Protein AF-A0A354ERM8-F1 (afdb_monomer_lite)

Secondary structure (DSSP, 8-state):
---TT-EEE-SS-SSS-EEE-SS-TT-GGGS-SS-TT-------EEEEEEEEEEEEEEEEEEETTEEEEEEEEEEEEEEEEEE-EES-TT-PPPPPTT--GGGTEEEE--TTTTS-PPTT----EEEE-HHHHHHHHTTTS-SGGG-EESTTSHHHHTT-EEEEEEEEEEEEEEEEEEEETTEEEEEEEEEEEEEEEEEEEEEEEETTEEEEEEEEEEEEEEEEEEEEEEEEETTEEEEEEEEEEEEPPPGGGS-S-EEEE-SSS-EEEE--TTPPPEEEEEEEEEEEEEEETTEEEEEEEEEEEEEEEEEEEEEEEEGGGTTS-GGGGTTTT--TTSEEEEEEEEEE--EEEEEEEEEEEEE-TTSPTTGGGEEEEEEEEEEEE-EEEE-TTSTTSEEEEPPTT--SEEEEEEEEEE-SSEEEEEEEEEE--EEEESS-SSTT-S-EEE--EEEEEEEEEEEEETTEEEEEEEE-TT---EEEEE-TTT-EEEEEE----EEEEEEE------------------S--PPP---S--------HHHHHHHTTT-TTSS-----------SEEES-HHHHHHHTS-EESSHHHHHHHS-TT--S-EEEEE-SEEEE--EEE-STTEEEEES-TTTEEEEE---TTSBPTTSSB--GGG--SEEE-SSS-EEES-EEEE---HHHHHTSTT---TTSSS--B--SEEE-TT--SEEEES-EEE-SBS-EEE-SSEEEEES-EEEESSS-EEESSEEEEES-EEEEPP-TT-SS-EEEEEE--BTT-S--EEEES-EEEE-TTPPTT-EEEE-----EEEETTEEEE-TTB--EEEEES-EE-TTB-TT-B--EEE--TTS-TTEEEPGGGTEEEEES-BSTT----SSSEE--HHHHHH--HHHHH-TTT-

Structure (mmCIF, N/CA/C/O backbone):
data_AF-A0A354ERM8-F1
#
_entry.id   AF-A0A354ERM8-F1
#
loop_
_atom_site.group_PDB
_atom_site.id
_atom_site.type_symbol
_atom_site.label_atom_id
_atom_site.label_alt_id
_atom_site.label_comp_id
_atom_site.label_asym_id
_atom_site.label_entity_id
_atom_site.label_seq_id
_atom_site.pdbx_PDB_ins_code
_atom_site.Cartn_x
_atom_site.Cartn_y
_atom_site.Cartn_z
_atom_site.occupancy
_atom_site.B_iso_or_equiv
_atom_site.auth_seq_id
_atom_site.auth_comp_id
_atom_site.auth_asym_id
_atom_site.auth_atom_id
_atom_site.pdbx_PDB_model_num
ATOM 1 N N . GLU A 1 1 ? -3.017 -2.200 -44.039 1.00 46.75 1 GLU A N 1
ATOM 2 C CA . GLU A 1 1 ? -2.578 -3.178 -45.049 1.00 46.75 1 GLU A CA 1
ATOM 3 C C . GLU A 1 1 ? -3.523 -4.354 -44.938 1.00 46.75 1 GLU A C 1
ATOM 5 O O . GLU A 1 1 ? -3.703 -4.865 -43.842 1.00 46.75 1 GLU A O 1
ATOM 10 N N . ASN A 1 2 ? -4.254 -4.639 -46.010 1.00 48.91 2 ASN A N 1
ATOM 11 C CA . ASN A 1 2 ? -5.168 -5.771 -46.082 1.00 48.91 2 ASN A CA 1
ATOM 12 C C . ASN A 1 2 ? -4.290 -6.958 -46.494 1.00 48.91 2 ASN A C 1
ATOM 14 O O . ASN A 1 2 ? -3.738 -6.901 -47.592 1.00 48.91 2 ASN A O 1
ATOM 18 N N . SER A 1 3 ? -4.046 -7.944 -45.622 1.00 60.72 3 SER A N 1
ATOM 19 C CA . SER A 1 3 ? -3.395 -9.166 -46.105 1.00 60.72 3 SER A CA 1
ATOM 20 C C . SER A 1 3 ? -4.404 -9.912 -46.967 1.00 60.72 3 SER A C 1
ATOM 22 O O . SER A 1 3 ? -5.581 -10.026 -46.606 1.00 60.72 3 SER A O 1
ATOM 24 N N . ASP A 1 4 ? -3.959 -10.398 -48.122 1.00 71.44 4 ASP A N 1
ATOM 25 C CA . ASP A 1 4 ? -4.795 -11.260 -48.944 1.00 71.44 4 ASP A CA 1
ATOM 26 C C . ASP A 1 4 ? -5.235 -12.458 -48.087 1.00 71.44 4 ASP A C 1
ATOM 28 O O . ASP A 1 4 ? -4.415 -13.143 -47.475 1.00 71.44 4 ASP A O 1
ATOM 32 N N . ASN A 1 5 ? -6.547 -12.699 -48.026 1.00 81.62 5 ASN A N 1
ATOM 33 C CA . ASN A 1 5 ? -7.183 -13.783 -47.264 1.00 81.62 5 ASN A CA 1
ATOM 34 C C . ASN A 1 5 ? -7.255 -13.627 -45.726 1.00 81.62 5 ASN A C 1
ATOM 36 O O . ASN A 1 5 ? -7.548 -14.616 -45.042 1.00 81.62 5 ASN A O 1
ATOM 40 N N . TYR A 1 6 ? -7.073 -12.425 -45.153 1.00 88.75 6 TYR A N 1
ATOM 41 C CA . TYR A 1 6 ? -7.509 -12.183 -43.767 1.00 88.75 6 TYR A CA 1
ATOM 42 C C . TYR A 1 6 ? -9.022 -12.410 -43.636 1.00 88.75 6 TYR A C 1
ATOM 44 O O . TYR A 1 6 ? -9.814 -11.856 -44.399 1.00 88.75 6 TYR A O 1
ATOM 52 N N . SER A 1 7 ? -9.445 -13.216 -42.663 1.00 89.50 7 SER A N 1
ATOM 53 C CA . SER A 1 7 ? -10.864 -13.467 -42.397 1.00 89.50 7 SER A CA 1
ATOM 54 C C . SER A 1 7 ? -11.139 -13.702 -40.915 1.00 89.50 7 SER A C 1
ATOM 56 O O . SER A 1 7 ? -10.298 -14.223 -40.179 1.00 89.50 7 SER A O 1
ATOM 58 N N . TYR A 1 8 ? -12.340 -13.317 -40.490 1.00 89.19 8 TYR A N 1
ATOM 59 C CA . TYR A 1 8 ? -12.903 -13.635 -39.183 1.00 89.19 8 TYR A CA 1
ATOM 60 C C . TYR A 1 8 ? -14.336 -14.155 -39.357 1.00 89.19 8 TYR A C 1
ATOM 62 O O . TYR A 1 8 ? -15.090 -13.617 -40.168 1.00 89.19 8 TYR A O 1
ATOM 70 N N . ASP A 1 9 ? -14.714 -15.198 -38.617 1.00 89.19 9 ASP A N 1
ATOM 71 C CA . ASP A 1 9 ? -16.029 -15.842 -38.722 1.00 89.19 9 ASP A CA 1
ATOM 72 C C . ASP A 1 9 ? -16.602 -16.180 -37.338 1.00 89.19 9 ASP A C 1
ATOM 74 O O . ASP A 1 9 ? -16.002 -16.929 -36.570 1.00 89.19 9 ASP A O 1
ATOM 78 N N . TYR A 1 10 ? -17.772 -15.617 -37.030 1.00 88.75 10 TYR A N 1
ATOM 79 C CA . TYR A 1 10 ? -18.493 -15.787 -35.763 1.00 88.75 10 TYR A CA 1
ATOM 80 C C . TYR A 1 10 ? -19.647 -16.803 -35.849 1.00 88.75 10 TYR A C 1
ATOM 82 O O . TYR A 1 10 ? -20.364 -16.986 -34.866 1.00 88.75 10 TYR A O 1
ATOM 90 N N . ARG A 1 11 ? -19.878 -17.444 -37.008 1.00 89.31 11 ARG A N 1
ATOM 91 C CA . ARG A 1 11 ? -21.034 -18.340 -37.219 1.00 89.31 11 ARG A CA 1
ATOM 92 C C . ARG A 1 11 ? -21.031 -19.543 -36.280 1.00 89.31 11 ARG A C 1
ATOM 94 O O . ARG A 1 11 ? -22.090 -19.907 -35.779 1.00 89.31 11 ARG A O 1
ATOM 101 N N . ASP A 1 12 ? -19.853 -20.106 -36.020 1.00 87.06 12 ASP A N 1
ATOM 102 C CA . ASP A 1 12 ? -19.700 -21.279 -35.150 1.00 87.06 12 ASP A CA 1
ATOM 103 C C . ASP A 1 12 ? -19.626 -20.901 -33.662 1.00 87.06 12 ASP A C 1
ATOM 105 O O . ASP A 1 12 ? -20.021 -21.681 -32.796 1.00 87.06 12 ASP A O 1
ATOM 109 N N . ASN A 1 13 ? -19.134 -19.699 -33.343 1.00 88.12 13 ASN A N 1
ATOM 110 C CA . ASN A 1 13 ? -19.061 -19.190 -31.978 1.00 88.12 13 ASN A CA 1
ATOM 111 C C . ASN A 1 13 ? -19.185 -17.658 -31.962 1.00 88.12 13 ASN A C 1
ATOM 113 O O . ASN A 1 13 ? -18.305 -16.929 -32.422 1.00 88.12 13 ASN A O 1
ATOM 117 N N . ARG A 1 14 ? -20.277 -17.169 -31.363 1.00 86.38 14 ARG A N 1
ATOM 118 C CA . ARG A 1 14 ? -20.593 -15.734 -31.276 1.00 86.38 14 ARG A CA 1
ATOM 119 C C . ARG A 1 14 ? -19.641 -14.939 -30.362 1.00 86.38 14 ARG A C 1
ATOM 121 O O . ARG A 1 14 ? -19.596 -13.719 -30.466 1.00 86.38 14 ARG A O 1
ATOM 128 N N . ASN A 1 15 ? -18.934 -15.612 -29.451 1.00 86.62 15 ASN A N 1
ATOM 129 C CA . ASN A 1 15 ? -18.061 -14.999 -28.444 1.00 86.62 15 ASN A CA 1
ATOM 130 C C . ASN A 1 15 ? -16.574 -15.052 -28.846 1.00 86.62 15 ASN A C 1
ATOM 132 O O . ASN A 1 15 ? -15.802 -14.184 -28.443 1.00 86.62 15 ASN A O 1
ATOM 136 N N . ALA A 1 16 ? -16.165 -16.056 -29.630 1.00 88.62 16 ALA A N 1
ATOM 137 C CA . ALA A 1 16 ? -14.781 -16.259 -30.056 1.00 88.62 16 ALA A CA 1
ATOM 138 C C . ALA A 1 16 ? -14.727 -16.667 -31.541 1.00 88.62 16 ALA A C 1
ATOM 140 O O . ALA A 1 16 ? -15.018 -17.820 -31.858 1.00 88.62 16 ALA A O 1
ATOM 141 N N . PRO A 1 17 ? -14.360 -15.758 -32.461 1.00 88.31 17 PRO A N 1
ATOM 142 C CA . PRO A 1 17 ? -14.398 -16.049 -33.888 1.00 88.31 17 PRO A CA 1
ATOM 143 C C . PRO A 1 17 ? -13.259 -16.971 -34.321 1.00 88.31 17 PRO A C 1
ATOM 145 O O . PRO A 1 17 ? -12.168 -16.959 -33.746 1.00 88.31 17 PRO A O 1
ATOM 148 N N . LEU A 1 18 ? -13.474 -17.682 -35.425 1.00 90.62 18 LEU A N 1
ATOM 149 C CA . LEU A 1 18 ? -12.389 -18.242 -36.218 1.00 90.62 18 LEU A CA 1
ATOM 150 C C . LEU A 1 18 ? -11.617 -17.097 -36.878 1.00 90.62 18 LEU A C 1
ATOM 152 O O . LEU A 1 18 ? -12.181 -16.404 -37.717 1.00 90.62 18 LEU A O 1
ATOM 156 N N . ILE A 1 19 ? -10.342 -16.905 -36.527 1.00 89.25 19 ILE A N 1
ATOM 157 C CA . ILE A 1 19 ? -9.476 -15.867 -37.117 1.00 89.25 19 ILE A CA 1
ATOM 158 C C . ILE A 1 19 ? -8.386 -16.516 -37.969 1.00 89.25 19 ILE A C 1
ATOM 160 O O . ILE A 1 19 ? -7.622 -17.354 -37.480 1.00 89.25 19 ILE A O 1
ATOM 164 N N . ARG A 1 20 ? -8.275 -16.075 -39.227 1.00 88.25 20 ARG A N 1
ATOM 165 C CA . ARG A 1 20 ? -7.221 -16.467 -40.172 1.00 88.25 20 ARG A CA 1
ATOM 166 C C . ARG A 1 20 ? -6.503 -15.230 -40.694 1.00 88.25 20 ARG A C 1
ATOM 168 O O . ARG A 1 20 ? -7.143 -14.295 -41.163 1.00 88.25 20 ARG A O 1
ATOM 175 N N . PHE A 1 21 ? -5.173 -15.249 -40.646 1.00 87.81 21 PHE A N 1
ATOM 176 C CA . PHE A 1 21 ? -4.342 -14.110 -41.048 1.00 87.81 21 PHE A CA 1
ATOM 177 C C . PHE A 1 21 ? -3.932 -14.111 -42.529 1.00 87.81 21 PHE A C 1
ATOM 179 O O . PHE A 1 21 ? -3.427 -13.105 -43.017 1.00 87.81 21 PHE A O 1
ATOM 186 N N . GLY A 1 22 ? -4.174 -15.210 -43.252 1.00 88.31 22 GLY A N 1
ATOM 187 C CA . GLY A 1 22 ? -3.850 -15.335 -44.681 1.00 88.31 22 GLY A CA 1
ATOM 188 C C . GLY A 1 22 ? -2.376 -15.641 -44.986 1.00 88.31 22 GLY A C 1
ATOM 189 O O . GLY A 1 22 ? -2.036 -15.873 -46.139 1.00 88.31 22 GLY A O 1
ATOM 190 N N . TYR A 1 23 ? -1.515 -15.696 -43.966 1.00 89.00 23 TYR A N 1
ATOM 191 C CA . TYR A 1 23 ? -0.101 -16.072 -44.050 1.00 89.00 23 TYR A CA 1
ATOM 192 C C . TYR A 1 23 ? 0.342 -16.784 -42.759 1.00 89.00 23 TYR A C 1
ATOM 194 O O . TYR A 1 23 ? -0.412 -16.822 -41.779 1.00 89.00 23 TYR A O 1
ATOM 202 N N . ASP A 1 24 ? 1.550 -17.354 -42.753 1.00 90.25 24 ASP A N 1
ATOM 203 C CA . ASP A 1 24 ? 2.117 -17.991 -41.562 1.00 90.25 24 ASP A CA 1
ATOM 204 C C . ASP A 1 24 ? 2.611 -16.940 -40.556 1.00 90.25 24 ASP A C 1
ATOM 206 O O . ASP A 1 24 ? 3.707 -16.396 -40.669 1.00 90.25 24 ASP A O 1
ATOM 210 N N . VAL A 1 25 ? 1.791 -16.656 -39.543 1.00 91.31 25 VAL A N 1
ATOM 211 C CA . VAL A 1 25 ? 2.133 -15.723 -38.456 1.00 91.31 25 VAL A CA 1
ATOM 212 C C . VAL A 1 25 ? 3.165 -16.281 -37.470 1.00 91.31 25 VAL A C 1
ATOM 214 O O . VAL A 1 25 ? 3.534 -15.595 -36.516 1.00 91.31 25 VAL A O 1
ATOM 217 N N . THR A 1 26 ? 3.590 -17.536 -37.631 1.00 92.88 26 THR A N 1
ATOM 218 C CA . THR A 1 26 ? 4.647 -18.148 -36.817 1.00 92.88 26 THR A CA 1
ATOM 219 C C . THR A 1 26 ? 6.026 -18.042 -37.457 1.00 92.88 26 THR A C 1
ATOM 221 O O . THR A 1 26 ? 7.023 -18.265 -36.771 1.00 92.88 26 THR A O 1
ATOM 224 N N . ASP A 1 27 ? 6.095 -17.631 -38.725 1.00 93.81 27 ASP A N 1
ATOM 225 C CA . ASP A 1 27 ? 7.347 -17.373 -39.420 1.00 93.81 27 ASP A CA 1
ATOM 226 C C . ASP A 1 27 ? 7.814 -15.923 -39.179 1.00 93.81 27 ASP A C 1
ATOM 228 O O . ASP A 1 27 ? 7.181 -14.975 -39.655 1.00 93.81 27 ASP A O 1
ATOM 232 N N . PRO A 1 28 ? 8.937 -15.697 -38.473 1.00 91.81 28 PRO A N 1
ATOM 233 C CA . PRO A 1 28 ? 9.478 -14.355 -38.282 1.00 91.81 28 PRO A CA 1
ATOM 234 C C . PRO A 1 28 ? 9.940 -13.687 -39.582 1.00 91.81 28 PRO A C 1
ATOM 236 O O . PRO A 1 28 ? 10.064 -12.463 -39.612 1.00 91.81 28 PRO A O 1
ATOM 239 N N . LEU A 1 29 ? 10.175 -14.454 -40.651 1.00 90.31 29 LEU A N 1
ATOM 240 C CA . LEU A 1 29 ? 10.534 -13.936 -41.971 1.00 90.31 29 LEU A CA 1
ATOM 241 C C . LEU A 1 29 ? 9.313 -13.491 -42.794 1.00 90.31 29 LEU A C 1
ATOM 243 O O . LEU A 1 29 ? 9.490 -12.830 -43.814 1.00 90.31 29 LEU A O 1
ATOM 247 N N . ALA A 1 30 ? 8.088 -13.768 -42.332 1.00 89.25 30 ALA A N 1
ATOM 248 C CA . ALA A 1 30 ? 6.859 -13.244 -42.931 1.00 89.25 30 ALA A CA 1
ATOM 249 C C . ALA A 1 30 ? 6.576 -11.772 -42.557 1.00 89.25 30 ALA A C 1
ATOM 251 O O . ALA A 1 30 ? 5.619 -11.175 -43.053 1.00 89.25 30 ALA A O 1
ATOM 252 N N . TYR A 1 31 ? 7.395 -11.175 -41.684 1.00 87.75 31 TYR A N 1
ATOM 253 C CA . TYR A 1 31 ? 7.256 -9.799 -41.208 1.00 87.75 31 TYR A CA 1
ATOM 254 C C . TYR A 1 31 ? 8.375 -8.905 -41.746 1.00 87.75 31 TYR A C 1
ATOM 256 O O . TYR A 1 31 ? 9.502 -9.344 -41.954 1.00 87.75 31 TYR A O 1
ATOM 264 N N . ASN A 1 32 ? 8.077 -7.613 -41.898 1.00 84.75 32 ASN A N 1
ATOM 265 C CA . ASN A 1 32 ? 9.051 -6.599 -42.296 1.00 84.75 32 ASN A CA 1
ATOM 266 C C . ASN A 1 32 ? 9.288 -5.608 -41.152 1.00 84.75 32 ASN A C 1
ATOM 268 O O . ASN A 1 32 ? 8.341 -5.077 -40.570 1.00 84.75 32 ASN A O 1
ATOM 272 N N . PHE A 1 33 ? 10.554 -5.320 -40.859 1.00 86.81 33 PHE A N 1
ATOM 273 C CA . PHE A 1 33 ? 10.959 -4.283 -39.912 1.00 86.81 33 PHE A CA 1
ATOM 274 C C . PHE A 1 33 ? 11.584 -3.107 -40.653 1.00 86.81 33 PHE A C 1
ATOM 276 O O . PHE A 1 33 ? 12.270 -3.298 -41.652 1.00 86.81 33 PHE A O 1
ATOM 283 N N . GLY A 1 34 ? 11.345 -1.887 -40.172 1.00 79.56 34 GLY A N 1
ATOM 284 C CA . GLY A 1 34 ? 11.828 -0.687 -40.854 1.00 79.56 34 GLY A CA 1
ATOM 285 C C . GLY A 1 34 ? 10.933 -0.213 -41.999 1.00 79.56 34 GLY A C 1
ATOM 286 O O . GLY A 1 34 ? 11.328 0.685 -42.737 1.00 79.56 34 GLY A O 1
ATOM 287 N N . ALA A 1 35 ? 9.736 -0.790 -42.151 1.00 74.62 35 ALA A N 1
ATOM 288 C CA . ALA A 1 35 ? 8.740 -0.340 -43.119 1.00 74.62 35 ALA A CA 1
ATOM 289 C C . ALA A 1 35 ? 8.175 1.042 -42.733 1.00 74.62 35 ALA A C 1
ATOM 291 O O . ALA A 1 35 ? 8.294 1.466 -41.584 1.00 74.62 35 ALA A O 1
ATOM 292 N N . ALA A 1 36 ? 7.495 1.726 -43.663 1.00 66.94 36 ALA A N 1
ATOM 293 C CA . ALA A 1 36 ? 7.013 3.114 -43.528 1.00 66.94 36 ALA A CA 1
ATOM 294 C C . ALA A 1 36 ? 6.048 3.397 -42.345 1.00 66.94 36 ALA A C 1
ATOM 296 O O . ALA A 1 36 ? 5.589 4.523 -42.177 1.00 66.94 36 ALA A O 1
ATOM 297 N N . ARG A 1 37 ? 5.723 2.388 -41.527 1.00 67.69 37 ARG A N 1
ATOM 298 C CA . ARG A 1 37 ? 4.873 2.476 -40.327 1.00 67.69 37 ARG A CA 1
ATOM 299 C C . ARG A 1 37 ? 5.516 1.884 -39.067 1.00 67.69 37 ARG A C 1
ATOM 301 O O . ARG A 1 37 ? 4.851 1.791 -38.040 1.00 67.69 37 ARG A O 1
ATOM 308 N N . SER A 1 38 ? 6.770 1.437 -39.131 1.00 76.44 38 SER A N 1
ATOM 309 C CA . SER A 1 38 ? 7.496 0.970 -37.950 1.00 76.44 38 SER A CA 1
ATOM 310 C C . SER A 1 38 ? 7.822 2.150 -37.034 1.00 76.44 38 SER A C 1
ATOM 312 O O . SER A 1 38 ? 8.313 3.179 -37.487 1.00 76.44 38 SER A O 1
ATOM 314 N N . GLU A 1 39 ? 7.590 1.987 -35.734 1.00 81.31 39 GLU A N 1
ATOM 315 C CA . GLU A 1 39 ? 7.844 3.022 -34.731 1.00 81.31 39 GLU A CA 1
ATOM 316 C C . GLU A 1 39 ? 8.530 2.412 -33.505 1.00 81.31 39 GLU A C 1
ATOM 318 O O . GLU A 1 39 ? 8.198 1.304 -33.081 1.00 81.31 39 GLU A O 1
ATOM 323 N N . ILE A 1 40 ? 9.445 3.165 -32.889 1.00 85.56 40 ILE A N 1
ATOM 324 C CA . ILE A 1 40 ? 9.961 2.868 -31.545 1.00 85.56 40 ILE A CA 1
ATOM 325 C C . ILE A 1 40 ? 9.604 4.049 -30.648 1.00 85.56 40 ILE A C 1
ATOM 327 O O . ILE A 1 40 ? 10.157 5.143 -30.780 1.00 85.56 40 ILE A O 1
ATOM 331 N N . ARG A 1 41 ? 8.667 3.821 -29.723 1.00 87.00 41 ARG A N 1
ATOM 332 C CA . ARG A 1 41 ? 8.176 4.846 -28.796 1.00 87.00 41 ARG A CA 1
ATOM 333 C C . ARG A 1 41 ? 8.788 4.665 -27.417 1.00 87.00 41 ARG A C 1
ATOM 335 O O . ARG A 1 41 ? 8.574 3.649 -26.760 1.00 87.00 41 ARG A O 1
ATOM 342 N N . LEU A 1 42 ? 9.496 5.691 -26.959 1.00 89.12 42 LEU A N 1
ATOM 343 C CA . LEU A 1 42 ? 9.993 5.800 -25.591 1.00 89.12 42 LEU A CA 1
ATOM 344 C C . LEU A 1 42 ? 9.324 7.008 -24.959 1.00 89.12 42 LEU A C 1
ATOM 346 O O . LEU A 1 42 ? 9.565 8.137 -25.376 1.00 89.12 42 LEU A O 1
ATOM 350 N N . ARG A 1 43 ? 8.455 6.754 -23.981 1.00 89.19 43 ARG A N 1
ATOM 351 C CA . ARG A 1 43 ? 7.665 7.789 -23.307 1.00 89.19 43 ARG A CA 1
ATOM 352 C C . ARG A 1 43 ? 7.740 7.632 -21.787 1.00 89.19 43 ARG A C 1
ATOM 354 O O . ARG A 1 43 ? 6.725 7.297 -21.167 1.00 89.19 43 ARG A O 1
ATOM 361 N N . PRO A 1 44 ? 8.934 7.750 -21.173 1.00 91.62 44 PRO A N 1
ATOM 362 C CA . PRO A 1 44 ? 9.027 7.686 -19.726 1.00 91.62 44 PRO A CA 1
ATOM 363 C C . PRO A 1 44 ? 8.279 8.873 -19.129 1.00 91.62 44 PRO A C 1
ATOM 365 O O . PRO A 1 44 ? 8.394 10.014 -19.572 1.00 91.62 44 PRO A O 1
ATOM 368 N N . GLN A 1 45 ? 7.478 8.573 -18.126 1.00 92.25 45 GLN A N 1
ATOM 369 C CA . GLN A 1 45 ? 6.615 9.532 -17.466 1.00 92.25 45 GLN A CA 1
ATOM 370 C C . GLN A 1 45 ? 6.430 9.097 -16.024 1.00 92.25 45 GLN A C 1
ATOM 372 O O . GLN A 1 45 ? 6.487 7.904 -15.708 1.00 92.25 45 GLN A O 1
ATOM 377 N N . GLY A 1 46 ? 6.175 10.066 -15.163 1.00 92.06 46 GLY A N 1
ATOM 378 C CA . GLY A 1 46 ? 5.948 9.832 -13.752 1.00 92.06 46 GLY A CA 1
ATOM 379 C C . GLY A 1 46 ? 4.997 10.858 -13.174 1.00 92.06 46 GLY A C 1
ATOM 380 O O . GLY A 1 46 ? 4.723 11.902 -13.766 1.00 92.06 46 GLY A O 1
ATOM 381 N N . VAL A 1 47 ? 4.468 10.522 -12.006 1.00 92.12 47 VAL A N 1
ATOM 382 C CA . VAL A 1 47 ? 3.606 11.401 -11.228 1.00 92.12 47 VAL A CA 1
ATOM 383 C C . VAL A 1 47 ? 4.105 11.385 -9.795 1.00 92.12 47 VAL A C 1
ATOM 385 O O . VAL A 1 47 ? 4.176 10.320 -9.181 1.00 92.12 47 VAL A O 1
ATOM 388 N N . THR A 1 48 ? 4.393 12.562 -9.265 1.00 93.56 48 THR A N 1
ATOM 389 C CA . THR A 1 48 ? 4.598 12.790 -7.838 1.00 93.56 48 THR A CA 1
ATOM 390 C C . THR A 1 48 ? 3.284 13.291 -7.255 1.00 93.56 48 THR A C 1
ATOM 392 O O . THR A 1 48 ? 2.658 14.182 -7.828 1.00 93.56 48 THR A O 1
ATOM 395 N N . ASN A 1 49 ? 2.843 12.692 -6.149 1.00 92.31 49 ASN A N 1
ATOM 396 C CA . ASN A 1 49 ? 1.705 13.195 -5.385 1.00 92.31 49 ASN A CA 1
ATOM 397 C C . ASN A 1 49 ? 2.164 13.446 -3.951 1.00 92.31 49 ASN A C 1
ATOM 399 O O . ASN A 1 49 ? 2.750 12.544 -3.349 1.00 92.31 49 ASN A O 1
ATOM 403 N N . THR A 1 50 ? 1.873 14.621 -3.413 1.00 94.19 50 THR A N 1
ATOM 404 C CA . THR A 1 50 ? 2.082 14.957 -2.001 1.00 94.19 50 THR A CA 1
ATOM 405 C C . THR A 1 50 ? 0.739 15.270 -1.366 1.00 94.19 50 THR A C 1
ATOM 407 O O . THR A 1 50 ? -0.162 15.799 -2.016 1.00 94.19 50 THR A O 1
ATOM 410 N N . ILE A 1 51 ? 0.578 14.846 -0.114 1.00 94.19 51 ILE A N 1
ATOM 411 C CA . ILE A 1 51 ? -0.620 15.111 0.675 1.00 94.19 51 ILE A CA 1
ATOM 412 C C . ILE A 1 51 ? -0.152 15.616 2.026 1.00 94.19 51 ILE A C 1
ATOM 414 O O . ILE A 1 51 ? 0.523 14.891 2.757 1.00 94.19 51 ILE A O 1
ATOM 418 N N . GLU A 1 52 ? -0.545 16.833 2.356 1.00 95.75 52 GLU A N 1
ATOM 419 C CA . GLU A 1 52 ? -0.306 17.436 3.657 1.00 95.75 52 GLU A CA 1
ATOM 420 C C . GLU A 1 52 ? -1.643 17.632 4.358 1.00 95.75 52 GLU A C 1
ATOM 422 O O . GLU A 1 52 ? -2.632 18.024 3.741 1.00 95.75 52 GLU A O 1
ATOM 427 N N . THR A 1 53 ? -1.705 17.326 5.652 1.00 94.62 53 THR A N 1
ATOM 428 C CA . THR A 1 53 ? -2.946 17.438 6.423 1.00 94.62 53 THR A CA 1
ATOM 429 C C . THR A 1 53 ? -2.673 17.993 7.808 1.00 94.62 53 THR A C 1
ATOM 431 O O . THR A 1 53 ? -1.788 17.496 8.503 1.00 94.62 53 THR A O 1
ATOM 434 N N . ALA A 1 54 ? -3.490 18.947 8.241 1.00 96.56 54 ALA A N 1
ATOM 435 C CA . ALA A 1 54 ? -3.536 19.434 9.612 1.00 96.56 54 ALA A CA 1
ATOM 436 C C . ALA A 1 54 ? -4.983 19.402 10.115 1.00 96.56 54 ALA A C 1
ATOM 438 O O . ALA A 1 54 ? -5.918 19.699 9.372 1.00 96.56 54 ALA A O 1
ATOM 439 N N . GLN A 1 55 ? -5.187 19.023 11.372 1.00 96.56 55 GLN A N 1
ATOM 440 C CA . GLN A 1 55 ? -6.515 18.956 11.972 1.00 96.56 55 GLN A CA 1
ATOM 441 C C . GLN A 1 55 ? -6.437 19.287 13.459 1.00 96.56 55 GLN A C 1
ATOM 443 O O . GLN A 1 55 ? -5.496 18.879 14.138 1.00 96.56 55 GLN A O 1
ATOM 448 N N . LEU A 1 56 ? -7.431 20.029 13.940 1.00 97.50 56 LEU A N 1
ATOM 449 C CA . LEU A 1 56 ? -7.642 20.324 15.349 1.00 97.50 56 LEU A CA 1
ATOM 450 C C . LEU A 1 56 ? -9.120 20.115 15.666 1.00 97.50 56 LEU A C 1
ATOM 452 O O . LEU A 1 56 ? -9.977 20.745 15.048 1.00 97.50 56 LEU A O 1
ATOM 456 N N . ASP A 1 57 ? -9.398 19.268 16.647 1.00 97.44 57 ASP A N 1
ATOM 457 C CA . ASP A 1 57 ? -10.745 18.958 17.118 1.00 97.44 57 ASP A CA 1
ATOM 458 C C . ASP A 1 57 ? -10.849 19.233 18.618 1.00 97.44 57 ASP A C 1
ATOM 460 O O . ASP A 1 57 ? -9.886 19.056 19.366 1.00 97.44 57 ASP A O 1
ATOM 464 N N . GLY A 1 58 ? -12.033 19.642 19.060 1.00 94.88 58 GLY A N 1
ATOM 465 C CA . GLY A 1 58 ? -12.375 19.829 20.461 1.00 94.88 58 GLY A CA 1
ATOM 466 C C . GLY A 1 58 ? -13.778 19.309 20.751 1.00 94.88 58 GLY A C 1
ATOM 467 O O . GLY A 1 58 ? -14.686 19.437 19.928 1.00 94.88 58 GLY A O 1
ATOM 468 N N . GLY A 1 59 ? -13.948 18.727 21.934 1.00 97.81 59 GLY A N 1
ATOM 469 C CA . GLY A 1 59 ? -15.233 18.283 22.460 1.00 97.81 59 GLY A CA 1
ATOM 470 C C . GLY A 1 59 ? -15.465 18.846 23.858 1.00 97.81 59 GLY A C 1
ATOM 471 O O . GLY A 1 59 ? -14.524 18.965 24.643 1.00 97.81 59 GLY A O 1
ATOM 472 N N . TYR A 1 60 ? -16.709 19.196 24.163 1.00 96.75 60 TYR A N 1
ATOM 473 C CA . TYR A 1 60 ? -17.144 19.649 25.476 1.00 96.75 60 TYR A CA 1
ATOM 474 C C . TYR A 1 60 ? -18.454 18.961 25.854 1.00 96.75 60 TYR A C 1
ATOM 476 O O . TYR A 1 60 ? -19.471 19.122 25.176 1.00 96.75 60 TYR A O 1
ATOM 484 N N . ASP A 1 61 ? -18.428 18.200 26.944 1.00 97.62 61 ASP A N 1
ATOM 485 C CA . ASP A 1 61 ? -19.616 17.551 27.491 1.00 97.62 61 ASP A CA 1
ATOM 486 C C . ASP A 1 61 ? -20.495 18.609 28.170 1.00 97.62 61 ASP A C 1
ATOM 488 O O . ASP A 1 61 ? -20.202 19.073 29.272 1.00 97.62 61 ASP A O 1
ATOM 492 N N . LEU A 1 62 ? -21.573 19.019 27.493 1.00 95.25 62 LEU A N 1
ATOM 493 C CA . LEU A 1 62 ? -22.556 19.967 28.030 1.00 95.25 62 LEU A CA 1
ATOM 494 C C . LEU A 1 62 ? -23.328 19.335 29.193 1.00 95.25 62 LEU A C 1
ATOM 496 O O . LEU A 1 62 ? -23.653 19.996 30.176 1.00 95.25 62 LEU A O 1
ATOM 500 N N . THR A 1 63 ? -23.638 18.045 29.050 1.00 94.44 63 THR A N 1
ATOM 501 C CA . THR A 1 63 ? -24.297 17.187 30.042 1.00 94.44 63 THR A CA 1
ATOM 502 C C . THR A 1 63 ? -23.817 15.740 29.838 1.00 94.44 63 THR A C 1
ATOM 504 O O . THR A 1 63 ? -23.219 15.453 28.802 1.00 94.44 63 THR A O 1
ATOM 507 N N . PRO A 1 64 ? -24.121 14.787 30.739 1.00 92.12 64 PRO A N 1
ATOM 508 C CA . PRO A 1 64 ? -23.798 13.372 30.516 1.00 92.12 64 PRO A CA 1
ATOM 509 C C . PRO A 1 64 ? -24.405 12.758 29.241 1.00 92.12 64 PRO A C 1
ATOM 511 O O . PRO A 1 64 ? -23.933 11.721 28.783 1.00 92.12 64 PRO A O 1
ATOM 514 N N . SER A 1 65 ? -25.455 13.372 28.685 1.00 92.38 65 SER A N 1
ATOM 515 C CA . SER A 1 65 ? -26.175 12.914 27.493 1.00 92.38 65 SER A CA 1
ATOM 516 C C . SER A 1 65 ? -25.920 13.765 26.248 1.00 92.38 65 SER A C 1
ATOM 518 O O . SER A 1 65 ? -26.439 13.420 25.190 1.00 92.38 65 SER A O 1
ATOM 520 N N . LEU A 1 66 ? -25.164 14.868 26.346 1.00 95.75 66 LEU A N 1
ATOM 521 C CA . LEU A 1 66 ? -24.933 15.811 25.246 1.00 95.75 66 LEU A CA 1
ATOM 522 C C . LEU A 1 66 ? -23.473 16.264 25.198 1.00 95.75 66 LEU A C 1
ATOM 524 O O . LEU A 1 66 ? -22.991 16.892 26.145 1.00 95.75 66 LEU A O 1
ATOM 528 N N . THR A 1 67 ? -22.818 16.065 24.057 1.00 98.12 67 THR A N 1
ATOM 529 C CA . THR A 1 67 ? -21.441 16.517 23.813 1.00 98.12 67 THR A CA 1
ATOM 530 C C . THR A 1 67 ? -21.410 17.447 22.605 1.00 98.12 67 THR A C 1
ATOM 532 O O . THR A 1 67 ? -21.788 17.065 21.500 1.00 98.12 67 THR A O 1
ATOM 535 N N . LEU A 1 68 ? -20.934 18.676 22.796 1.00 98.12 68 LEU A N 1
ATOM 536 C CA . LEU A 1 68 ? -20.689 19.623 21.711 1.00 98.12 68 LEU A CA 1
ATOM 537 C C . LEU A 1 68 ? -19.289 19.394 21.141 1.00 98.12 68 LEU A C 1
ATOM 539 O O . LEU A 1 68 ? -18.312 19.405 21.886 1.00 98.12 68 LEU A O 1
ATOM 543 N N . LYS A 1 69 ? -19.175 19.235 19.825 1.00 98.50 69 LYS A N 1
ATOM 544 C CA . LYS A 1 69 ? -17.910 19.068 19.108 1.00 98.50 69 LYS A CA 1
ATOM 545 C C . LYS A 1 69 ? -17.731 20.154 18.065 1.00 98.50 69 LYS A C 1
ATOM 547 O O . LYS A 1 69 ? -18.663 20.503 17.342 1.00 98.50 69 LYS A O 1
ATOM 552 N N . ALA A 1 70 ? -16.514 20.659 17.960 1.00 98.31 70 ALA A N 1
ATOM 553 C CA . ALA A 1 70 ? -16.114 21.574 16.909 1.00 98.31 70 ALA A CA 1
ATOM 554 C C . ALA A 1 70 ? -14.703 21.229 16.449 1.00 98.31 70 ALA A C 1
ATOM 556 O O . ALA A 1 70 ? -13.861 20.819 17.247 1.00 98.31 70 ALA A O 1
ATOM 557 N N . GLY A 1 71 ? -14.419 21.439 15.172 1.00 98.19 71 GLY A N 1
ATOM 558 C CA . GLY A 1 71 ? -13.075 21.216 14.666 1.00 98.19 71 GLY A CA 1
ATOM 559 C C . GLY A 1 71 ? -12.812 21.918 13.352 1.00 98.19 71 GLY A C 1
ATOM 560 O O . GLY A 1 71 ? -13.729 22.322 12.633 1.00 98.19 71 GLY A O 1
ATOM 561 N N . VAL A 1 72 ? -11.529 22.061 13.050 1.00 98.44 72 VAL A N 1
ATOM 562 C CA . VAL A 1 72 ? -11.012 22.622 11.805 1.00 98.44 72 VAL A CA 1
ATOM 563 C C . VAL A 1 72 ? -10.044 21.637 11.167 1.00 98.44 72 VAL A C 1
ATOM 565 O O . VAL A 1 72 ? -9.286 20.943 11.842 1.00 98.44 72 VAL A O 1
ATOM 568 N N . ASN A 1 73 ? -10.067 21.564 9.844 1.00 97.31 73 ASN A N 1
ATOM 569 C CA . ASN A 1 73 ? -9.220 20.677 9.063 1.00 97.31 73 ASN A CA 1
ATOM 570 C C . ASN A 1 73 ? -8.677 21.426 7.843 1.00 97.31 73 ASN A C 1
ATOM 572 O O . ASN A 1 73 ? -9.411 22.155 7.180 1.00 97.31 73 ASN A O 1
ATOM 576 N N . TYR A 1 74 ? -7.400 21.221 7.550 1.00 97.88 74 TYR A N 1
ATOM 577 C CA . TYR A 1 74 ? -6.726 21.681 6.346 1.00 97.88 74 TYR A CA 1
ATOM 578 C C . TYR A 1 74 ? -6.103 20.480 5.635 1.00 97.88 74 TYR A C 1
ATOM 580 O O . TYR A 1 74 ? -5.475 19.637 6.283 1.00 97.88 74 TYR A O 1
ATOM 588 N N . LYS A 1 75 ? -6.260 20.399 4.315 1.00 97.69 75 LYS A N 1
ATOM 589 C CA . LYS A 1 75 ? -5.560 19.432 3.465 1.00 97.69 75 LYS A CA 1
ATOM 590 C C . LYS A 1 75 ? -5.015 20.126 2.230 1.00 97.69 75 LYS A C 1
ATOM 592 O O . LYS A 1 75 ? -5.707 20.940 1.633 1.00 97.69 75 LYS A O 1
ATOM 597 N N . GLU A 1 76 ? -3.812 19.765 1.826 1.00 97.69 76 GLU A N 1
ATOM 598 C CA . GLU A 1 76 ? -3.213 20.187 0.565 1.00 97.69 76 GLU A CA 1
ATOM 599 C C . GLU A 1 76 ? -2.830 18.946 -0.235 1.00 97.69 76 GLU A C 1
ATOM 601 O O . GLU A 1 76 ? -2.181 18.037 0.282 1.00 97.69 76 GLU A O 1
ATOM 606 N N . TYR A 1 77 ? -3.289 18.893 -1.480 1.00 96.38 77 TYR A N 1
ATOM 607 C CA . TYR A 1 77 ? -2.971 17.851 -2.441 1.00 96.38 77 TYR A CA 1
ATOM 608 C C . TYR A 1 77 ? -2.188 18.474 -3.588 1.00 96.38 77 TYR A C 1
ATOM 610 O O . TYR A 1 77 ? -2.750 19.274 -4.337 1.00 96.38 77 TYR A O 1
ATOM 618 N N . ASP A 1 78 ? -0.946 18.045 -3.795 1.00 96.00 78 ASP A N 1
ATOM 619 C CA . ASP A 1 78 ? -0.241 18.335 -5.039 1.00 96.00 78 ASP A CA 1
ATOM 620 C C . ASP A 1 78 ? -0.167 17.095 -5.910 1.00 96.00 78 ASP A C 1
ATOM 622 O O . ASP A 1 78 ? 0.180 15.994 -5.482 1.00 96.00 78 ASP A O 1
ATOM 626 N N . PHE A 1 79 ? -0.465 17.305 -7.179 1.00 94.38 79 PHE A N 1
ATOM 627 C CA . PHE A 1 79 ? -0.256 16.384 -8.273 1.00 94.38 79 PHE A CA 1
ATOM 628 C C . PHE A 1 79 ? 0.728 17.051 -9.226 1.00 94.38 79 PHE A C 1
ATOM 630 O O . PHE A 1 79 ? 0.445 18.120 -9.757 1.00 94.38 79 PHE A O 1
ATOM 637 N N . HIS A 1 80 ? 1.868 16.421 -9.482 1.00 93.56 80 HIS A N 1
ATOM 638 C CA . HIS A 1 80 ? 2.826 16.881 -10.480 1.00 93.56 80 HIS A CA 1
ATOM 639 C C . HIS A 1 80 ? 3.188 15.722 -11.398 1.00 93.56 80 HIS A C 1
ATOM 641 O O . HIS A 1 80 ? 3.748 14.722 -10.947 1.00 93.56 80 HIS A O 1
ATOM 647 N N . SER A 1 81 ? 2.881 15.841 -12.687 1.00 92.44 81 SER A N 1
ATOM 648 C CA . SER A 1 81 ? 3.307 14.874 -13.688 1.00 92.44 81 SER A CA 1
ATOM 649 C C . SER A 1 81 ? 4.411 15.436 -14.569 1.00 92.44 81 SER A C 1
ATOM 651 O O . SER A 1 81 ? 4.341 16.564 -15.058 1.00 92.44 81 SER A O 1
ATOM 653 N N . TRP A 1 82 ? 5.411 14.598 -14.808 1.00 91.56 82 TRP A N 1
ATOM 654 C CA . TRP A 1 82 ? 6.488 14.845 -15.751 1.00 91.56 82 TRP A CA 1
ATOM 655 C C . TRP A 1 82 ? 6.446 13.779 -16.840 1.00 91.56 82 TRP A C 1
ATOM 657 O O . TRP A 1 82 ? 6.030 12.639 -16.617 1.00 91.56 82 TRP A O 1
ATOM 667 N N . ALA A 1 83 ? 6.899 14.147 -18.030 1.00 90.88 83 ALA A N 1
ATOM 668 C CA . ALA A 1 83 ? 7.013 13.229 -19.145 1.00 90.88 83 ALA A CA 1
ATOM 669 C C . ALA A 1 83 ? 8.168 13.639 -20.046 1.00 90.88 83 ALA A C 1
ATOM 671 O O . ALA A 1 83 ? 8.436 14.826 -20.236 1.00 90.88 83 ALA A O 1
ATOM 672 N N . LEU A 1 84 ? 8.811 12.636 -20.626 1.00 92.06 84 LEU A N 1
ATOM 673 C CA . LEU A 1 84 ? 9.703 12.777 -21.762 1.00 92.06 84 LEU A CA 1
ATOM 674 C C . LEU A 1 84 ? 9.167 11.898 -22.889 1.00 92.06 84 LEU A C 1
ATOM 676 O O . LEU A 1 84 ? 8.477 10.906 -22.652 1.00 92.06 84 LEU A O 1
ATOM 680 N N . ALA A 1 85 ? 9.506 12.249 -24.117 1.00 89.69 85 ALA A N 1
ATOM 681 C CA . ALA A 1 85 ? 9.233 11.431 -25.284 1.00 89.69 85 ALA A CA 1
ATOM 682 C C . ALA A 1 85 ? 10.443 11.456 -26.212 1.00 89.69 85 ALA A C 1
ATOM 684 O O . ALA A 1 85 ? 11.201 12.432 -26.229 1.00 89.69 85 ALA A O 1
ATOM 685 N N . ARG A 1 86 ? 10.608 10.391 -26.996 1.00 89.94 86 ARG A N 1
ATOM 686 C CA . ARG A 1 86 ? 11.615 10.351 -28.057 1.00 89.94 86 ARG A CA 1
ATOM 687 C C . ARG A 1 86 ? 11.358 11.473 -29.060 1.00 89.94 86 ARG A C 1
ATOM 689 O O . ARG A 1 86 ? 10.209 11.714 -29.430 1.00 89.94 86 ARG A O 1
ATOM 696 N N . VAL A 1 87 ? 12.415 12.155 -29.498 1.00 85.31 87 VAL A N 1
ATOM 697 C CA . VAL A 1 87 ? 12.290 13.292 -30.430 1.00 85.31 87 VAL A CA 1
ATOM 698 C C . VAL A 1 87 ? 11.719 12.843 -31.781 1.00 85.31 87 VAL A C 1
ATOM 700 O O . VAL A 1 87 ? 10.816 13.481 -32.308 1.00 85.31 87 VAL A O 1
ATOM 703 N N . ASN A 1 88 ? 12.183 11.702 -32.304 1.00 80.38 88 ASN A N 1
ATOM 704 C CA . ASN A 1 88 ? 11.823 11.203 -33.635 1.00 80.38 88 ASN A CA 1
ATOM 705 C C . ASN A 1 88 ? 11.214 9.792 -33.570 1.00 80.38 88 ASN A C 1
ATOM 707 O O . ASN A 1 88 ? 11.899 8.814 -33.844 1.00 80.38 88 ASN A O 1
ATOM 711 N N . GLU A 1 89 ? 9.946 9.622 -33.191 1.00 79.06 89 GLU A N 1
ATOM 712 C CA . GLU A 1 89 ? 9.333 8.282 -33.021 1.00 79.06 89 GLU A CA 1
ATOM 713 C C . GLU A 1 89 ? 9.160 7.484 -34.332 1.00 79.06 89 GLU A C 1
ATOM 715 O O . GLU A 1 89 ? 9.242 6.256 -34.299 1.00 79.06 89 GLU A O 1
ATOM 720 N N . GLY A 1 90 ? 9.007 8.163 -35.476 1.00 74.62 90 GLY A N 1
ATOM 721 C CA . GLY A 1 90 ? 8.813 7.534 -36.794 1.00 74.62 90 GLY A CA 1
ATOM 722 C C . GLY A 1 90 ? 10.093 7.126 -37.537 1.00 74.62 90 GLY A C 1
ATOM 723 O O . GLY A 1 90 ? 10.013 6.501 -38.588 1.00 74.62 90 GLY A O 1
ATOM 724 N N . VAL A 1 91 ? 11.280 7.468 -37.023 1.00 83.38 91 VAL A N 1
ATOM 725 C CA . VAL A 1 91 ? 12.562 7.108 -37.657 1.00 83.38 91 VAL A CA 1
ATOM 726 C C . VAL A 1 91 ? 13.146 5.879 -36.972 1.00 83.38 91 VAL A C 1
ATOM 728 O O . VAL A 1 91 ? 13.785 5.991 -35.928 1.00 83.38 91 VAL A O 1
ATOM 731 N N . VAL A 1 92 ? 12.944 4.689 -37.524 1.00 85.88 92 VAL A N 1
ATOM 732 C CA . VAL A 1 92 ? 13.508 3.459 -36.947 1.00 85.88 92 VAL A CA 1
ATOM 733 C C . VAL A 1 92 ? 14.862 3.101 -37.578 1.00 85.88 92 VAL A C 1
ATOM 735 O O . VAL A 1 92 ? 15.041 3.282 -38.785 1.00 85.88 92 VAL A O 1
ATOM 738 N N . PRO A 1 93 ? 15.840 2.622 -36.785 1.00 88.62 93 PRO A N 1
ATOM 739 C CA . PRO A 1 93 ? 17.119 2.163 -37.319 1.00 88.62 93 PRO A CA 1
ATOM 740 C C . PRO A 1 93 ? 16.919 0.926 -38.204 1.00 88.62 93 PRO A C 1
ATOM 742 O O . PRO A 1 93 ? 15.988 0.156 -37.991 1.00 88.62 93 PRO A O 1
ATOM 745 N N . GLN A 1 94 ? 17.792 0.727 -39.190 1.00 88.75 94 GLN A N 1
ATOM 746 C CA . GLN A 1 94 ? 17.788 -0.490 -40.009 1.00 88.75 94 GLN A CA 1
ATOM 747 C C . GLN A 1 94 ? 18.467 -1.645 -39.265 1.00 88.75 94 GLN A C 1
ATOM 749 O O . GLN A 1 94 ? 19.319 -1.419 -38.402 1.00 88.75 94 GLN A O 1
ATOM 754 N N . LEU A 1 95 ? 18.105 -2.886 -39.602 1.00 90.62 95 LEU A N 1
ATOM 755 C CA . LEU A 1 95 ? 18.780 -4.062 -39.051 1.00 90.62 95 LEU A CA 1
ATOM 756 C C . LEU A 1 95 ? 20.244 -4.106 -39.529 1.00 90.62 95 LEU A C 1
ATOM 758 O O . LEU A 1 95 ? 20.491 -3.919 -40.723 1.00 90.62 95 LEU A O 1
ATOM 762 N N . PRO A 1 96 ? 21.222 -4.362 -38.638 1.00 91.56 96 PRO A N 1
ATOM 763 C CA . PRO A 1 96 ? 22.605 -4.576 -39.051 1.00 91.56 96 PRO A CA 1
ATOM 764 C C . PRO A 1 96 ? 22.750 -5.783 -39.984 1.00 91.56 96 PRO A C 1
ATOM 766 O O . PRO A 1 96 ? 21.974 -6.738 -39.916 1.00 91.56 96 PRO A O 1
ATOM 769 N N . ALA A 1 97 ? 23.782 -5.768 -40.830 1.00 90.75 97 ALA A N 1
ATOM 770 C CA . ALA A 1 97 ? 24.071 -6.883 -41.726 1.00 90.75 97 ALA A CA 1
ATOM 771 C C . ALA A 1 97 ? 24.221 -8.202 -40.944 1.00 90.75 97 ALA A C 1
ATOM 773 O O . ALA A 1 97 ? 24.939 -8.265 -39.947 1.00 90.75 97 ALA A O 1
ATOM 774 N N . GLY A 1 98 ? 23.538 -9.255 -41.402 1.00 87.94 98 GLY A N 1
ATOM 775 C CA . GLY A 1 98 ? 23.545 -10.575 -40.762 1.00 87.94 98 GLY A CA 1
ATOM 776 C C . GLY A 1 98 ? 22.558 -10.747 -39.599 1.00 87.94 98 GLY A C 1
ATOM 777 O O . GLY A 1 98 ? 22.401 -11.866 -39.118 1.00 87.94 98 GLY A O 1
ATOM 778 N N . VAL A 1 99 ? 21.856 -9.691 -39.172 1.00 92.12 99 VAL A N 1
ATOM 779 C CA . VAL A 1 99 ? 20.784 -9.777 -38.168 1.00 92.12 99 VAL A CA 1
ATOM 780 C C . VAL A 1 99 ? 19.441 -9.962 -38.870 1.00 92.12 99 VAL A C 1
ATOM 782 O O . VAL A 1 99 ? 19.102 -9.215 -39.786 1.00 92.12 99 VAL A O 1
ATOM 785 N N . THR A 1 100 ? 18.654 -10.944 -38.431 1.00 91.94 100 THR A N 1
ATOM 786 C CA . THR A 1 100 ? 17.326 -11.237 -38.993 1.00 91.94 100 THR A CA 1
ATOM 787 C C . THR A 1 100 ? 16.249 -11.128 -37.919 1.00 91.94 100 THR A C 1
ATOM 789 O O . THR A 1 100 ? 16.537 -11.185 -36.723 1.00 91.94 100 THR A O 1
ATOM 792 N N . LEU A 1 101 ? 14.982 -11.009 -38.322 1.00 92.06 101 LEU A N 1
ATOM 793 C CA . LEU A 1 101 ? 13.873 -11.007 -37.363 1.00 92.06 101 LEU A CA 1
ATOM 794 C C . LEU A 1 101 ? 13.760 -12.310 -36.568 1.00 92.06 101 LEU A C 1
ATOM 796 O O . LEU A 1 101 ? 13.265 -12.280 -35.443 1.00 92.06 101 LEU A O 1
ATOM 800 N N . ALA A 1 102 ? 14.294 -13.422 -37.076 1.00 92.38 102 ALA A N 1
ATOM 801 C CA . ALA A 1 102 ? 14.341 -14.677 -36.334 1.00 92.38 102 ALA A CA 1
ATOM 802 C C . ALA A 1 102 ? 15.126 -14.557 -35.013 1.00 92.38 102 ALA A C 1
ATOM 804 O O . ALA A 1 102 ? 14.758 -15.195 -34.033 1.00 92.38 102 ALA A O 1
ATOM 805 N N . SER A 1 103 ? 16.160 -13.706 -34.942 1.00 92.62 103 SER A N 1
ATOM 806 C CA . SER A 1 103 ? 16.917 -13.466 -33.701 1.00 92.62 103 SER A CA 1
ATOM 807 C C . SER A 1 103 ? 16.321 -12.376 -32.802 1.00 92.62 103 SER A C 1
ATOM 809 O O . SER A 1 103 ? 16.828 -12.146 -31.708 1.00 92.62 103 SER A O 1
ATOM 811 N N . LEU A 1 104 ? 15.286 -11.669 -33.263 1.00 93.62 104 LEU A N 1
ATOM 812 C CA . LEU A 1 104 ? 14.684 -10.518 -32.572 1.00 93.62 104 LEU A CA 1
ATOM 813 C C . LEU A 1 104 ? 13.222 -10.746 -32.192 1.00 93.62 104 LEU A C 1
ATOM 815 O O . LEU A 1 104 ? 12.554 -9.847 -31.685 1.00 93.62 104 LEU A O 1
ATOM 819 N N . THR A 1 105 ? 12.711 -11.943 -32.433 1.00 94.62 105 THR A N 1
ATOM 820 C CA . THR A 1 105 ? 11.338 -12.325 -32.130 1.00 94.62 105 THR A CA 1
ATOM 821 C C . THR A 1 105 ? 11.322 -13.503 -31.168 1.00 94.62 105 THR A C 1
ATOM 823 O O . THR A 1 105 ? 12.310 -14.214 -30.993 1.00 94.62 105 THR A O 1
ATOM 826 N N . GLU A 1 106 ? 10.199 -13.681 -30.489 1.00 95.06 106 GLU A N 1
ATOM 827 C CA . GLU A 1 106 ? 9.912 -14.834 -29.647 1.00 95.06 106 GLU A CA 1
ATOM 828 C C . GLU A 1 106 ? 8.557 -15.429 -30.032 1.00 95.06 106 GLU A C 1
ATOM 830 O O . GLU A 1 106 ? 7.675 -14.725 -30.531 1.00 95.06 106 GLU A O 1
ATOM 835 N N . MET A 1 107 ? 8.382 -16.733 -29.806 1.00 94.62 107 MET A N 1
ATOM 836 C CA . MET A 1 107 ? 7.100 -17.383 -30.051 1.00 94.62 107 MET A CA 1
ATOM 837 C C . MET A 1 107 ? 6.156 -17.160 -28.872 1.00 94.62 107 MET A C 1
ATOM 839 O O . MET A 1 107 ? 6.394 -17.660 -27.771 1.00 94.62 107 MET A O 1
ATOM 843 N N . VAL A 1 108 ? 5.039 -16.477 -29.118 1.00 91.50 108 VAL A N 1
ATOM 844 C CA . VAL A 1 108 ? 3.898 -16.485 -28.202 1.00 91.50 108 VAL A CA 1
ATOM 845 C C . VAL A 1 108 ? 3.072 -17.719 -28.524 1.00 91.50 108 VAL A C 1
ATOM 847 O O . VAL A 1 108 ? 2.714 -17.939 -29.679 1.00 91.50 108 VAL A O 1
ATOM 850 N N . SER A 1 109 ? 2.789 -18.538 -27.513 1.00 89.88 109 SER A N 1
ATOM 851 C CA . SER A 1 109 ? 2.029 -19.775 -27.678 1.00 89.88 109 SER A CA 1
ATOM 852 C C . SER A 1 109 ? 0.906 -19.897 -26.659 1.00 89.88 109 SER A C 1
ATOM 854 O O . SER A 1 109 ? 0.948 -19.300 -25.583 1.00 89.88 109 SER A O 1
ATOM 856 N N . GLY A 1 110 ? -0.121 -20.672 -27.009 1.00 79.62 110 GLY A N 1
ATOM 857 C CA . GLY A 1 110 ? -1.255 -20.935 -26.122 1.00 79.62 110 GLY A CA 1
ATOM 858 C C . GLY A 1 110 ? -2.228 -19.764 -25.968 1.00 79.62 110 GLY A C 1
ATOM 859 O O . GLY A 1 110 ? -3.068 -19.796 -25.066 1.00 79.62 110 GLY A O 1
ATOM 860 N N . PHE A 1 111 ? -2.159 -18.754 -26.840 1.00 82.44 111 PHE A N 1
ATOM 861 C CA . PHE A 1 111 ? -3.153 -17.691 -26.852 1.00 82.44 111 PHE A CA 1
ATOM 862 C C . PHE A 1 111 ? -4.535 -18.255 -27.191 1.00 82.44 111 PHE A C 1
ATOM 864 O O . PHE A 1 111 ? -4.685 -19.116 -28.058 1.00 82.44 111 PHE A O 1
ATOM 871 N N . GLY A 1 112 ? -5.554 -17.774 -26.483 1.00 78.06 112 GLY A N 1
ATOM 872 C CA . GLY A 1 112 ? -6.931 -18.219 -26.670 1.00 78.06 112 GLY A CA 1
ATOM 873 C C . GLY A 1 112 ? -7.205 -19.666 -26.247 1.00 78.06 112 GLY A C 1
ATOM 874 O O . GLY A 1 112 ? -8.255 -20.219 -26.584 1.00 78.06 112 GLY A O 1
ATOM 875 N N . ARG A 1 113 ? -6.284 -20.297 -25.503 1.00 80.50 113 ARG A N 1
ATOM 876 C CA . ARG A 1 113 ? -6.525 -21.598 -24.869 1.00 80.50 113 ARG A CA 1
ATOM 877 C C . ARG A 1 113 ? -7.768 -21.509 -23.980 1.00 80.50 113 ARG A C 1
ATOM 879 O O . ARG A 1 113 ? -7.913 -20.555 -23.231 1.00 80.50 113 ARG A O 1
ATOM 886 N N . ASN A 1 114 ? -8.629 -22.523 -24.071 1.00 83.69 114 ASN A N 1
ATOM 887 C CA . ASN A 1 114 ? -9.882 -22.647 -23.317 1.00 83.69 114 ASN A CA 1
ATOM 888 C C . ASN A 1 114 ? -10.941 -21.551 -23.581 1.00 83.69 114 ASN A C 1
ATOM 890 O O . ASN A 1 114 ? -11.964 -21.543 -22.913 1.00 83.69 114 ASN A O 1
ATOM 894 N N . LEU A 1 115 ? -10.784 -20.714 -24.618 1.00 85.69 115 LEU A N 1
ATOM 895 C CA . LEU A 1 115 ? -11.817 -19.746 -25.033 1.00 85.69 115 LEU A CA 1
ATOM 896 C C . LEU A 1 115 ? -12.924 -20.345 -25.921 1.00 85.69 115 LEU A C 1
ATOM 898 O O . LEU A 1 115 ? -13.776 -19.615 -26.416 1.00 85.69 115 LEU A O 1
ATOM 902 N N . GLY A 1 116 ? -12.886 -21.649 -26.212 1.00 85.25 116 GLY A N 1
ATOM 903 C CA . GLY A 1 116 ? -13.844 -22.283 -27.129 1.00 85.25 116 GLY A CA 1
ATOM 904 C C . GLY A 1 116 ? -13.765 -21.775 -28.577 1.00 85.25 116 GLY A C 1
ATOM 905 O O . GLY A 1 116 ? -14.723 -21.930 -29.331 1.00 85.25 116 GLY A O 1
ATOM 906 N N . ALA A 1 117 ? -12.650 -21.145 -28.968 1.00 86.00 117 ALA A N 1
ATOM 907 C CA . ALA A 1 117 ? -12.446 -20.672 -30.335 1.00 86.00 117 ALA A CA 1
ATOM 908 C C . ALA A 1 117 ? -12.406 -21.861 -31.321 1.00 86.00 117 ALA A C 1
ATOM 910 O O . ALA A 1 117 ? -11.712 -22.843 -31.014 1.00 86.00 117 ALA A O 1
ATOM 911 N N . PRO A 1 118 ? -13.082 -21.772 -32.488 1.00 88.50 118 PRO A N 1
ATOM 912 C CA . PRO A 1 118 ? -13.149 -22.852 -33.472 1.00 88.50 118 PRO A CA 1
ATOM 913 C C . PRO A 1 118 ? -11.775 -23.367 -33.914 1.00 88.50 118 PRO A C 1
ATOM 915 O O . PRO A 1 118 ? -10.782 -22.625 -33.928 1.00 88.50 118 PRO A O 1
ATOM 918 N N . ASP A 1 119 ? -11.723 -24.635 -34.319 1.00 85.69 119 ASP A N 1
ATOM 919 C CA . ASP A 1 119 ? -10.514 -25.242 -34.873 1.00 85.69 119 ASP A CA 1
ATOM 920 C C . ASP A 1 119 ? -10.020 -24.483 -36.113 1.00 85.69 119 ASP A C 1
ATOM 922 O O . ASP A 1 119 ? -10.789 -24.002 -36.946 1.00 85.69 119 ASP A O 1
ATOM 926 N N . GLY A 1 120 ? -8.697 -24.345 -36.223 1.00 85.31 120 GLY A N 1
ATOM 927 C CA . GLY A 1 120 ? -8.057 -23.509 -37.241 1.00 85.31 120 GLY A CA 1
ATOM 928 C C . GLY A 1 120 ? -7.897 -22.037 -36.846 1.00 85.31 120 GLY A C 1
ATOM 929 O O . GLY A 1 120 ? -7.288 -21.283 -37.603 1.00 85.31 120 GLY A O 1
ATOM 930 N N . THR A 1 121 ? -8.379 -21.625 -35.668 1.00 88.69 121 THR A N 1
ATOM 931 C CA . THR A 1 121 ? -8.018 -20.324 -35.088 1.00 88.69 121 THR A CA 1
ATOM 932 C C . THR A 1 121 ? -6.534 -20.315 -34.742 1.00 88.69 121 THR A C 1
ATOM 934 O O . THR A 1 121 ? -6.034 -21.222 -34.077 1.00 88.69 121 THR A O 1
ATOM 937 N N . VAL A 1 122 ? -5.827 -19.271 -35.165 1.00 87.81 122 VAL A N 1
ATOM 938 C CA . VAL A 1 122 ? -4.413 -19.064 -34.839 1.00 87.81 122 VAL A CA 1
ATOM 939 C C . VAL A 1 122 ? -4.230 -18.858 -33.328 1.00 87.81 122 VAL A C 1
ATOM 941 O O . VAL A 1 122 ? -4.824 -17.956 -32.741 1.00 87.81 122 VAL A O 1
ATOM 944 N N . ARG A 1 123 ? -3.385 -19.687 -32.698 1.00 87.69 123 ARG A N 1
ATOM 945 C CA . ARG A 1 123 ? -3.091 -19.658 -31.243 1.00 87.69 123 ARG A CA 1
ATOM 946 C C . ARG A 1 123 ? -1.633 -19.358 -30.900 1.00 87.69 123 ARG A C 1
ATOM 948 O O . ARG A 1 123 ? -1.293 -19.201 -29.727 1.00 87.69 123 ARG A O 1
ATOM 955 N N . ASN A 1 124 ? -0.784 -19.316 -31.920 1.00 90.94 124 ASN A N 1
ATOM 956 C CA . ASN A 1 124 ? 0.637 -19.042 -31.793 1.00 90.94 124 ASN A CA 1
ATOM 957 C C . ASN A 1 124 ? 1.032 -18.026 -32.866 1.00 90.94 124 ASN A C 1
ATOM 959 O O . ASN A 1 124 ? 0.517 -18.098 -33.981 1.00 90.94 124 ASN A O 1
ATOM 963 N N . TRP A 1 125 ? 1.925 -17.101 -32.536 1.00 92.25 125 TRP A N 1
ATOM 964 C CA . TRP A 1 125 ? 2.477 -16.131 -33.482 1.00 92.25 125 TRP A CA 1
ATOM 965 C C . TRP A 1 125 ? 3.780 -15.552 -32.950 1.00 92.25 125 TRP A C 1
ATOM 967 O O . TRP A 1 125 ? 4.030 -15.549 -31.738 1.00 92.25 125 TRP A O 1
ATOM 977 N N . VAL A 1 126 ? 4.625 -15.057 -33.851 1.00 93.88 126 VAL A N 1
ATOM 978 C CA . VAL A 1 126 ? 5.851 -14.359 -33.457 1.00 93.88 126 VAL A CA 1
ATOM 979 C C . VAL A 1 126 ? 5.518 -12.985 -32.887 1.00 93.88 126 VAL A C 1
ATOM 981 O O . VAL A 1 126 ? 4.710 -12.235 -33.435 1.00 93.88 126 VAL A O 1
ATOM 984 N N . ALA A 1 127 ? 6.155 -12.634 -31.778 1.00 92.81 127 ALA A N 1
ATOM 985 C CA . ALA A 1 127 ? 6.105 -11.299 -31.202 1.00 92.81 127 ALA A CA 1
ATOM 986 C C . ALA A 1 127 ? 7.520 -10.713 -31.107 1.00 92.81 127 ALA A C 1
ATOM 988 O O . ALA A 1 127 ? 8.488 -11.468 -30.996 1.00 92.81 127 ALA A O 1
ATOM 989 N N . PRO A 1 128 ? 7.679 -9.378 -31.127 1.00 91.44 128 PRO A N 1
ATOM 990 C CA . PRO A 1 128 ? 8.973 -8.752 -30.881 1.00 91.44 128 PRO A CA 1
ATOM 991 C C . PRO A 1 128 ? 9.537 -9.145 -29.509 1.00 91.44 128 PRO A C 1
ATOM 993 O O . PRO A 1 128 ? 8.890 -8.921 -28.484 1.00 91.44 128 PRO A O 1
ATOM 996 N N . ASN A 1 129 ? 10.770 -9.654 -29.475 1.00 93.88 129 ASN A N 1
ATOM 997 C CA . ASN A 1 129 ? 11.516 -9.820 -28.234 1.00 93.88 129 ASN A CA 1
ATOM 998 C C . ASN A 1 129 ? 12.051 -8.447 -27.812 1.00 93.88 129 ASN A C 1
ATOM 1000 O O . ASN A 1 129 ? 13.073 -7.968 -28.308 1.00 93.88 129 ASN A O 1
ATOM 1004 N N . LEU A 1 130 ? 11.330 -7.795 -26.899 1.00 91.44 130 LEU A N 1
ATOM 1005 C CA . LEU A 1 130 ? 11.627 -6.422 -26.490 1.00 91.44 130 LEU A CA 1
ATOM 1006 C C . LEU A 1 130 ? 13.039 -6.261 -25.910 1.00 91.44 130 LEU A C 1
ATOM 1008 O O . LEU A 1 130 ? 13.640 -5.210 -26.108 1.00 91.44 130 LEU A O 1
ATOM 1012 N N . ALA A 1 131 ? 13.575 -7.280 -25.229 1.00 92.19 131 ALA A N 1
ATOM 1013 C CA . ALA A 1 131 ? 14.933 -7.241 -24.690 1.00 92.19 131 ALA A CA 1
ATOM 1014 C C . ALA A 1 131 ? 15.977 -7.303 -25.812 1.00 92.19 131 ALA A C 1
ATOM 1016 O O . ALA A 1 131 ? 16.872 -6.467 -25.852 1.00 92.19 131 ALA A O 1
ATOM 1017 N N . ALA A 1 132 ? 15.804 -8.207 -26.780 1.00 93.44 132 ALA A N 1
ATOM 1018 C CA . ALA A 1 132 ? 16.706 -8.314 -27.927 1.00 93.44 132 ALA A CA 1
ATOM 1019 C C . ALA A 1 132 ? 16.723 -7.026 -28.769 1.00 93.44 132 ALA A C 1
ATOM 1021 O O . ALA A 1 132 ? 17.786 -6.561 -29.174 1.00 93.44 132 ALA A O 1
ATOM 1022 N N . PHE A 1 133 ? 15.558 -6.403 -28.983 1.00 91.38 133 PHE A N 1
ATOM 1023 C CA . PHE A 1 133 ? 15.466 -5.093 -29.634 1.00 91.38 133 PHE A CA 1
ATOM 1024 C C . PHE A 1 133 ? 16.112 -3.974 -28.806 1.00 91.38 133 PHE A C 1
ATOM 1026 O O . PHE A 1 133 ? 16.775 -3.101 -29.372 1.00 91.38 133 PHE A O 1
ATOM 1033 N N . ALA A 1 134 ? 15.920 -3.983 -27.482 1.00 91.56 134 ALA A N 1
ATOM 1034 C CA . ALA A 1 134 ? 16.514 -2.992 -26.594 1.00 91.56 134 ALA A CA 1
ATOM 1035 C C . ALA A 1 134 ? 18.043 -3.071 -26.585 1.00 91.56 134 ALA A C 1
ATOM 1037 O O . ALA A 1 134 ? 18.690 -2.028 -26.668 1.00 91.56 134 ALA A O 1
ATOM 1038 N N . ASP A 1 135 ? 18.590 -4.286 -26.551 1.00 92.75 135 ASP A N 1
ATOM 1039 C CA . ASP A 1 135 ? 20.026 -4.552 -26.554 1.00 92.75 135 ASP A CA 1
ATOM 1040 C C . ASP A 1 135 ? 20.651 -4.232 -27.919 1.00 92.75 135 ASP A C 1
ATOM 1042 O O . ASP A 1 135 ? 21.646 -3.511 -27.979 1.00 92.75 135 ASP A O 1
ATOM 1046 N N . LEU A 1 136 ? 20.043 -4.696 -29.023 1.00 93.69 136 LEU A N 1
ATOM 1047 C CA . LEU A 1 136 ? 20.555 -4.478 -30.384 1.00 93.69 136 LEU A CA 1
ATOM 1048 C C . LEU A 1 136 ? 20.716 -2.990 -30.708 1.00 93.69 136 LEU A C 1
ATOM 1050 O O . LEU A 1 136 ? 21.731 -2.575 -31.265 1.00 93.69 136 LEU A O 1
ATOM 1054 N N . PHE A 1 137 ? 19.692 -2.195 -30.398 1.00 90.81 137 PHE A N 1
ATOM 1055 C CA . PHE A 1 137 ? 19.662 -0.780 -30.753 1.00 90.81 137 PHE A CA 1
ATOM 1056 C C . PHE A 1 137 ? 20.088 0.147 -29.618 1.00 90.81 137 PHE A C 1
ATOM 1058 O O . PHE A 1 137 ? 20.147 1.357 -29.826 1.00 90.81 137 PHE A O 1
ATOM 1065 N N . ASN A 1 138 ? 20.379 -0.395 -28.432 1.00 91.88 138 ASN A N 1
ATOM 1066 C CA . ASN A 1 138 ? 20.650 0.377 -27.224 1.00 91.88 138 ASN A CA 1
ATOM 1067 C C . ASN A 1 138 ? 19.579 1.462 -26.995 1.00 91.88 138 ASN A C 1
ATOM 1069 O O . ASN A 1 138 ? 19.883 2.641 -26.804 1.00 91.88 138 ASN A O 1
ATOM 1073 N N . ILE A 1 139 ? 18.300 1.072 -27.068 1.00 90.00 139 ILE A N 1
ATOM 1074 C CA . ILE A 1 139 ? 17.182 2.032 -27.132 1.00 90.00 139 ILE A CA 1
ATOM 1075 C C . ILE A 1 139 ? 17.082 2.913 -25.879 1.00 90.00 139 ILE A C 1
ATOM 1077 O O . ILE A 1 139 ? 16.465 3.969 -25.914 1.00 90.00 139 ILE A O 1
ATOM 1081 N N . TYR A 1 140 ? 17.694 2.507 -24.766 1.00 92.56 140 TYR A N 1
ATOM 1082 C CA . TYR A 1 140 ? 17.705 3.261 -23.512 1.00 92.56 140 TYR A CA 1
ATOM 1083 C C . TYR A 1 140 ? 18.928 4.179 -23.354 1.00 92.56 140 TYR A C 1
ATOM 1085 O O . TYR A 1 140 ? 19.159 4.692 -22.262 1.00 92.56 140 TYR A O 1
ATOM 1093 N N . SER A 1 141 ? 19.697 4.420 -24.423 1.00 90.31 141 SER A N 1
ATOM 1094 C CA . SER A 1 141 ? 20.891 5.278 -24.395 1.00 90.31 141 SER A CA 1
ATOM 1095 C C . SER A 1 141 ? 20.605 6.743 -24.053 1.00 90.31 141 SER A C 1
ATOM 1097 O O . SER A 1 141 ? 21.514 7.455 -23.632 1.00 90.31 141 SER A O 1
ATOM 1099 N N . GLY A 1 142 ? 19.376 7.216 -24.296 1.00 87.75 142 GLY A N 1
ATOM 1100 C CA . GLY A 1 142 ? 18.988 8.619 -24.123 1.00 87.75 142 GLY A CA 1
ATOM 1101 C C . GLY A 1 142 ? 19.709 9.596 -25.060 1.00 87.75 142 GLY A C 1
ATOM 1102 O O . GLY A 1 142 ? 19.673 10.797 -24.814 1.00 87.75 142 GLY A O 1
ATOM 1103 N N . THR A 1 143 ? 20.370 9.110 -26.116 1.00 88.81 143 THR A N 1
ATOM 1104 C CA . THR A 1 143 ? 21.193 9.915 -27.035 1.00 88.81 143 THR A CA 1
ATOM 1105 C C . THR A 1 143 ? 20.931 9.555 -28.499 1.00 88.81 143 THR A C 1
ATOM 1107 O O . THR A 1 143 ? 20.401 8.484 -28.815 1.00 88.81 143 THR A O 1
ATOM 1110 N N . GLY A 1 144 ? 21.301 10.455 -29.417 1.00 89.06 144 GLY A N 1
ATOM 1111 C CA . GLY A 1 144 ? 21.154 10.245 -30.859 1.00 89.06 144 GLY A CA 1
ATOM 1112 C C . GLY A 1 144 ? 19.701 9.969 -31.256 1.00 89.06 144 GLY A C 1
ATOM 1113 O O . GLY A 1 144 ? 18.791 10.703 -30.886 1.00 89.06 144 GLY A O 1
ATOM 1114 N N . LEU A 1 145 ? 19.458 8.868 -31.974 1.00 88.19 145 LEU A N 1
ATOM 1115 C CA . LEU A 1 145 ? 18.109 8.479 -32.409 1.00 88.19 145 LEU A CA 1
ATOM 1116 C C . LEU A 1 145 ? 17.147 8.172 -31.239 1.00 88.19 145 LEU A C 1
ATOM 1118 O O . LEU A 1 145 ? 15.929 8.162 -31.424 1.00 88.19 145 LEU A O 1
ATOM 1122 N N . PHE A 1 146 ? 17.676 7.918 -30.040 1.00 91.88 146 PHE A N 1
ATOM 1123 C CA . PHE A 1 146 ? 16.911 7.627 -28.824 1.00 91.88 146 PHE A CA 1
ATOM 1124 C C . PHE A 1 146 ? 16.933 8.771 -27.807 1.00 91.88 146 PHE A C 1
ATOM 1126 O O . PHE A 1 146 ? 16.562 8.572 -26.651 1.00 91.88 146 PHE A O 1
ATOM 1133 N N . GLU A 1 147 ? 17.328 9.973 -28.236 1.00 93.12 147 GLU A N 1
ATOM 1134 C CA . GLU A 1 147 ? 17.222 11.183 -27.427 1.00 93.12 147 GLU A CA 1
ATOM 1135 C C . GLU A 1 147 ? 15.777 11.415 -26.962 1.00 93.12 147 GLU A C 1
ATOM 1137 O O . GLU A 1 147 ? 14.814 11.288 -27.731 1.00 93.12 147 GLU A O 1
ATOM 1142 N N . LEU A 1 148 ? 15.646 11.757 -25.679 1.00 93.12 148 LEU A N 1
ATOM 1143 C CA . LEU A 1 148 ? 14.383 12.058 -25.022 1.00 93.12 148 LEU A CA 1
ATOM 1144 C C . LEU A 1 148 ? 14.318 13.539 -24.665 1.00 93.12 148 LEU A C 1
ATOM 1146 O O . LEU A 1 148 ? 15.273 14.116 -24.158 1.00 93.12 148 LEU A O 1
ATOM 1150 N N . SER A 1 149 ? 13.145 14.129 -24.835 1.00 91.69 149 SER A N 1
ATOM 1151 C CA . SER A 1 149 ? 12.902 15.540 -24.533 1.00 91.69 149 SER A CA 1
ATOM 1152 C C . SER A 1 149 ? 11.531 15.725 -23.884 1.00 91.69 149 SER A C 1
ATOM 1154 O O . SER A 1 149 ? 10.590 15.001 -24.216 1.00 91.69 149 SER A O 1
ATOM 1156 N N . GLY A 1 150 ? 11.421 16.697 -22.977 1.00 90.19 150 GLY A N 1
ATOM 1157 C CA . GLY A 1 150 ? 10.194 17.014 -22.239 1.00 90.19 150 GLY A CA 1
ATOM 1158 C C . GLY A 1 150 ? 9.351 18.092 -22.917 1.00 90.19 150 GLY A C 1
ATOM 1159 O O . GLY A 1 150 ? 8.827 17.889 -24.005 1.00 90.19 150 GLY A O 1
ATOM 1160 N N . ALA A 1 151 ? 9.224 19.256 -22.275 1.00 84.62 151 ALA A N 1
ATOM 1161 C CA . ALA A 1 151 ? 8.299 20.324 -22.675 1.00 84.62 151 ALA A CA 1
ATOM 1162 C C . ALA A 1 151 ? 8.456 20.827 -24.122 1.00 84.62 151 ALA A C 1
ATOM 1164 O O . ALA A 1 151 ? 7.473 21.250 -24.728 1.00 84.62 151 ALA A O 1
ATOM 1165 N N . SER A 1 152 ? 9.657 20.754 -24.700 1.00 82.62 152 SER A N 1
ATOM 1166 C CA . SER A 1 152 ? 9.901 21.110 -26.104 1.00 82.62 152 SER A CA 1
ATOM 1167 C C . SER A 1 152 ? 9.281 20.122 -27.102 1.00 82.62 152 SER A C 1
ATOM 1169 O O . SER A 1 152 ? 9.038 20.490 -28.248 1.00 82.62 152 SER A O 1
ATOM 1171 N N . ASN A 1 153 ? 8.941 18.901 -26.680 1.00 80.31 153 ASN A N 1
ATOM 1172 C CA . ASN A 1 153 ? 8.398 17.845 -27.529 1.00 80.31 153 ASN A CA 1
ATOM 1173 C C . ASN A 1 153 ? 6.887 17.687 -27.347 1.00 80.31 153 ASN A C 1
ATOM 1175 O O . ASN A 1 153 ? 6.389 17.430 -26.250 1.00 80.31 153 ASN A O 1
ATOM 1179 N N . ALA A 1 154 ? 6.147 17.821 -28.449 1.00 71.94 154 ALA A N 1
ATOM 1180 C CA . ALA A 1 154 ? 4.689 17.729 -28.471 1.00 71.94 154 ALA A CA 1
ATOM 1181 C C . ALA A 1 154 ? 4.153 16.396 -27.908 1.00 71.94 154 ALA A C 1
ATOM 1183 O O . ALA A 1 154 ? 3.131 16.400 -27.224 1.00 71.94 154 ALA A O 1
ATOM 1184 N N . ASN A 1 155 ? 4.876 15.286 -28.102 1.00 74.31 155 ASN A N 1
ATOM 1185 C CA . ASN A 1 155 ? 4.487 13.957 -27.618 1.00 74.31 155 ASN A CA 1
ATOM 1186 C C . ASN A 1 155 ? 4.627 13.791 -26.093 1.00 74.31 155 ASN A C 1
ATOM 1188 O O . ASN A 1 155 ? 3.982 12.917 -25.515 1.00 74.31 155 ASN A O 1
ATOM 1192 N N . ALA A 1 156 ? 5.448 14.615 -25.433 1.00 81.56 156 ALA A N 1
ATOM 1193 C CA . ALA A 1 156 ? 5.601 14.624 -23.975 1.00 81.56 156 ALA A CA 1
ATOM 1194 C C . ALA A 1 156 ? 4.733 15.697 -23.303 1.00 81.56 156 ALA A C 1
ATOM 1196 O O . ALA A 1 156 ? 4.208 15.489 -22.210 1.00 81.56 156 ALA A O 1
ATOM 1197 N N . ARG A 1 157 ? 4.563 16.843 -23.971 1.00 83.50 157 ARG A N 1
ATOM 1198 C CA . ARG A 1 157 ? 3.995 18.076 -23.414 1.00 83.50 157 ARG A CA 1
ATOM 1199 C C . ARG A 1 157 ? 2.615 17.905 -22.776 1.00 83.50 157 ARG A C 1
ATOM 1201 O O . ARG A 1 157 ? 2.383 18.447 -21.701 1.00 83.50 157 ARG A O 1
ATOM 1208 N N . GLY A 1 158 ? 1.729 17.116 -23.388 1.00 77.75 158 GLY A N 1
ATOM 1209 C CA . GLY A 1 158 ? 0.383 16.854 -22.853 1.00 77.75 158 GLY A CA 1
ATOM 1210 C C . GLY A 1 158 ? 0.370 16.130 -21.497 1.00 77.75 158 GLY A C 1
ATOM 1211 O O . GLY A 1 158 ? -0.609 16.218 -20.759 1.00 77.75 158 GLY A O 1
ATOM 1212 N N . ASN A 1 159 ? 1.468 15.456 -21.142 1.00 84.00 159 ASN A N 1
ATOM 1213 C CA . ASN A 1 159 ? 1.641 14.761 -19.867 1.00 84.00 159 ASN A CA 1
ATOM 1214 C C . ASN A 1 159 ? 2.468 15.568 -18.847 1.00 84.00 159 ASN A C 1
ATOM 1216 O O . ASN A 1 159 ? 2.739 15.058 -17.761 1.00 84.00 159 ASN A O 1
ATOM 1220 N N . ILE A 1 160 ? 2.845 16.814 -19.155 1.00 89.50 160 ILE A N 1
ATOM 1221 C CA . ILE A 1 160 ? 3.511 17.729 -18.217 1.00 89.50 160 ILE A CA 1
ATOM 1222 C C . ILE A 1 160 ? 2.468 18.704 -17.679 1.00 89.50 160 ILE A C 1
ATOM 1224 O O . ILE A 1 160 ? 2.030 19.622 -18.375 1.00 89.50 160 ILE A O 1
ATOM 1228 N N . ARG A 1 161 ? 2.031 18.470 -16.445 1.00 90.94 161 ARG A N 1
ATOM 1229 C CA . ARG A 1 161 ? 0.905 19.180 -15.831 1.00 90.94 161 ARG A CA 1
ATOM 1230 C C . ARG A 1 161 ? 0.963 19.044 -14.316 1.00 90.94 161 ARG A C 1
ATOM 1232 O O . ARG A 1 161 ? 1.500 18.068 -13.796 1.00 90.94 161 ARG A O 1
ATOM 1239 N N . SER A 1 162 ? 0.388 20.004 -13.612 1.00 94.56 162 SER A N 1
ATOM 1240 C CA . SER A 1 162 ? 0.290 19.971 -12.158 1.00 94.56 162 SER A CA 1
ATOM 1241 C C . SER A 1 162 ? -1.044 20.507 -11.664 1.00 94.56 162 SER A C 1
ATOM 1243 O O . SER A 1 162 ? -1.685 21.311 -12.334 1.00 94.56 162 SER A O 1
ATOM 1245 N N . VAL A 1 163 ? -1.472 20.045 -10.495 1.00 96.31 163 VAL A N 1
ATOM 1246 C CA . VAL A 1 163 ? -2.649 20.544 -9.786 1.00 96.31 163 VAL A CA 1
ATOM 1247 C C . VAL A 1 163 ? -2.298 20.644 -8.314 1.00 96.31 163 VAL A C 1
ATOM 1249 O O . VAL A 1 163 ? -1.858 19.653 -7.743 1.00 96.31 163 VAL A O 1
ATOM 1252 N N . THR A 1 164 ? -2.532 21.807 -7.722 1.00 97.38 164 THR A N 1
ATOM 1253 C CA . THR A 1 164 ? -2.495 22.023 -6.275 1.00 97.38 164 THR A CA 1
ATOM 1254 C C . THR A 1 164 ? -3.921 22.293 -5.813 1.00 97.38 164 THR A C 1
ATOM 1256 O O . THR A 1 164 ? -4.557 23.234 -6.290 1.00 97.38 164 THR A O 1
ATOM 1259 N N . GLU A 1 165 ? -4.446 21.467 -4.914 1.00 97.69 165 GLU A N 1
ATOM 1260 C CA . GLU A 1 165 ? -5.774 21.609 -4.312 1.00 97.69 165 GLU A CA 1
ATOM 1261 C C . GLU A 1 165 ? -5.630 21.805 -2.799 1.00 97.69 165 GLU A C 1
ATOM 1263 O O . GLU A 1 165 ? -5.118 20.937 -2.098 1.00 97.69 165 GLU A O 1
ATOM 1268 N N . LYS A 1 166 ? -6.077 22.957 -2.296 1.00 98.12 166 LYS A N 1
ATOM 1269 C CA . LYS A 1 166 ? -6.073 23.324 -0.878 1.00 98.12 166 LYS A CA 1
ATOM 1270 C C . LYS A 1 166 ? -7.499 23.317 -0.356 1.00 98.12 166 LYS A C 1
ATOM 1272 O O . LYS A 1 166 ? -8.325 24.135 -0.766 1.00 98.12 166 LYS A O 1
ATOM 1277 N N . ASP A 1 167 ? -7.758 22.437 0.591 1.00 97.31 167 ASP A N 1
ATOM 1278 C CA . ASP A 1 167 ? -9.035 22.252 1.250 1.00 97.31 167 ASP A CA 1
ATOM 1279 C C . ASP A 1 167 ? -8.962 22.763 2.680 1.00 97.31 167 ASP A C 1
ATOM 1281 O O . ASP A 1 167 ? -8.134 22.327 3.471 1.00 97.31 167 ASP A O 1
ATOM 1285 N N . SER A 1 168 ? -9.867 23.659 3.042 1.00 98.12 168 SER A N 1
ATOM 1286 C CA . SER A 1 168 ? -10.069 24.098 4.420 1.00 98.12 168 SER A CA 1
ATOM 1287 C C . SER A 1 168 ? -11.492 23.769 4.833 1.00 98.12 168 SER A C 1
ATOM 1289 O O . SER A 1 168 ? -12.427 23.982 4.066 1.00 98.12 168 SER A O 1
ATOM 1291 N N . ALA A 1 169 ? -11.681 23.252 6.037 1.00 98.19 169 ALA A N 1
ATOM 1292 C CA . ALA A 1 169 ? -12.993 22.916 6.553 1.00 98.19 169 ALA A CA 1
ATOM 1293 C C . ALA A 1 169 ? -13.117 23.263 8.032 1.00 98.19 169 ALA A C 1
ATOM 1295 O O . ALA A 1 169 ? -12.148 23.169 8.782 1.00 98.19 169 ALA A O 1
ATOM 1296 N N . ALA A 1 170 ? -14.332 23.600 8.444 1.00 98.56 170 ALA A N 1
ATOM 1297 C CA . ALA A 1 170 ? -14.723 23.735 9.838 1.00 98.56 170 ALA A CA 1
ATOM 1298 C C . ALA A 1 170 ? -16.049 23.002 10.052 1.00 98.56 170 ALA A C 1
ATOM 1300 O O . ALA A 1 170 ? -16.891 22.981 9.151 1.00 98.56 170 ALA A O 1
ATOM 1301 N N . TYR A 1 171 ? -16.243 22.398 11.219 1.00 98.56 171 TYR A N 1
ATOM 1302 C CA . TYR A 1 171 ? -17.511 21.770 11.574 1.00 98.56 171 TYR A CA 1
ATOM 1303 C C . TYR A 1 171 ? -17.940 22.113 12.995 1.00 98.56 171 TYR A C 1
ATOM 1305 O O . TYR A 1 171 ? -17.112 22.400 13.861 1.00 98.56 171 TYR A O 1
ATOM 1313 N N . LEU A 1 172 ? -19.252 22.044 13.203 1.00 98.69 172 LEU A N 1
ATOM 1314 C CA . LEU A 1 172 ? -19.906 22.072 14.502 1.00 98.69 172 LEU A CA 1
ATOM 1315 C C . LEU A 1 172 ? -20.905 20.914 14.548 1.00 98.69 172 LEU A C 1
ATOM 1317 O O . LEU A 1 172 ? -21.680 20.731 13.608 1.00 98.69 172 LEU A O 1
ATOM 1321 N N . GLN A 1 173 ? -20.877 20.141 15.624 1.00 98.62 173 GLN A N 1
ATOM 1322 C CA . GLN A 1 173 ? -21.669 18.929 15.790 1.00 98.62 173 GLN A CA 1
ATOM 1323 C C . GLN A 1 173 ? -22.131 18.798 17.242 1.00 98.62 173 GLN A C 1
ATOM 1325 O O . GLN A 1 173 ? -21.386 19.113 18.167 1.00 98.62 173 GLN A O 1
ATOM 1330 N N . LEU A 1 174 ? -23.357 18.334 17.442 1.00 98.62 174 LEU A N 1
ATOM 1331 C CA . LEU A 1 174 ? -23.903 17.955 18.737 1.00 98.62 174 LEU A CA 1
ATOM 1332 C C . LEU A 1 174 ? -24.148 16.449 18.733 1.00 98.62 174 LEU A C 1
ATOM 1334 O O . LEU A 1 174 ? -24.976 15.965 17.962 1.00 98.62 174 LEU A O 1
ATOM 1338 N N . ASP A 1 175 ? -23.462 15.739 19.618 1.00 98.44 175 ASP A N 1
ATOM 1339 C CA . ASP A 1 175 ? -23.720 14.331 19.895 1.00 98.44 175 ASP A CA 1
ATOM 1340 C C . ASP A 1 175 ? -24.744 14.238 21.023 1.00 98.44 175 ASP A C 1
ATOM 1342 O O . ASP A 1 175 ? -24.665 14.980 22.008 1.00 98.44 175 ASP A O 1
ATOM 1346 N N . PHE A 1 176 ? -25.680 13.303 20.905 1.00 96.31 176 PHE A N 1
ATOM 1347 C CA . PHE A 1 176 ? -26.672 13.022 21.931 1.00 96.31 176 PHE A CA 1
ATOM 1348 C C . PHE A 1 176 ? -26.756 11.528 22.233 1.00 96.31 176 PHE A C 1
ATOM 1350 O O . PHE A 1 176 ? -26.625 10.678 21.354 1.00 96.31 176 PHE A O 1
ATOM 1357 N N . ASN A 1 177 ? -26.994 11.210 23.499 1.00 97.00 177 ASN A N 1
ATOM 1358 C CA . ASN A 1 177 ? -27.267 9.869 23.996 1.00 97.00 177 ASN A CA 1
ATOM 1359 C C . ASN A 1 177 ? -28.296 9.976 25.124 1.00 97.00 177 ASN A C 1
ATOM 1361 O O . ASN A 1 177 ? -27.964 10.358 26.245 1.00 97.00 177 ASN A O 1
ATOM 1365 N N . THR A 1 178 ? -29.560 9.727 24.808 1.00 92.94 178 THR A N 1
ATOM 1366 C CA . THR A 1 178 ? -30.702 10.003 25.682 1.00 92.94 178 THR A CA 1
ATOM 1367 C C . THR A 1 178 ? -31.730 8.878 25.619 1.00 92.94 178 THR A C 1
ATOM 1369 O O . THR A 1 178 ? -31.537 7.882 24.932 1.00 92.94 178 THR A O 1
ATOM 1372 N N . GLU A 1 179 ? -32.829 9.034 26.343 1.00 93.44 179 GLU A N 1
ATOM 1373 C CA . GLU A 1 179 ? -33.963 8.121 26.320 1.00 93.44 179 GLU A CA 1
ATOM 1374 C C . GLU A 1 179 ? -35.198 8.896 25.852 1.00 93.44 179 GLU A C 1
ATOM 1376 O O . GLU A 1 179 ? -35.557 9.924 26.429 1.00 93.44 179 GLU A O 1
ATOM 1381 N N . LEU A 1 180 ? -35.845 8.422 24.787 1.00 91.19 180 LEU A N 1
ATOM 1382 C CA . LEU A 1 180 ? -37.059 9.013 24.236 1.00 91.19 180 LEU A CA 1
ATOM 1383 C C . LEU A 1 180 ? -38.197 8.001 24.358 1.00 91.19 180 LEU A C 1
ATOM 1385 O O . LEU A 1 180 ? -38.164 6.950 23.727 1.00 91.19 180 LEU A O 1
ATOM 1389 N N . ALA A 1 181 ? -39.210 8.323 25.167 1.00 89.81 181 ALA A N 1
ATOM 1390 C CA . ALA A 1 181 ? -40.374 7.461 25.396 1.00 89.81 181 ALA A CA 1
ATOM 1391 C C . ALA A 1 181 ? -40.017 6.014 25.820 1.00 89.81 181 ALA A C 1
ATOM 1393 O O . ALA A 1 181 ? -40.658 5.063 25.378 1.00 89.81 181 ALA A O 1
ATOM 1394 N N . GLY A 1 182 ? -38.996 5.847 26.670 1.00 88.69 182 GLY A N 1
ATOM 1395 C CA . GLY A 1 182 ? -38.540 4.531 27.140 1.00 88.69 182 GLY A CA 1
ATOM 1396 C C . GLY A 1 182 ? -37.546 3.823 26.215 1.00 88.69 182 GLY A C 1
ATOM 1397 O O . GLY A 1 182 ? -37.103 2.724 26.534 1.00 88.69 182 GLY A O 1
ATOM 1398 N N . VAL A 1 183 ? -37.197 4.425 25.074 1.00 94.06 183 VAL A N 1
ATOM 1399 C CA . VAL A 1 183 ? -36.269 3.860 24.086 1.00 94.06 183 VAL A CA 1
ATOM 1400 C C . VAL A 1 183 ? -34.937 4.611 24.157 1.00 94.06 183 VAL A C 1
ATOM 1402 O O . VAL A 1 183 ? -34.937 5.834 23.979 1.00 94.06 183 VAL A O 1
ATOM 1405 N N . PRO A 1 184 ? -33.796 3.935 24.386 1.00 96.81 184 PRO A N 1
ATOM 1406 C CA . PRO A 1 184 ? -32.484 4.555 24.255 1.00 96.81 184 PRO A CA 1
ATOM 1407 C C . PRO A 1 184 ? -32.253 5.037 22.819 1.00 96.81 184 PRO A C 1
ATOM 1409 O O . PRO A 1 184 ? -32.381 4.279 21.856 1.00 96.81 184 PRO A O 1
ATOM 1412 N N . VAL A 1 185 ? -31.907 6.310 22.663 1.00 96.00 185 VAL A N 1
ATOM 1413 C CA . VAL A 1 185 ? -31.644 6.949 21.374 1.00 96.00 185 VAL A CA 1
ATOM 1414 C C . VAL A 1 185 ? -30.310 7.681 21.440 1.00 96.00 185 VAL A C 1
ATOM 1416 O O . VAL A 1 185 ? -30.101 8.559 22.277 1.00 96.00 185 VAL A O 1
ATOM 1419 N N . ARG A 1 186 ? -29.417 7.362 20.505 1.00 97.75 186 ARG A N 1
ATOM 1420 C CA . ARG A 1 186 ? -28.130 8.044 20.337 1.00 97.75 186 ARG A CA 1
ATOM 1421 C C . ARG A 1 186 ? -27.944 8.546 18.918 1.00 97.75 186 ARG A C 1
ATOM 1423 O O . ARG A 1 186 ? -28.526 7.998 17.985 1.00 97.75 186 ARG A O 1
ATOM 1430 N N . GLY A 1 187 ? -27.090 9.537 18.740 1.00 96.75 187 GLY A N 1
ATOM 1431 C CA . GLY A 1 187 ? -26.808 10.069 17.421 1.00 96.75 187 GLY A CA 1
ATOM 1432 C C . GLY A 1 187 ? -26.007 11.353 17.452 1.00 96.75 187 GLY A C 1
ATOM 1433 O O . GLY A 1 187 ? -25.502 11.771 18.494 1.00 96.75 187 GLY A O 1
ATOM 1434 N N . ASP A 1 188 ? -25.922 11.975 16.289 1.00 98.25 188 ASP A N 1
ATOM 1435 C CA . ASP A 1 188 ? -25.261 13.250 16.086 1.00 98.25 188 ASP A CA 1
ATOM 1436 C C . ASP A 1 188 ? -26.000 14.084 15.042 1.00 98.25 188 ASP A C 1
ATOM 1438 O O . ASP A 1 188 ? -26.610 13.568 14.105 1.00 98.25 188 ASP A O 1
ATOM 1442 N N . ILE A 1 189 ? -25.965 15.398 15.230 1.00 98.62 189 ILE A N 1
ATOM 1443 C CA . ILE A 1 189 ? -26.431 16.378 14.255 1.00 98.62 189 ILE A CA 1
ATOM 1444 C C . ILE A 1 189 ? -25.377 17.466 14.122 1.00 98.62 189 ILE A C 1
ATOM 1446 O O . ILE A 1 189 ? -24.891 18.007 15.114 1.00 98.62 189 ILE A O 1
ATOM 1450 N N . GLY A 1 190 ? -25.009 17.805 12.895 1.00 98.50 190 GLY A N 1
ATOM 1451 C CA . GLY A 1 190 ? -23.948 18.769 12.669 1.00 98.50 190 GLY A CA 1
ATOM 1452 C C . GLY A 1 190 ? -23.968 19.388 11.289 1.00 98.50 190 GLY A C 1
ATOM 1453 O O . GLY A 1 190 ? -24.728 19.008 10.399 1.00 98.50 190 GLY A O 1
ATOM 1454 N N . VAL A 1 191 ? -23.100 20.376 11.121 1.00 98.69 191 VAL A N 1
ATOM 1455 C CA . VAL A 1 191 ? -22.853 21.040 9.849 1.00 98.69 191 VAL A CA 1
ATOM 1456 C C . VAL A 1 191 ? -21.358 21.207 9.651 1.00 98.69 191 VAL A C 1
ATOM 1458 O O . VAL A 1 191 ? -20.623 21.578 10.569 1.00 98.69 191 VAL A O 1
ATOM 1461 N N . ARG A 1 192 ? -20.905 20.948 8.427 1.00 98.38 192 ARG A N 1
ATOM 1462 C CA . ARG A 1 192 ? -19.528 21.179 8.001 1.00 98.38 192 ARG A CA 1
ATOM 1463 C C . ARG A 1 192 ? -19.502 22.178 6.854 1.00 98.38 192 ARG A C 1
ATOM 1465 O O . ARG A 1 192 ? -20.163 21.972 5.844 1.00 98.38 192 ARG A O 1
ATOM 1472 N N . TYR A 1 193 ? -18.708 23.231 6.993 1.00 98.50 193 TYR A N 1
ATOM 1473 C CA . TYR A 1 193 ? -18.360 24.128 5.896 1.00 98.50 193 TYR A CA 1
ATOM 1474 C C . TYR A 1 193 ? -17.016 23.707 5.309 1.00 98.50 193 TYR A C 1
ATOM 1476 O O . TYR A 1 193 ? -16.074 23.418 6.050 1.00 98.50 193 TYR A O 1
ATOM 1484 N N . VAL A 1 194 ? -16.921 23.666 3.985 1.00 98.12 194 VAL A N 1
ATOM 1485 C CA . VAL A 1 194 ? -15.712 23.284 3.257 1.00 98.12 194 VAL A CA 1
ATOM 1486 C C . VAL A 1 194 ? -15.438 24.318 2.174 1.00 98.12 194 VAL A C 1
ATOM 1488 O O . VAL A 1 194 ? -16.339 24.670 1.425 1.00 98.12 194 VAL A O 1
ATOM 1491 N N . LYS A 1 195 ? -14.192 24.780 2.069 1.00 98.19 195 LYS A N 1
ATOM 1492 C CA . LYS A 1 195 ? -13.692 25.643 0.997 1.00 98.19 195 LYS A CA 1
ATOM 1493 C C . LYS A 1 195 ? -12.542 24.939 0.296 1.00 98.19 195 LYS A C 1
ATOM 1495 O O . LYS A 1 195 ? -11.589 24.525 0.952 1.00 98.19 195 LYS A O 1
ATOM 1500 N N . THR A 1 196 ? -12.604 24.868 -1.024 1.00 97.75 196 THR A N 1
ATOM 1501 C CA . THR A 1 196 ? -11.529 24.334 -1.860 1.00 97.75 196 THR A CA 1
ATOM 1502 C C . THR A 1 196 ? -10.990 25.422 -2.768 1.00 97.75 196 THR A C 1
ATOM 1504 O O . THR A 1 196 ? -11.756 26.160 -3.385 1.00 97.75 196 THR A O 1
ATOM 1507 N N . ARG A 1 197 ? -9.664 25.518 -2.851 1.00 97.94 197 ARG A N 1
ATOM 1508 C CA . ARG A 1 197 ? -8.933 26.350 -3.808 1.00 97.94 197 ARG A CA 1
ATOM 1509 C C . ARG A 1 197 ? -8.054 25.444 -4.652 1.00 97.94 197 ARG A C 1
ATOM 1511 O O . ARG A 1 197 ? -7.255 24.691 -4.113 1.00 97.94 197 ARG A O 1
ATOM 1518 N N . GLN A 1 198 ? -8.197 25.530 -5.959 1.00 97.06 198 GLN A N 1
ATOM 1519 C CA . GLN A 1 198 ? -7.510 24.689 -6.923 1.00 97.06 198 GLN A CA 1
ATOM 1520 C C . GLN A 1 198 ? -6.700 25.582 -7.863 1.00 97.06 198 GLN A C 1
ATOM 1522 O O . GLN A 1 198 ? -7.247 26.515 -8.446 1.00 97.06 198 GLN A O 1
ATOM 1527 N N . SER A 1 199 ? -5.420 25.267 -8.039 1.00 97.25 199 SER A N 1
ATOM 1528 C CA . SER A 1 199 ? -4.552 25.847 -9.063 1.00 97.25 199 SER A CA 1
ATOM 1529 C C . SER A 1 199 ? -4.108 24.737 -10.000 1.00 97.25 199 SER A C 1
ATOM 1531 O O . SER A 1 199 ? -3.602 23.706 -9.559 1.00 97.25 199 SER A O 1
ATOM 1533 N N . SER A 1 200 ? -4.381 24.872 -11.293 1.00 95.75 200 SER A N 1
ATOM 1534 C CA . SER A 1 200 ? -4.160 23.811 -12.277 1.00 95.75 200 SER A CA 1
ATOM 1535 C C . SER A 1 200 ? -3.327 24.323 -13.434 1.00 95.75 200 SER A C 1
ATOM 1537 O O . SER A 1 200 ? -3.750 25.221 -14.153 1.00 95.75 200 SER A O 1
ATOM 1539 N N . THR A 1 201 ? -2.174 23.705 -13.651 1.00 93.25 201 THR A N 1
ATOM 1540 C CA . THR A 1 201 ? -1.165 24.145 -14.612 1.00 93.25 201 THR A CA 1
ATOM 1541 C C . THR A 1 201 ? -0.901 23.066 -15.653 1.00 93.25 201 THR A C 1
ATOM 1543 O O . THR A 1 201 ? -0.857 21.873 -15.353 1.00 93.25 201 THR A O 1
ATOM 1546 N N . GLY A 1 202 ? -0.695 23.471 -16.899 1.00 89.12 202 GLY A N 1
ATOM 1547 C CA . GLY A 1 202 ? -0.449 22.569 -18.022 1.00 89.12 202 GLY A CA 1
ATOM 1548 C C . GLY A 1 202 ? -0.239 23.352 -19.310 1.00 89.12 202 GLY A C 1
ATOM 1549 O O . GLY A 1 202 ? -0.321 24.577 -19.315 1.00 89.12 202 GLY A O 1
ATOM 1550 N N . TYR A 1 203 ? 0.059 22.664 -20.406 1.00 81.19 203 TYR A N 1
ATOM 1551 C CA . TYR A 1 203 ? 0.346 23.324 -21.679 1.00 81.19 203 TYR A CA 1
ATOM 1552 C C . TYR A 1 203 ? -0.896 23.438 -22.565 1.00 81.19 203 TYR A C 1
ATOM 1554 O O . TYR A 1 203 ? -1.615 22.462 -22.784 1.00 81.19 203 TYR A O 1
ATOM 1562 N N . GLN A 1 204 ? -1.099 24.623 -23.132 1.00 72.25 204 GLN A N 1
ATOM 1563 C CA . GLN A 1 204 ? -2.080 24.906 -24.177 1.00 72.25 204 GLN A CA 1
ATOM 1564 C C . GLN A 1 204 ? -1.399 25.606 -25.352 1.00 72.25 204 GLN A C 1
ATOM 1566 O O . GLN A 1 204 ? -0.329 26.188 -25.202 1.00 72.25 204 GLN A O 1
ATOM 1571 N N . LEU A 1 205 ? -2.000 25.549 -26.538 1.00 63.91 205 LEU A N 1
ATOM 1572 C CA . LEU A 1 205 ? -1.538 26.365 -27.656 1.00 63.91 205 LEU A CA 1
ATOM 1573 C C . LEU A 1 205 ? -2.201 27.735 -27.607 1.00 63.91 205 LEU A C 1
ATOM 1575 O O . LEU A 1 205 ? -3.424 27.834 -27.656 1.00 63.91 205 LEU A O 1
ATOM 1579 N N . VAL A 1 206 ? -1.382 28.778 -27.583 1.00 61.41 206 VAL A N 1
ATOM 1580 C CA . VAL A 1 206 ? -1.799 30.175 -27.674 1.00 61.41 206 VAL A CA 1
ATOM 1581 C C . VAL A 1 206 ? -1.134 30.752 -28.918 1.00 61.41 206 VAL A C 1
ATOM 1583 O O . VAL A 1 206 ? 0.090 30.738 -29.030 1.00 61.41 206 VAL A O 1
ATOM 1586 N N . ALA A 1 207 ? -1.942 31.197 -29.886 1.00 59.22 207 ALA A N 1
ATOM 1587 C CA . ALA A 1 207 ? -1.468 31.719 -31.175 1.00 59.22 207 ALA A CA 1
ATOM 1588 C C . ALA A 1 207 ? -0.473 30.784 -31.910 1.00 59.22 207 ALA A C 1
ATOM 1590 O O . ALA A 1 207 ? 0.533 31.232 -32.450 1.00 59.22 207 ALA A O 1
ATOM 1591 N N . GLY A 1 208 ? -0.733 29.469 -31.894 1.00 55.69 208 GLY A N 1
ATOM 1592 C CA . GLY A 1 208 ? 0.094 28.463 -32.580 1.00 55.69 208 GLY A CA 1
ATOM 1593 C C . GLY A 1 208 ? 1.359 28.024 -31.826 1.00 55.69 208 GLY A C 1
ATOM 1594 O O . GLY A 1 208 ? 1.992 27.049 -32.221 1.00 55.69 208 GLY A O 1
ATOM 1595 N N . ALA A 1 209 ? 1.700 28.666 -30.705 1.00 64.56 209 ALA A N 1
ATOM 1596 C CA . ALA A 1 209 ? 2.824 28.283 -29.853 1.00 64.56 209 ALA A CA 1
ATOM 1597 C C . ALA A 1 209 ? 2.330 27.643 -28.553 1.00 64.56 209 ALA A C 1
ATOM 1599 O O . ALA A 1 209 ? 1.369 28.112 -27.945 1.00 64.56 209 ALA A O 1
ATOM 1600 N N . ALA A 1 210 ? 2.986 26.576 -28.091 1.00 71.19 210 ALA A N 1
ATOM 1601 C CA . ALA A 1 210 ? 2.578 25.961 -26.832 1.00 71.19 210 ALA A CA 1
ATOM 1602 C C . ALA A 1 210 ? 3.153 26.719 -25.644 1.00 71.19 210 ALA A C 1
ATOM 1604 O O . ALA A 1 210 ? 4.366 26.803 -25.463 1.00 71.19 210 ALA A O 1
ATOM 1605 N N . GLN A 1 211 ? 2.237 27.229 -24.835 1.00 79.50 211 GLN A N 1
ATOM 1606 C CA . GLN A 1 211 ? 2.478 28.022 -23.651 1.00 79.50 211 GLN A CA 1
ATOM 1607 C C . GLN A 1 211 ? 1.933 27.281 -22.436 1.00 79.50 211 GLN A C 1
ATOM 1609 O O . GLN A 1 211 ? 0.928 26.571 -22.506 1.00 79.50 211 GLN A O 1
ATOM 1614 N N . GLN A 1 212 ? 2.627 27.422 -21.316 1.00 85.88 212 GLN A N 1
ATOM 1615 C CA . GLN A 1 212 ? 2.126 26.939 -20.042 1.00 85.88 212 GLN A CA 1
ATOM 1616 C C . GLN A 1 212 ? 1.043 27.905 -19.553 1.00 85.88 212 GLN A C 1
ATOM 1618 O O . GLN A 1 212 ? 1.243 29.117 -19.536 1.00 85.88 212 GLN A O 1
ATOM 1623 N N . THR A 1 213 ? -0.107 27.366 -19.171 1.00 86.38 213 THR A N 1
ATOM 1624 C CA . THR A 1 213 ? -1.251 28.118 -18.662 1.00 86.38 213 THR A CA 1
ATOM 1625 C C . THR A 1 213 ? -1.635 27.570 -17.301 1.00 86.38 213 THR A C 1
ATOM 1627 O O . THR A 1 213 ? -1.674 26.351 -17.105 1.00 86.38 213 THR A O 1
ATOM 1630 N N . THR A 1 214 ? -1.951 28.481 -16.387 1.00 92.81 214 THR A N 1
ATOM 1631 C CA . THR A 1 214 ? -2.492 28.175 -15.065 1.00 92.81 214 THR A CA 1
ATOM 1632 C C . THR A 1 214 ? -3.937 28.647 -15.002 1.00 92.81 214 THR A C 1
ATOM 1634 O O . THR A 1 214 ? -4.254 29.750 -15.445 1.00 92.81 214 THR A O 1
ATOM 1637 N N . VAL A 1 215 ? -4.815 27.796 -14.483 1.00 92.44 215 VAL A N 1
ATOM 1638 C CA . VAL A 1 215 ? -6.215 28.109 -14.202 1.00 92.44 215 VAL A CA 1
ATOM 1639 C C . VAL A 1 215 ? -6.439 27.949 -12.709 1.00 92.44 215 VAL A C 1
ATOM 1641 O O . VAL A 1 215 ? -6.287 26.849 -12.175 1.00 92.44 215 VAL A O 1
ATOM 1644 N N . ASP A 1 216 ? -6.823 29.045 -12.065 1.00 95.25 216 ASP A N 1
ATOM 1645 C CA . ASP A 1 216 ? -7.192 29.078 -10.656 1.00 95.25 216 ASP A CA 1
ATOM 1646 C C . ASP A 1 216 ? -8.713 29.088 -10.502 1.00 95.25 216 ASP A C 1
ATOM 1648 O O . ASP A 1 216 ? -9.439 29.708 -11.285 1.00 95.25 216 ASP A O 1
ATOM 1652 N N . ARG A 1 217 ? -9.204 28.384 -9.484 1.00 93.38 217 ARG A N 1
ATOM 1653 C CA . ARG A 1 217 ? -10.625 28.319 -9.146 1.00 93.38 217 ARG A CA 1
ATOM 1654 C C . ARG A 1 217 ? -10.817 28.028 -7.667 1.00 93.38 217 ARG A C 1
ATOM 1656 O O . ARG A 1 217 ? -10.030 27.310 -7.058 1.00 93.38 217 ARG A O 1
ATOM 1663 N N . ASP A 1 218 ? -11.915 28.510 -7.110 1.00 96.25 218 ASP A N 1
ATOM 1664 C CA . ASP A 1 218 ? -12.373 28.144 -5.782 1.00 96.25 218 ASP A CA 1
ATOM 1665 C C . ASP A 1 218 ? -13.873 27.812 -5.764 1.00 96.25 218 ASP A C 1
ATOM 1667 O O . ASP A 1 218 ? -14.626 28.150 -6.677 1.00 96.25 218 ASP A O 1
ATOM 1671 N N . TYR A 1 219 ? -14.298 27.071 -4.745 1.00 95.88 219 TYR A N 1
ATOM 1672 C CA . TYR A 1 219 ? -15.701 26.751 -4.476 1.00 95.88 219 TYR A CA 1
ATOM 1673 C C . TYR A 1 219 ? -15.869 26.331 -3.016 1.00 95.88 219 TYR A C 1
ATOM 1675 O O . TYR A 1 219 ? -14.895 25.962 -2.355 1.00 95.88 219 TYR A O 1
ATOM 1683 N N . ASP A 1 220 ? -17.095 26.404 -2.514 1.00 97.19 220 ASP A N 1
ATOM 1684 C CA . ASP A 1 220 ? -17.451 26.020 -1.152 1.00 97.19 220 ASP A CA 1
ATOM 1685 C C . ASP A 1 220 ? -18.732 25.190 -1.088 1.00 97.19 220 ASP A C 1
ATOM 1687 O O . ASP A 1 220 ? -19.522 25.141 -2.033 1.00 97.19 220 ASP A O 1
ATOM 1691 N N . ASP A 1 221 ? -18.884 24.507 0.043 1.00 97.38 221 ASP A N 1
ATOM 1692 C CA . ASP A 1 221 ? -19.958 23.572 0.330 1.00 97.38 221 ASP A CA 1
ATOM 1693 C C . ASP A 1 221 ? -20.356 23.640 1.811 1.00 97.38 221 ASP A C 1
ATOM 1695 O O . ASP A 1 221 ? -19.504 23.639 2.704 1.00 97.38 221 ASP A O 1
ATOM 1699 N N . VAL A 1 222 ? -21.667 23.656 2.071 1.00 98.12 222 VAL A N 1
ATOM 1700 C CA . VAL A 1 222 ? -22.257 23.493 3.408 1.00 98.12 222 VAL A CA 1
ATOM 1701 C C . VAL A 1 222 ? -22.918 22.121 3.471 1.00 98.12 222 VAL A C 1
ATOM 1703 O O . VAL A 1 222 ? -23.865 21.839 2.735 1.00 98.12 222 VAL A O 1
ATOM 1706 N N . LEU A 1 223 ? -22.408 21.273 4.357 1.00 98.12 223 LEU A N 1
ATOM 1707 C CA . LEU A 1 223 ? -22.717 19.851 4.445 1.00 98.12 223 LEU A CA 1
ATOM 1708 C C . LEU A 1 223 ? -23.358 19.544 5.809 1.00 98.12 223 LEU A C 1
ATOM 1710 O O . LEU A 1 223 ? -22.641 19.205 6.755 1.00 98.12 223 LEU A O 1
ATOM 1714 N N . PRO A 1 224 ? -24.682 19.732 5.962 1.00 98.44 224 PRO A N 1
ATOM 1715 C CA . PRO A 1 224 ? -25.403 19.234 7.125 1.00 98.44 224 PRO A CA 1
ATOM 1716 C C . PRO A 1 224 ? -25.453 17.703 7.123 1.00 98.44 224 PRO A C 1
ATOM 1718 O O . PRO A 1 224 ? -25.573 17.082 6.062 1.00 98.44 224 PRO A O 1
ATOM 1721 N N . ALA A 1 225 ? -25.404 17.117 8.315 1.00 98.31 225 ALA A N 1
ATOM 1722 C CA . ALA A 1 225 ? -25.545 15.687 8.539 1.00 98.31 225 ALA A CA 1
ATOM 1723 C C . ALA A 1 225 ? -26.315 15.412 9.837 1.00 98.31 225 ALA A C 1
ATOM 1725 O O . ALA A 1 225 ? -26.199 16.152 10.816 1.00 98.31 225 ALA A O 1
ATOM 1726 N N . LEU A 1 226 ? -27.100 14.343 9.818 1.00 98.38 226 LEU A N 1
ATOM 1727 C CA . LEU A 1 226 ? -27.843 13.800 10.944 1.00 98.38 226 LEU A CA 1
ATOM 1728 C C . LEU A 1 226 ? -27.688 12.282 10.925 1.00 98.38 226 LEU A C 1
ATOM 1730 O O . LEU A 1 226 ? -27.989 11.652 9.912 1.00 98.38 226 LEU A O 1
ATOM 1734 N N . ASN A 1 227 ? -27.290 11.707 12.053 1.00 98.31 227 ASN A N 1
ATOM 1735 C CA . ASN A 1 227 ? -27.269 10.270 12.286 1.00 98.31 227 ASN A CA 1
ATOM 1736 C C . ASN A 1 227 ? -28.030 9.971 13.577 1.00 98.31 227 ASN A C 1
ATOM 1738 O O . ASN A 1 227 ? -27.797 10.608 14.600 1.00 98.31 227 ASN A O 1
ATOM 1742 N N . VAL A 1 228 ? -28.937 9.000 13.548 1.00 98.06 228 VAL A N 1
ATOM 1743 C CA . VAL A 1 228 ? -29.762 8.598 14.694 1.00 98.06 228 VAL A CA 1
ATOM 1744 C C . VAL A 1 228 ? -29.794 7.080 14.776 1.00 98.06 228 VAL A C 1
ATOM 1746 O O . VAL A 1 228 ? -29.928 6.396 13.767 1.00 98.06 228 VAL A O 1
ATOM 1749 N N . THR A 1 229 ? -29.687 6.534 15.979 1.00 98.44 229 THR A N 1
ATOM 1750 C CA . THR A 1 229 ? -29.884 5.118 16.290 1.00 98.44 229 THR A CA 1
ATOM 1751 C C . THR A 1 229 ? -30.810 5.001 17.491 1.00 98.44 229 THR A C 1
ATOM 1753 O O . THR A 1 229 ? -30.517 5.556 18.547 1.00 98.44 229 THR A O 1
ATOM 1756 N N . ALA A 1 230 ? -31.905 4.267 17.329 1.00 97.12 230 ALA A N 1
ATOM 1757 C CA . ALA A 1 230 ? -32.841 3.914 18.384 1.00 97.12 230 ALA A CA 1
ATOM 1758 C C . ALA A 1 230 ? -32.691 2.428 18.736 1.00 97.12 230 ALA A C 1
ATOM 1760 O O . ALA A 1 230 ? -32.784 1.567 17.859 1.00 97.12 230 ALA A O 1
ATOM 1761 N N . GLU A 1 231 ? -32.480 2.129 20.015 1.00 97.44 231 GLU A N 1
ATOM 1762 C CA . GLU A 1 231 ? -32.453 0.771 20.564 1.00 97.44 231 GLU A CA 1
ATOM 1763 C C . GLU A 1 231 ? -33.865 0.375 21.003 1.00 97.44 231 GLU A C 1
ATOM 1765 O O . GLU A 1 231 ? -34.207 0.421 22.181 1.00 97.44 231 GLU A O 1
ATOM 1770 N N . VAL A 1 232 ? -34.730 0.040 20.043 1.00 95.31 232 VAL A N 1
ATOM 1771 C CA . VAL A 1 232 ? -36.144 -0.294 20.307 1.00 95.31 232 VAL A CA 1
ATOM 1772 C C . VAL A 1 232 ? -36.263 -1.435 21.327 1.00 95.31 232 VAL A C 1
ATOM 1774 O O . VAL A 1 232 ? -37.153 -1.422 22.174 1.00 95.31 232 VAL A O 1
ATOM 1777 N N . THR A 1 233 ? -35.349 -2.406 21.255 1.00 92.88 233 THR A N 1
ATOM 1778 C CA . THR A 1 233 ? -35.071 -3.402 22.304 1.00 92.88 233 THR A CA 1
ATOM 1779 C C . THR A 1 233 ? -33.552 -3.642 22.362 1.00 92.88 233 THR A C 1
ATOM 1781 O O . THR A 1 233 ? -32.866 -3.237 21.419 1.00 92.88 233 THR A O 1
ATOM 1784 N N . PRO A 1 234 ? -33.005 -4.331 23.386 1.00 91.12 234 PRO A N 1
ATOM 1785 C CA . PRO A 1 234 ? -31.571 -4.653 23.440 1.00 91.12 234 PRO A CA 1
ATOM 1786 C C . PRO A 1 234 ? -31.036 -5.365 22.188 1.00 91.12 234 PRO A C 1
ATOM 1788 O O . PRO A 1 234 ? -29.873 -5.195 21.833 1.00 91.12 234 PRO A O 1
ATOM 1791 N N . ASP A 1 235 ? -31.911 -6.097 21.494 1.00 93.94 235 ASP A N 1
ATOM 1792 C CA . ASP A 1 235 ? -31.570 -6.916 20.334 1.00 93.94 235 ASP A CA 1
ATOM 1793 C C . ASP A 1 235 ? -32.112 -6.334 19.017 1.00 93.94 235 ASP A C 1
ATOM 1795 O O . ASP A 1 235 ? -31.941 -6.941 17.963 1.00 93.94 235 ASP A O 1
ATOM 1799 N N . PHE A 1 236 ? -32.792 -5.179 19.034 1.00 96.56 236 PHE A N 1
ATOM 1800 C CA . PHE A 1 236 ? -33.401 -4.587 17.836 1.00 96.56 236 PHE A CA 1
ATOM 1801 C C . PHE A 1 236 ? -33.093 -3.096 17.722 1.00 96.56 236 PHE A C 1
ATOM 1803 O O . PHE A 1 236 ? -33.581 -2.281 18.510 1.00 96.56 236 PHE A O 1
ATOM 1810 N N . LEU A 1 237 ? -32.309 -2.745 16.704 1.00 97.19 237 LEU A N 1
ATOM 1811 C CA . LEU A 1 237 ? -31.856 -1.388 16.431 1.00 97.19 237 LEU A CA 1
ATOM 1812 C C . LEU A 1 237 ? -32.523 -0.845 15.171 1.00 97.19 237 LEU A C 1
ATOM 1814 O O . LEU A 1 237 ? -32.619 -1.538 14.162 1.00 97.19 237 LEU A O 1
ATOM 1818 N N . VAL A 1 238 ? -32.907 0.427 15.201 1.00 98.00 238 VAL A N 1
ATOM 1819 C CA . VAL A 1 238 ? -33.312 1.182 14.010 1.00 98.00 238 VAL A CA 1
ATOM 1820 C C . VAL A 1 238 ? -32.368 2.360 13.843 1.00 98.00 238 VAL A C 1
ATOM 1822 O O . VAL A 1 238 ? -32.163 3.124 14.786 1.00 98.00 238 VAL A O 1
ATOM 1825 N N . ARG A 1 239 ? -31.796 2.533 12.652 1.00 98.19 239 ARG A N 1
ATOM 1826 C CA . ARG A 1 239 ? -30.882 3.638 12.345 1.00 98.19 239 ARG A CA 1
ATOM 1827 C C . ARG A 1 239 ? -31.405 4.481 11.202 1.00 98.19 239 ARG A C 1
ATOM 1829 O O . ARG A 1 239 ? -31.896 3.944 10.216 1.00 98.19 239 ARG A O 1
ATOM 1836 N N . PHE A 1 240 ? -31.238 5.787 11.318 1.00 98.50 240 PHE A N 1
ATOM 1837 C CA . PHE A 1 240 ? -31.571 6.753 10.284 1.00 98.50 240 PHE A CA 1
ATOM 1838 C C . PHE A 1 240 ? -30.392 7.699 10.053 1.00 98.50 240 PHE A C 1
ATOM 1840 O O . PHE A 1 240 ? -29.794 8.189 11.011 1.00 98.50 240 PHE A O 1
ATOM 1847 N N . GLY A 1 241 ? -30.078 7.962 8.791 1.00 98.44 241 GLY A N 1
ATOM 1848 C CA . GLY A 1 241 ? -29.061 8.910 8.363 1.00 98.44 241 GLY A CA 1
ATOM 1849 C C . GLY A 1 241 ? -29.617 9.849 7.299 1.00 98.44 241 GLY A C 1
ATOM 1850 O O . GLY A 1 241 ? -30.360 9.424 6.417 1.00 98.44 241 GLY A O 1
ATOM 1851 N N . ALA A 1 242 ? -29.254 11.126 7.371 1.00 98.56 242 ALA A N 1
ATOM 1852 C CA . ALA A 1 242 ? -29.530 12.098 6.322 1.00 98.56 242 ALA A CA 1
ATOM 1853 C C . ALA A 1 242 ? -28.369 13.086 6.203 1.00 98.56 242 ALA A C 1
ATOM 1855 O O . ALA A 1 242 ? -27.967 13.689 7.199 1.00 98.56 242 ALA A O 1
ATOM 1856 N N . ALA A 1 243 ? -27.828 13.277 5.001 1.00 98.31 243 ALA A N 1
ATOM 1857 C CA . ALA A 1 243 ? -26.682 14.159 4.811 1.00 98.31 243 ALA A CA 1
ATOM 1858 C C . ALA A 1 243 ? -26.630 14.783 3.417 1.00 98.31 243 ALA A C 1
ATOM 1860 O O . ALA A 1 243 ? -27.052 14.186 2.428 1.00 98.31 243 ALA A O 1
ATOM 1861 N N . LYS A 1 244 ? -26.027 15.972 3.327 1.00 98.19 244 LYS A N 1
ATOM 1862 C CA . LYS A 1 244 ? -25.458 16.453 2.064 1.00 98.19 244 LYS A CA 1
ATOM 1863 C C . LYS A 1 244 ? -24.002 16.034 1.981 1.00 98.19 244 LYS A C 1
ATOM 1865 O O . LYS A 1 244 ? -23.232 16.247 2.917 1.00 98.19 244 LYS A O 1
ATOM 1870 N N . VAL A 1 245 ? -23.618 15.473 0.843 1.00 96.56 245 VAL A N 1
ATOM 1871 C CA . VAL A 1 245 ? -22.274 14.951 0.598 1.00 96.56 245 VAL A CA 1
ATOM 1872 C C . VAL A 1 245 ? -21.706 15.505 -0.701 1.00 96.56 245 VAL A C 1
ATOM 1874 O O . VAL A 1 245 ? -22.436 15.871 -1.623 1.00 96.56 245 VAL A O 1
ATOM 1877 N N . MET A 1 246 ? -20.378 15.548 -0.786 1.00 95.31 246 MET A N 1
ATOM 1878 C CA . MET A 1 246 ? -19.670 15.952 -1.997 1.00 95.31 246 MET A CA 1
ATOM 1879 C C . MET A 1 246 ? -18.443 15.082 -2.250 1.00 95.31 246 MET A C 1
ATOM 1881 O O . MET A 1 246 ? -17.846 14.528 -1.329 1.00 95.31 246 MET A O 1
ATOM 1885 N N . THR A 1 247 ? -18.051 14.962 -3.516 1.00 94.94 247 THR A N 1
ATOM 1886 C CA . THR A 1 247 ? -16.807 14.320 -3.956 1.00 94.94 247 THR A CA 1
ATOM 1887 C C . THR A 1 247 ? -16.144 15.177 -5.025 1.00 94.94 247 THR A C 1
ATOM 1889 O O . THR A 1 247 ? -16.766 15.543 -6.023 1.00 94.94 247 THR A O 1
ATOM 1892 N N . ARG A 1 248 ? -14.865 15.504 -4.822 1.00 94.00 248 ARG A N 1
ATOM 1893 C CA . ARG A 1 248 ? -14.111 16.345 -5.758 1.00 94.00 248 ARG A CA 1
ATOM 1894 C C . ARG A 1 248 ? -13.760 15.593 -7.036 1.00 94.00 248 ARG A C 1
ATOM 1896 O O . ARG A 1 248 ? -13.616 14.366 -7.009 1.00 94.00 248 ARG A O 1
ATOM 1903 N N . PRO A 1 249 ? -13.592 16.306 -8.161 1.00 92.88 249 PRO A N 1
ATOM 1904 C CA . PRO A 1 249 ? -13.066 15.708 -9.374 1.00 92.88 249 PRO A CA 1
ATOM 1905 C C . PRO A 1 249 ? -11.682 15.093 -9.138 1.00 92.88 249 PRO A C 1
ATOM 1907 O O . PRO A 1 249 ? -10.884 15.567 -8.338 1.00 92.88 249 PRO A O 1
ATOM 1910 N N . ASN A 1 250 ? -11.353 14.052 -9.897 1.00 90.56 250 ASN A N 1
ATOM 1911 C CA . ASN A 1 250 ? -9.994 13.520 -9.897 1.00 90.56 250 ASN A CA 1
ATOM 1912 C C . ASN A 1 250 ? -9.011 14.600 -10.394 1.00 90.56 250 ASN A C 1
ATOM 1914 O O . ASN A 1 250 ? -9.225 15.139 -11.480 1.00 90.56 250 ASN A O 1
ATOM 1918 N N . LEU A 1 251 ? -7.915 14.844 -9.661 1.00 89.38 251 LEU A N 1
ATOM 1919 C CA . LEU A 1 251 ? -6.878 15.835 -10.000 1.00 89.38 251 LEU A CA 1
ATOM 1920 C C . LEU A 1 251 ? -6.372 15.702 -11.449 1.00 89.38 251 LEU A C 1
ATOM 1922 O O . LEU A 1 251 ? -6.222 16.683 -12.169 1.00 89.38 251 LEU A O 1
ATOM 1926 N N . GLY A 1 252 ? -6.227 14.472 -11.953 1.00 84.31 252 GLY A N 1
ATOM 1927 C CA . GLY A 1 252 ? -5.831 14.224 -13.344 1.00 84.31 252 GLY A CA 1
ATOM 1928 C C . GLY A 1 252 ? -6.903 14.560 -14.393 1.00 84.31 252 GLY A C 1
ATOM 1929 O O . GLY A 1 252 ? -6.640 14.426 -15.585 1.00 84.31 252 GLY A O 1
ATOM 1930 N N . SER A 1 253 ? -8.117 14.934 -13.992 1.00 87.44 253 SER A N 1
ATOM 1931 C CA . SER A 1 253 ? -9.198 15.394 -14.878 1.00 87.44 253 SER A CA 1
ATOM 1932 C C . SER A 1 253 ? -9.361 16.915 -14.862 1.00 87.44 253 SER A C 1
ATOM 1934 O O . SER A 1 253 ? -9.976 17.440 -15.784 1.00 87.44 253 SER A O 1
ATOM 1936 N N . VAL A 1 254 ? -8.780 17.619 -13.884 1.00 91.12 254 VAL A N 1
ATOM 1937 C CA . VAL A 1 254 ? -8.876 19.083 -13.726 1.00 91.12 254 VAL A CA 1
ATOM 1938 C C . VAL A 1 254 ? -7.638 19.830 -14.219 1.00 91.12 254 VAL A C 1
ATOM 1940 O O . VAL A 1 254 ? -7.334 20.922 -13.768 1.00 91.12 254 VAL A O 1
ATOM 1943 N N . THR A 1 255 ? -6.912 19.272 -15.183 1.00 87.69 255 THR A N 1
ATOM 1944 C CA . THR A 1 255 ? -5.719 19.923 -15.743 1.00 87.69 255 THR A CA 1
ATOM 1945 C C . THR A 1 255 ? -6.052 20.724 -17.000 1.00 87.69 255 THR A C 1
ATOM 1947 O O . THR A 1 255 ? -6.837 20.236 -17.821 1.00 87.69 255 THR A O 1
ATOM 1950 N N . PRO A 1 256 ? -5.437 21.898 -17.226 1.00 80.75 256 PRO A N 1
ATOM 1951 C CA . PRO A 1 256 ? -5.533 22.576 -18.511 1.00 80.75 256 PRO A CA 1
ATOM 1952 C C . PRO A 1 256 ? -4.727 21.810 -19.573 1.00 80.75 256 PRO A C 1
ATOM 1954 O O . PRO A 1 256 ? -3.676 21.237 -19.285 1.00 80.75 256 PRO A O 1
ATOM 1957 N N . GLY A 1 257 ? -5.225 21.809 -20.810 1.00 71.62 257 GLY A N 1
ATOM 1958 C CA . GLY A 1 257 ? -4.553 21.157 -21.934 1.00 71.62 257 GLY A CA 1
ATOM 1959 C C . GLY A 1 257 ? -4.979 19.707 -22.168 1.00 71.62 257 GLY A C 1
ATOM 1960 O O . GLY A 1 257 ? -5.917 19.189 -21.552 1.00 71.62 257 GLY A O 1
ATOM 1961 N N . GLY A 1 258 ? -4.314 19.063 -23.124 1.00 74.75 258 GLY A N 1
ATOM 1962 C CA . GLY A 1 258 ? -4.698 17.747 -23.615 1.00 74.75 258 GLY A CA 1
ATOM 1963 C C . GLY A 1 258 ? -3.643 17.087 -24.494 1.00 74.75 258 GLY A C 1
ATOM 1964 O O . GLY A 1 258 ? -2.517 17.562 -24.621 1.00 74.75 258 GLY A O 1
ATOM 1965 N N . SER A 1 259 ? -4.029 15.974 -25.099 1.00 72.56 259 SER A N 1
ATOM 1966 C CA . SER A 1 259 ? -3.234 15.215 -26.059 1.00 72.56 259 SER A CA 1
ATOM 1967 C C . SER A 1 259 ? -4.018 15.031 -27.353 1.00 72.56 259 SER A C 1
ATOM 1969 O O . SER A 1 259 ? -5.246 14.931 -27.337 1.00 72.56 259 SER A O 1
ATOM 1971 N N . LEU A 1 260 ? -3.287 14.995 -28.461 1.00 72.69 260 LEU A N 1
ATOM 1972 C CA . LEU A 1 260 ? -3.779 14.705 -29.802 1.00 72.69 260 LEU A CA 1
ATOM 1973 C C . LEU A 1 260 ? -3.172 13.366 -30.231 1.00 72.69 260 LEU A C 1
ATOM 1975 O O . LEU A 1 260 ? -1.963 13.174 -30.109 1.00 72.69 260 LEU A O 1
ATOM 1979 N N . SER A 1 261 ? -3.999 12.448 -30.722 1.00 73.69 261 SER A N 1
ATOM 1980 C CA . SER A 1 261 ? -3.558 11.195 -31.333 1.00 73.69 261 SER A CA 1
ATOM 1981 C C . SER A 1 261 ? -4.082 11.110 -32.757 1.00 73.69 261 SER A C 1
ATOM 1983 O O . SER A 1 261 ? -5.285 11.223 -32.986 1.00 73.69 261 SER A O 1
ATOM 1985 N N . THR A 1 262 ? -3.180 10.856 -33.700 1.00 69.25 262 THR A N 1
ATOM 1986 C CA . THR A 1 262 ? -3.477 10.603 -35.120 1.00 69.25 262 THR A CA 1
ATOM 1987 C C . THR A 1 262 ? -3.237 9.141 -35.500 1.00 69.25 262 THR A C 1
ATOM 1989 O O . THR A 1 262 ? -3.138 8.794 -36.672 1.00 69.25 262 THR A O 1
ATOM 1992 N N . VAL A 1 263 ? -3.134 8.257 -34.504 1.00 60.59 263 VAL A N 1
ATOM 1993 C CA . VAL A 1 263 ? -2.902 6.823 -34.696 1.00 60.59 263 VAL A CA 1
ATOM 1994 C C . VAL A 1 263 ? -4.090 6.040 -34.152 1.00 60.59 263 VAL A C 1
ATOM 1996 O O . VAL A 1 263 ? -4.543 6.283 -33.032 1.00 60.59 263 VAL A O 1
ATOM 1999 N N . GLY A 1 264 ? -4.592 5.093 -34.948 1.00 69.31 264 GLY A N 1
ATOM 2000 C CA . GLY A 1 264 ? -5.850 4.402 -34.669 1.00 69.31 264 GLY A CA 1
ATOM 2001 C C . GLY A 1 264 ? -7.046 5.318 -34.927 1.00 69.31 264 GLY A C 1
ATOM 2002 O O . GLY A 1 264 ? -7.127 5.945 -35.979 1.00 69.31 264 GLY A O 1
ATOM 2003 N N . VAL A 1 265 ? -7.970 5.407 -33.966 1.00 71.19 265 VAL A N 1
ATOM 2004 C CA . VAL A 1 265 ? -9.046 6.408 -34.002 1.00 71.19 265 VAL A CA 1
ATOM 2005 C C . VAL A 1 265 ? -8.447 7.777 -33.688 1.00 71.19 265 VAL A C 1
ATOM 2007 O O . VAL A 1 265 ? -7.914 7.992 -32.595 1.00 71.19 265 VAL A O 1
ATOM 2010 N N . PHE A 1 266 ? -8.544 8.706 -34.640 1.00 80.94 266 PHE A N 1
ATOM 2011 C CA . PHE A 1 266 ? -8.087 10.080 -34.454 1.00 80.94 266 PHE A CA 1
ATOM 2012 C C . PHE A 1 266 ? -8.835 10.707 -33.281 1.00 80.94 266 PHE A C 1
ATOM 2014 O O . PHE A 1 266 ? -10.064 10.664 -33.219 1.00 80.94 266 PHE A O 1
ATOM 2021 N N . SER A 1 267 ? -8.106 11.244 -32.307 1.00 83.31 267 SER A N 1
ATOM 2022 C CA . SER A 1 267 ? -8.715 11.703 -31.061 1.00 83.31 267 SER A CA 1
ATOM 2023 C C . SER A 1 267 ? -7.987 12.880 -30.433 1.00 83.31 267 SER A C 1
ATOM 2025 O O . SER A 1 267 ? -6.773 13.037 -30.556 1.00 83.31 267 SER A O 1
ATOM 2027 N N . VAL A 1 268 ? -8.761 13.701 -29.731 1.00 82.06 268 VAL A N 1
ATOM 2028 C CA . VAL A 1 268 ? -8.286 14.784 -28.875 1.00 82.06 268 VAL A CA 1
ATOM 2029 C C . VAL A 1 268 ? -8.828 14.522 -27.481 1.00 82.06 268 VAL A C 1
ATOM 2031 O O . VAL A 1 268 ? -10.039 14.482 -27.284 1.00 82.06 268 VAL A O 1
ATOM 2034 N N . SER A 1 269 ? -7.950 14.353 -26.499 1.00 83.81 269 SER A N 1
ATOM 2035 C CA . SER A 1 269 ? -8.342 14.177 -25.099 1.00 83.81 269 SER A CA 1
ATOM 2036 C C . SER A 1 269 ? -7.842 15.348 -24.276 1.00 83.81 269 SER A C 1
ATOM 2038 O O . SER A 1 269 ? -6.635 15.566 -24.219 1.00 83.81 269 SER A O 1
ATOM 2040 N N . SER A 1 270 ? -8.728 16.053 -23.579 1.00 83.12 270 SER A N 1
ATOM 2041 C CA . SER A 1 270 ? -8.351 17.171 -22.709 1.00 83.12 270 SER A CA 1
ATOM 2042 C C . SER A 1 270 ? -8.896 17.010 -21.294 1.00 83.12 270 SER A C 1
ATOM 2044 O O . SER A 1 270 ? -9.920 16.361 -21.070 1.00 83.12 270 SER A O 1
ATOM 2046 N N . GLY A 1 271 ? -8.217 17.628 -20.328 1.00 88.12 271 GLY A N 1
ATOM 2047 C CA . GLY A 1 271 ? -8.790 17.859 -19.004 1.00 88.12 271 GLY A CA 1
ATOM 2048 C C . GLY A 1 271 ? -9.816 18.997 -19.023 1.00 88.12 271 GLY A C 1
ATOM 2049 O O . GLY A 1 271 ? -10.103 19.592 -20.068 1.00 88.12 271 GLY A O 1
ATOM 2050 N N . ASN A 1 272 ? -10.386 19.286 -17.858 1.00 91.12 272 ASN A N 1
ATOM 2051 C CA . ASN A 1 272 ? -11.285 20.408 -17.632 1.00 91.12 272 ASN A CA 1
ATOM 2052 C C . ASN A 1 272 ? -11.062 20.985 -16.219 1.00 91.12 272 ASN A C 1
ATOM 2054 O O . ASN A 1 272 ? -11.604 20.443 -15.255 1.00 91.12 272 ASN A O 1
ATOM 2058 N N . PRO A 1 273 ? -10.286 22.075 -16.067 1.00 92.12 273 PRO A N 1
ATOM 2059 C CA . PRO A 1 273 ? -10.023 22.681 -14.757 1.00 92.12 273 PRO A CA 1
ATOM 2060 C C . PRO A 1 273 ? -11.274 23.283 -14.091 1.00 92.12 273 PRO A C 1
ATOM 2062 O O . PRO A 1 273 ? -11.258 23.558 -12.893 1.00 92.12 273 PRO A O 1
ATOM 2065 N N . TYR A 1 274 ? -12.381 23.429 -14.828 1.00 92.88 274 TYR A N 1
ATOM 2066 C CA . TYR A 1 274 ? -13.633 24.022 -14.351 1.00 92.88 274 TYR A CA 1
ATOM 2067 C C . TYR A 1 274 ? -14.653 22.999 -13.820 1.00 92.88 274 TYR A C 1
ATOM 2069 O O . TYR A 1 274 ? -15.812 23.353 -13.621 1.00 92.88 274 TYR A O 1
ATOM 2077 N N . LEU A 1 275 ? -14.267 21.735 -13.598 1.00 94.75 275 LEU A N 1
ATOM 2078 C CA . LEU A 1 275 ? -15.201 20.714 -13.106 1.00 94.75 275 LEU A CA 1
ATOM 2079 C C . LEU A 1 275 ? -15.725 21.034 -11.702 1.00 94.75 275 LEU A C 1
ATOM 2081 O O . LEU A 1 275 ? -14.963 21.129 -10.740 1.00 94.75 275 LEU A O 1
ATOM 2085 N N . ASN A 1 276 ? -17.042 21.118 -11.561 1.00 94.81 276 ASN A N 1
ATOM 2086 C CA . ASN A 1 276 ? -17.702 21.140 -10.263 1.00 94.81 276 ASN A CA 1
ATOM 2087 C C . ASN A 1 276 ? -17.604 19.766 -9.573 1.00 94.81 276 ASN A C 1
ATOM 2089 O O . ASN A 1 276 ? -17.593 18.743 -10.267 1.00 94.81 276 ASN A O 1
ATOM 2093 N N . PRO A 1 277 ? -17.565 19.724 -8.228 1.00 95.25 277 PRO A N 1
ATOM 2094 C CA . PRO A 1 277 ? -17.728 18.486 -7.473 1.00 95.25 277 PRO A CA 1
ATOM 2095 C C . PRO A 1 277 ? -19.015 17.740 -7.833 1.00 95.25 277 PRO A C 1
ATOM 2097 O O . PRO A 1 277 ? -20.015 18.330 -8.256 1.00 95.25 277 PRO A O 1
ATOM 2100 N N . ILE A 1 278 ? -18.985 16.431 -7.607 1.00 94.94 278 ILE A N 1
ATOM 2101 C CA . ILE A 1 278 ? -20.188 15.604 -7.538 1.00 94.94 278 ILE A CA 1
ATOM 2102 C C . ILE A 1 278 ? -20.835 15.888 -6.186 1.00 94.94 278 ILE A C 1
ATOM 2104 O O . ILE A 1 278 ? -20.145 15.853 -5.166 1.00 94.94 278 ILE A O 1
ATOM 2108 N N . ARG A 1 279 ? -22.132 16.186 -6.176 1.00 96.00 279 ARG A N 1
ATOM 2109 C CA . ARG A 1 279 ? -22.906 16.505 -4.969 1.00 96.00 279 ARG A CA 1
ATOM 2110 C C . ARG A 1 279 ? -24.113 15.594 -4.892 1.00 96.00 279 ARG A C 1
ATOM 2112 O O . ARG A 1 279 ? -24.658 15.234 -5.934 1.00 96.00 279 ARG A O 1
ATOM 2119 N N . ALA A 1 280 ? -24.488 15.214 -3.678 1.00 96.75 280 ALA A N 1
ATOM 2120 C CA . ALA A 1 280 ? -25.693 14.439 -3.459 1.00 96.75 280 ALA A CA 1
ATOM 2121 C C . ALA A 1 280 ? -26.321 14.723 -2.095 1.00 96.75 280 ALA A C 1
ATOM 2123 O O . ALA A 1 280 ? -25.624 15.044 -1.128 1.00 96.75 280 ALA A O 1
ATOM 2124 N N . THR A 1 281 ? -27.633 14.529 -2.014 1.00 97.94 281 THR A N 1
ATOM 2125 C CA . THR A 1 281 ? -28.364 14.416 -0.749 1.00 97.94 281 THR A CA 1
ATOM 2126 C C . THR A 1 281 ? -28.707 12.949 -0.516 1.00 97.94 281 THR A C 1
ATOM 2128 O O . THR A 1 281 ? -29.268 12.301 -1.398 1.00 97.94 281 THR A O 1
ATOM 2131 N N . THR A 1 282 ? -28.345 12.406 0.644 1.00 97.31 282 THR A N 1
ATOM 2132 C CA . THR A 1 282 ? -28.523 10.988 0.976 1.00 97.31 282 THR A CA 1
ATOM 2133 C C . THR A 1 282 ? -29.465 10.816 2.154 1.00 97.31 282 THR A C 1
ATOM 2135 O O . THR A 1 282 ? -29.453 11.619 3.087 1.00 97.31 282 THR A O 1
ATOM 2138 N N . TYR A 1 283 ? -30.257 9.751 2.098 1.00 98.31 283 TYR A N 1
ATOM 2139 C CA . TYR A 1 283 ? -31.122 9.276 3.164 1.00 98.31 283 TYR A CA 1
ATOM 2140 C C . TYR A 1 283 ? -30.955 7.768 3.284 1.00 98.31 283 TYR A C 1
ATOM 2142 O O . TYR A 1 283 ? -31.076 7.050 2.291 1.00 98.31 283 TYR A O 1
ATOM 2150 N N . ASP A 1 284 ? -30.730 7.300 4.501 1.00 97.75 284 ASP A N 1
ATOM 2151 C CA . ASP A 1 284 ? -30.487 5.899 4.807 1.00 97.75 284 ASP A CA 1
ATOM 2152 C C . ASP A 1 284 ? -31.345 5.513 6.021 1.00 97.75 284 ASP A C 1
ATOM 2154 O O . ASP A 1 284 ? -31.401 6.236 7.015 1.00 97.75 284 ASP A O 1
ATOM 2158 N N . LEU A 1 285 ? -32.046 4.387 5.943 1.00 98.38 285 LEU A N 1
ATOM 2159 C CA . LEU A 1 285 ? -32.861 3.829 7.021 1.00 98.38 285 LEU A CA 1
ATOM 2160 C C . LEU A 1 285 ? -32.530 2.348 7.143 1.00 98.38 285 LEU A C 1
ATOM 2162 O O . LEU A 1 285 ? -32.620 1.627 6.160 1.00 98.38 285 LEU A O 1
ATOM 2166 N N . SER A 1 286 ? -32.183 1.868 8.331 1.00 98.06 286 SER A N 1
ATOM 2167 C CA . SER A 1 286 ? -31.915 0.446 8.547 1.00 98.06 286 SER A CA 1
ATOM 2168 C C . SER A 1 286 ? -32.553 -0.076 9.822 1.00 98.06 286 SER A C 1
ATOM 2170 O O . SER A 1 286 ? -32.735 0.663 10.789 1.00 98.06 286 SER A O 1
ATOM 2172 N N . ALA A 1 287 ? -32.902 -1.355 9.802 1.00 98.12 287 ALA A N 1
ATOM 2173 C CA . ALA A 1 287 ? -33.353 -2.115 10.952 1.00 98.12 287 ALA A CA 1
ATOM 2174 C C . ALA A 1 287 ? -32.452 -3.343 11.113 1.00 98.12 287 ALA A C 1
ATOM 2176 O O . ALA A 1 287 ? -32.286 -4.105 10.163 1.00 98.12 287 ALA A O 1
ATOM 2177 N N . GLU A 1 288 ? -31.888 -3.532 12.303 1.00 97.69 288 GLU A N 1
ATOM 2178 C CA . GLU A 1 288 ? -30.984 -4.632 12.653 1.00 97.69 288 GLU A CA 1
ATOM 2179 C C . GLU A 1 288 ? -31.583 -5.435 13.809 1.00 97.69 288 GLU A C 1
ATOM 2181 O O . GLU A 1 288 ? -31.915 -4.871 14.850 1.00 97.69 288 GLU A O 1
ATOM 2186 N N . TRP A 1 289 ? -31.692 -6.750 13.643 1.00 97.88 289 TRP A N 1
ATOM 2187 C CA . TRP A 1 289 ? -32.217 -7.674 14.641 1.00 97.88 289 TRP A CA 1
ATOM 2188 C C . TRP A 1 289 ? -31.191 -8.755 14.988 1.00 97.88 289 TRP A C 1
ATOM 2190 O O . TRP A 1 289 ? -30.836 -9.585 14.150 1.00 97.88 289 TRP A O 1
ATOM 2200 N N . TYR A 1 290 ? -30.750 -8.756 16.241 1.00 96.88 290 TYR A N 1
ATOM 2201 C CA . TYR A 1 290 ? -29.792 -9.683 16.838 1.00 96.88 290 TYR A CA 1
ATOM 2202 C C . TYR A 1 290 ? -30.538 -10.799 17.582 1.00 96.88 290 TYR A C 1
ATOM 2204 O O . TYR A 1 290 ? -30.561 -10.867 18.804 1.00 96.88 290 TYR A O 1
ATOM 2212 N N . PHE A 1 291 ? -31.224 -11.663 16.836 1.00 94.19 291 PHE A N 1
ATOM 2213 C CA . PHE A 1 291 ? -32.208 -12.607 17.386 1.00 94.19 291 PHE A CA 1
ATOM 2214 C C . PHE A 1 291 ? -31.623 -13.820 18.129 1.00 94.19 291 PHE A C 1
ATOM 2216 O O . PHE A 1 291 ? -32.370 -14.578 18.749 1.00 94.19 291 PHE A O 1
ATOM 2223 N N . ALA A 1 292 ? -30.312 -14.038 18.040 1.00 92.12 292 ALA A N 1
ATOM 2224 C CA . ALA A 1 292 ? -29.578 -15.071 18.764 1.00 92.12 292 ALA A CA 1
ATOM 2225 C C . ALA A 1 292 ? -28.089 -14.683 18.860 1.00 92.12 292 ALA A C 1
ATOM 2227 O O . ALA A 1 292 ? -27.635 -13.835 18.085 1.00 92.12 292 ALA A O 1
ATOM 2228 N N . PRO A 1 293 ? -27.304 -15.304 19.764 1.00 88.50 293 PRO A N 1
ATOM 2229 C CA . PRO A 1 293 ? -25.857 -15.114 19.801 1.00 88.50 293 PRO A CA 1
ATOM 2230 C C . PRO A 1 293 ? -25.236 -15.323 18.417 1.00 88.50 293 PRO A C 1
ATOM 2232 O O . PRO A 1 293 ? -25.509 -16.325 17.755 1.00 88.50 293 PRO A O 1
ATOM 2235 N N . ASP A 1 294 ? -24.433 -14.353 17.982 1.00 86.62 294 ASP A N 1
ATOM 2236 C CA . ASP A 1 294 ? -23.752 -14.335 16.682 1.00 86.62 294 ASP A CA 1
ATOM 2237 C C . ASP A 1 294 ? -24.677 -14.384 15.441 1.00 86.62 294 ASP A C 1
ATOM 2239 O O . ASP A 1 294 ? -24.191 -14.565 14.319 1.00 86.62 294 ASP A O 1
ATOM 2243 N N . ALA A 1 295 ? -25.991 -14.180 15.609 1.00 89.81 295 ALA A N 1
ATOM 2244 C CA . ALA A 1 295 ? -26.974 -14.126 14.529 1.00 89.81 295 ALA A CA 1
ATOM 2245 C C . ALA A 1 295 ? -27.504 -12.701 14.302 1.00 89.81 295 ALA A C 1
ATOM 2247 O O . ALA A 1 295 ? -27.710 -11.937 15.245 1.00 89.81 295 ALA A O 1
ATOM 2248 N N . LEU A 1 296 ? -27.733 -12.346 13.036 1.00 96.12 296 LEU A N 1
ATOM 2249 C CA . LEU A 1 296 ? -28.149 -11.010 12.610 1.00 96.12 296 LEU A CA 1
ATOM 2250 C C . LEU A 1 296 ? -29.082 -11.099 11.403 1.00 96.12 296 LEU A C 1
ATOM 2252 O O . LEU A 1 296 ? -28.786 -11.794 10.433 1.00 96.12 296 LEU A O 1
ATOM 2256 N N . LEU A 1 297 ? -30.163 -10.324 11.426 1.00 97.62 297 LEU A N 1
ATOM 2257 C CA . LEU A 1 297 ? -30.911 -9.922 10.239 1.00 97.62 297 LEU A CA 1
ATOM 2258 C C . LEU A 1 297 ? -30.897 -8.395 10.152 1.00 97.62 297 LEU A C 1
ATOM 2260 O O . LEU A 1 297 ? -31.360 -7.726 11.069 1.00 97.62 297 LEU A O 1
ATOM 2264 N N . SER A 1 298 ? -30.389 -7.847 9.057 1.00 97.06 298 SER A N 1
ATOM 2265 C CA . SER A 1 298 ? -30.388 -6.415 8.777 1.00 97.06 298 SER A CA 1
ATOM 2266 C C . SER A 1 298 ? -31.106 -6.135 7.465 1.00 97.06 298 SER A C 1
ATOM 2268 O O . SER A 1 298 ? -30.900 -6.841 6.478 1.00 97.06 298 SER A O 1
ATOM 2270 N N . VAL A 1 299 ? -31.947 -5.105 7.461 1.00 98.31 299 VAL A N 1
ATOM 2271 C CA . VAL A 1 299 ? -32.595 -4.566 6.264 1.00 98.31 299 VAL A CA 1
ATOM 2272 C C . VAL A 1 299 ? -32.325 -3.070 6.212 1.00 98.31 299 VAL A C 1
ATOM 2274 O O . VAL A 1 299 ? -32.729 -2.334 7.110 1.00 98.31 299 VAL A O 1
ATOM 2277 N N . GLY A 1 300 ? -31.654 -2.625 5.156 1.00 98.06 300 GLY A N 1
ATOM 2278 C CA . GLY A 1 300 ? -31.360 -1.231 4.858 1.00 98.06 300 GLY A CA 1
ATOM 2279 C C . GLY A 1 300 ? -32.139 -0.747 3.642 1.00 98.06 300 GLY A C 1
ATOM 2280 O O . GLY A 1 300 ? -32.275 -1.461 2.657 1.00 98.06 300 GLY A O 1
ATOM 2281 N N . LEU A 1 301 ? -32.632 0.480 3.694 1.00 98.25 301 LEU A N 1
ATOM 2282 C CA . LEU A 1 301 ? -33.226 1.227 2.596 1.00 98.25 301 LEU A CA 1
ATOM 2283 C C . LEU A 1 301 ? -32.400 2.490 2.404 1.00 98.25 301 LEU A C 1
ATOM 2285 O O . LEU A 1 301 ? -32.106 3.186 3.374 1.00 98.25 301 LEU A O 1
ATOM 2289 N N . PHE A 1 302 ? -32.069 2.814 1.162 1.00 97.62 302 PHE A N 1
ATOM 2290 C CA . PHE A 1 302 ? -31.315 4.025 0.861 1.00 97.62 302 PHE A CA 1
ATOM 2291 C C . PHE A 1 302 ? -31.897 4.761 -0.340 1.00 97.62 302 PHE A C 1
ATOM 2293 O O . PHE A 1 302 ? -32.402 4.160 -1.293 1.00 97.62 302 PHE A O 1
ATOM 2300 N N . TYR A 1 303 ? -31.801 6.084 -0.291 1.00 98.00 303 TYR A N 1
ATOM 2301 C CA . TYR A 1 303 ? -32.139 6.999 -1.370 1.00 98.00 303 TYR A CA 1
ATOM 2302 C C . TYR A 1 303 ? -31.063 8.080 -1.458 1.00 98.00 303 TYR A C 1
ATOM 2304 O O . TYR A 1 303 ? -30.712 8.713 -0.465 1.00 98.00 303 TYR A O 1
ATOM 2312 N N . LYS A 1 304 ? -30.534 8.301 -2.656 1.00 97.12 304 LYS A N 1
ATOM 2313 C CA . LYS A 1 304 ? -29.515 9.302 -2.953 1.00 97.12 304 LYS A CA 1
ATOM 2314 C C . LYS A 1 304 ? -29.981 10.104 -4.155 1.00 97.12 304 LYS A C 1
ATOM 2316 O O . LYS A 1 304 ? -30.246 9.531 -5.207 1.00 97.12 304 LYS A O 1
ATOM 2321 N N . ASP A 1 305 ? -30.058 11.414 -4.000 1.00 96.44 305 ASP A N 1
ATOM 2322 C CA . ASP A 1 305 ? -30.329 12.337 -5.095 1.00 96.44 305 ASP A CA 1
ATOM 2323 C C . ASP A 1 305 ? -29.019 12.996 -5.515 1.00 96.44 305 ASP A C 1
ATOM 2325 O O . ASP A 1 305 ? -28.410 13.708 -4.714 1.00 96.44 305 ASP A O 1
ATOM 2329 N N . ILE A 1 306 ? -28.521 12.676 -6.711 1.00 95.56 306 ILE A N 1
ATOM 2330 C CA . ILE A 1 306 ? -27.232 13.165 -7.209 1.00 95.56 306 ILE A CA 1
ATOM 2331 C C . ILE A 1 306 ? -27.479 14.440 -8.017 1.00 95.56 306 ILE A C 1
ATOM 2333 O O . ILE A 1 306 ? -27.907 14.372 -9.165 1.00 95.56 306 ILE A O 1
ATOM 2337 N N . ASP A 1 307 ? -27.140 15.596 -7.451 1.00 93.31 307 ASP A N 1
ATOM 2338 C CA . ASP A 1 307 ? -27.376 16.906 -8.075 1.00 93.31 307 ASP A CA 1
ATOM 2339 C C . ASP A 1 307 ? -26.452 17.164 -9.281 1.00 93.31 307 ASP A C 1
ATOM 2341 O O . ASP A 1 307 ? -26.817 17.823 -10.251 1.00 93.31 307 ASP A O 1
ATOM 2345 N N . SER A 1 308 ? -25.211 16.673 -9.215 1.00 91.38 308 SER A N 1
ATOM 2346 C CA . SER A 1 308 ? -24.162 16.925 -10.212 1.00 91.38 308 SER A CA 1
ATOM 2347 C C . SER A 1 308 ? -23.338 15.667 -10.426 1.00 91.38 308 SER A C 1
ATOM 2349 O O . SER A 1 308 ? -22.844 15.080 -9.464 1.00 91.38 308 SER A O 1
ATOM 2351 N N . TYR A 1 309 ? -23.139 15.281 -11.684 1.00 91.81 309 TYR A N 1
ATOM 2352 C CA . TYR A 1 309 ? -22.316 14.148 -12.095 1.00 91.81 309 TYR A CA 1
ATOM 2353 C C . TYR A 1 309 ? -21.191 14.603 -13.033 1.00 91.81 309 TYR A C 1
ATOM 2355 O O . TYR A 1 309 ? -21.261 15.667 -13.646 1.00 91.81 309 TYR A O 1
ATOM 2363 N N . ILE A 1 310 ? -20.115 13.817 -13.138 1.00 93.06 310 ILE A N 1
ATOM 2364 C CA . ILE A 1 310 ? -19.018 14.086 -14.079 1.00 93.06 310 ILE A CA 1
ATOM 2365 C C . ILE A 1 310 ? -19.012 13.001 -15.151 1.00 93.06 310 ILE A C 1
ATOM 2367 O O . ILE A 1 310 ? -18.534 11.886 -14.932 1.00 93.06 310 ILE A O 1
ATOM 2371 N N . GLN A 1 311 ? -19.485 13.355 -16.342 1.00 92.44 311 GLN A N 1
ATOM 2372 C CA . GLN A 1 311 ? -19.431 12.509 -17.529 1.00 92.44 311 GLN A CA 1
ATOM 2373 C C . GLN A 1 311 ? -18.171 12.826 -18.344 1.00 92.44 311 GLN A C 1
ATOM 2375 O O . GLN A 1 311 ? -17.684 13.951 -18.375 1.00 92.44 311 GLN A O 1
ATOM 2380 N N . THR A 1 312 ? -17.625 11.842 -19.060 1.00 89.75 312 THR A N 1
ATOM 2381 C CA . THR A 1 312 ? -16.684 12.128 -20.156 1.00 89.75 312 THR A CA 1
ATOM 2382 C C . THR A 1 312 ? -17.468 12.292 -21.445 1.00 89.75 312 THR A C 1
ATOM 2384 O O . THR A 1 312 ? -17.916 11.299 -22.012 1.00 89.75 312 THR A O 1
ATOM 2387 N N . SER A 1 313 ? -17.639 13.539 -21.878 1.00 87.25 313 SER A N 1
ATOM 2388 C CA . SER A 1 313 ? -18.245 13.851 -23.168 1.00 87.25 313 SER A CA 1
ATOM 2389 C C . SER A 1 313 ? -17.347 13.348 -24.291 1.00 87.25 313 SER A C 1
ATOM 2391 O O . SER A 1 313 ? -16.121 13.456 -24.202 1.00 87.25 313 SER A O 1
ATOM 2393 N N . ARG A 1 314 ? -17.972 12.775 -25.320 1.00 84.12 314 ARG A N 1
ATOM 2394 C CA . ARG A 1 314 ? -17.330 12.191 -26.495 1.00 84.12 314 ARG A CA 1
ATOM 2395 C C . ARG A 1 314 ? -18.051 12.676 -27.743 1.00 84.12 314 ARG A C 1
ATOM 2397 O O . ARG A 1 314 ? -19.136 12.193 -28.053 1.00 84.12 314 ARG A O 1
ATOM 2404 N N . THR A 1 315 ? -17.438 13.610 -28.459 1.00 81.56 315 THR A N 1
ATOM 2405 C CA . THR A 1 315 ? -18.017 14.203 -29.670 1.00 81.56 315 THR A CA 1
ATOM 2406 C C . THR A 1 315 ? -17.144 13.882 -30.867 1.00 81.56 315 THR A C 1
ATOM 2408 O O . THR A 1 315 ? -15.952 14.179 -30.865 1.00 81.56 315 THR A O 1
ATOM 2411 N N . SER A 1 316 ? -17.731 13.278 -31.895 1.00 84.00 316 SER A N 1
ATOM 2412 C CA . SER A 1 316 ? -17.055 13.036 -33.166 1.00 84.00 316 SER A CA 1
ATOM 2413 C C . SER A 1 316 ? -17.371 14.181 -34.122 1.00 84.00 316 SER A C 1
ATOM 2415 O O . SER A 1 316 ? -18.539 14.420 -34.417 1.00 84.00 316 SER A O 1
ATOM 2417 N N . GLN A 1 317 ? -16.351 14.917 -34.559 1.00 85.56 317 GLN A N 1
ATOM 2418 C CA . GLN A 1 317 ? -16.511 16.040 -35.487 1.00 85.56 317 GLN A CA 1
ATOM 2419 C C . GLN A 1 317 ? -15.225 16.277 -36.293 1.00 85.56 317 GLN A C 1
ATOM 2421 O O . GLN A 1 317 ? -14.142 15.916 -35.817 1.00 85.56 317 GLN A O 1
ATOM 2426 N N . PRO A 1 318 ? -15.312 16.888 -37.487 1.00 90.50 318 PRO A N 1
ATOM 2427 C CA . PRO A 1 318 ? -14.145 17.378 -38.214 1.00 90.50 318 PRO A CA 1
ATOM 2428 C C . PRO A 1 318 ? -13.265 18.290 -37.349 1.00 90.50 318 PRO A C 1
ATOM 2430 O O . PRO A 1 318 ? -13.776 19.110 -36.580 1.00 90.50 318 PRO A O 1
ATOM 2433 N N . PHE A 1 319 ? -11.940 18.174 -37.468 1.00 85.19 319 PHE A N 1
ATOM 2434 C CA . PHE A 1 319 ? -11.009 18.950 -36.641 1.00 85.19 319 PHE A CA 1
ATOM 2435 C C . PHE A 1 319 ? -11.221 20.465 -36.778 1.00 85.19 319 PHE A C 1
ATOM 2437 O O . PHE A 1 319 ? -11.195 21.193 -35.785 1.00 85.19 319 PHE A O 1
ATOM 2444 N N . ASN A 1 320 ? -11.505 20.944 -37.989 1.00 87.06 320 ASN A N 1
ATOM 2445 C CA . ASN A 1 320 ? -11.776 22.353 -38.278 1.00 87.06 320 ASN A CA 1
ATOM 2446 C C . ASN A 1 320 ? -13.058 22.907 -37.621 1.00 87.06 320 ASN A C 1
ATOM 2448 O O . ASN A 1 320 ? -13.216 24.123 -37.561 1.00 87.06 320 ASN A O 1
ATOM 2452 N N . GLN A 1 321 ? -13.941 22.053 -37.091 1.00 87.31 321 GLN A N 1
ATOM 2453 C CA . GLN A 1 321 ? -15.141 22.449 -36.339 1.00 87.31 321 GLN A CA 1
ATOM 2454 C C . GLN A 1 321 ? -14.910 22.492 -34.822 1.00 87.31 321 GLN A C 1
ATOM 2456 O O . GLN A 1 321 ? -15.779 22.921 -34.070 1.00 87.31 321 GLN A O 1
ATOM 2461 N N . SER A 1 322 ? -13.733 22.075 -34.351 1.00 80.75 322 SER A N 1
ATOM 2462 C CA . SER A 1 322 ? -13.435 21.985 -32.918 1.00 80.75 322 SER A CA 1
ATOM 2463 C C . SER A 1 322 ? -13.140 23.317 -32.231 1.00 80.75 322 SER A C 1
ATOM 2465 O O . SER A 1 322 ? -13.111 23.376 -31.002 1.00 80.75 322 SER A O 1
ATOM 2467 N N . GLY A 1 323 ? -12.865 24.366 -33.010 1.00 77.38 323 GLY A N 1
ATOM 2468 C CA . GLY A 1 323 ? -12.329 25.628 -32.502 1.00 77.38 323 GLY A CA 1
ATOM 2469 C C . GLY A 1 323 ? -10.844 25.572 -32.117 1.00 77.38 323 GLY A C 1
ATOM 2470 O O . GLY A 1 323 ? -10.310 26.577 -31.655 1.00 77.38 323 GLY A O 1
ATOM 2471 N N . LEU A 1 324 ? -10.157 24.435 -32.308 1.00 77.56 324 LEU A N 1
ATOM 2472 C CA . LEU A 1 324 ? -8.710 24.330 -32.110 1.00 77.56 324 LEU A CA 1
ATOM 2473 C C . LEU A 1 324 ? -7.929 24.833 -33.343 1.00 77.56 324 LEU A C 1
ATOM 2475 O O . LEU A 1 324 ? -8.398 24.664 -34.472 1.00 77.56 324 LEU A O 1
ATOM 2479 N N . PRO A 1 325 ? -6.722 25.410 -33.163 1.00 76.81 325 PRO A N 1
ATOM 2480 C CA . PRO A 1 325 ? -5.883 25.855 -34.277 1.00 76.81 325 PRO A CA 1
ATOM 2481 C C . PRO A 1 325 ? -5.523 24.706 -35.225 1.00 76.81 325 PRO A C 1
ATOM 2483 O O . PRO A 1 325 ? -5.013 23.681 -34.778 1.00 76.81 325 PRO A O 1
ATOM 2486 N N . GLN A 1 326 ? -5.736 24.884 -36.533 1.00 80.00 326 GLN A N 1
ATOM 2487 C CA . GLN A 1 326 ? -5.473 23.842 -37.541 1.00 80.00 326 GLN A CA 1
ATOM 2488 C C . GLN A 1 326 ? -3.985 23.474 -37.657 1.00 80.00 326 GLN A C 1
ATOM 2490 O O . GLN A 1 326 ? -3.671 22.340 -38.012 1.00 80.00 326 GLN A O 1
ATOM 2495 N N . ASP A 1 327 ? -3.079 24.374 -37.259 1.00 72.25 327 ASP A N 1
ATOM 2496 C CA . ASP A 1 327 ? -1.631 24.123 -37.217 1.00 72.25 327 ASP A CA 1
ATOM 2497 C C . ASP A 1 327 ? -1.234 22.940 -36.320 1.00 72.25 327 ASP A C 1
ATOM 2499 O O . ASP A 1 327 ? -0.149 22.382 -36.475 1.00 72.25 327 ASP A O 1
ATOM 2503 N N . LEU A 1 328 ? -2.125 22.506 -35.419 1.00 68.62 328 LEU A N 1
ATOM 2504 C CA . LEU A 1 328 ? -1.971 21.276 -34.638 1.00 68.62 328 LEU A CA 1
ATOM 2505 C C . LEU A 1 328 ? -1.796 20.016 -35.487 1.00 68.62 328 LEU A C 1
ATOM 2507 O O . LEU A 1 328 ? -1.296 19.018 -34.977 1.00 68.62 328 LEU A O 1
ATOM 2511 N N . LEU A 1 329 ? -2.232 20.046 -36.746 1.00 70.69 329 LEU A N 1
ATOM 2512 C CA . LEU A 1 329 ? -2.177 18.907 -37.657 1.00 70.69 329 LEU A CA 1
ATOM 2513 C C . LEU A 1 329 ? -0.899 18.880 -38.509 1.00 70.69 329 LEU A C 1
ATOM 2515 O O . LEU A 1 329 ? -0.628 17.880 -39.181 1.00 70.69 329 LEU A O 1
ATOM 2519 N N . ASN A 1 330 ? -0.095 19.948 -38.477 1.00 71.12 330 ASN A N 1
ATOM 2520 C CA . ASN A 1 330 ? 1.089 20.088 -39.321 1.00 71.12 330 ASN A CA 1
ATOM 2521 C C . ASN A 1 330 ? 2.098 18.961 -39.051 1.00 71.12 330 ASN A C 1
ATOM 2523 O O . ASN A 1 330 ? 2.525 18.737 -37.920 1.00 71.12 330 ASN A O 1
ATOM 2527 N N . GLY A 1 331 ? 2.488 18.244 -40.109 1.00 59.59 331 GLY A N 1
ATOM 2528 C CA . GLY A 1 331 ? 3.445 17.136 -40.020 1.00 59.59 331 GLY A CA 1
ATOM 2529 C C . GLY A 1 331 ? 2.883 15.832 -39.440 1.00 59.59 331 GLY A C 1
ATOM 2530 O O . GLY A 1 331 ? 3.637 14.872 -39.307 1.00 59.59 331 GLY A O 1
ATOM 2531 N N . LEU A 1 332 ? 1.580 15.761 -39.134 1.00 65.56 332 LEU A N 1
ATOM 2532 C CA . LEU A 1 332 ? 0.941 14.560 -38.578 1.00 65.56 332 LEU A CA 1
ATOM 2533 C C . LEU A 1 332 ? 0.268 13.661 -39.629 1.00 65.56 332 LEU A C 1
ATOM 2535 O O . LEU A 1 332 ? -0.280 12.620 -39.271 1.00 65.56 332 LEU A O 1
ATOM 2539 N N . GLY A 1 333 ? 0.306 14.047 -40.911 1.00 70.75 333 GLY A N 1
ATOM 2540 C CA . GLY A 1 333 ? -0.238 13.248 -42.017 1.00 70.75 333 GLY A CA 1
ATOM 2541 C C . GLY A 1 333 ? -1.768 13.142 -42.035 1.00 70.75 333 GLY A C 1
ATOM 2542 O O . GLY A 1 333 ? -2.295 12.161 -42.554 1.00 70.75 333 GLY A O 1
ATOM 2543 N N . VAL A 1 334 ? -2.466 14.128 -41.463 1.00 76.31 334 VAL A N 1
ATOM 2544 C CA . VAL A 1 334 ? -3.935 14.209 -41.349 1.00 76.31 334 VAL A CA 1
ATOM 2545 C C . VAL A 1 334 ? -4.438 15.580 -41.820 1.00 76.31 334 VAL A C 1
ATOM 2547 O O . VAL A 1 334 ? -3.688 16.556 -41.810 1.00 76.31 334 VAL A O 1
ATOM 2550 N N . SER A 1 335 ? -5.700 15.660 -42.240 1.00 86.69 335 SER A N 1
ATOM 2551 C CA . SER A 1 335 ? -6.349 16.859 -42.785 1.00 86.69 335 SER A CA 1
ATOM 2552 C C . SER A 1 335 ? -7.283 17.532 -41.764 1.00 86.69 335 SER A C 1
ATOM 2554 O O . SER A 1 335 ? -7.937 16.838 -40.985 1.00 86.69 335 SER A O 1
ATOM 2556 N N . PRO A 1 336 ? -7.458 18.872 -41.789 1.00 86.75 336 PRO A N 1
ATOM 2557 C CA . PRO A 1 336 ? -8.446 19.573 -40.958 1.00 86.75 336 PRO A CA 1
ATOM 2558 C C . PRO A 1 336 ? -9.899 19.109 -41.138 1.00 86.75 336 PRO A C 1
ATOM 2560 O O . PRO A 1 336 ? -10.726 19.333 -40.254 1.00 86.75 336 PRO A O 1
ATOM 2563 N N . SER A 1 337 ? -10.227 18.483 -42.271 1.00 92.25 337 SER A N 1
ATOM 2564 C CA . SER A 1 337 ? -11.543 17.887 -42.528 1.00 92.25 337 SER A CA 1
ATOM 2565 C C . SER A 1 337 ? -11.726 16.501 -41.909 1.00 92.25 337 SER A C 1
ATOM 2567 O O . SER A 1 337 ? -12.852 16.003 -41.888 1.00 92.25 337 SER A O 1
ATOM 2569 N N . ASP A 1 338 ? -10.650 15.865 -41.440 1.00 88.00 338 ASP A N 1
ATOM 2570 C CA . ASP A 1 338 ? -10.724 14.530 -40.858 1.00 88.00 338 ASP A CA 1
ATOM 2571 C C . ASP A 1 338 ? -11.497 14.572 -39.542 1.00 88.00 338 ASP A C 1
ATOM 2573 O O . ASP A 1 338 ? -11.435 15.538 -38.776 1.00 88.00 338 ASP A O 1
ATOM 2577 N N . VAL A 1 339 ? -12.248 13.505 -39.285 1.00 86.75 339 VAL A N 1
ATOM 2578 C CA . VAL A 1 339 ? -13.094 13.389 -38.100 1.00 86.75 339 VAL A CA 1
ATOM 2579 C C . VAL A 1 339 ? -12.257 12.923 -36.911 1.00 86.75 339 VAL A C 1
ATOM 2581 O O . VAL A 1 339 ? -11.641 11.860 -36.957 1.00 86.75 339 VAL A O 1
ATOM 2584 N N . PHE A 1 340 ? -12.290 13.693 -35.823 1.00 86.25 340 PHE A N 1
ATOM 2585 C CA . PHE A 1 340 ? -11.643 13.368 -34.553 1.00 86.25 340 PHE A CA 1
ATOM 2586 C C . PHE A 1 340 ? -12.687 13.087 -33.474 1.00 86.25 340 PHE A C 1
ATOM 2588 O O . PHE A 1 340 ? -13.758 13.696 -33.437 1.00 86.25 340 PHE A O 1
ATOM 2595 N N . LEU A 1 341 ? -12.353 12.181 -32.557 1.00 86.00 341 LEU A N 1
ATOM 2596 C CA . LEU A 1 341 ? -13.077 11.971 -31.311 1.00 86.00 341 LEU A CA 1
ATOM 2597 C C . LEU A 1 341 ? -12.551 12.927 -30.233 1.00 86.00 341 LEU A C 1
ATOM 2599 O O . LEU A 1 341 ? -11.449 12.747 -29.716 1.00 86.00 341 LEU A O 1
ATOM 2603 N N . PHE A 1 342 ? -13.352 13.919 -29.864 1.00 84.81 342 PHE A N 1
ATOM 2604 C CA . PHE A 1 342 ? -13.060 14.856 -28.784 1.00 84.81 342 PHE A CA 1
ATOM 2605 C C . PHE A 1 342 ? -13.592 14.309 -27.463 1.00 84.81 342 PHE A C 1
ATOM 2607 O O . PHE A 1 342 ? -14.798 14.140 -27.301 1.00 84.81 342 PHE A O 1
ATOM 2614 N N . SER A 1 343 ? -12.689 14.039 -26.522 1.00 87.06 343 SER A N 1
ATOM 2615 C CA . SER A 1 343 ? -12.981 13.486 -25.202 1.00 87.06 343 SER A CA 1
ATOM 2616 C C . SER A 1 343 ? -12.618 14.487 -24.108 1.00 87.06 343 SER A C 1
ATOM 2618 O O . SER A 1 343 ? -11.443 14.808 -23.918 1.00 87.06 343 SER A O 1
ATOM 2620 N N . ARG A 1 344 ? -13.613 14.953 -23.346 1.00 88.19 344 ARG A N 1
ATOM 2621 C CA . ARG A 1 344 ? -13.408 15.890 -22.229 1.00 88.19 344 ARG A CA 1
ATOM 2622 C C . ARG A 1 344 ? -14.346 15.572 -21.065 1.00 88.19 344 ARG A C 1
ATOM 2624 O O . ARG A 1 344 ? -15.537 15.366 -21.295 1.00 88.19 344 ARG A O 1
ATOM 2631 N N . PRO A 1 345 ? -13.868 15.564 -19.809 1.00 92.44 345 PRO A N 1
ATOM 2632 C CA . PRO A 1 345 ? -14.761 15.496 -18.665 1.00 92.44 345 PRO A CA 1
ATOM 2633 C C . PRO A 1 345 ? -15.589 16.787 -18.553 1.00 92.44 345 PRO A C 1
ATOM 2635 O O . PRO A 1 345 ? -15.065 17.900 -18.656 1.00 92.44 345 PRO A O 1
ATOM 2638 N N . VAL A 1 346 ? -16.890 16.644 -18.341 1.00 92.81 346 VAL A N 1
ATOM 2639 C CA . VAL A 1 346 ? -17.861 17.732 -18.189 1.00 92.81 346 VAL A CA 1
ATOM 2640 C C . VAL A 1 346 ? -18.813 17.410 -17.044 1.00 92.81 346 VAL A C 1
ATOM 2642 O O . VAL A 1 346 ? -19.031 16.240 -16.733 1.00 92.81 346 VAL A O 1
ATOM 2645 N N . ASN A 1 347 ? -19.366 18.444 -16.414 1.00 92.94 347 ASN A N 1
ATOM 2646 C CA . ASN A 1 347 ? -20.462 18.256 -15.474 1.00 92.94 347 ASN A CA 1
ATOM 2647 C C . ASN A 1 347 ? -21.772 18.042 -16.234 1.00 92.94 347 ASN A C 1
ATOM 2649 O O . ASN A 1 347 ? -22.028 18.729 -17.223 1.00 92.94 347 ASN A O 1
ATOM 2653 N N . THR A 1 348 ? -22.587 17.118 -15.746 1.00 92.00 348 THR A N 1
ATOM 2654 C CA . THR A 1 348 ? -23.978 16.902 -16.148 1.00 92.00 348 THR A CA 1
ATOM 2655 C C . THR A 1 348 ? -24.858 16.940 -14.908 1.00 92.00 348 THR A C 1
ATOM 2657 O O . THR A 1 348 ? -24.356 16.840 -13.783 1.00 92.00 348 THR A O 1
ATOM 2660 N N . GLU A 1 349 ? -26.167 17.054 -15.106 1.00 90.75 349 GLU A N 1
ATOM 2661 C CA . GLU A 1 349 ? -27.105 16.663 -14.055 1.00 90.75 349 GLU A CA 1
ATOM 2662 C C . GLU A 1 349 ? -26.885 15.180 -13.718 1.00 90.75 349 GLU A C 1
ATOM 2664 O O . GLU A 1 349 ? -26.438 14.393 -14.563 1.00 90.75 349 GLU A O 1
ATOM 2669 N N . GLY A 1 350 ? -27.094 14.825 -12.453 1.00 90.94 350 GLY A N 1
ATOM 2670 C CA . GLY A 1 350 ? -27.053 13.437 -12.016 1.00 90.94 350 GLY A CA 1
ATOM 2671 C C . GLY A 1 350 ? -28.428 12.795 -12.144 1.00 90.94 350 GLY A C 1
ATOM 2672 O O . GLY A 1 350 ? -28.942 12.630 -13.250 1.00 90.94 350 GLY A O 1
ATOM 2673 N N . GLY A 1 351 ? -28.987 12.403 -11.006 1.00 94.25 351 GLY A N 1
ATOM 2674 C CA . GLY A 1 351 ? -30.300 11.785 -10.899 1.00 94.25 351 GLY A CA 1
ATOM 2675 C C . GLY A 1 351 ? -30.428 10.867 -9.679 1.00 94.25 351 GLY A C 1
ATOM 2676 O O . GLY A 1 351 ? -29.461 10.674 -8.927 1.00 94.25 351 GLY A O 1
ATOM 2677 N N . PRO A 1 352 ? -31.628 10.310 -9.451 1.00 95.56 352 PRO A N 1
ATOM 2678 C CA . PRO A 1 352 ? -31.920 9.533 -8.261 1.00 95.56 352 PRO A CA 1
ATOM 2679 C C . PRO A 1 352 ? -31.317 8.125 -8.324 1.00 95.56 352 PRO A C 1
ATOM 2681 O O . PRO A 1 352 ? -31.279 7.459 -9.365 1.00 95.56 352 PRO A O 1
ATOM 2684 N N . LEU A 1 353 ? -30.913 7.640 -7.156 1.00 95.50 353 LEU A N 1
ATOM 2685 C CA . LEU A 1 353 ? -30.456 6.283 -6.903 1.00 95.50 353 LEU A CA 1
ATOM 2686 C C . LEU A 1 353 ? -31.123 5.783 -5.625 1.00 95.50 353 LEU A C 1
ATOM 2688 O O . LEU A 1 353 ? -31.062 6.436 -4.589 1.00 95.50 353 LEU A O 1
ATOM 2692 N N . LYS A 1 354 ? -31.754 4.615 -5.678 1.00 97.44 354 LYS A N 1
ATOM 2693 C CA . LYS A 1 354 ? -32.460 4.039 -4.531 1.00 97.44 354 LYS A CA 1
ATOM 2694 C C . LYS A 1 354 ? -32.304 2.536 -4.486 1.00 97.44 354 LYS A C 1
ATOM 2696 O O . LYS A 1 354 ? -32.148 1.902 -5.528 1.00 97.44 354 LYS A O 1
ATOM 2701 N N . GLY A 1 355 ? -32.399 1.961 -3.301 1.00 97.44 355 GLY A N 1
ATOM 2702 C CA . GLY A 1 355 ? -32.281 0.523 -3.173 1.00 97.44 355 GLY A CA 1
ATOM 2703 C C . GLY A 1 355 ? -32.561 -0.015 -1.787 1.00 97.44 355 GLY A C 1
ATOM 2704 O O . GLY A 1 355 ? -32.886 0.723 -0.855 1.00 97.44 355 GLY A O 1
ATOM 2705 N N . VAL A 1 356 ? -32.451 -1.334 -1.706 1.00 97.81 356 VAL A N 1
ATOM 2706 C CA . VAL A 1 356 ? -32.579 -2.122 -0.486 1.00 97.81 356 VAL A CA 1
ATOM 2707 C C . VAL A 1 356 ? -31.354 -3.017 -0.341 1.00 97.81 356 VAL A C 1
ATOM 2709 O O . VAL A 1 356 ? -30.863 -3.577 -1.325 1.00 97.81 356 VAL A O 1
ATOM 2712 N N . GLU A 1 357 ? -30.877 -3.154 0.887 1.00 95.75 357 GLU A N 1
ATOM 2713 C CA . GLU A 1 357 ? -29.831 -4.096 1.271 1.00 95.75 357 GLU A CA 1
ATOM 2714 C C . GLU A 1 357 ? -30.379 -5.019 2.347 1.00 95.75 357 GLU A C 1
ATOM 2716 O O . GLU A 1 357 ? -31.058 -4.577 3.271 1.00 95.75 357 GLU A O 1
ATOM 2721 N N . ILE A 1 358 ? -30.114 -6.311 2.218 1.00 97.44 358 ILE A N 1
ATOM 2722 C CA . ILE A 1 358 ? -30.500 -7.309 3.206 1.00 97.44 358 ILE A CA 1
ATOM 2723 C C . ILE A 1 358 ? -29.255 -8.113 3.549 1.00 97.44 358 ILE A C 1
ATOM 2725 O O . ILE A 1 358 ? -28.618 -8.681 2.661 1.00 97.44 358 ILE A O 1
ATOM 2729 N N . SER A 1 359 ? -28.951 -8.196 4.838 1.00 96.88 359 SER A N 1
ATOM 2730 C CA . SER A 1 359 ? -27.879 -9.024 5.382 1.00 96.88 359 SER A CA 1
ATOM 2731 C C . SER A 1 359 ? -28.459 -9.999 6.387 1.00 96.88 359 SER A C 1
ATOM 2733 O O . SER A 1 359 ? -29.214 -9.619 7.276 1.00 96.88 359 SER A O 1
ATOM 2735 N N . TYR A 1 360 ? -28.095 -11.264 6.264 1.00 97.06 360 TYR A N 1
ATOM 2736 C CA . TYR A 1 360 ? -28.517 -12.322 7.162 1.00 97.06 360 TYR A CA 1
ATOM 2737 C C . TYR A 1 360 ? -27.314 -13.185 7.526 1.00 97.06 360 TYR A C 1
ATOM 2739 O O . TYR A 1 360 ? -26.581 -13.651 6.655 1.00 97.06 360 TYR A O 1
ATOM 2747 N N . GLN A 1 361 ? -27.110 -13.402 8.817 1.00 96.69 361 GLN A N 1
ATOM 2748 C CA . GLN A 1 361 ? -26.075 -14.267 9.356 1.00 96.69 361 GLN A CA 1
ATOM 2749 C C . GLN A 1 361 ? -26.693 -15.144 10.433 1.00 96.69 361 GLN A C 1
ATOM 2751 O O . GLN A 1 361 ? -27.372 -14.644 11.329 1.00 96.69 361 GLN A O 1
ATOM 2756 N N . GLN A 1 362 ? -26.423 -16.444 10.372 1.00 95.62 362 GLN A N 1
ATOM 2757 C CA . GLN A 1 362 ? -26.869 -17.363 11.405 1.00 95.62 362 GLN A CA 1
ATOM 2758 C C . GLN A 1 362 ? -25.910 -18.552 11.543 1.00 95.62 362 GLN A C 1
ATOM 2760 O O . GLN A 1 362 ? -25.790 -19.356 10.613 1.00 95.62 362 GLN A O 1
ATOM 2765 N N . PRO A 1 363 ? -25.271 -18.712 12.713 1.00 95.75 363 PRO A N 1
ATOM 2766 C CA . PRO A 1 363 ? -24.726 -19.990 13.144 1.00 95.75 363 PRO A CA 1
ATOM 2767 C C . PRO A 1 363 ? -25.858 -20.992 13.399 1.00 95.75 363 PRO A C 1
ATOM 2769 O O . PRO A 1 363 ? -26.910 -20.652 13.945 1.00 95.75 363 PRO A O 1
ATOM 2772 N N . PHE A 1 364 ? -25.645 -22.248 13.033 1.00 95.69 364 PHE A N 1
ATOM 2773 C CA . PHE A 1 364 ? -26.614 -23.332 13.177 1.00 95.69 364 PHE A CA 1
ATOM 2774 C C . PHE A 1 364 ? -26.413 -24.135 14.466 1.00 95.69 364 PHE A C 1
ATOM 2776 O O . PHE A 1 364 ? -26.693 -25.329 14.505 1.00 95.69 364 PHE A O 1
ATOM 2783 N N . SER A 1 365 ? -26.018 -23.463 15.550 1.00 91.56 365 SER A N 1
ATOM 2784 C CA . SER A 1 365 ? -25.793 -24.061 16.878 1.00 91.56 365 SER A CA 1
ATOM 2785 C C . SER A 1 365 ? -27.031 -24.733 17.494 1.00 91.56 365 SER A C 1
ATOM 2787 O O . SER A 1 365 ? -26.922 -25.445 18.487 1.00 91.56 365 SER A O 1
ATOM 2789 N N . PHE A 1 366 ? -28.215 -24.530 16.906 1.00 92.12 366 PHE A N 1
ATOM 2790 C CA . PHE A 1 366 ? -29.464 -25.207 17.263 1.00 92.12 366 PHE A CA 1
ATOM 2791 C C . PHE A 1 366 ? -29.619 -26.605 16.635 1.00 92.12 366 PHE A C 1
ATOM 2793 O O . PHE A 1 366 ? -30.528 -27.346 17.016 1.00 92.12 366 PHE A O 1
ATOM 2800 N N . LEU A 1 367 ? -28.795 -26.965 15.647 1.00 95.00 367 LEU A N 1
ATOM 2801 C CA . LEU A 1 367 ? -28.797 -28.296 15.044 1.00 95.00 367 LEU A CA 1
ATOM 2802 C C . LEU A 1 367 ? -28.035 -29.294 15.929 1.00 95.00 367 LEU A C 1
ATOM 2804 O O . LEU A 1 367 ? -27.128 -28.903 16.657 1.00 95.00 367 LEU A O 1
ATOM 2808 N N . PRO A 1 368 ? -28.368 -30.595 15.881 1.00 92.94 368 PRO A N 1
ATOM 2809 C CA . PRO A 1 368 ? -27.579 -31.609 16.567 1.00 92.94 368 PRO A CA 1
ATOM 2810 C C . PRO A 1 368 ? -26.210 -31.795 15.901 1.00 92.94 368 PRO A C 1
ATOM 2812 O O . PRO A 1 368 ? -26.060 -31.634 14.685 1.00 92.94 368 PRO A O 1
ATOM 2815 N N . GLY A 1 369 ? -25.228 -32.225 16.695 1.00 89.69 369 GLY A N 1
ATOM 2816 C CA . GLY A 1 369 ? -23.906 -32.584 16.188 1.00 89.69 369 GLY A CA 1
ATOM 2817 C C . GLY A 1 369 ? -23.981 -33.657 15.089 1.00 89.69 369 GLY A C 1
ATOM 2818 O O . GLY A 1 369 ? -24.763 -34.606 15.216 1.00 89.69 369 GLY A O 1
ATOM 2819 N N . PRO A 1 370 ? -23.193 -33.531 14.003 1.00 87.12 370 PRO A N 1
ATOM 2820 C CA . PRO A 1 370 ? -22.073 -32.597 13.816 1.00 87.12 370 PRO A CA 1
ATOM 2821 C C . PRO A 1 370 ? -22.447 -31.255 13.151 1.00 87.12 370 PRO A C 1
ATOM 2823 O O . PRO A 1 370 ? -21.566 -30.537 12.696 1.00 87.12 370 PRO A O 1
ATOM 2826 N N . PHE A 1 371 ? -23.732 -30.927 12.993 1.00 93.88 371 PHE A N 1
ATOM 2827 C CA . PHE A 1 371 ? -24.167 -29.753 12.221 1.00 93.88 371 PHE A CA 1
ATOM 2828 C C . PHE A 1 371 ? -24.248 -28.456 13.041 1.00 93.88 371 PHE A C 1
ATOM 2830 O O . PHE A 1 371 ? -24.518 -27.398 12.478 1.00 93.88 371 PHE A O 1
ATOM 2837 N N . ASP A 1 372 ? -23.984 -28.531 14.342 1.00 92.94 372 ASP A N 1
ATOM 2838 C CA . ASP A 1 372 ? -23.958 -27.421 15.299 1.00 92.94 372 ASP A CA 1
ATOM 2839 C C . ASP A 1 372 ? -22.859 -26.380 15.012 1.00 92.94 372 ASP A C 1
ATOM 2841 O O . ASP A 1 372 ? -22.990 -25.222 15.402 1.00 92.94 372 ASP A O 1
ATOM 2845 N N . ASN A 1 373 ? -21.817 -26.770 14.271 1.00 93.94 373 ASN A N 1
ATOM 2846 C CA . ASN A 1 373 ? -20.709 -25.905 13.843 1.00 93.94 373 ASN A CA 1
ATOM 2847 C C . ASN A 1 373 ? -20.875 -25.331 12.425 1.00 93.94 373 ASN A C 1
ATOM 2849 O O . ASN A 1 373 ? -19.965 -24.682 11.900 1.00 93.94 373 ASN A O 1
ATOM 2853 N N . LEU A 1 374 ? -22.013 -25.590 11.775 1.00 96.44 374 LEU A N 1
ATOM 2854 C CA . LEU A 1 374 ? -22.344 -24.948 10.507 1.00 96.44 374 LEU A CA 1
ATOM 2855 C C . LEU A 1 374 ? -22.839 -23.520 10.731 1.00 96.44 374 LEU A C 1
ATOM 2857 O O . LEU A 1 374 ? -23.380 -23.181 11.779 1.00 96.44 374 LEU A O 1
ATOM 2861 N N . GLY A 1 375 ? -22.733 -22.691 9.703 1.00 96.12 375 GLY A N 1
ATOM 2862 C CA . GLY A 1 375 ? -23.444 -21.426 9.646 1.00 96.12 375 GLY A CA 1
ATOM 2863 C C . GLY A 1 375 ? -23.520 -20.880 8.234 1.00 96.12 375 GLY A C 1
ATOM 2864 O O . GLY A 1 375 ? -22.830 -21.340 7.319 1.00 96.12 375 GLY A O 1
ATOM 2865 N N . ALA A 1 376 ? -24.390 -19.896 8.055 1.00 96.12 376 ALA A N 1
ATOM 2866 C CA . ALA A 1 376 ? -24.593 -19.245 6.775 1.00 96.12 376 ALA A CA 1
ATOM 2867 C C . ALA A 1 376 ? -24.521 -17.726 6.904 1.00 96.12 376 ALA A C 1
ATOM 2869 O O . ALA A 1 376 ? -24.931 -17.142 7.908 1.00 96.12 376 ALA A O 1
ATOM 2870 N N . ILE A 1 377 ? -24.014 -17.101 5.846 1.00 95.81 377 ILE A N 1
ATOM 2871 C CA . ILE A 1 377 ? -24.012 -15.656 5.648 1.00 95.81 377 ILE A CA 1
ATOM 2872 C C . ILE A 1 377 ? -24.617 -15.392 4.276 1.00 95.81 377 ILE A C 1
ATOM 2874 O O . ILE A 1 377 ? -2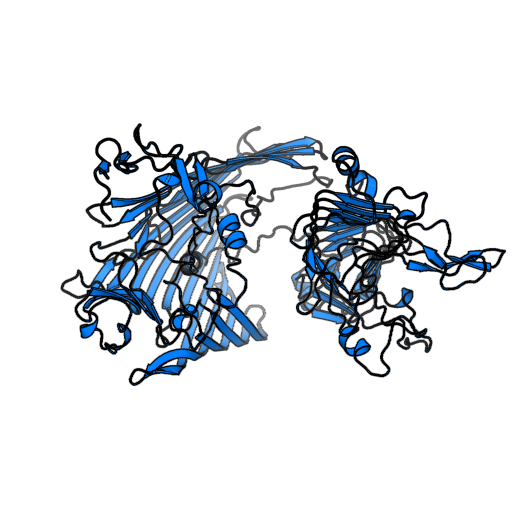4.202 -15.985 3.283 1.00 95.81 377 ILE A O 1
ATOM 2878 N N . PHE A 1 378 ? -25.579 -14.487 4.212 1.00 95.50 378 PHE A N 1
ATOM 2879 C CA . PHE A 1 378 ? -26.218 -14.050 2.987 1.00 95.50 378 PHE A CA 1
ATOM 2880 C C . PHE A 1 378 ? -26.292 -12.528 2.967 1.00 95.50 378 PHE A C 1
ATOM 2882 O O . PHE A 1 378 ? -26.688 -11.909 3.949 1.00 95.50 378 PHE A O 1
ATOM 2889 N N . ASN A 1 379 ? -25.916 -11.923 1.848 1.00 93.50 379 ASN A N 1
ATOM 2890 C CA . ASN A 1 379 ? -26.050 -10.492 1.613 1.00 93.50 379 ASN A CA 1
ATOM 2891 C C . ASN A 1 379 ? -26.641 -10.285 0.225 1.00 93.50 379 ASN A C 1
ATOM 2893 O O . ASN A 1 379 ? -26.171 -10.911 -0.723 1.00 93.50 379 ASN A O 1
ATOM 2897 N N . VAL A 1 380 ? -27.621 -9.400 0.087 1.00 96.44 380 VAL A N 1
ATOM 2898 C CA . VAL A 1 380 ? -28.178 -8.992 -1.205 1.00 96.44 380 VAL A CA 1
ATOM 2899 C C . VAL A 1 380 ? -28.410 -7.490 -1.226 1.00 96.44 380 VAL A C 1
ATOM 2901 O O . VAL A 1 380 ? -28.984 -6.931 -0.298 1.00 96.44 380 VAL A O 1
ATOM 2904 N N . THR A 1 381 ? -27.998 -6.857 -2.315 1.00 96.94 381 THR A N 1
ATOM 2905 C CA . THR A 1 381 ? -28.222 -5.441 -2.595 1.00 96.94 381 THR A CA 1
ATOM 2906 C C . THR A 1 381 ? -28.977 -5.333 -3.913 1.00 96.94 381 THR A C 1
ATOM 2908 O O . THR A 1 381 ? -28.561 -5.907 -4.924 1.00 96.94 381 THR A O 1
ATOM 2911 N N . MET A 1 382 ? -30.087 -4.598 -3.902 1.00 97.56 382 MET A N 1
ATOM 2912 C CA . MET A 1 382 ? -30.900 -4.294 -5.079 1.00 97.56 382 MET A CA 1
ATOM 2913 C C . MET A 1 382 ? -30.988 -2.781 -5.241 1.00 97.56 382 MET A C 1
ATOM 2915 O O . MET A 1 382 ? -31.424 -2.084 -4.326 1.00 97.56 382 MET A O 1
ATOM 2919 N N . VAL A 1 383 ? -30.580 -2.271 -6.399 1.00 96.62 383 VAL A N 1
ATOM 2920 C CA . VAL A 1 383 ? -30.436 -0.843 -6.679 1.00 96.62 383 VAL A CA 1
ATOM 2921 C C . VAL A 1 383 ? -31.070 -0.495 -8.016 1.00 96.62 383 VAL A C 1
ATOM 2923 O O . VAL A 1 383 ? -30.858 -1.164 -9.027 1.00 96.62 383 VAL A O 1
ATOM 2926 N N . ASP A 1 384 ? -31.800 0.610 -8.032 1.00 96.94 384 ASP A N 1
ATOM 2927 C CA . ASP A 1 384 ? -32.263 1.274 -9.240 1.00 96.94 384 ASP A CA 1
ATOM 2928 C C . ASP A 1 384 ? -31.652 2.676 -9.299 1.00 96.94 384 ASP A C 1
ATOM 2930 O O . ASP A 1 384 ? -31.591 3.392 -8.297 1.00 96.94 384 ASP A O 1
ATOM 2934 N N . SER A 1 385 ? -31.156 3.057 -10.473 1.00 95.12 385 SER A N 1
ATOM 2935 C CA . SER A 1 385 ? -30.546 4.368 -10.697 1.00 95.12 385 SER A CA 1
ATOM 2936 C C . SER A 1 385 ? -30.900 4.877 -12.082 1.00 95.12 385 SER A C 1
ATOM 2938 O O . SER A 1 385 ? -30.962 4.095 -13.035 1.00 95.12 385 SER A O 1
ATOM 2940 N N . LYS A 1 386 ? -31.125 6.185 -12.188 1.00 95.06 386 LYS A N 1
ATOM 2941 C CA . LYS A 1 386 ? -31.372 6.872 -13.454 1.00 95.06 386 LYS A CA 1
ATOM 2942 C C . LYS A 1 386 ? -30.570 8.158 -13.478 1.00 95.06 386 LYS A C 1
ATOM 2944 O O . LYS A 1 386 ? -30.750 9.003 -12.613 1.00 95.06 386 LYS A O 1
ATOM 2949 N N . ILE A 1 387 ? -29.637 8.237 -14.420 1.00 94.06 387 ILE A N 1
ATOM 2950 C CA . ILE A 1 387 ? -28.704 9.346 -14.588 1.00 94.06 387 ILE A CA 1
ATOM 2951 C C . ILE A 1 387 ? -28.853 9.894 -16.003 1.00 94.06 387 ILE A C 1
ATOM 2953 O O . ILE A 1 387 ? -28.895 9.128 -16.973 1.00 94.06 387 ILE A O 1
ATOM 2957 N N . SER A 1 388 ? -28.871 11.218 -16.112 1.00 91.25 388 SER A N 1
ATOM 2958 C CA . SER A 1 388 ? -28.888 11.918 -17.392 1.00 91.25 388 SER A CA 1
ATOM 2959 C C . SER A 1 388 ? -27.477 12.021 -17.981 1.00 91.25 388 SER A C 1
ATOM 2961 O O . SER A 1 388 ? -26.538 12.515 -17.354 1.00 91.25 388 SER A O 1
ATOM 2963 N N . TYR A 1 389 ? -27.313 11.553 -19.217 1.00 90.75 389 TYR A N 1
ATOM 2964 C CA . TYR A 1 389 ? -26.049 11.553 -19.951 1.00 90.75 389 TYR A CA 1
ATOM 2965 C C . TYR A 1 389 ? -26.164 12.377 -21.229 1.00 90.75 389 TYR A C 1
ATOM 2967 O O . TYR A 1 389 ? -27.089 12.184 -22.017 1.00 90.75 389 TYR A O 1
ATOM 2975 N N . ILE A 1 390 ? -25.171 13.224 -21.509 1.00 89.31 390 ILE A N 1
ATOM 2976 C CA . ILE A 1 390 ? -25.031 13.869 -22.819 1.00 89.31 390 ILE A CA 1
ATOM 2977 C C . ILE A 1 390 ? -24.798 12.781 -23.868 1.00 89.31 390 ILE A C 1
ATOM 2979 O O . ILE A 1 390 ? -23.901 11.947 -23.721 1.00 89.31 390 ILE A O 1
ATOM 2983 N N . SER A 1 391 ? -25.578 12.806 -24.945 1.00 86.94 391 SER A N 1
ATOM 2984 C CA . SER A 1 391 ? -25.455 11.887 -26.071 1.00 86.94 391 SER A CA 1
ATOM 2985 C C . SER A 1 391 ? -25.854 12.579 -27.369 1.00 86.94 391 SER A C 1
ATOM 2987 O O . SER A 1 391 ? -27.013 12.936 -27.567 1.00 86.94 391 SER A O 1
ATOM 2989 N N . SER A 1 392 ? -24.906 12.693 -28.302 1.00 78.38 392 SER A N 1
ATOM 2990 C CA . SER A 1 392 ? -25.153 13.206 -29.658 1.00 78.38 392 SER A CA 1
ATOM 2991 C C . SER A 1 392 ? -26.072 12.306 -30.494 1.00 78.38 392 SER A C 1
ATOM 2993 O O . SER A 1 392 ? -26.522 12.712 -31.561 1.00 78.38 392 SER A O 1
ATOM 2995 N N . ARG A 1 393 ? -26.361 11.085 -30.018 1.00 76.94 393 ARG A N 1
ATOM 2996 C CA . ARG A 1 393 ? -27.317 10.156 -30.641 1.00 76.94 393 ARG A CA 1
ATOM 2997 C C . ARG A 1 393 ? -28.767 10.451 -30.237 1.00 76.94 393 ARG A C 1
ATOM 2999 O O . ARG A 1 393 ? -29.678 9.884 -30.833 1.00 76.94 393 ARG A O 1
ATOM 3006 N N . SER A 1 394 ? -28.986 11.297 -29.228 1.00 80.94 394 SER A N 1
ATOM 3007 C CA . SER A 1 394 ? -30.320 11.717 -28.806 1.00 80.94 394 SER A CA 1
ATOM 3008 C C . SER A 1 394 ? -30.720 13.026 -29.497 1.00 80.94 394 SER A C 1
ATOM 3010 O O . SER A 1 394 ? -29.934 13.974 -29.464 1.00 80.94 394 SER A O 1
ATOM 3012 N N . PRO A 1 395 ? -31.940 13.142 -30.060 1.00 80.44 395 PRO A N 1
ATOM 3013 C CA . PRO A 1 395 ? -32.438 14.399 -30.627 1.00 80.44 395 PRO A CA 1
ATOM 3014 C C . PRO A 1 395 ? -32.472 15.557 -29.621 1.00 80.44 395 PRO A C 1
ATOM 3016 O O . PRO A 1 395 ? -32.359 16.713 -30.013 1.00 80.44 395 PRO A O 1
ATOM 3019 N N . THR A 1 396 ? -32.621 15.253 -28.328 1.00 84.75 396 THR A N 1
ATOM 3020 C CA . THR A 1 396 ? -32.610 16.243 -27.239 1.00 84.75 396 THR A CA 1
ATOM 3021 C C . THR A 1 396 ? -31.201 16.536 -26.718 1.00 84.75 396 THR A C 1
ATOM 3023 O O . THR A 1 396 ? -31.038 17.397 -25.862 1.00 84.75 396 THR A O 1
ATOM 3026 N N . GLY A 1 397 ? -30.181 15.815 -27.199 1.00 85.75 397 GLY A N 1
ATOM 3027 C CA . GLY A 1 397 ? -28.804 15.883 -26.705 1.00 85.75 397 GLY A CA 1
ATOM 3028 C C . GLY A 1 397 ? -28.545 15.095 -25.416 1.00 85.75 397 GLY A C 1
ATOM 3029 O O . GLY A 1 397 ? -27.389 14.997 -25.005 1.00 85.75 397 GLY A O 1
ATOM 3030 N N . PHE A 1 398 ? -29.577 14.496 -24.807 1.00 89.31 398 PHE A N 1
ATOM 3031 C CA . PHE A 1 398 ? -29.485 13.752 -23.546 1.00 89.31 398 PHE A CA 1
ATOM 3032 C C . PHE A 1 398 ? -30.184 12.390 -23.612 1.00 89.31 398 PHE A C 1
ATOM 3034 O O . PHE A 1 398 ? -31.175 12.221 -24.325 1.00 89.31 398 PHE A O 1
ATOM 3041 N N . VAL A 1 399 ? -29.679 11.417 -22.856 1.00 91.25 399 VAL A N 1
ATOM 3042 C CA . VAL A 1 399 ? -30.279 10.093 -22.662 1.00 91.25 399 VAL A CA 1
ATOM 3043 C C . VAL A 1 399 ? -30.208 9.697 -21.189 1.00 91.25 399 VAL A C 1
ATOM 3045 O O . VAL A 1 399 ? -29.192 9.910 -20.537 1.00 91.25 399 VAL A O 1
ATOM 3048 N N . GLU A 1 400 ? -31.273 9.090 -20.682 1.00 92.50 400 GLU A N 1
ATOM 3049 C CA . GLU A 1 400 ? -31.325 8.521 -19.334 1.00 92.50 400 GLU A CA 1
ATOM 3050 C C . GLU A 1 400 ? -30.774 7.092 -19.347 1.00 92.50 400 GLU A C 1
ATOM 3052 O O . GLU A 1 400 ? -31.182 6.272 -20.177 1.00 92.50 400 GLU A O 1
ATOM 3057 N N . ASN A 1 401 ? -29.865 6.762 -18.428 1.00 93.81 401 ASN A N 1
ATOM 3058 C CA . ASN A 1 401 ? -29.383 5.391 -18.267 1.00 93.81 401 ASN A CA 1
ATOM 3059 C C . ASN A 1 401 ? -29.000 5.059 -16.819 1.00 93.81 401 ASN A C 1
ATOM 3061 O O . ASN A 1 401 ? -28.979 5.933 -15.956 1.00 93.81 401 ASN A O 1
ATOM 3065 N N . ASP A 1 402 ? -28.717 3.785 -16.553 1.00 94.50 402 ASP A N 1
ATOM 3066 C CA . ASP A 1 402 ? -28.267 3.342 -15.233 1.00 94.50 402 ASP A CA 1
ATOM 3067 C C . ASP A 1 402 ? -26.869 3.921 -14.914 1.00 94.50 402 ASP A C 1
ATOM 3069 O O . ASP A 1 402 ? -26.044 4.125 -15.812 1.00 94.50 402 ASP A O 1
ATOM 3073 N N . LEU A 1 403 ? -26.588 4.178 -13.631 1.00 93.88 403 LEU A N 1
ATOM 3074 C CA . LEU A 1 403 ? -25.310 4.732 -13.186 1.00 93.88 403 LEU A CA 1
ATOM 3075 C C . LEU A 1 403 ? -24.139 3.816 -13.583 1.00 93.88 403 LEU A C 1
ATOM 3077 O O . LEU A 1 403 ? -24.131 2.614 -13.311 1.00 93.88 403 LEU A O 1
ATOM 3081 N N . LEU A 1 404 ? -23.103 4.403 -14.186 1.00 93.00 404 LEU A N 1
ATOM 3082 C CA . LEU A 1 404 ? -21.901 3.668 -14.586 1.00 93.00 404 LEU A CA 1
ATOM 3083 C C . LEU A 1 404 ? -21.247 2.935 -13.403 1.00 93.00 404 LEU A C 1
ATOM 3085 O O . LEU A 1 404 ? -21.007 3.515 -12.346 1.00 93.00 404 LEU A O 1
ATOM 3089 N N . GLY A 1 405 ? -20.880 1.672 -13.619 1.00 91.62 405 GLY A N 1
ATOM 3090 C CA . GLY A 1 405 ? -20.202 0.819 -12.643 1.00 91.62 405 GLY A CA 1
ATOM 3091 C C . GLY A 1 405 ? -21.113 0.219 -11.572 1.00 91.62 405 GLY A C 1
ATOM 3092 O O . GLY A 1 405 ? -20.605 -0.492 -10.704 1.00 91.62 405 GLY A O 1
ATOM 3093 N N . LEU A 1 406 ? -22.422 0.481 -11.622 1.00 93.25 406 LEU A N 1
ATOM 3094 C CA . LEU A 1 406 ? -23.402 -0.016 -10.663 1.00 93.25 406 LEU A CA 1
ATOM 3095 C C . LEU A 1 406 ? -24.214 -1.163 -11.273 1.00 93.25 406 LEU A C 1
ATOM 3097 O O . LEU A 1 406 ? -24.836 -1.013 -12.322 1.00 93.25 406 LEU A O 1
ATOM 3101 N N . SER A 1 407 ? -24.202 -2.312 -10.604 1.00 94.50 407 SER A N 1
ATOM 3102 C CA . SER A 1 407 ? -25.086 -3.432 -10.937 1.00 94.50 407 SER A CA 1
ATOM 3103 C C . SER A 1 407 ? -26.416 -3.263 -10.217 1.00 94.50 407 SER A C 1
ATOM 3105 O O . SER A 1 407 ? -26.430 -2.798 -9.078 1.00 94.50 407 SER A O 1
ATOM 3107 N N . LYS A 1 408 ? -27.520 -3.660 -10.860 1.00 95.00 408 LYS A N 1
ATOM 3108 C CA . LYS A 1 408 ? -28.851 -3.584 -10.236 1.00 95.00 408 LYS A CA 1
ATOM 3109 C C . LYS A 1 408 ? -28.988 -4.551 -9.079 1.00 95.00 408 LYS A C 1
ATOM 3111 O O . LYS A 1 408 ? -29.469 -4.159 -8.030 1.00 95.00 408 LYS A O 1
ATOM 3116 N N . THR A 1 409 ? -28.520 -5.779 -9.250 1.00 95.00 409 THR A N 1
ATOM 3117 C CA . THR A 1 409 ? -28.535 -6.787 -8.193 1.00 95.00 409 THR A CA 1
ATOM 3118 C C . THR A 1 409 ? -27.135 -7.327 -7.974 1.00 95.00 409 THR A C 1
ATOM 3120 O O . THR A 1 409 ? -26.412 -7.643 -8.923 1.00 95.00 409 THR A O 1
ATOM 3123 N N . ALA A 1 410 ? -26.752 -7.464 -6.714 1.00 95.44 410 ALA A N 1
ATOM 3124 C CA . ALA A 1 410 ? -25.582 -8.225 -6.311 1.00 95.44 410 ALA A CA 1
ATOM 3125 C C . ALA A 1 410 ? -25.922 -9.014 -5.051 1.00 95.44 410 ALA A C 1
ATOM 3127 O O . ALA A 1 410 ? -26.580 -8.488 -4.156 1.00 95.44 410 ALA A O 1
ATOM 3128 N N . TYR A 1 411 ? -25.479 -10.266 -4.970 1.00 93.06 411 TYR A N 1
ATOM 3129 C CA . TYR A 1 411 ? -25.609 -11.044 -3.744 1.00 93.06 411 TYR A CA 1
ATOM 3130 C C . TYR A 1 411 ? -24.383 -11.910 -3.490 1.00 93.06 411 TYR A C 1
ATOM 3132 O O . TYR A 1 411 ? -23.683 -12.328 -4.411 1.00 93.06 411 TYR A O 1
ATOM 3140 N N . ASN A 1 412 ? -24.130 -12.186 -2.217 1.00 91.38 412 ASN A N 1
ATOM 3141 C CA . ASN A 1 412 ? -23.113 -13.116 -1.760 1.00 91.38 412 ASN A CA 1
ATOM 3142 C C . ASN A 1 412 ? -23.753 -14.092 -0.775 1.00 91.38 412 ASN A C 1
ATOM 3144 O O . ASN A 1 412 ? -24.414 -13.669 0.171 1.00 91.38 412 ASN A O 1
ATOM 3148 N N . ALA A 1 413 ? -23.549 -15.383 -1.002 1.00 94.25 413 ALA A N 1
ATOM 3149 C CA . ALA A 1 413 ? -23.955 -16.442 -0.098 1.00 94.25 413 ALA A CA 1
ATOM 3150 C C . ALA A 1 413 ? -22.723 -17.246 0.312 1.00 94.25 413 ALA A C 1
ATOM 3152 O O . ALA A 1 413 ? -21.972 -17.713 -0.540 1.00 94.25 413 ALA A O 1
ATOM 3153 N N . THR A 1 414 ? -22.527 -17.436 1.610 1.00 96.81 414 THR A N 1
ATOM 3154 C CA . THR A 1 414 ? -21.458 -18.261 2.163 1.00 96.81 414 THR A CA 1
ATOM 3155 C C . THR A 1 414 ? -22.050 -19.294 3.100 1.00 96.81 414 THR A C 1
ATOM 3157 O O . THR A 1 414 ? -22.740 -18.942 4.053 1.00 96.81 414 THR A O 1
ATOM 3160 N N . LEU A 1 415 ? -21.741 -20.562 2.849 1.00 96.94 415 LEU A N 1
ATOM 3161 C CA . LEU A 1 415 ? -21.931 -21.640 3.809 1.00 96.94 415 LEU A CA 1
ATOM 3162 C C . LEU A 1 415 ? -20.573 -21.955 4.423 1.00 96.94 415 LEU A C 1
ATOM 3164 O O . LEU A 1 415 ? -19.591 -22.112 3.693 1.00 96.94 415 LEU A O 1
ATOM 3168 N N . TYR A 1 416 ? -20.516 -22.053 5.744 1.00 96.38 416 TYR A N 1
ATOM 3169 C CA . TYR A 1 416 ? -19.296 -22.396 6.454 1.00 96.38 416 TYR A CA 1
ATOM 3170 C C . TYR A 1 416 ? -19.531 -23.477 7.507 1.00 96.38 416 TYR A C 1
ATOM 3172 O O . TYR A 1 416 ? -20.641 -23.666 7.997 1.00 96.38 416 TYR A O 1
ATOM 3180 N N . TYR A 1 417 ? -18.454 -24.179 7.831 1.00 95.25 417 TYR A N 1
ATOM 3181 C CA . TYR A 1 417 ? -18.301 -25.070 8.969 1.00 95.25 417 TYR A CA 1
ATOM 3182 C C . TYR A 1 417 ? -17.045 -24.627 9.715 1.00 95.25 417 TYR A C 1
ATOM 3184 O O . TYR A 1 417 ? -16.006 -24.449 9.077 1.00 95.25 417 TYR A O 1
ATOM 3192 N N . GLU A 1 418 ? -17.109 -24.474 11.032 1.00 91.00 418 GLU A N 1
ATOM 3193 C CA . GLU A 1 418 ? -15.947 -24.096 11.840 1.00 91.00 418 GLU A CA 1
ATOM 3194 C C . GLU A 1 418 ? -15.946 -24.854 13.171 1.00 91.00 418 GLU A C 1
ATOM 3196 O O . GLU A 1 418 ? -16.769 -24.581 14.039 1.00 91.00 418 GLU A O 1
ATOM 3201 N N . ASP A 1 419 ? -14.993 -25.768 13.349 1.00 89.06 419 ASP A N 1
ATOM 3202 C CA . ASP A 1 419 ? -14.656 -26.353 14.649 1.00 89.06 419 ASP A CA 1
ATOM 3203 C C . ASP A 1 419 ? -13.157 -26.178 14.971 1.00 89.06 419 ASP A C 1
ATOM 3205 O O . ASP A 1 419 ? -12.395 -25.565 14.217 1.00 89.06 419 ASP A O 1
ATOM 3209 N N . ASP A 1 420 ? -12.712 -26.719 16.108 1.00 84.12 420 ASP A N 1
ATOM 3210 C CA . ASP A 1 420 ? -11.327 -26.595 16.581 1.00 84.12 420 ASP A CA 1
ATOM 3211 C C . ASP A 1 420 ? -10.270 -27.203 15.633 1.00 84.12 420 ASP A C 1
ATOM 3213 O O . ASP A 1 420 ? -9.091 -26.835 15.683 1.00 84.12 420 ASP A O 1
ATOM 3217 N N . ARG A 1 421 ? -10.651 -28.165 14.785 1.00 87.00 421 ARG A N 1
ATOM 3218 C CA . ARG A 1 421 ? -9.755 -28.907 13.885 1.00 87.00 421 ARG A CA 1
ATOM 3219 C C . ARG A 1 421 ? -10.011 -28.635 12.414 1.00 87.00 421 ARG A C 1
ATOM 3221 O O . ARG A 1 421 ? -9.060 -28.647 11.636 1.00 87.00 421 ARG A O 1
ATOM 3228 N N . PHE A 1 422 ? -11.250 -28.428 12.009 1.00 92.19 422 PHE A N 1
ATOM 3229 C CA . PHE A 1 422 ? -11.674 -28.310 10.630 1.00 92.19 422 PHE A CA 1
ATOM 3230 C C . PHE A 1 422 ? -12.480 -27.033 10.428 1.00 92.19 422 PHE A C 1
ATOM 3232 O O . PHE A 1 422 ? -13.453 -26.756 11.120 1.00 92.19 422 PHE A O 1
ATOM 3239 N N . SER A 1 423 ? -12.074 -26.271 9.423 1.00 91.44 423 SER A N 1
ATOM 3240 C CA . SER A 1 423 ? -12.757 -25.064 8.984 1.00 91.44 423 SER A CA 1
ATOM 3241 C C . SER A 1 423 ? -12.908 -25.132 7.479 1.00 91.44 423 SER A C 1
ATOM 3243 O O . SER A 1 423 ? -11.930 -25.376 6.770 1.00 91.44 423 SER A O 1
ATOM 3245 N N . ALA A 1 424 ? -14.115 -24.931 6.976 1.00 92.12 424 ALA A N 1
ATOM 3246 C CA . ALA A 1 424 ? -14.382 -24.888 5.551 1.00 92.12 424 ALA A CA 1
ATOM 3247 C C . ALA A 1 424 ? -15.453 -23.855 5.241 1.00 92.12 424 ALA A C 1
ATOM 3249 O O . ALA A 1 424 ? -16.392 -23.661 6.003 1.00 92.12 424 ALA A O 1
ATOM 3250 N N . ARG A 1 425 ? -15.325 -23.210 4.087 1.00 92.81 425 ARG A N 1
ATOM 3251 C CA . ARG A 1 425 ? -16.326 -22.296 3.552 1.00 92.81 425 ARG A CA 1
ATOM 3252 C C . ARG A 1 425 ? -16.404 -22.412 2.046 1.00 92.81 425 ARG A C 1
ATOM 3254 O O . ARG A 1 425 ? -15.385 -22.575 1.370 1.00 92.81 425 ARG A O 1
ATOM 3261 N N . VAL A 1 426 ? -17.618 -22.281 1.544 1.00 95.31 426 VAL A N 1
ATOM 3262 C CA . VAL A 1 426 ? -17.916 -22.124 0.125 1.00 95.31 426 VAL A CA 1
ATOM 3263 C C . VAL A 1 426 ? -18.725 -20.849 -0.014 1.00 95.31 426 VAL A C 1
ATOM 3265 O O . VAL A 1 426 ? -19.744 -20.684 0.657 1.00 95.31 426 VAL A O 1
ATOM 3268 N N . SER A 1 427 ? -18.250 -19.954 -0.868 1.00 94.88 427 SER A N 1
ATOM 3269 C CA . SER A 1 427 ? -18.825 -18.637 -1.093 1.00 94.88 427 SER A CA 1
ATOM 3270 C C . SER A 1 427 ? -19.192 -18.495 -2.562 1.00 94.88 427 SER A C 1
ATOM 3272 O O . SER A 1 427 ? -18.360 -18.708 -3.437 1.00 94.88 427 SER A O 1
ATOM 3274 N N . ALA A 1 428 ? -20.433 -18.121 -2.838 1.00 94.00 428 ALA A N 1
ATOM 3275 C CA . ALA A 1 428 ? -20.903 -17.753 -4.162 1.00 94.00 428 ALA A CA 1
ATOM 3276 C C . ALA A 1 428 ? -21.170 -16.249 -4.185 1.00 94.00 428 ALA A C 1
ATOM 3278 O O . ALA A 1 428 ? -21.897 -15.736 -3.334 1.00 94.00 428 ALA A O 1
ATOM 3279 N N . ALA A 1 429 ? -20.607 -15.551 -5.164 1.00 93.50 429 ALA A N 1
ATOM 3280 C CA . ALA A 1 429 ? -20.881 -14.145 -5.414 1.00 93.50 429 ALA A CA 1
ATOM 3281 C C . ALA A 1 429 ? -21.504 -13.993 -6.801 1.00 93.50 429 ALA A C 1
ATOM 3283 O O . ALA A 1 429 ? -20.950 -14.463 -7.793 1.00 93.50 429 ALA A O 1
ATOM 3284 N N . TYR A 1 430 ? -22.654 -13.331 -6.855 1.00 94.25 430 TYR A N 1
ATOM 3285 C CA . TYR A 1 430 ? -23.329 -12.947 -8.083 1.00 94.25 430 TYR A CA 1
ATOM 3286 C C . TYR A 1 430 ? -23.347 -11.436 -8.224 1.00 94.25 430 TYR A C 1
ATOM 3288 O O . TYR A 1 430 ? -23.561 -10.701 -7.253 1.00 94.25 430 TYR A O 1
ATOM 3296 N N . ARG A 1 431 ? -23.190 -10.978 -9.460 1.00 93.69 431 ARG A N 1
ATOM 3297 C CA . ARG A 1 431 ? -23.341 -9.578 -9.816 1.00 93.69 431 ARG A CA 1
ATOM 3298 C C . ARG A 1 431 ? -24.005 -9.467 -11.182 1.00 93.69 431 ARG A C 1
ATOM 3300 O O . ARG A 1 431 ? -23.488 -10.017 -12.147 1.00 93.69 431 ARG A O 1
ATOM 3307 N N . ASP A 1 432 ? -25.104 -8.714 -11.255 1.00 95.25 432 ASP A N 1
ATOM 3308 C CA . ASP A 1 432 ? -25.771 -8.364 -12.513 1.00 95.25 432 ASP A CA 1
ATOM 3309 C C . ASP A 1 432 ? -24.832 -7.598 -13.453 1.00 95.25 432 ASP A C 1
ATOM 3311 O O . ASP A 1 432 ? -23.888 -6.920 -13.023 1.00 95.25 432 ASP A O 1
ATOM 3315 N N . ARG A 1 433 ? -25.178 -7.596 -14.743 1.00 95.00 433 ARG A N 1
ATOM 3316 C CA . ARG A 1 433 ? -24.571 -6.705 -15.736 1.00 95.00 433 ARG A CA 1
ATOM 3317 C C . ARG A 1 433 ? -24.576 -5.239 -15.286 1.00 95.00 433 ARG A C 1
ATOM 3319 O O . ARG A 1 433 ? -25.494 -4.784 -14.602 1.00 95.00 433 ARG A O 1
ATOM 3326 N N . TYR A 1 434 ? -23.583 -4.479 -15.734 1.00 95.56 434 TYR A N 1
ATOM 3327 C CA . TYR A 1 434 ? -23.476 -3.044 -15.460 1.00 95.56 434 TYR A CA 1
ATOM 3328 C C . TYR A 1 434 ? -22.843 -2.289 -16.628 1.00 95.56 434 TYR A C 1
ATOM 3330 O O . TYR A 1 434 ? -22.126 -2.863 -17.450 1.00 95.56 434 TYR A O 1
ATOM 3338 N N . LEU A 1 435 ? -23.093 -0.982 -16.693 1.00 95.00 435 LEU A N 1
ATOM 3339 C CA . LEU A 1 435 ? -22.567 -0.115 -17.747 1.00 95.00 435 LEU A CA 1
ATOM 3340 C C . LEU A 1 435 ? -21.185 0.432 -17.389 1.00 95.00 435 LEU A C 1
ATOM 3342 O O . LEU A 1 435 ? -20.915 0.776 -16.240 1.00 95.00 435 LEU A O 1
ATOM 3346 N N . THR A 1 436 ? -20.305 0.557 -18.377 1.00 92.81 436 THR A N 1
ATOM 3347 C CA . THR A 1 436 ? -18.960 1.138 -18.234 1.00 92.81 436 THR A CA 1
ATOM 3348 C C . THR A 1 436 ? -18.804 2.453 -18.993 1.00 92.81 436 THR A C 1
ATOM 3350 O O . THR A 1 436 ? -17.942 3.258 -18.629 1.00 92.81 436 THR A O 1
ATOM 3353 N N . ALA A 1 437 ? -19.651 2.717 -19.993 1.00 90.19 437 ALA A N 1
ATOM 3354 C CA . ALA A 1 437 ? -19.695 3.993 -20.696 1.00 90.19 437 ALA A CA 1
ATOM 3355 C C . ALA A 1 437 ? -21.082 4.296 -21.282 1.00 90.19 437 ALA A C 1
ATOM 3357 O O . ALA A 1 437 ? -21.726 3.419 -21.853 1.00 90.19 437 ALA A O 1
ATOM 3358 N N . VAL A 1 438 ? -21.484 5.568 -21.188 1.00 90.88 438 VAL A N 1
ATOM 3359 C CA . VAL A 1 438 ? -22.613 6.166 -21.914 1.00 90.88 438 VAL A CA 1
ATOM 3360 C C . VAL A 1 438 ? -22.187 7.573 -22.394 1.00 90.88 438 VAL A C 1
ATOM 3362 O O . VAL A 1 438 ? -21.826 8.404 -21.553 1.00 90.88 438 VAL A O 1
ATOM 3365 N N . PRO A 1 439 ? -22.181 7.870 -23.709 1.00 87.38 439 PRO A N 1
ATOM 3366 C CA . PRO A 1 439 ? -22.196 6.895 -24.792 1.00 87.38 439 PRO A CA 1
ATOM 3367 C C . PRO A 1 439 ? -20.908 6.045 -24.814 1.00 87.38 439 PRO A C 1
ATOM 3369 O O . PRO A 1 439 ? -19.942 6.354 -24.100 1.00 87.38 439 PRO A O 1
ATOM 3372 N N . SER A 1 440 ? -20.884 4.991 -25.637 1.00 85.62 440 SER A N 1
ATOM 3373 C CA . SER A 1 440 ? -19.693 4.153 -25.863 1.00 85.62 440 SER A CA 1
ATOM 3374 C C . SER A 1 440 ? -18.448 4.985 -26.208 1.00 85.62 440 SER A C 1
ATOM 3376 O O . SER A 1 440 ? -18.523 6.088 -26.756 1.00 85.62 440 SER A O 1
ATOM 3378 N N . GLY A 1 441 ? -17.264 4.441 -25.911 1.00 71.56 441 GLY A N 1
ATOM 3379 C CA . GLY A 1 441 ? -15.982 5.007 -26.345 1.00 71.56 441 GLY A CA 1
ATOM 3380 C C . GLY A 1 441 ? -15.749 4.993 -27.862 1.00 71.56 441 GLY A C 1
ATOM 3381 O O . GLY A 1 441 ? -14.792 5.605 -28.333 1.00 71.56 441 GLY A O 1
ATOM 3382 N N . THR A 1 442 ? -16.605 4.309 -28.620 1.00 66.62 442 THR A N 1
ATOM 3383 C CA . THR A 1 442 ? -16.518 4.155 -30.076 1.00 66.62 442 THR A CA 1
ATOM 3384 C C . THR A 1 442 ? -17.608 4.968 -30.777 1.00 66.62 442 THR A C 1
ATOM 3386 O O . THR A 1 442 ? -18.706 5.129 -30.253 1.00 66.62 442 THR A O 1
ATOM 3389 N N . SER A 1 443 ? -17.314 5.510 -31.963 1.00 59.47 443 SER A N 1
ATOM 3390 C CA . SER A 1 443 ? -18.119 6.573 -32.593 1.00 59.47 443 SER A CA 1
ATOM 3391 C C . SER A 1 443 ? -19.538 6.171 -33.021 1.00 59.47 443 SER A C 1
ATOM 3393 O O . SER A 1 443 ? -20.320 7.045 -33.388 1.00 59.47 443 SER A O 1
ATOM 3395 N N . THR A 1 444 ? -19.897 4.886 -32.973 1.00 72.69 444 THR A N 1
ATOM 3396 C CA . THR A 1 444 ? -21.178 4.385 -33.491 1.00 72.69 444 THR A CA 1
ATOM 3397 C C . THR A 1 444 ? -22.043 3.634 -32.484 1.00 72.69 444 THR A C 1
ATOM 3399 O O . THR A 1 444 ? -23.198 3.400 -32.820 1.00 72.69 444 THR A O 1
ATOM 3402 N N . ASN A 1 445 ? -21.569 3.304 -31.277 1.00 85.12 445 ASN A N 1
ATOM 3403 C CA . ASN A 1 445 ? -22.334 2.517 -30.293 1.00 85.12 445 ASN A CA 1
ATOM 3404 C C . ASN A 1 445 ? -22.922 3.418 -29.184 1.00 85.12 445 ASN A C 1
ATOM 3406 O O . ASN A 1 445 ? -22.364 4.467 -28.860 1.00 85.12 445 ASN A O 1
ATOM 3410 N N . ASP A 1 446 ? -24.065 3.047 -28.598 1.00 88.62 446 ASP A N 1
ATOM 3411 C CA . ASP A 1 446 ? -24.713 3.831 -27.530 1.00 88.62 446 ASP A CA 1
ATOM 3412 C C . ASP A 1 446 ? -24.186 3.548 -26.123 1.00 88.62 446 ASP A C 1
ATOM 3414 O O . ASP A 1 446 ? -24.188 4.466 -25.313 1.00 88.62 446 ASP A O 1
ATOM 3418 N N . ILE A 1 447 ? -23.727 2.334 -25.823 1.00 92.12 447 ILE A N 1
ATOM 3419 C CA . ILE A 1 447 ? -23.239 1.951 -24.492 1.00 92.12 447 ILE A CA 1
ATOM 3420 C C . ILE A 1 447 ? -22.070 0.970 -24.577 1.00 92.12 447 ILE A C 1
ATOM 3422 O O . ILE A 1 447 ? -21.941 0.240 -25.558 1.00 92.12 447 ILE A O 1
ATOM 3426 N N . ASP A 1 448 ? -21.271 0.927 -23.515 1.00 92.75 448 ASP A N 1
ATOM 3427 C CA . ASP A 1 448 ? -20.381 -0.195 -23.205 1.00 92.75 448 ASP A CA 1
ATOM 3428 C C . ASP A 1 448 ? -20.793 -0.788 -21.849 1.00 92.75 448 ASP A C 1
ATOM 3430 O O . ASP A 1 448 ? -21.221 -0.051 -20.951 1.00 92.75 448 ASP A O 1
ATOM 3434 N N . GLY A 1 449 ? -20.655 -2.102 -21.674 1.00 93.81 449 GLY A N 1
ATOM 3435 C CA . GLY A 1 449 ? -21.016 -2.778 -20.431 1.00 93.81 449 GLY A CA 1
ATOM 3436 C C . GLY A 1 449 ? -20.286 -4.098 -20.203 1.00 93.81 449 GLY A C 1
ATOM 3437 O O . GLY A 1 449 ? -19.597 -4.620 -21.076 1.00 93.81 449 GLY A O 1
ATOM 3438 N N . VAL A 1 450 ? -20.441 -4.628 -18.993 1.00 94.62 450 VAL A N 1
ATOM 3439 C CA . VAL A 1 450 ? -19.975 -5.959 -18.579 1.00 94.62 450 VAL A CA 1
ATOM 3440 C C . VAL A 1 450 ? -21.201 -6.800 -18.249 1.00 94.62 450 VAL A C 1
ATOM 3442 O O . VAL A 1 450 ? -22.155 -6.267 -17.677 1.00 94.62 450 VAL A O 1
ATOM 3445 N N . ARG A 1 451 ? -21.211 -8.074 -18.646 1.00 94.00 451 ARG A N 1
ATOM 3446 C CA . ARG A 1 451 ? -22.325 -8.994 -18.368 1.00 94.00 451 ARG A CA 1
ATOM 3447 C C . ARG A 1 451 ? -22.335 -9.475 -16.919 1.00 94.00 451 ARG A C 1
ATOM 3449 O O . ARG A 1 451 ? -21.429 -9.172 -16.144 1.00 94.00 451 ARG A O 1
ATOM 3456 N N . ASP A 1 452 ? -23.421 -10.147 -16.556 1.00 94.31 452 ASP A N 1
ATOM 3457 C CA . ASP A 1 452 ? -23.563 -10.778 -15.254 1.00 94.31 452 ASP A CA 1
ATOM 3458 C C . ASP A 1 452 ? -22.538 -11.899 -15.059 1.00 94.31 452 ASP A C 1
ATOM 3460 O O . ASP A 1 452 ? -22.026 -12.484 -16.015 1.00 94.31 452 ASP A O 1
ATOM 3464 N N . ILE A 1 453 ? -22.196 -12.156 -13.800 1.00 91.44 453 ILE A N 1
ATOM 3465 C CA . ILE A 1 453 ? -21.187 -13.147 -13.442 1.00 91.44 453 ILE A CA 1
ATOM 3466 C C . ILE A 1 453 ? -21.525 -13.809 -12.108 1.00 91.44 453 ILE A C 1
ATOM 3468 O O . ILE A 1 453 ? -21.937 -13.141 -11.157 1.00 91.44 453 ILE A O 1
ATOM 3472 N N . VAL A 1 454 ? -21.309 -15.126 -12.039 1.00 91.50 454 VAL A N 1
ATOM 3473 C CA . VAL A 1 454 ? -21.304 -15.909 -10.796 1.00 91.50 454 VAL A CA 1
ATOM 3474 C C . VAL A 1 454 ? -19.907 -16.476 -10.581 1.00 91.50 454 VAL A C 1
ATOM 3476 O O . VAL A 1 454 ? -19.417 -17.260 -11.396 1.00 91.50 454 VAL A O 1
ATOM 3479 N N . THR A 1 455 ? -19.288 -16.146 -9.454 1.00 88.19 455 THR A N 1
ATOM 3480 C CA . THR A 1 455 ? -18.022 -16.746 -9.023 1.00 88.19 455 THR A CA 1
ATOM 3481 C C . THR A 1 455 ? -18.247 -17.581 -7.775 1.00 88.19 455 THR A C 1
ATOM 3483 O O . THR A 1 455 ? -18.872 -17.115 -6.822 1.00 88.19 455 THR A O 1
ATOM 3486 N N . VAL A 1 456 ? -17.737 -18.813 -7.776 1.00 92.38 456 VAL A N 1
ATOM 3487 C CA . VAL A 1 456 ? -17.718 -19.669 -6.584 1.00 92.38 456 VAL A CA 1
ATOM 3488 C C . VAL A 1 456 ? -16.288 -19.833 -6.108 1.00 92.38 456 VAL A C 1
ATOM 3490 O O . VAL A 1 456 ? -15.438 -20.311 -6.854 1.00 92.38 456 VAL A O 1
ATOM 3493 N N . ASP A 1 457 ? -16.057 -19.497 -4.850 1.00 91.12 457 ASP A N 1
ATOM 3494 C CA . ASP A 1 457 ? -14.787 -19.670 -4.165 1.00 91.12 457 ASP A CA 1
ATOM 3495 C C . ASP A 1 457 ? -14.965 -20.680 -3.032 1.00 91.12 457 ASP A C 1
ATOM 3497 O O . ASP A 1 457 ? -16.016 -20.758 -2.392 1.00 91.12 457 ASP A O 1
ATOM 3501 N N . ALA A 1 458 ? -13.931 -21.464 -2.757 1.00 87.94 458 ALA A N 1
ATOM 3502 C CA . ALA A 1 458 ? -13.906 -22.370 -1.623 1.00 87.94 458 ALA A CA 1
ATOM 3503 C C . ALA A 1 458 ? -12.593 -22.224 -0.867 1.00 87.94 458 ALA A C 1
ATOM 3505 O O . ALA A 1 458 ? -11.522 -22.079 -1.450 1.00 87.94 458 ALA A O 1
ATOM 3506 N N . SER A 1 459 ? -12.655 -22.332 0.453 1.00 90.38 459 SER A N 1
ATOM 3507 C CA . SER A 1 459 ? -11.456 -22.545 1.252 1.00 90.38 459 SER A CA 1
ATOM 3508 C C . SER A 1 459 ? -11.732 -23.569 2.331 1.00 90.38 459 SER A C 1
ATOM 3510 O O . SER A 1 459 ? -12.821 -23.622 2.894 1.00 90.38 459 SER A O 1
ATOM 3512 N N . ALA A 1 460 ? -10.742 -24.406 2.595 1.00 89.50 460 ALA A N 1
ATOM 3513 C CA . ALA A 1 460 ? -10.806 -25.417 3.628 1.00 89.50 460 ALA A CA 1
ATOM 3514 C C . ALA A 1 460 ? -9.482 -25.458 4.373 1.00 89.50 460 ALA A C 1
ATOM 3516 O O . ALA A 1 460 ? -8.416 -25.151 3.836 1.00 89.50 460 ALA A O 1
ATOM 3517 N N . SER A 1 461 ? -9.537 -25.844 5.632 1.00 88.31 461 SER A N 1
ATOM 3518 C CA . SER A 1 461 ? -8.357 -26.001 6.442 1.00 88.31 461 SER A CA 1
ATOM 3519 C C . SER A 1 461 ? -8.553 -27.062 7.507 1.00 88.31 461 SER A C 1
ATOM 3521 O O . SER A 1 461 ? -9.619 -27.169 8.103 1.00 88.31 461 SER A O 1
ATOM 3523 N N . TYR A 1 462 ? -7.509 -27.853 7.729 1.00 91.12 462 TYR A N 1
ATOM 3524 C CA . TYR A 1 462 ? -7.520 -28.964 8.667 1.00 91.12 462 TYR A CA 1
ATOM 3525 C C . TYR A 1 462 ? -6.260 -28.928 9.526 1.00 91.12 462 TYR A C 1
ATOM 3527 O O . TYR A 1 462 ? -5.140 -29.027 9.016 1.00 91.12 462 TYR A O 1
ATOM 3535 N N . ALA A 1 463 ? -6.432 -28.770 10.832 1.00 89.31 463 ALA A N 1
ATOM 3536 C CA . ALA A 1 463 ? -5.380 -28.920 11.817 1.00 89.31 463 ALA A CA 1
ATOM 3537 C C . ALA A 1 463 ? -5.103 -30.417 12.021 1.00 89.31 463 ALA A C 1
ATOM 3539 O O . ALA A 1 463 ? -5.847 -31.122 12.699 1.00 89.31 463 ALA A O 1
ATOM 3540 N N . LEU A 1 464 ? -4.003 -30.906 11.442 1.00 85.44 464 LEU A N 1
ATOM 3541 C CA . LEU A 1 464 ? -3.493 -32.256 11.706 1.00 85.44 464 LEU A CA 1
ATOM 3542 C C . LEU A 1 464 ? -3.124 -32.410 13.190 1.00 85.44 464 LEU A C 1
ATOM 3544 O O . LEU A 1 464 ? -3.265 -33.487 13.764 1.00 85.44 464 LEU A O 1
ATOM 3548 N N . ASN A 1 465 ? -2.621 -31.330 13.792 1.00 82.44 465 ASN A N 1
ATOM 3549 C CA . ASN A 1 465 ? -2.369 -31.158 15.220 1.00 82.44 465 ASN A CA 1
ATOM 3550 C C . ASN A 1 465 ? -2.161 -29.660 15.521 1.00 82.44 465 ASN A C 1
ATOM 3552 O O . ASN A 1 465 ? -2.101 -28.841 14.605 1.00 82.44 465 ASN A O 1
ATOM 3556 N N . ASP A 1 466 ? -1.945 -29.312 16.790 1.00 70.62 466 ASP A N 1
ATOM 3557 C CA . ASP A 1 466 ? -1.719 -27.929 17.253 1.00 70.62 466 ASP A CA 1
ATOM 3558 C C . ASP A 1 466 ? -0.529 -27.212 16.590 1.00 70.62 466 ASP A C 1
ATOM 3560 O O . ASP A 1 466 ? -0.339 -26.013 16.783 1.00 70.62 466 ASP A O 1
ATOM 3564 N N . ARG A 1 467 ? 0.324 -27.946 15.867 1.00 64.25 467 ARG A N 1
ATOM 3565 C CA . ARG A 1 467 ? 1.533 -27.446 15.209 1.00 64.25 467 ARG A CA 1
ATOM 3566 C C . ARG A 1 467 ? 1.480 -27.532 13.695 1.00 64.25 467 ARG A C 1
ATOM 3568 O O . ARG A 1 467 ? 2.361 -26.959 13.072 1.00 64.25 467 ARG A O 1
ATOM 3575 N N . ILE A 1 468 ? 0.492 -28.190 13.088 1.00 75.06 468 ILE A N 1
ATOM 3576 C CA . ILE A 1 468 ? 0.402 -28.336 11.631 1.00 75.06 468 ILE A CA 1
ATOM 3577 C C . ILE A 1 468 ? -1.056 -28.209 11.186 1.00 75.06 468 ILE A C 1
ATOM 3579 O O . ILE A 1 468 ? -1.900 -29.031 11.534 1.00 75.06 468 ILE A O 1
ATOM 3583 N N . LYS A 1 469 ? -1.323 -27.207 10.350 1.00 80.38 469 LYS A N 1
ATOM 3584 C CA . LYS A 1 469 ? -2.590 -26.927 9.679 1.00 80.38 469 LYS A CA 1
ATOM 3585 C C . LYS A 1 469 ? -2.374 -26.938 8.171 1.00 80.38 469 LYS A C 1
ATOM 3587 O O . LYS A 1 469 ? -1.547 -26.207 7.636 1.00 80.38 469 LYS A O 1
ATOM 3592 N N . VAL A 1 470 ? -3.124 -27.775 7.476 1.00 85.38 470 VAL A N 1
ATOM 3593 C CA . VAL A 1 470 ? -3.172 -27.788 6.014 1.00 85.38 470 VAL A CA 1
ATOM 3594 C C . VAL A 1 470 ? -4.271 -26.834 5.581 1.00 85.38 470 VAL A C 1
ATOM 3596 O O . VAL A 1 470 ? -5.342 -26.819 6.181 1.00 85.38 470 VAL A O 1
ATOM 3599 N N . THR A 1 471 ? -4.001 -26.021 4.568 1.00 79.12 471 THR A N 1
ATOM 3600 C CA . THR A 1 471 ? -4.964 -25.079 3.991 1.00 79.12 471 THR A CA 1
ATOM 3601 C C . THR A 1 471 ? -5.097 -25.327 2.498 1.00 79.12 471 THR A C 1
ATOM 3603 O O . THR A 1 471 ? -4.115 -25.611 1.808 1.00 79.12 471 THR A O 1
ATOM 3606 N N . PHE A 1 472 ? -6.324 -25.214 2.020 1.00 87.75 472 PHE A N 1
ATOM 3607 C CA . PHE A 1 472 ? -6.717 -25.307 0.631 1.00 87.75 472 PHE A CA 1
ATOM 3608 C C . PHE A 1 472 ? -7.537 -24.067 0.287 1.00 87.75 472 PHE A C 1
ATOM 3610 O O . PHE A 1 472 ? -8.434 -23.683 1.039 1.00 87.75 472 PHE A O 1
ATOM 3617 N N . GLU A 1 473 ? -7.234 -23.457 -0.849 1.00 83.31 473 GLU A N 1
ATOM 3618 C CA . GLU A 1 473 ? -7.965 -22.320 -1.393 1.00 83.31 473 GLU A CA 1
ATOM 3619 C C . GLU A 1 473 ? -8.222 -22.566 -2.877 1.00 83.31 473 GLU A C 1
ATOM 3621 O O . GLU A 1 473 ? -7.306 -22.906 -3.627 1.00 83.31 473 GLU A O 1
ATOM 3626 N N . GLY A 1 474 ? -9.474 -22.412 -3.287 1.00 81.12 474 GLY A N 1
ATOM 3627 C CA . GLY A 1 474 ? -9.934 -22.465 -4.662 1.00 81.12 474 GLY A CA 1
ATOM 3628 C C . GLY A 1 474 ? -10.666 -21.173 -4.989 1.00 81.12 474 GLY A C 1
ATOM 3629 O O . GLY A 1 474 ? -11.674 -20.871 -4.359 1.00 81.12 474 GLY A O 1
ATOM 3630 N N . LEU A 1 475 ? -10.158 -20.423 -5.963 1.00 82.38 475 LEU A N 1
ATOM 3631 C CA . LEU A 1 475 ? -10.772 -19.186 -6.445 1.00 82.38 475 LEU A CA 1
ATOM 3632 C C . LEU A 1 475 ? -11.371 -19.412 -7.831 1.00 82.38 475 LEU A C 1
ATOM 3634 O O . LEU A 1 475 ? -10.752 -20.083 -8.662 1.00 82.38 475 LEU A O 1
ATOM 3638 N N . ASN A 1 476 ? -12.538 -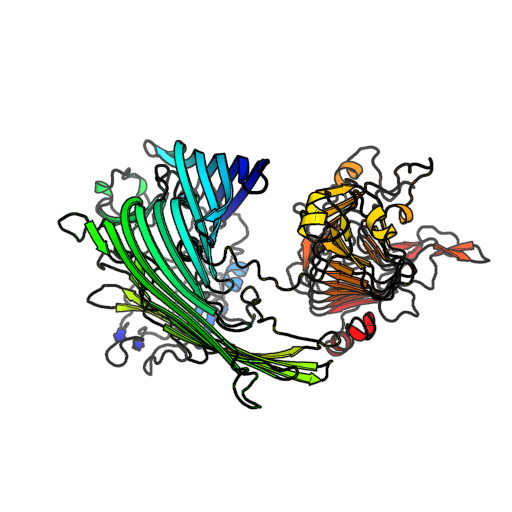18.819 -8.077 1.00 81.50 476 ASN A N 1
ATOM 3639 C CA . ASN A 1 476 ? -13.298 -18.888 -9.320 1.00 81.50 476 ASN A CA 1
ATOM 3640 C C . ASN A 1 476 ? -13.459 -20.329 -9.836 1.00 81.50 476 ASN A C 1
ATOM 3642 O O . ASN A 1 476 ? -13.124 -20.644 -10.976 1.00 81.50 476 ASN A O 1
ATOM 3646 N N . LEU A 1 477 ? -13.961 -21.225 -8.986 1.00 89.00 477 LEU A N 1
ATOM 3647 C CA . LEU A 1 477 ? -14.203 -22.637 -9.302 1.00 89.00 477 LEU A CA 1
ATOM 3648 C C . LEU A 1 477 ? -15.220 -22.841 -10.436 1.00 89.00 477 LEU A C 1
ATOM 3650 O O . LEU A 1 477 ? -15.263 -23.916 -11.027 1.00 89.00 477 LEU A O 1
ATOM 3654 N N . THR A 1 478 ? -16.016 -21.817 -10.751 1.00 87.69 478 THR A N 1
ATOM 3655 C CA . THR A 1 478 ? -16.919 -21.785 -11.909 1.00 87.69 478 THR A CA 1
ATOM 3656 C C . THR A 1 478 ? -16.210 -21.498 -13.230 1.00 87.69 478 THR A C 1
ATOM 3658 O O . THR A 1 478 ? -16.846 -21.620 -14.272 1.00 87.69 478 THR A O 1
ATOM 3661 N N . ASP A 1 479 ? -14.929 -21.108 -13.203 1.00 89.12 479 ASP A N 1
ATOM 3662 C CA . ASP A 1 479 ? -14.186 -20.604 -14.364 1.00 89.12 479 ASP A CA 1
ATOM 3663 C C . ASP A 1 479 ? -14.973 -19.528 -15.134 1.00 89.12 479 ASP A C 1
ATOM 3665 O O . ASP A 1 479 ? -15.115 -19.559 -16.357 1.00 89.12 479 ASP A O 1
ATOM 3669 N N . ALA A 1 480 ? -15.559 -18.588 -14.388 1.00 87.44 480 ALA A N 1
ATOM 3670 C CA . ALA A 1 480 ? -16.465 -17.611 -14.962 1.00 87.44 480 ALA A CA 1
ATOM 3671 C C . ALA A 1 480 ? -15.740 -16.658 -15.925 1.00 87.44 480 ALA A C 1
ATOM 3673 O O . ALA A 1 480 ? -14.653 -16.146 -15.632 1.00 87.44 480 ALA A O 1
ATOM 3674 N N . PHE A 1 481 ? -16.372 -16.404 -17.072 1.00 89.25 481 PHE A N 1
ATOM 3675 C CA . PHE A 1 481 ? -15.856 -15.512 -18.103 1.00 89.25 481 PHE A CA 1
ATOM 3676 C C . PHE A 1 481 ? -16.160 -14.049 -17.776 1.00 89.25 481 PHE A C 1
ATOM 3678 O O . PHE A 1 481 ? -17.248 -13.692 -17.332 1.00 89.25 481 PHE A O 1
ATOM 3685 N N . ASN A 1 482 ? -15.197 -13.179 -18.065 1.00 89.19 482 ASN A N 1
ATOM 3686 C CA . ASN A 1 482 ? -15.397 -11.743 -18.166 1.00 89.19 482 ASN A CA 1
ATOM 3687 C C . ASN A 1 482 ? -15.807 -11.405 -19.605 1.00 89.19 482 ASN A C 1
ATOM 3689 O O . ASN A 1 482 ? -14.979 -11.417 -20.523 1.00 89.19 482 ASN A O 1
ATOM 3693 N N . GLU A 1 483 ? -17.087 -11.087 -19.781 1.00 92.00 483 GLU A N 1
ATOM 3694 C CA . GLU A 1 483 ? -17.669 -10.698 -21.063 1.00 92.00 483 GLU A CA 1
ATOM 3695 C C . GLU A 1 483 ? -17.995 -9.198 -21.054 1.00 92.00 483 GLU A C 1
ATOM 3697 O O . GLU A 1 483 ? -18.818 -8.733 -20.260 1.00 92.00 483 GLU A O 1
ATOM 3702 N N . GLN A 1 484 ? -17.364 -8.431 -21.949 1.00 93.25 484 GLN A N 1
ATOM 3703 C CA . GLN A 1 484 ? -17.692 -7.018 -22.163 1.00 93.25 484 GLN A CA 1
ATOM 3704 C C . GLN A 1 484 ? -18.304 -6.822 -23.540 1.00 93.25 484 GLN A C 1
ATOM 3706 O O . GLN A 1 484 ? -17.784 -7.328 -24.541 1.00 93.25 484 GLN A O 1
ATOM 3711 N N . TYR A 1 485 ? -19.388 -6.057 -23.574 1.00 92.19 485 TYR A N 1
ATOM 3712 C CA . TYR A 1 485 ? -20.192 -5.813 -24.758 1.00 92.19 485 TYR A CA 1
ATOM 3713 C C . TYR A 1 485 ? -20.300 -4.321 -25.059 1.00 92.19 485 TYR A C 1
ATOM 3715 O O . TYR A 1 485 ? -20.162 -3.468 -24.180 1.00 92.19 485 TYR A O 1
ATOM 3723 N N . THR A 1 486 ? -20.556 -4.017 -26.324 1.00 92.19 486 THR A N 1
ATOM 3724 C CA . THR A 1 486 ? -20.860 -2.678 -26.814 1.00 92.19 486 THR A CA 1
ATOM 3725 C C . THR A 1 486 ? -22.148 -2.711 -27.628 1.00 92.19 486 THR A C 1
ATOM 3727 O O . THR A 1 486 ? -22.439 -3.704 -28.302 1.00 92.19 486 THR A O 1
ATOM 3730 N N . ASP A 1 487 ? -22.874 -1.597 -27.591 1.00 91.31 487 ASP A N 1
ATOM 3731 C CA . ASP A 1 487 ? -24.194 -1.380 -28.187 1.00 91.31 487 ASP A CA 1
ATOM 3732 C C . ASP A 1 487 ? -25.338 -2.160 -27.516 1.00 91.31 487 ASP A C 1
ATOM 3734 O O . ASP A 1 487 ? -25.306 -3.383 -27.387 1.00 91.31 487 ASP A O 1
ATOM 3738 N N . SER A 1 488 ? -26.390 -1.445 -27.120 1.00 89.94 488 SER A N 1
ATOM 3739 C CA . SER A 1 488 ? -27.531 -2.007 -26.390 1.00 89.94 488 SER A CA 1
ATOM 3740 C C . SER A 1 488 ? -28.393 -2.962 -27.215 1.00 89.94 488 SER A C 1
ATOM 3742 O O . SER A 1 488 ? -29.116 -3.776 -26.639 1.00 89.94 488 SER A O 1
ATOM 3744 N N . ARG A 1 489 ? -28.343 -2.869 -28.551 1.00 89.88 489 ARG A N 1
ATOM 3745 C CA . ARG A 1 489 ? -29.145 -3.695 -29.465 1.00 89.88 489 ARG A CA 1
ATOM 3746 C C . ARG A 1 489 ? -28.316 -4.789 -30.111 1.00 89.88 489 ARG A C 1
ATOM 3748 O O . ARG A 1 489 ? -28.761 -5.928 -30.190 1.00 89.88 489 ARG A O 1
ATOM 3755 N N . ARG A 1 490 ? -27.137 -4.427 -30.616 1.00 89.31 490 ARG A N 1
ATOM 3756 C CA . ARG A 1 490 ? -26.226 -5.342 -31.304 1.00 89.31 490 ARG A CA 1
ATOM 3757 C C . ARG A 1 490 ? -25.513 -6.271 -30.322 1.00 89.31 490 ARG A C 1
ATOM 3759 O O . ARG A 1 490 ? -25.128 -7.357 -30.742 1.00 89.31 490 ARG A O 1
ATOM 3766 N N . ASP A 1 491 ? -25.325 -5.843 -29.068 1.00 88.94 491 ASP A N 1
ATOM 3767 C CA . ASP A 1 491 ? -24.724 -6.625 -27.976 1.00 88.94 491 ASP A CA 1
ATOM 3768 C C . ASP A 1 491 ? -23.428 -7.332 -28.412 1.00 88.94 491 ASP A C 1
ATOM 3770 O O . ASP A 1 491 ? -23.234 -8.541 -28.274 1.00 88.94 491 ASP A O 1
ATOM 3774 N N . SER A 1 492 ? -22.550 -6.561 -29.058 1.00 87.81 492 SER A N 1
ATOM 3775 C CA . SER A 1 492 ? -21.317 -7.091 -29.631 1.00 87.81 492 SER A CA 1
ATOM 3776 C C . SER A 1 492 ? -20.242 -7.210 -28.574 1.00 87.81 492 SER A C 1
ATOM 3778 O O . SER A 1 492 ? -19.855 -6.216 -27.963 1.00 87.81 492 SER A O 1
ATOM 3780 N N . ILE A 1 493 ? -19.705 -8.412 -28.416 1.00 88.38 493 ILE A N 1
ATOM 3781 C CA . ILE A 1 493 ? -18.592 -8.669 -27.510 1.00 88.38 493 ILE A CA 1
ATOM 3782 C C . ILE A 1 493 ? -17.313 -8.058 -28.082 1.00 88.38 493 ILE A C 1
ATOM 3784 O O . ILE A 1 493 ? -16.977 -8.266 -29.247 1.00 88.38 493 ILE A O 1
ATOM 3788 N N . TYR A 1 494 ? -16.589 -7.313 -27.249 1.00 85.88 494 TYR A N 1
ATOM 3789 C CA . TYR A 1 494 ? -15.261 -6.790 -27.589 1.00 85.88 494 TYR A CA 1
ATOM 3790 C C . TYR A 1 494 ? -14.176 -7.223 -26.590 1.00 85.88 494 TYR A C 1
ATOM 3792 O O . TYR A 1 494 ? -12.989 -7.097 -26.888 1.00 85.88 494 TYR A O 1
ATOM 3800 N N . VAL A 1 495 ? -14.561 -7.777 -25.432 1.00 89.25 495 VAL A N 1
ATOM 3801 C CA . VAL A 1 495 ? -13.660 -8.506 -24.528 1.00 89.25 495 VAL A CA 1
ATOM 3802 C C . VAL A 1 495 ? -14.311 -9.823 -24.142 1.00 89.25 495 VAL A C 1
ATOM 3804 O O . VAL A 1 495 ? -15.419 -9.836 -23.610 1.00 89.25 495 VAL A O 1
ATOM 3807 N N . TYR A 1 496 ? -13.581 -10.910 -24.371 1.00 89.56 496 TYR A N 1
ATOM 3808 C CA . TYR A 1 496 ? -13.946 -12.251 -23.944 1.00 89.56 496 TYR A CA 1
ATOM 3809 C C . TYR A 1 496 ? -12.714 -12.927 -23.350 1.00 89.56 496 TYR A C 1
ATOM 3811 O O . TYR A 1 496 ? -11.760 -13.242 -24.065 1.00 89.56 496 TYR A O 1
ATOM 3819 N N . SER A 1 497 ? -12.685 -13.067 -22.028 1.00 88.44 497 SER A N 1
ATOM 3820 C CA . SER A 1 497 ? -11.539 -13.644 -21.331 1.00 88.44 497 SER A CA 1
ATOM 3821 C C . SER A 1 497 ? -11.945 -14.357 -20.051 1.00 88.44 497 SER A C 1
ATOM 3823 O O . SER A 1 497 ? -12.973 -14.061 -19.455 1.00 88.44 497 SER A O 1
ATOM 3825 N N . HIS A 1 498 ? -11.103 -15.280 -19.608 1.00 85.75 498 HIS A N 1
ATOM 3826 C CA . HIS A 1 498 ? -11.193 -15.942 -18.312 1.00 85.75 498 HIS A CA 1
ATOM 3827 C C . HIS A 1 498 ? -9.770 -16.226 -17.823 1.00 85.75 498 HIS A C 1
ATOM 3829 O O . HIS A 1 498 ? -8.821 -16.221 -18.613 1.00 85.75 498 HIS A O 1
ATOM 3835 N N . THR A 1 499 ? -9.597 -16.418 -16.519 1.00 70.75 499 THR A N 1
ATOM 3836 C CA . THR A 1 499 ? -8.280 -16.675 -15.914 1.00 70.75 499 THR A CA 1
ATOM 3837 C C . THR A 1 499 ? -8.104 -18.116 -15.441 1.00 70.75 499 THR A C 1
ATOM 3839 O O . THR A 1 499 ? -7.047 -18.430 -14.896 1.00 70.75 499 THR A O 1
ATOM 3842 N N . GLY A 1 500 ? -9.096 -18.990 -15.652 1.00 67.00 500 GLY A N 1
ATOM 3843 C CA . GLY A 1 500 ? -9.141 -20.306 -15.022 1.00 67.00 500 GLY A CA 1
ATOM 3844 C C . GLY A 1 500 ? -9.549 -20.221 -13.550 1.00 67.00 500 GLY A C 1
ATOM 3845 O O . GLY A 1 500 ? -9.378 -19.184 -12.898 1.00 67.00 500 GLY A O 1
ATOM 3846 N N . GLY A 1 501 ? -10.032 -21.338 -13.006 1.00 65.12 501 GLY A N 1
ATOM 3847 C CA . GLY A 1 501 ? -10.036 -21.554 -11.561 1.00 65.12 501 GLY A CA 1
ATOM 3848 C C . GLY A 1 501 ? -8.607 -21.772 -11.061 1.00 65.12 501 GLY A C 1
ATOM 3849 O O . GLY A 1 501 ? -7.823 -22.486 -11.692 1.00 65.12 501 GLY A O 1
ATOM 3850 N N . SER A 1 502 ? -8.242 -21.162 -9.934 1.00 48.09 502 SER A N 1
ATOM 3851 C CA . SER A 1 502 ? -6.915 -21.344 -9.335 1.00 48.09 502 SER A CA 1
ATOM 3852 C C . SER A 1 502 ? -7.029 -22.051 -7.996 1.00 48.09 502 SER A C 1
ATOM 3854 O O . SER A 1 502 ? -7.717 -21.563 -7.102 1.00 48.09 502 SER A O 1
ATOM 3856 N N . THR A 1 503 ? -6.316 -23.164 -7.841 1.00 51.62 503 THR A N 1
ATOM 3857 C CA . THR A 1 503 ? -6.221 -23.892 -6.574 1.00 51.62 503 THR A CA 1
ATOM 3858 C C . THR A 1 503 ? -4.830 -23.745 -5.984 1.00 51.62 503 THR A C 1
ATOM 3860 O O . THR A 1 503 ? -3.837 -24.035 -6.653 1.00 51.62 503 THR A O 1
ATOM 3863 N N . THR A 1 504 ? -4.752 -23.352 -4.720 1.00 44.66 504 THR A N 1
ATOM 3864 C CA . THR A 1 504 ? -3.507 -23.315 -3.956 1.00 44.66 504 THR A CA 1
ATOM 3865 C C . THR A 1 504 ? -3.647 -24.214 -2.738 1.00 44.66 504 THR A C 1
ATOM 3867 O O . THR A 1 504 ? -4.651 -24.184 -2.031 1.00 44.66 504 THR A O 1
ATOM 3870 N N . SER A 1 505 ? -2.630 -25.029 -2.478 1.00 42.62 505 SER A N 1
ATOM 3871 C CA . SER A 1 505 ? -2.512 -25.796 -1.238 1.00 42.62 505 SER A CA 1
ATOM 3872 C C . SER A 1 505 ? -1.274 -25.328 -0.494 1.00 42.62 505 SER A C 1
ATOM 3874 O O . SER A 1 505 ? -0.203 -25.198 -1.087 1.00 42.62 505 SER A O 1
ATOM 3876 N N . ALA A 1 506 ? -1.417 -25.056 0.798 1.00 35.22 506 ALA A N 1
ATOM 3877 C CA . ALA A 1 506 ? -0.324 -24.589 1.636 1.00 35.22 506 ALA A CA 1
ATOM 3878 C C . ALA A 1 506 ? -0.330 -25.298 2.992 1.00 35.22 506 ALA A C 1
ATOM 3880 O O . ALA A 1 506 ? -1.381 -25.550 3.584 1.00 35.22 506 ALA A O 1
ATOM 3881 N N . PHE A 1 507 ? 0.869 -25.583 3.495 1.00 36.72 507 PHE A N 1
ATOM 3882 C CA . PHE A 1 507 ? 1.095 -26.085 4.845 1.00 36.72 507 PHE A CA 1
ATOM 3883 C C . PHE A 1 507 ? 1.443 -24.904 5.749 1.00 36.72 507 PHE A C 1
ATOM 3885 O O . PHE A 1 507 ? 2.358 -24.137 5.452 1.00 36.72 507 PHE A O 1
ATOM 3892 N N . ALA A 1 508 ? 0.715 -24.754 6.848 1.00 38.19 508 ALA A N 1
ATOM 3893 C CA . ALA A 1 508 ? 0.945 -23.734 7.857 1.00 38.19 508 ALA A CA 1
ATOM 3894 C C . ALA A 1 508 ? 1.219 -24.410 9.202 1.00 38.19 508 ALA A C 1
ATOM 3896 O O . ALA A 1 508 ? 0.498 -25.316 9.602 1.00 38.19 508 ALA A O 1
ATOM 3897 N N . THR A 1 509 ? 2.240 -23.978 9.931 1.00 33.03 509 THR A N 1
ATOM 3898 C CA . THR A 1 509 ? 2.461 -24.385 11.321 1.00 33.03 509 THR A CA 1
ATOM 3899 C C . THR A 1 509 ? 1.760 -23.373 12.240 1.00 33.03 509 THR A C 1
ATOM 3901 O O . THR A 1 509 ? 2.172 -22.211 12.273 1.00 33.03 509 THR A O 1
ATOM 3904 N N . PRO A 1 510 ? 0.666 -23.717 12.953 1.00 34.41 510 PRO A N 1
ATOM 3905 C CA . PRO A 1 510 ? 0.038 -22.794 13.886 1.00 34.41 510 PRO A CA 1
ATOM 3906 C C . PRO A 1 510 ? 0.976 -22.548 15.071 1.00 34.41 510 PRO A C 1
ATOM 3908 O O . PRO A 1 510 ? 1.532 -23.482 15.652 1.00 34.41 510 PRO A O 1
ATOM 3911 N N . SER A 1 511 ? 1.152 -21.284 15.454 1.00 28.92 511 SER A N 1
ATOM 3912 C CA . SER A 1 511 ? 1.783 -20.945 16.729 1.00 28.92 511 SER A CA 1
ATOM 3913 C C . SER A 1 511 ? 0.815 -21.287 17.865 1.00 28.92 511 SER A C 1
ATOM 3915 O O . SER A 1 511 ? -0.316 -20.796 17.859 1.00 28.92 511 SER A O 1
ATOM 3917 N N . ARG A 1 512 ? 1.255 -22.100 18.834 1.00 28.55 512 ARG A N 1
ATOM 3918 C CA . ARG A 1 512 ? 0.478 -22.508 20.019 1.00 28.55 512 ARG A CA 1
ATOM 3919 C C . ARG A 1 512 ? -0.240 -21.327 20.686 1.00 28.55 512 ARG A C 1
ATOM 3921 O O . ARG A 1 512 ? 0.419 -20.392 21.125 1.00 28.55 512 ARG A O 1
ATOM 3928 N N . ASN A 1 513 ? -1.553 -21.453 20.869 1.00 30.12 513 ASN A N 1
ATOM 3929 C CA . ASN A 1 513 ? -2.301 -20.801 21.944 1.00 30.12 513 ASN A CA 1
ATOM 3930 C C . ASN A 1 513 ? -3.336 -21.794 22.493 1.00 30.12 513 ASN A C 1
ATOM 3932 O O . ASN A 1 513 ? -4.003 -22.482 21.726 1.00 30.12 513 ASN A O 1
ATOM 3936 N N . THR A 1 514 ? -3.420 -21.885 23.818 1.00 26.80 514 THR A N 1
ATOM 3937 C CA . THR A 1 514 ? -4.358 -22.721 24.584 1.00 26.80 514 THR A CA 1
ATOM 3938 C C . THR A 1 514 ? -5.797 -22.160 24.580 1.00 26.80 514 THR A C 1
ATOM 3940 O O . THR A 1 514 ? -5.974 -20.974 24.295 1.00 26.80 514 THR A O 1
ATOM 3943 N N . PRO A 1 515 ? -6.820 -22.994 24.872 1.00 34.50 515 PRO A N 1
ATOM 3944 C CA . PRO A 1 515 ? -8.185 -22.835 24.353 1.00 34.50 515 PRO A CA 1
ATOM 3945 C C . PRO A 1 515 ? -9.181 -22.172 25.326 1.00 34.50 515 PRO A C 1
ATOM 3947 O O . PRO A 1 515 ? -9.107 -22.401 26.532 1.00 34.50 515 PRO A O 1
ATOM 3950 N N . ASN A 1 516 ? -10.098 -21.359 24.771 1.00 26.83 516 ASN A N 1
ATOM 3951 C CA . ASN A 1 516 ? -11.527 -21.207 25.128 1.00 26.83 516 ASN A CA 1
ATOM 3952 C C . ASN A 1 516 ? -12.186 -20.085 24.272 1.00 26.83 516 ASN A C 1
ATOM 3954 O O . ASN A 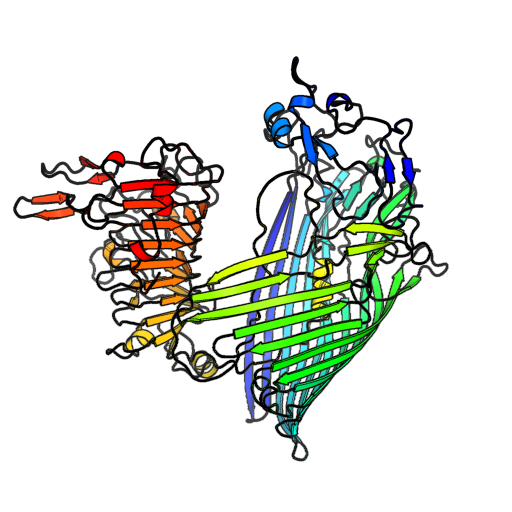1 516 ? -12.036 -18.913 24.605 1.00 26.83 516 ASN A O 1
ATOM 3958 N N . SER A 1 517 ? -12.918 -20.490 23.211 1.00 24.97 517 SER A N 1
ATOM 3959 C CA . SER A 1 517 ? -14.083 -19.855 22.515 1.00 24.97 517 SER A CA 1
ATOM 3960 C C . SER A 1 517 ? -14.025 -18.403 21.956 1.00 24.97 517 SER A C 1
ATOM 3962 O O . SER A 1 517 ? -13.397 -17.538 22.556 1.00 24.97 517 SER A O 1
ATOM 3964 N N . PRO A 1 518 ? -14.841 -18.037 20.936 1.00 30.70 518 PRO A N 1
ATOM 3965 C CA . PRO A 1 518 ? -15.030 -18.640 19.608 1.00 30.70 518 PRO A CA 1
ATOM 3966 C C . PRO A 1 518 ? -14.787 -17.630 18.443 1.00 30.70 518 PRO A C 1
ATOM 3968 O O . PRO A 1 518 ? -14.795 -16.416 18.627 1.00 30.70 518 PRO A O 1
ATOM 3971 N N . GLY A 1 519 ? -14.555 -18.156 17.232 1.00 31.34 519 GLY A N 1
ATOM 3972 C CA . GLY A 1 519 ? -14.861 -17.533 15.929 1.00 31.34 519 GLY A CA 1
ATOM 3973 C C . GLY A 1 519 ? -14.275 -16.154 15.572 1.00 31.34 519 GLY A C 1
ATOM 3974 O O . GLY A 1 519 ? -14.953 -15.138 15.679 1.00 31.34 519 GLY A O 1
ATOM 3975 N N . ARG A 1 520 ? -13.075 -16.103 14.970 1.00 27.05 520 ARG A N 1
ATOM 3976 C CA . ARG A 1 520 ? -12.695 -14.985 14.076 1.00 27.05 520 ARG A CA 1
ATOM 3977 C C . ARG A 1 520 ? -12.651 -15.472 12.631 1.00 27.05 520 ARG A C 1
ATOM 3979 O O . ARG A 1 520 ? -11.645 -16.013 12.176 1.00 27.05 520 ARG A O 1
ATOM 3986 N N . LEU A 1 521 ? -13.756 -15.220 11.929 1.00 27.64 521 LEU A N 1
ATOM 3987 C CA . LEU A 1 521 ? -13.862 -15.243 10.474 1.00 27.64 521 LEU A CA 1
ATOM 3988 C C . LEU A 1 521 ? -12.736 -14.393 9.869 1.00 27.64 521 LEU A C 1
ATOM 3990 O O . LEU A 1 521 ? -12.622 -13.193 10.119 1.00 27.64 521 LEU A O 1
ATOM 3994 N N . GLY A 1 522 ? -11.870 -15.047 9.098 1.00 24.53 522 GLY A N 1
ATOM 3995 C CA . GLY A 1 522 ? -10.772 -14.406 8.391 1.00 24.53 522 GLY A CA 1
ATOM 3996 C C . GLY A 1 522 ? -11.285 -13.516 7.264 1.00 24.53 522 GLY A C 1
ATOM 3997 O O . GLY A 1 522 ? -11.614 -14.021 6.187 1.00 24.53 522 GLY A O 1
ATOM 3998 N N . ALA A 1 523 ? -11.288 -12.209 7.515 1.00 26.78 523 ALA A N 1
ATOM 3999 C CA . ALA A 1 523 ? -11.142 -11.163 6.515 1.00 26.78 523 ALA A CA 1
ATOM 4000 C C . ALA A 1 523 ? -9.678 -10.707 6.543 1.00 26.78 523 ALA A C 1
ATOM 4002 O O . ALA A 1 523 ? -9.316 -9.833 7.316 1.00 26.78 523 ALA A O 1
ATOM 4003 N N . ASP A 1 524 ? -8.828 -11.382 5.769 1.00 24.95 524 ASP A N 1
ATOM 4004 C CA . ASP A 1 524 ? -7.532 -10.853 5.340 1.00 24.95 524 ASP A CA 1
ATOM 4005 C C . ASP A 1 524 ? -6.927 -11.796 4.297 1.00 24.95 524 ASP A C 1
ATOM 4007 O O . ASP A 1 524 ? -6.383 -12.846 4.644 1.00 24.95 524 ASP A O 1
ATOM 4011 N N . ARG A 1 525 ? -7.060 -11.417 3.017 1.00 27.48 525 ARG A N 1
ATOM 4012 C CA . ARG A 1 525 ? -6.071 -11.569 1.926 1.00 27.48 525 ARG A CA 1
ATOM 4013 C C . ARG A 1 525 ? -6.741 -11.421 0.561 1.00 27.48 525 ARG A C 1
ATOM 4015 O O . ARG A 1 525 ? -7.174 -12.396 -0.025 1.00 27.48 525 ARG A O 1
ATOM 4022 N N . LEU A 1 526 ? -6.696 -10.216 0.002 1.00 24.17 526 LEU A N 1
ATOM 4023 C CA . LEU A 1 526 ? -6.592 -10.009 -1.447 1.00 24.17 526 LEU A CA 1
ATOM 4024 C C . LEU A 1 526 ? -5.785 -8.728 -1.698 1.00 24.17 526 LEU A C 1
ATOM 4026 O O . LEU A 1 526 ? -6.289 -7.709 -2.151 1.00 24.17 526 LEU A O 1
ATOM 4030 N N . ALA A 1 527 ? -4.493 -8.775 -1.371 1.00 25.17 527 ALA A N 1
ATOM 4031 C CA . ALA A 1 527 ? -3.509 -7.852 -1.927 1.00 25.17 527 ALA A CA 1
ATOM 4032 C C . ALA A 1 527 ? -2.112 -8.478 -1.850 1.00 25.17 527 ALA A C 1
ATOM 4034 O O . ALA A 1 527 ? -1.456 -8.466 -0.814 1.00 25.17 527 ALA A O 1
ATOM 4035 N N . GLY A 1 528 ? -1.648 -9.007 -2.984 1.00 25.11 528 GLY A N 1
ATOM 4036 C CA . GLY A 1 528 ? -0.222 -9.213 -3.233 1.00 25.11 528 GLY A CA 1
ATOM 4037 C C . GLY A 1 528 ? 0.265 -10.659 -3.199 1.00 25.11 528 GLY A C 1
ATOM 4038 O O . GLY A 1 528 ? 0.811 -11.109 -2.199 1.00 25.11 528 GLY A O 1
ATOM 4039 N N . ARG A 1 529 ? 0.201 -11.334 -4.353 1.00 24.86 529 ARG A N 1
ATOM 4040 C CA . ARG A 1 529 ? 1.365 -11.945 -5.032 1.00 24.86 529 ARG A CA 1
ATOM 4041 C C . ARG A 1 529 ? 0.911 -12.564 -6.364 1.00 24.86 529 ARG A C 1
ATOM 4043 O O . ARG A 1 529 ? 0.130 -13.502 -6.390 1.00 24.86 529 ARG A O 1
ATOM 4050 N N . ARG A 1 530 ? 1.419 -12.010 -7.472 1.00 21.08 530 ARG A N 1
ATOM 4051 C CA . ARG A 1 530 ? 1.416 -12.636 -8.806 1.00 21.08 530 ARG A CA 1
ATOM 4052 C C . ARG A 1 530 ? 2.560 -13.663 -8.867 1.00 21.08 530 ARG A C 1
ATOM 4054 O O . ARG A 1 530 ? 3.660 -13.302 -8.441 1.00 21.08 530 ARG A O 1
ATOM 4061 N N . PRO A 1 531 ? 2.365 -14.877 -9.408 1.00 22.05 531 PRO A N 1
ATOM 4062 C CA . PRO A 1 531 ? 3.472 -15.762 -9.751 1.00 22.05 531 PRO A CA 1
ATOM 4063 C C . PRO A 1 531 ? 4.150 -15.302 -11.055 1.00 22.05 531 PRO A C 1
ATOM 4065 O O . PRO A 1 531 ? 3.501 -14.812 -11.977 1.00 22.05 531 PRO A O 1
ATOM 4068 N N . LEU A 1 532 ? 5.476 -15.431 -11.098 1.00 21.59 532 LEU A N 1
ATOM 4069 C CA . LEU A 1 532 ? 6.354 -15.154 -12.238 1.00 21.59 532 LEU A CA 1
ATOM 4070 C C . LEU A 1 532 ? 6.772 -16.488 -12.866 1.00 21.59 532 LEU A C 1
ATOM 4072 O O . LEU A 1 532 ? 7.480 -17.233 -12.202 1.00 21.59 532 LEU A O 1
ATOM 4076 N N . PHE A 1 533 ? 6.394 -16.739 -14.120 1.00 19.19 533 PHE A N 1
ATOM 4077 C CA . PHE A 1 533 ? 7.189 -17.430 -15.152 1.00 19.19 533 PHE A CA 1
ATOM 4078 C C . PHE A 1 533 ? 6.657 -16.995 -16.539 1.00 19.19 533 PHE A C 1
ATOM 4080 O O . PHE A 1 533 ? 5.561 -16.436 -16.607 1.00 19.19 533 PHE A O 1
ATOM 4087 N N . PRO A 1 534 ? 7.476 -17.066 -17.603 1.00 31.42 534 PRO A N 1
ATOM 4088 C CA . PRO A 1 534 ? 7.575 -16.032 -18.624 1.00 31.42 534 PRO A CA 1
ATOM 4089 C C . PRO A 1 534 ? 6.759 -16.358 -19.882 1.00 31.42 534 PRO A C 1
ATOM 4091 O O . PRO A 1 534 ? 6.353 -17.498 -20.074 1.00 31.42 534 PRO A O 1
ATOM 4094 N N . ILE A 1 535 ? 6.611 -15.333 -20.728 1.00 21.58 535 ILE A N 1
ATOM 4095 C CA . ILE A 1 535 ? 6.167 -15.270 -22.139 1.00 21.58 535 ILE A CA 1
ATOM 4096 C C . ILE A 1 535 ? 5.064 -14.209 -22.298 1.00 21.58 535 ILE A C 1
ATOM 4098 O O . ILE A 1 535 ? 4.197 -14.045 -21.443 1.00 21.58 535 ILE A O 1
ATOM 4102 N N . GLY A 1 536 ? 5.231 -13.409 -23.354 1.00 23.03 536 GLY A N 1
ATOM 4103 C CA . GLY A 1 536 ? 4.647 -12.098 -23.608 1.00 23.03 536 GLY A CA 1
ATOM 4104 C C . GLY A 1 536 ? 3.121 -11.966 -23.669 1.00 23.03 536 GLY A C 1
ATOM 4105 O O . GLY A 1 536 ? 2.359 -12.920 -23.587 1.00 23.03 536 GLY A O 1
ATOM 4106 N N . ALA A 1 537 ? 2.722 -10.702 -23.857 1.00 20.55 537 ALA A N 1
ATOM 4107 C CA . ALA A 1 537 ? 1.372 -10.125 -23.820 1.00 20.55 537 ALA A CA 1
ATOM 4108 C C . ALA A 1 537 ? 0.840 -9.784 -22.413 1.00 20.55 537 ALA A C 1
ATOM 4110 O O . ALA A 1 537 ? -0.149 -10.312 -21.911 1.00 20.55 537 ALA A O 1
ATOM 4111 N N . ALA A 1 538 ? 1.467 -8.782 -21.791 1.00 19.95 538 ALA A N 1
ATOM 4112 C CA . ALA A 1 538 ? 0.892 -8.073 -20.656 1.00 19.95 538 ALA A CA 1
ATOM 4113 C C . ALA A 1 538 ? -0.291 -7.195 -21.108 1.00 19.95 538 ALA A C 1
ATOM 4115 O O . ALA A 1 538 ? -0.131 -5.995 -21.332 1.00 19.95 538 ALA A O 1
ATOM 4116 N N . MET A 1 539 ? -1.502 -7.753 -21.174 1.00 19.52 539 MET A N 1
ATOM 4117 C CA . MET A 1 539 ? -2.707 -6.929 -21.083 1.00 19.52 539 MET A CA 1
ATOM 4118 C C . MET A 1 539 ? -2.852 -6.507 -19.616 1.00 19.52 539 MET A C 1
ATOM 4120 O O . MET A 1 539 ? -3.355 -7.234 -18.761 1.00 19.52 539 MET A O 1
ATOM 4124 N N . ARG A 1 540 ? -2.309 -5.328 -19.288 1.00 19.88 540 ARG A N 1
ATOM 4125 C CA . ARG A 1 540 ? -2.593 -4.656 -18.019 1.00 19.88 540 ARG A CA 1
ATOM 4126 C C . ARG A 1 540 ? -4.094 -4.367 -17.985 1.00 19.88 540 ARG A C 1
ATOM 4128 O O . ARG A 1 540 ? -4.543 -3.440 -18.649 1.00 19.88 540 ARG A O 1
ATOM 4135 N N . LEU A 1 541 ? -4.852 -5.097 -17.171 1.00 19.75 541 LEU A N 1
ATOM 4136 C CA . LEU A 1 541 ? -6.107 -4.575 -16.634 1.00 19.75 541 LEU A CA 1
ATOM 4137 C C . LEU A 1 541 ? -5.744 -3.367 -15.764 1.00 19.75 541 LEU A C 1
ATOM 4139 O O . LEU A 1 541 ? -5.384 -3.484 -14.593 1.00 19.75 541 LEU A O 1
ATOM 4143 N N . SER A 1 542 ? -5.741 -2.189 -16.384 1.00 21.14 542 SER A N 1
ATOM 4144 C CA . SER A 1 542 ? -5.771 -0.925 -15.675 1.00 21.14 542 SER A CA 1
ATOM 4145 C C . SER A 1 542 ? -7.148 -0.816 -15.035 1.00 21.14 542 SER A C 1
ATOM 4147 O O . SER A 1 542 ? -8.103 -0.380 -15.677 1.00 21.14 542 SER A O 1
ATOM 4149 N N . VAL A 1 543 ? -7.259 -1.205 -13.768 1.00 22.44 543 VAL A N 1
ATOM 4150 C CA . VAL A 1 543 ? -8.347 -0.704 -12.931 1.00 22.44 543 VAL A CA 1
ATOM 4151 C C . VAL A 1 543 ? -8.082 0.789 -12.786 1.00 22.44 543 VAL A C 1
ATOM 4153 O O . VAL A 1 543 ? -7.221 1.241 -12.033 1.00 22.44 543 VAL A O 1
ATOM 4156 N N . SER A 1 544 ? -8.734 1.563 -13.644 1.00 23.89 544 SER A N 1
ATOM 4157 C CA . SER A 1 544 ? -8.723 3.015 -13.593 1.00 23.89 544 SER A CA 1
ATOM 4158 C C . SER A 1 544 ? -9.184 3.456 -12.202 1.00 23.89 544 SER A C 1
ATOM 4160 O O . SER A 1 544 ? -10.154 2.909 -11.676 1.00 23.89 544 SER A O 1
ATOM 4162 N N . ARG A 1 545 ? -8.559 4.498 -11.629 1.00 28.12 545 ARG A N 1
ATOM 4163 C CA . ARG A 1 545 ? -9.025 5.172 -10.395 1.00 28.12 545 ARG A CA 1
ATOM 4164 C C . ARG A 1 545 ? -10.528 5.523 -10.433 1.00 28.12 545 ARG A C 1
ATOM 4166 O O . ARG A 1 545 ? -11.121 5.743 -9.386 1.00 28.12 545 ARG A O 1
ATOM 4173 N N . ARG A 1 546 ? -11.157 5.548 -11.618 1.00 28.47 546 ARG A N 1
ATOM 4174 C CA . ARG A 1 546 ? -12.602 5.758 -11.807 1.00 28.47 546 ARG A CA 1
ATOM 4175 C C . ARG A 1 546 ? -13.476 4.571 -11.379 1.00 28.47 546 ARG A C 1
ATOM 4177 O O . ARG A 1 546 ? -14.614 4.803 -11.005 1.00 28.47 546 ARG A O 1
ATOM 4184 N N . GLN A 1 547 ? -12.962 3.339 -11.365 1.00 26.41 547 GLN A N 1
ATOM 4185 C CA . GLN A 1 547 ? -13.698 2.170 -10.853 1.00 26.41 547 GLN A CA 1
ATOM 4186 C C . GLN A 1 547 ? -13.633 2.064 -9.319 1.00 26.41 547 GLN A C 1
ATOM 4188 O O . GLN A 1 547 ? -14.585 1.602 -8.704 1.00 26.41 547 GLN A O 1
ATOM 4193 N N . ALA A 1 548 ? -12.576 2.593 -8.688 1.00 26.75 548 ALA A N 1
ATOM 4194 C CA . ALA A 1 548 ? -12.474 2.681 -7.226 1.00 26.75 548 ALA A CA 1
ATOM 4195 C C . ALA A 1 548 ? -13.454 3.702 -6.607 1.00 26.75 548 ALA A C 1
ATOM 4197 O O . ALA A 1 548 ? -13.837 3.567 -5.450 1.00 26.75 548 ALA A O 1
ATOM 4198 N N . LEU A 1 549 ? -13.896 4.700 -7.383 1.00 26.03 549 LEU A N 1
ATOM 4199 C CA . LEU A 1 549 ? -14.853 5.719 -6.936 1.00 26.03 549 LEU A CA 1
ATOM 4200 C C . LEU A 1 549 ? -16.304 5.216 -6.887 1.00 26.03 549 LEU A C 1
ATOM 4202 O O . LEU A 1 549 ? -17.090 5.733 -6.102 1.00 26.03 549 LEU A O 1
ATOM 4206 N N . VAL A 1 550 ? -16.654 4.175 -7.650 1.00 25.84 550 VAL A N 1
ATOM 4207 C CA . VAL A 1 550 ? -17.988 3.550 -7.565 1.00 25.84 550 VAL A CA 1
ATOM 4208 C C . VAL A 1 550 ? -18.031 2.516 -6.435 1.00 25.84 550 VAL A C 1
ATOM 4210 O O . VAL A 1 550 ? -19.029 2.433 -5.725 1.00 25.84 550 VAL A O 1
ATOM 4213 N N . SER A 1 551 ? -16.910 1.845 -6.142 1.00 24.59 551 SER A N 1
ATOM 4214 C CA . SER A 1 551 ? -16.752 1.071 -4.899 1.00 24.59 551 SER A CA 1
ATOM 4215 C C . SER A 1 551 ? -16.799 1.952 -3.641 1.00 24.59 551 SER A C 1
ATOM 4217 O O . SER A 1 551 ? -17.217 1.482 -2.590 1.00 24.59 551 SER A O 1
ATOM 4219 N N . ALA A 1 552 ? -16.431 3.236 -3.742 1.00 27.31 552 ALA A N 1
ATOM 4220 C CA . ALA A 1 552 ? -16.545 4.210 -2.651 1.00 27.31 552 ALA A CA 1
ATOM 4221 C C . ALA A 1 552 ? -17.987 4.700 -2.400 1.00 27.31 552 ALA A C 1
ATOM 4223 O O . ALA A 1 552 ? -18.296 5.135 -1.294 1.00 27.31 552 ALA A O 1
ATOM 4224 N N . ALA A 1 553 ? -18.892 4.583 -3.378 1.00 25.98 553 ALA A N 1
ATOM 4225 C CA . ALA A 1 553 ? -20.306 4.945 -3.217 1.00 25.98 553 ALA A CA 1
ATOM 4226 C C . ALA A 1 553 ? -21.166 3.822 -2.588 1.00 25.98 553 ALA A C 1
ATOM 4228 O O . ALA A 1 553 ? -22.272 4.097 -2.115 1.00 25.98 553 ALA A O 1
ATOM 4229 N N . LEU A 1 554 ? -20.628 2.595 -2.540 1.00 24.56 554 LEU A N 1
ATOM 4230 C CA . LEU A 1 554 ? -21.144 1.426 -1.805 1.00 24.56 554 LEU A CA 1
ATOM 4231 C C . LEU A 1 554 ? -20.435 1.219 -0.449 1.00 24.56 554 LEU A C 1
ATOM 4233 O O . LEU A 1 554 ? -20.650 0.219 0.225 1.00 24.56 554 LEU A O 1
ATOM 4237 N N . LEU A 1 555 ? -19.589 2.169 -0.032 1.00 25.06 555 LEU A N 1
ATOM 4238 C CA . LEU A 1 555 ? -18.850 2.120 1.231 1.00 25.06 555 LEU A CA 1
ATOM 4239 C C . LEU A 1 555 ? -19.502 2.793 2.463 1.00 25.06 555 LEU A C 1
ATOM 4241 O O . LEU A 1 555 ? -18.822 2.830 3.491 1.00 25.06 555 LEU A O 1
ATOM 4245 N N . PRO A 1 556 ? -20.777 3.249 2.495 1.00 27.42 556 PRO A N 1
ATOM 4246 C CA . PRO A 1 556 ? -21.399 3.615 3.761 1.00 27.42 556 PRO A CA 1
ATOM 4247 C C . PRO A 1 556 ? -22.067 2.405 4.443 1.00 27.42 556 PRO A C 1
ATOM 4249 O O . PRO A 1 556 ? -23.156 2.541 4.964 1.00 27.42 556 PRO A O 1
ATOM 4252 N N . MET A 1 557 ? -21.430 1.226 4.471 1.00 26.89 557 MET A N 1
ATOM 4253 C CA . MET A 1 557 ? -21.765 0.128 5.405 1.00 26.89 557 MET A CA 1
ATOM 4254 C C . MET A 1 557 ? -20.538 -0.740 5.758 1.00 26.89 557 MET A C 1
ATOM 4256 O O . MET A 1 557 ? -20.617 -1.948 5.934 1.00 26.89 557 MET A O 1
ATOM 4260 N N . MET A 1 558 ? -19.365 -0.117 5.920 1.00 25.53 558 MET A N 1
ATOM 4261 C CA . MET A 1 558 ? -18.281 -0.677 6.755 1.00 25.53 558 MET A CA 1
ATOM 4262 C C . MET A 1 558 ? -17.711 0.356 7.737 1.00 25.53 558 MET A C 1
ATOM 4264 O O . MET A 1 558 ? -16.584 0.243 8.213 1.00 25.53 558 MET A O 1
ATOM 4268 N N . ALA A 1 559 ? -18.514 1.361 8.087 1.00 26.02 559 ALA A N 1
ATOM 4269 C CA . ALA A 1 559 ? -18.250 2.266 9.196 1.00 26.02 559 ALA A CA 1
ATOM 4270 C C . ALA A 1 559 ? -19.349 2.083 10.250 1.00 26.02 559 ALA A C 1
ATOM 4272 O O . ALA A 1 559 ? -20.308 2.841 10.300 1.00 26.02 559 ALA A O 1
ATOM 4273 N N . SER A 1 560 ? -19.216 1.017 11.043 1.00 27.05 560 SER A N 1
ATOM 4274 C CA . SER A 1 560 ? -19.758 0.820 12.405 1.00 27.05 560 SER A CA 1
ATOM 4275 C C . SER A 1 560 ? -20.158 -0.629 12.692 1.00 27.05 560 SER A C 1
ATOM 4277 O O . SER A 1 560 ? -21.186 -0.902 13.298 1.00 27.05 560 SER A O 1
ATOM 4279 N N . THR A 1 561 ? -19.253 -1.568 12.434 1.00 23.67 561 THR A N 1
ATOM 4280 C CA . THR A 1 561 ? -18.982 -2.543 13.487 1.00 23.67 561 THR A CA 1
ATOM 4281 C C . THR A 1 561 ? -17.719 -2.071 14.190 1.00 23.67 561 THR A C 1
ATOM 4283 O O . THR A 1 561 ? -16.602 -2.385 13.778 1.00 23.67 561 THR A O 1
ATOM 4286 N N . ARG A 1 562 ? -17.882 -1.374 15.325 1.00 26.70 562 ARG A N 1
ATOM 4287 C CA . ARG A 1 562 ? -17.065 -1.760 16.477 1.00 26.70 562 ARG A CA 1
ATOM 4288 C C . ARG A 1 562 ? -17.432 -3.216 16.718 1.00 26.70 562 ARG A C 1
ATOM 4290 O O . ARG A 1 562 ? -18.315 -3.519 17.507 1.00 26.70 562 ARG A O 1
ATOM 4297 N N . SER A 1 563 ? -16.803 -4.109 15.961 1.00 22.78 563 SER A N 1
ATOM 4298 C CA . SER A 1 563 ? -16.696 -5.479 16.382 1.00 22.78 563 SER A CA 1
ATOM 4299 C C . SER A 1 563 ? -16.034 -5.349 17.743 1.00 22.78 563 SER A C 1
ATOM 4301 O O . SER A 1 563 ? -14.885 -4.912 17.843 1.00 22.78 563 SER A O 1
ATOM 4303 N N . TRP A 1 564 ? -16.762 -5.687 18.800 1.00 26.42 564 TRP A N 1
ATOM 4304 C CA . TRP A 1 564 ? -16.146 -6.253 19.989 1.00 26.42 564 TRP A CA 1
ATOM 4305 C C . TRP A 1 564 ? -15.510 -7.593 19.586 1.00 26.42 564 TRP A C 1
ATOM 4307 O O . TRP A 1 564 ? -15.787 -8.652 20.127 1.00 26.42 564 TRP A O 1
ATOM 4317 N N . ALA A 1 565 ? -14.606 -7.553 18.609 1.00 25.31 565 ALA A N 1
ATOM 4318 C CA . ALA A 1 565 ? -13.516 -8.472 18.546 1.00 25.31 565 ALA A CA 1
ATOM 4319 C C . ALA A 1 565 ? -12.754 -8.103 19.803 1.00 25.31 565 ALA A C 1
ATOM 4321 O O . ALA A 1 565 ? -12.175 -7.017 19.826 1.00 25.31 565 ALA A O 1
ATOM 4322 N N . ALA A 1 566 ? -12.835 -8.938 20.844 1.00 30.11 566 ALA A N 1
ATOM 4323 C CA . ALA A 1 566 ? -12.062 -8.765 22.063 1.00 30.11 566 ALA A CA 1
ATOM 4324 C C . ALA A 1 566 ? -10.691 -8.219 21.657 1.00 30.11 566 ALA A C 1
ATOM 4326 O O . ALA A 1 566 ? -9.923 -8.889 20.946 1.00 30.11 566 ALA A O 1
ATOM 4327 N N . THR A 1 567 ? -10.450 -6.941 21.960 1.00 34.56 567 THR A N 1
ATOM 4328 C CA . THR A 1 567 ? -9.120 -6.373 21.848 1.00 34.56 567 THR A CA 1
ATOM 4329 C C . THR A 1 567 ? -8.276 -7.350 22.642 1.00 34.56 567 THR A C 1
ATOM 4331 O O . THR A 1 567 ? -8.631 -7.709 23.766 1.00 34.56 567 THR A O 1
ATOM 4334 N N . ARG A 1 568 ? -7.199 -7.887 22.058 1.00 49.50 568 ARG A N 1
ATOM 4335 C CA . ARG A 1 568 ? -6.184 -8.482 22.926 1.00 49.50 568 ARG A CA 1
ATOM 4336 C C . ARG A 1 568 ? -5.802 -7.337 23.853 1.00 49.50 568 ARG A C 1
ATOM 4338 O O . ARG A 1 568 ? -5.216 -6.377 23.364 1.00 49.50 568 ARG A O 1
ATOM 4345 N N . GLY A 1 569 ? -6.265 -7.384 25.102 1.00 70.88 569 GLY A N 1
ATOM 4346 C CA . GLY A 1 569 ? -6.126 -6.266 26.023 1.00 70.88 569 GLY A CA 1
ATOM 4347 C C . GLY A 1 569 ? -4.663 -5.848 26.061 1.00 70.88 569 GLY A C 1
ATOM 4348 O O . GLY A 1 569 ? -3.778 -6.707 26.128 1.00 70.88 569 GLY A O 1
ATOM 4349 N N . TYR A 1 570 ? -4.416 -4.550 25.922 1.00 90.69 570 TYR A N 1
ATOM 4350 C CA . TYR A 1 570 ? -3.108 -3.998 26.228 1.00 90.69 570 TYR A CA 1
ATOM 4351 C C . TYR A 1 570 ? -2.981 -3.953 27.750 1.00 90.69 570 TYR A C 1
ATOM 4353 O O . TYR A 1 570 ? -3.946 -3.643 28.442 1.00 90.69 570 TYR A O 1
ATOM 4361 N N . ASP A 1 571 ? -1.809 -4.286 28.274 1.00 95.31 571 ASP A N 1
ATOM 4362 C CA . ASP A 1 571 ? -1.527 -4.185 29.705 1.00 95.31 571 ASP A CA 1
ATOM 4363 C C . ASP A 1 571 ? -1.090 -2.754 30.076 1.00 95.31 571 ASP A C 1
ATOM 4365 O O . ASP A 1 571 ? -1.224 -2.340 31.226 1.00 95.31 571 ASP A O 1
ATOM 4369 N N . ALA A 1 572 ? -0.604 -1.980 29.097 1.00 95.62 572 ALA A N 1
ATOM 4370 C CA . ALA A 1 572 ? -0.236 -0.574 29.237 1.00 95.62 572 ALA A CA 1
ATOM 4371 C C . ALA A 1 572 ? -0.353 0.191 27.906 1.00 95.62 572 ALA A C 1
ATOM 4373 O O . ALA A 1 572 ? -0.288 -0.393 26.821 1.00 95.62 572 ALA A O 1
ATOM 4374 N N . VAL A 1 573 ? -0.465 1.517 27.992 1.00 96.31 573 VAL A N 1
ATOM 4375 C CA . VAL A 1 573 ? -0.424 2.439 26.846 1.00 96.31 573 VAL A CA 1
ATOM 4376 C C . VAL A 1 573 ? 0.615 3.516 27.100 1.00 96.31 573 VAL A C 1
ATOM 4378 O O . VAL A 1 573 ? 0.601 4.144 28.152 1.00 96.31 573 VAL A O 1
ATOM 4381 N N . VAL A 1 574 ? 1.479 3.776 26.128 1.00 95.38 574 VAL A N 1
ATOM 4382 C CA . VAL A 1 574 ? 2.313 4.979 26.081 1.00 95.38 574 VAL A CA 1
ATOM 4383 C C . VAL A 1 574 ? 1.531 6.028 25.306 1.00 95.38 574 VAL A C 1
ATOM 4385 O O . VAL A 1 574 ? 1.272 5.839 24.118 1.00 95.38 574 VAL A O 1
ATOM 4388 N N . GLY A 1 575 ? 1.061 7.067 25.993 1.00 89.25 575 GLY A N 1
ATOM 4389 C CA . GLY A 1 575 ? 0.052 7.970 25.448 1.00 89.25 575 GLY A CA 1
ATOM 4390 C C . GLY A 1 575 ? -0.597 8.865 26.501 1.00 89.25 575 GLY A C 1
ATOM 4391 O O . GLY A 1 575 ? -0.209 8.894 27.668 1.00 89.25 575 GLY A O 1
ATOM 4392 N N . THR A 1 576 ? -1.628 9.596 26.084 1.00 82.00 576 THR A N 1
ATOM 4393 C CA . THR A 1 576 ? -2.453 10.403 26.990 1.00 82.00 576 THR A CA 1
ATOM 4394 C C . THR A 1 576 ? -3.361 9.523 27.855 1.00 82.00 576 THR A C 1
ATOM 4396 O O . THR A 1 576 ? -3.668 8.378 27.516 1.00 82.00 576 THR A O 1
ATOM 4399 N N . THR A 1 577 ? -3.879 10.076 28.955 1.00 77.94 577 THR A N 1
ATOM 4400 C CA . THR A 1 577 ? -4.906 9.416 29.781 1.00 77.94 577 THR A CA 1
ATOM 4401 C C . THR A 1 577 ? -6.125 8.992 28.956 1.00 77.94 577 THR A C 1
ATOM 4403 O O . THR A 1 577 ? -6.715 7.942 29.204 1.00 77.94 577 THR A O 1
ATOM 4406 N N . GLU A 1 578 ? -6.489 9.784 27.946 1.00 68.69 578 GLU A N 1
ATOM 4407 C CA . GLU A 1 578 ? -7.556 9.460 26.998 1.00 68.69 578 GLU A CA 1
ATOM 4408 C C . GLU A 1 578 ? -7.226 8.217 26.162 1.00 68.69 578 GLU A C 1
ATOM 4410 O O . GLU A 1 578 ? -8.069 7.329 26.026 1.00 68.69 578 GLU A O 1
ATOM 4415 N N . ALA A 1 579 ? -5.987 8.094 25.674 1.00 69.75 579 ALA A N 1
ATOM 4416 C CA . ALA A 1 579 ? -5.544 6.903 24.957 1.00 69.75 579 ALA A CA 1
ATOM 4417 C C . ALA A 1 579 ? -5.627 5.639 25.826 1.00 69.75 579 ALA A C 1
ATOM 4419 O O . ALA A 1 579 ? -6.043 4.593 25.324 1.00 69.75 579 ALA A O 1
ATOM 4420 N N . GLY A 1 580 ? -5.306 5.750 27.121 1.00 78.44 580 GLY A N 1
ATOM 4421 C CA . GLY A 1 580 ? -5.503 4.680 28.104 1.00 78.44 580 GLY A CA 1
ATOM 4422 C C . GLY A 1 580 ? -6.972 4.292 28.274 1.00 78.44 580 GLY A C 1
ATOM 4423 O O . GLY A 1 580 ? -7.322 3.117 28.161 1.00 78.44 580 GLY A O 1
ATOM 4424 N N . ARG A 1 581 ? -7.863 5.280 28.450 1.00 71.06 581 ARG A N 1
ATOM 4425 C CA . ARG A 1 581 ? -9.319 5.051 28.541 1.00 71.06 581 ARG A CA 1
ATOM 4426 C C . ARG A 1 581 ? -9.874 4.366 27.293 1.00 71.06 581 ARG A C 1
ATOM 4428 O O . ARG A 1 581 ? -10.674 3.445 27.417 1.00 71.06 581 ARG A O 1
ATOM 4435 N N . ARG A 1 582 ? -9.423 4.774 26.103 1.00 75.81 582 ARG A N 1
ATOM 4436 C CA . ARG A 1 582 ? -9.882 4.242 24.809 1.00 75.81 582 ARG A CA 1
ATOM 4437 C C . ARG A 1 582 ? -9.639 2.739 24.656 1.00 75.81 582 ARG A C 1
ATOM 4439 O O . ARG A 1 582 ? -10.428 2.079 23.988 1.00 75.81 582 ARG A O 1
ATOM 4446 N N . VAL A 1 583 ? -8.567 2.203 25.242 1.00 77.50 583 VAL A N 1
ATOM 4447 C CA . VAL A 1 583 ? -8.214 0.774 25.122 1.00 77.50 583 VAL A CA 1
ATOM 4448 C C . VAL A 1 583 ? -8.331 -0.004 26.433 1.00 77.50 583 VAL A C 1
ATOM 4450 O O . VAL A 1 583 ? -8.006 -1.188 26.461 1.00 77.50 583 VAL A O 1
ATOM 4453 N N . GLY A 1 584 ? -8.811 0.638 27.502 1.00 80.00 584 GLY A N 1
ATOM 4454 C CA . GLY A 1 584 ? -9.037 0.000 28.798 1.00 80.00 584 GLY A CA 1
ATOM 4455 C C . GLY A 1 584 ? -7.758 -0.389 29.545 1.00 80.00 584 GLY A C 1
ATOM 4456 O O . GLY A 1 584 ? -7.759 -1.404 30.235 1.00 80.00 584 GLY A O 1
ATOM 4457 N N . ALA A 1 585 ? -6.678 0.389 29.416 1.00 90.25 585 ALA A N 1
ATOM 4458 C CA . ALA A 1 585 ? -5.387 0.103 30.048 1.00 90.25 585 ALA A CA 1
ATOM 4459 C C . ALA A 1 585 ? -4.757 1.359 30.685 1.00 90.25 585 ALA A C 1
ATOM 4461 O O . ALA A 1 585 ? -5.049 2.478 30.250 1.00 90.25 585 ALA A O 1
ATOM 4462 N N . PRO A 1 586 ? -3.887 1.216 31.705 1.00 93.00 586 PRO A N 1
ATOM 4463 C CA . PRO A 1 586 ? -3.181 2.348 32.298 1.00 93.00 586 PRO A CA 1
ATOM 4464 C C . PRO A 1 586 ? -2.323 3.089 31.262 1.00 93.00 586 PRO A C 1
ATOM 4466 O O . PRO A 1 586 ? -1.568 2.470 30.508 1.00 93.00 586 PRO A O 1
ATOM 4469 N N . ALA A 1 587 ? -2.444 4.418 31.234 1.00 94.94 587 ALA A N 1
ATOM 4470 C CA . ALA A 1 587 ? -1.635 5.284 30.382 1.00 94.94 587 ALA A CA 1
ATOM 4471 C C . ALA A 1 587 ? -0.370 5.746 31.112 1.00 94.94 587 ALA A C 1
ATOM 4473 O O . ALA A 1 587 ? -0.424 6.149 32.275 1.00 94.94 587 ALA A O 1
ATOM 4474 N N . TYR A 1 588 ? 0.749 5.741 30.397 1.00 96.56 588 TYR A N 1
ATOM 4475 C CA . TYR A 1 588 ? 2.052 6.192 30.858 1.00 96.56 588 TYR A CA 1
ATOM 4476 C C . TYR A 1 588 ? 2.583 7.277 29.912 1.00 96.56 588 TYR A C 1
ATOM 4478 O O . TYR A 1 588 ? 2.453 7.147 28.693 1.00 96.56 588 TYR A O 1
ATOM 4486 N N . PRO A 1 589 ? 3.225 8.331 30.444 1.00 92.44 589 PRO A N 1
ATOM 4487 C CA . PRO A 1 589 ? 3.781 9.412 29.628 1.00 92.44 589 PRO A CA 1
ATOM 4488 C C . PRO A 1 589 ? 5.102 9.039 28.932 1.00 92.44 589 PRO A C 1
ATOM 4490 O O . PRO A 1 589 ? 5.601 9.823 28.133 1.00 92.44 589 PRO A O 1
ATOM 4493 N N . ALA A 1 590 ? 5.679 7.879 29.260 1.00 94.81 590 ALA A N 1
ATOM 4494 C CA . ALA A 1 590 ? 6.964 7.395 28.766 1.00 94.81 590 ALA A CA 1
ATOM 4495 C C . ALA A 1 590 ? 6.931 5.865 28.621 1.00 94.81 590 ALA A C 1
ATOM 4497 O O . ALA A 1 590 ? 6.288 5.174 29.421 1.00 94.81 590 ALA A O 1
ATOM 4498 N N . LEU A 1 591 ? 7.645 5.323 27.633 1.00 97.31 591 LEU A N 1
ATOM 4499 C CA . LEU A 1 591 ? 7.714 3.880 27.386 1.00 97.31 591 LEU A CA 1
ATOM 4500 C C . LEU A 1 591 ? 8.479 3.158 28.504 1.00 97.31 591 LEU A C 1
ATOM 4502 O O . LEU A 1 591 ? 8.031 2.122 28.994 1.00 97.31 591 LEU A O 1
ATOM 4506 N N . SER A 1 592 ? 9.567 3.743 28.988 1.00 97.00 592 SER A N 1
ATOM 4507 C CA . SER A 1 592 ? 10.297 3.294 30.178 1.00 97.00 592 SER A CA 1
ATOM 4508 C C . SER A 1 592 ? 9.396 3.148 31.411 1.00 97.00 592 SER A C 1
ATOM 4510 O O . SER A 1 592 ? 9.508 2.159 32.136 1.00 97.00 592 SER A O 1
ATOM 4512 N N . ALA A 1 593 ? 8.445 4.066 31.622 1.00 96.62 593 ALA A N 1
ATOM 4513 C CA . ALA A 1 593 ? 7.481 3.975 32.719 1.00 96.62 593 ALA A CA 1
ATOM 4514 C C . ALA A 1 593 ? 6.481 2.818 32.525 1.00 96.62 593 ALA A C 1
ATOM 4516 O O . ALA A 1 593 ? 6.176 2.104 33.482 1.00 96.62 593 ALA A O 1
ATOM 4517 N N . ALA A 1 594 ? 6.026 2.579 31.291 1.00 96.81 594 ALA A N 1
ATOM 4518 C CA . ALA A 1 594 ? 5.174 1.432 30.972 1.00 96.81 594 ALA A CA 1
ATOM 4519 C C . ALA A 1 594 ? 5.908 0.089 31.163 1.00 96.81 594 ALA A C 1
ATOM 4521 O O . ALA A 1 594 ? 5.347 -0.852 31.721 1.00 96.81 594 ALA A O 1
ATOM 4522 N N . ILE A 1 595 ? 7.185 -0.003 30.770 1.00 97.00 595 ILE A N 1
ATOM 4523 C CA . ILE A 1 595 ? 8.027 -1.195 30.990 1.00 97.00 595 ILE A CA 1
ATOM 4524 C C . ILE A 1 595 ? 8.297 -1.407 32.487 1.00 97.00 595 ILE A C 1
ATOM 4526 O O . ILE A 1 595 ? 8.264 -2.540 32.983 1.00 97.00 595 ILE A O 1
ATOM 4530 N N . ALA A 1 596 ? 8.518 -0.330 33.246 1.00 96.38 596 ALA A N 1
ATOM 4531 C CA . ALA A 1 596 ? 8.705 -0.404 34.692 1.00 96.38 596 ALA A CA 1
ATOM 4532 C C . ALA A 1 596 ? 7.485 -1.019 35.400 1.00 96.38 596 ALA A C 1
ATOM 4534 O O . ALA A 1 596 ? 7.668 -1.789 36.343 1.00 96.38 596 ALA A O 1
ATOM 4535 N N . ALA A 1 597 ? 6.273 -0.769 34.895 1.00 95.06 597 ALA A N 1
ATOM 4536 C CA . ALA A 1 597 ? 5.031 -1.337 35.417 1.00 95.06 597 ALA A CA 1
ATOM 4537 C C . ALA A 1 597 ? 4.828 -2.833 35.109 1.00 95.06 597 ALA A C 1
ATOM 4539 O O . ALA A 1 597 ? 4.011 -3.482 35.764 1.00 95.06 597 ALA A O 1
ATOM 4540 N N . ALA A 1 598 ? 5.565 -3.402 34.150 1.00 94.75 598 ALA A N 1
ATOM 4541 C CA . ALA A 1 598 ? 5.452 -4.818 33.818 1.00 94.75 598 ALA A CA 1
ATOM 4542 C C . ALA A 1 598 ? 5.879 -5.722 34.998 1.00 94.75 598 ALA A C 1
ATOM 4544 O O . ALA A 1 598 ? 6.880 -5.418 35.663 1.00 94.75 598 ALA A O 1
ATOM 4545 N N . PRO A 1 599 ? 5.192 -6.853 35.254 1.00 89.12 599 PRO A N 1
ATOM 4546 C CA . PRO A 1 599 ? 5.585 -7.805 36.291 1.00 89.12 599 PRO A CA 1
ATOM 4547 C C . PRO A 1 599 ? 7.014 -8.326 36.095 1.00 89.12 599 PRO A C 1
ATOM 4549 O O . PRO A 1 599 ? 7.401 -8.714 34.995 1.00 89.12 599 PRO A O 1
ATOM 4552 N N . ALA A 1 600 ? 7.800 -8.362 37.173 1.00 83.69 600 ALA A N 1
ATOM 4553 C CA . ALA A 1 600 ? 9.190 -8.825 37.127 1.00 83.69 600 ALA A CA 1
ATOM 4554 C C . ALA A 1 600 ? 9.323 -10.347 36.923 1.00 83.69 600 ALA A C 1
ATOM 4556 O O . ALA A 1 600 ? 10.375 -10.817 36.500 1.00 83.69 600 ALA A O 1
ATOM 4557 N N . ASP A 1 601 ? 8.273 -11.118 37.224 1.00 80.56 601 ASP A N 1
ATOM 4558 C CA . ASP A 1 601 ? 8.266 -12.577 37.080 1.00 80.56 601 ASP A CA 1
ATOM 4559 C C . ASP A 1 601 ? 8.097 -13.043 35.626 1.00 80.56 601 ASP A C 1
ATOM 4561 O O . ASP A 1 601 ? 8.396 -14.200 35.332 1.00 80.56 601 ASP A O 1
ATOM 4565 N N . GLY A 1 602 ? 7.618 -12.157 34.738 1.00 77.88 602 GLY A N 1
ATOM 4566 C CA . GLY A 1 602 ? 7.539 -12.343 33.291 1.00 77.88 602 GLY A CA 1
ATOM 4567 C C . GLY A 1 602 ? 6.961 -13.692 32.868 1.00 77.88 602 GLY A C 1
ATOM 4568 O O . GLY A 1 602 ? 7.521 -14.390 32.031 1.00 77.88 602 GLY A O 1
ATOM 4569 N N . ARG A 1 603 ? 5.840 -14.092 33.475 1.00 82.69 603 ARG A N 1
ATOM 4570 C CA . ARG A 1 603 ? 5.189 -15.385 33.190 1.00 82.69 603 ARG A CA 1
ATOM 4571 C C . ARG A 1 603 ? 4.335 -15.385 31.920 1.00 82.69 603 ARG A C 1
ATOM 4573 O O . ARG A 1 603 ? 3.929 -16.450 31.461 1.00 82.69 603 ARG A O 1
ATOM 4580 N N . LYS A 1 604 ? 4.005 -14.205 31.390 1.00 86.88 604 LYS A N 1
ATOM 4581 C CA . LYS A 1 604 ? 3.150 -14.013 30.210 1.00 86.88 604 LYS A CA 1
ATOM 4582 C C . LYS A 1 604 ? 3.525 -12.722 29.465 1.00 86.88 604 LYS A C 1
ATOM 4584 O O . LYS A 1 604 ? 4.095 -11.833 30.095 1.00 86.88 604 LYS A O 1
ATOM 4589 N N . PRO A 1 605 ? 3.136 -12.584 28.181 1.00 93.38 605 PRO A N 1
ATOM 4590 C CA . PRO A 1 605 ? 3.204 -11.323 27.440 1.00 93.38 605 PRO A CA 1
ATOM 4591 C C . PRO A 1 605 ? 2.649 -10.134 28.224 1.00 93.38 605 PRO A C 1
ATOM 4593 O O . PRO A 1 605 ? 1.497 -10.189 28.655 1.00 93.38 605 PRO A O 1
ATOM 4596 N N . PHE A 1 606 ? 3.448 -9.071 28.344 1.00 96.12 606 PHE A N 1
ATOM 4597 C CA . PHE A 1 606 ? 3.026 -7.747 28.795 1.00 96.12 606 PHE A CA 1
ATOM 4598 C C . PHE A 1 606 ? 2.999 -6.804 27.587 1.00 96.12 606 PHE A C 1
ATOM 4600 O O . PHE A 1 606 ? 4.040 -6.441 27.031 1.00 96.12 606 PHE A O 1
ATOM 4607 N N . ARG A 1 607 ? 1.792 -6.479 27.125 1.00 96.81 607 ARG A N 1
ATOM 4608 C CA . ARG A 1 607 ? 1.528 -5.782 25.863 1.00 96.81 607 ARG A CA 1
ATOM 4609 C C . ARG A 1 607 ? 1.413 -4.283 26.085 1.00 96.81 607 ARG A C 1
ATOM 4611 O O . ARG A 1 607 ? 0.486 -3.821 26.743 1.00 96.81 607 ARG A O 1
ATOM 4618 N N . ILE A 1 608 ? 2.312 -3.531 25.469 1.00 97.75 608 ILE A N 1
ATOM 4619 C CA . ILE A 1 608 ? 2.377 -2.077 25.559 1.00 97.75 608 ILE A CA 1
ATOM 4620 C C . ILE A 1 608 ? 1.980 -1.488 24.203 1.00 97.75 608 ILE A C 1
ATOM 4622 O O . ILE A 1 608 ? 2.689 -1.682 23.214 1.00 97.75 608 ILE A O 1
ATOM 4626 N N . LEU A 1 609 ? 0.855 -0.771 24.155 1.00 97.38 609 LEU A N 1
ATOM 4627 C CA . LEU A 1 609 ? 0.475 0.027 22.987 1.00 97.38 609 LEU A CA 1
ATOM 4628 C C . LEU A 1 609 ? 1.298 1.316 22.962 1.00 97.38 609 LEU A C 1
ATOM 4630 O O . LEU A 1 609 ? 1.289 2.064 23.935 1.00 97.38 609 LEU A O 1
ATOM 4634 N N . ILE A 1 610 ? 1.952 1.613 21.845 1.00 96.38 610 ILE A N 1
ATOM 4635 C CA . ILE A 1 610 ? 2.657 2.877 21.621 1.00 96.38 610 ILE A CA 1
ATOM 4636 C C . ILE A 1 610 ? 1.814 3.710 20.661 1.00 96.38 610 ILE A C 1
ATOM 4638 O O . ILE A 1 610 ? 1.713 3.383 19.472 1.00 96.38 610 ILE A O 1
ATOM 4642 N N . THR A 1 611 ? 1.187 4.776 21.162 1.00 93.19 611 THR A N 1
ATOM 4643 C CA . THR A 1 611 ? 0.338 5.610 20.305 1.00 93.19 611 THR A CA 1
ATOM 4644 C C . THR A 1 611 ? 1.155 6.380 19.278 1.00 93.19 611 THR A C 1
ATOM 4646 O O . THR A 1 611 ? 2.372 6.541 19.419 1.00 93.19 611 THR A O 1
ATOM 4649 N N . ARG A 1 612 ? 0.478 6.879 18.241 1.00 91.31 612 ARG A N 1
ATOM 4650 C CA . ARG A 1 612 ? 1.073 7.802 17.268 1.00 91.31 612 ARG A CA 1
ATOM 4651 C C . ARG A 1 612 ? 1.729 8.980 18.001 1.00 91.31 612 ARG A C 1
ATOM 4653 O O . ARG A 1 612 ? 1.116 9.584 18.879 1.00 91.31 612 ARG A O 1
ATOM 4660 N N . GLY A 1 613 ? 2.967 9.292 17.641 1.00 84.88 613 GLY A N 1
ATOM 4661 C CA . GLY A 1 613 ? 3.815 10.303 18.263 1.00 84.88 613 GLY A CA 1
ATOM 4662 C C . GLY A 1 613 ? 5.304 9.959 18.150 1.00 84.88 613 GLY A C 1
ATOM 4663 O O . GLY A 1 613 ? 5.677 8.827 17.838 1.00 84.88 613 GLY A O 1
ATOM 4664 N N . ILE A 1 614 ? 6.155 10.952 18.425 1.00 94.19 614 ILE A N 1
ATOM 4665 C CA . ILE A 1 614 ? 7.606 10.774 18.558 1.00 94.19 614 ILE A CA 1
ATOM 4666 C C . ILE A 1 614 ? 7.949 10.724 20.049 1.00 94.19 614 ILE A C 1
ATOM 4668 O O . ILE A 1 614 ? 7.989 11.748 20.731 1.00 94.19 614 ILE A O 1
ATOM 4672 N N . TRP A 1 615 ? 8.211 9.522 20.545 1.00 94.88 615 TRP A N 1
ATOM 4673 C CA . TRP A 1 615 ? 8.550 9.227 21.932 1.00 94.88 615 TRP A CA 1
ATOM 4674 C C . TRP A 1 615 ? 10.061 9.325 22.117 1.00 94.88 615 TRP A C 1
ATOM 4676 O O . TRP A 1 615 ? 10.796 8.392 21.793 1.00 94.88 615 TRP A O 1
ATOM 4686 N N . THR A 1 616 ? 10.528 10.495 22.567 1.00 96.44 616 THR A N 1
ATOM 4687 C CA . THR A 1 616 ? 11.966 10.781 22.669 1.00 96.44 616 THR A CA 1
ATOM 4688 C C . THR A 1 616 ? 12.545 10.296 23.996 1.00 96.44 616 THR A C 1
ATOM 4690 O O . THR A 1 616 ? 12.534 11.019 24.989 1.00 96.44 616 THR A O 1
ATOM 4693 N N . GLU A 1 617 ? 13.070 9.075 24.006 1.00 94.81 617 GLU A N 1
ATOM 4694 C CA . GLU A 1 617 ? 13.690 8.436 25.164 1.00 94.81 617 GLU A CA 1
ATOM 4695 C C . GLU A 1 617 ? 14.646 7.308 24.750 1.00 94.81 617 GLU A C 1
ATOM 4697 O O . GLU A 1 617 ? 14.461 6.656 23.724 1.00 94.81 617 GLU A O 1
ATOM 4702 N N . GLN A 1 618 ? 15.665 7.066 25.579 1.00 96.00 618 GLN A N 1
ATOM 4703 C CA . GLN A 1 618 ? 16.484 5.858 25.501 1.00 96.00 618 GLN A CA 1
ATOM 4704 C C . GLN A 1 618 ? 15.866 4.785 26.399 1.00 96.00 618 GLN A C 1
ATOM 4706 O O . GLN A 1 618 ? 15.625 5.028 27.583 1.00 96.00 618 GLN A O 1
ATOM 4711 N N . VAL A 1 619 ? 15.618 3.598 25.848 1.00 97.50 619 VAL A N 1
ATOM 4712 C CA . VAL A 1 619 ? 14.784 2.575 26.490 1.00 97.50 619 VAL A CA 1
ATOM 4713 C C . VAL A 1 619 ? 15.558 1.285 26.693 1.00 97.50 619 VAL A C 1
ATOM 4715 O O . VAL A 1 619 ? 16.271 0.828 25.802 1.00 97.50 619 VAL A O 1
ATOM 4718 N N . VAL A 1 620 ? 15.381 0.664 27.859 1.00 98.06 620 VAL A N 1
ATOM 4719 C CA . VAL A 1 620 ? 15.927 -0.659 28.170 1.00 98.06 620 VAL A CA 1
ATOM 4720 C C . VAL A 1 620 ? 14.781 -1.612 28.483 1.00 98.06 620 VAL A C 1
ATOM 4722 O O . VAL A 1 620 ? 13.972 -1.354 29.369 1.00 98.06 620 VAL A O 1
ATOM 4725 N N . VAL A 1 621 ? 14.733 -2.723 27.756 1.00 97.56 621 VAL A N 1
ATOM 4726 C CA . VAL A 1 621 ? 13.850 -3.860 28.012 1.00 97.56 621 VAL A CA 1
ATOM 4727 C C . VAL A 1 621 ? 14.669 -4.944 28.700 1.00 97.56 621 VAL A C 1
ATOM 4729 O O . VAL A 1 621 ? 15.448 -5.646 28.058 1.00 97.56 621 VAL A O 1
ATOM 4732 N N . ASP A 1 622 ? 14.507 -5.072 30.010 1.00 95.69 622 ASP A N 1
ATOM 4733 C CA . ASP A 1 622 ? 15.241 -6.003 30.876 1.00 95.69 622 ASP A CA 1
ATOM 4734 C C . ASP A 1 622 ? 14.347 -7.073 31.527 1.00 95.69 622 ASP A C 1
ATOM 4736 O O . ASP A 1 622 ? 14.831 -7.913 32.286 1.00 95.69 622 ASP A O 1
ATOM 4740 N N . LYS A 1 623 ? 13.055 -7.091 31.182 1.00 95.62 623 LYS A N 1
ATOM 4741 C CA . LYS A 1 623 ? 12.073 -8.093 31.619 1.00 95.62 623 LYS A CA 1
ATOM 4742 C C . LYS A 1 623 ? 11.643 -8.974 30.445 1.00 95.62 623 LYS A C 1
ATOM 4744 O O . LYS A 1 623 ? 11.483 -8.454 29.337 1.00 95.62 623 LYS A O 1
ATOM 4749 N N . PRO A 1 624 ? 11.442 -10.288 30.653 1.00 94.81 624 PRO A N 1
ATOM 4750 C CA . PRO A 1 624 ? 11.006 -11.160 29.575 1.00 94.81 624 PRO A CA 1
ATOM 4751 C C . PRO A 1 624 ? 9.558 -10.865 29.171 1.00 94.81 624 PRO A C 1
ATOM 4753 O O . PRO A 1 624 ? 8.795 -10.287 29.947 1.00 94.81 624 PRO A O 1
ATOM 4756 N N . PHE A 1 625 ? 9.176 -11.278 27.960 1.00 95.75 625 PHE A 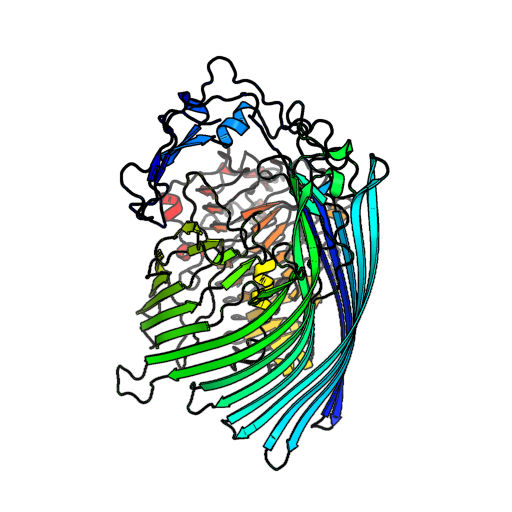N 1
ATOM 4757 C CA . PHE A 1 625 ? 7.808 -11.152 27.434 1.00 95.75 625 PHE A CA 1
ATOM 4758 C C . PHE A 1 625 ? 7.271 -9.714 27.289 1.00 95.75 625 PHE A C 1
ATOM 4760 O O . PHE A 1 625 ? 6.057 -9.496 27.243 1.00 95.75 625 PHE A O 1
ATOM 4767 N N . ILE A 1 626 ? 8.146 -8.715 27.164 1.00 97.88 626 ILE A N 1
ATOM 4768 C CA . ILE A 1 626 ? 7.736 -7.346 26.823 1.00 97.88 626 ILE A CA 1
ATOM 4769 C C . ILE A 1 626 ? 7.377 -7.273 25.336 1.00 97.88 626 ILE A C 1
ATOM 4771 O O . ILE A 1 626 ? 8.197 -7.577 24.469 1.00 97.88 626 ILE A O 1
ATOM 4775 N N . HIS A 1 627 ? 6.135 -6.882 25.045 1.00 98.06 627 HIS A N 1
ATOM 4776 C CA . HIS A 1 627 ? 5.593 -6.785 23.693 1.00 98.06 627 HIS A CA 1
ATOM 4777 C C . HIS A 1 627 ? 5.223 -5.330 23.376 1.00 98.06 627 HIS A C 1
ATOM 4779 O O . HIS A 1 627 ? 4.232 -4.818 23.892 1.00 98.06 627 HIS A O 1
ATOM 4785 N N . LEU A 1 628 ? 5.988 -4.675 22.508 1.00 98.38 628 LEU A N 1
ATOM 4786 C CA . LEU A 1 628 ? 5.758 -3.311 22.036 1.00 98.38 628 LEU A CA 1
ATOM 4787 C C . LEU A 1 628 ? 4.942 -3.332 20.742 1.00 98.38 628 LEU A C 1
ATOM 4789 O O . LEU A 1 628 ? 5.352 -3.946 19.759 1.00 98.38 628 LEU A O 1
ATOM 4793 N N . ILE A 1 629 ? 3.790 -2.669 20.730 1.00 98.19 629 ILE A N 1
ATOM 4794 C CA . ILE A 1 629 ? 2.859 -2.685 19.597 1.00 98.19 629 ILE A CA 1
ATOM 4795 C C . ILE A 1 629 ? 2.544 -1.238 19.233 1.00 98.19 629 ILE A C 1
ATOM 4797 O O . ILE A 1 629 ? 1.926 -0.532 20.026 1.00 98.19 629 ILE A O 1
ATOM 4801 N N . GLY A 1 630 ? 2.973 -0.777 18.062 1.00 94.06 630 GLY A N 1
ATOM 4802 C CA . GLY A 1 630 ? 2.627 0.561 17.587 1.00 94.06 630 GLY A CA 1
ATOM 4803 C C . GLY A 1 630 ? 1.224 0.618 16.987 1.00 94.06 630 GLY A C 1
ATOM 4804 O O . GLY A 1 630 ? 0.740 -0.348 16.398 1.00 94.06 630 GLY A O 1
ATOM 4805 N N . GLU A 1 631 ? 0.562 1.766 17.135 1.00 89.12 631 GLU A N 1
ATOM 4806 C CA . GLU A 1 631 ? -0.672 2.078 16.401 1.00 89.12 631 GLU A CA 1
ATOM 4807 C C . GLU A 1 631 ? -0.436 2.235 14.899 1.00 89.12 631 GLU A C 1
ATOM 4809 O O . GLU A 1 631 ? -1.321 1.951 14.094 1.00 89.12 631 GLU A O 1
ATOM 4814 N N . ASP A 1 632 ? 0.740 2.738 14.529 1.00 87.44 632 ASP A N 1
ATOM 4815 C CA . ASP A 1 632 ? 1.124 2.983 13.150 1.00 87.44 632 ASP A CA 1
ATOM 4816 C C . ASP A 1 632 ? 2.631 2.820 12.983 1.00 87.44 632 ASP A C 1
ATOM 4818 O O . ASP A 1 632 ? 3.411 3.359 13.765 1.00 87.44 632 ASP A O 1
ATOM 4822 N N . ARG A 1 633 ? 3.050 2.138 11.915 1.00 91.81 633 ARG A N 1
ATOM 4823 C CA . ARG A 1 633 ? 4.465 1.836 11.670 1.00 91.81 633 ARG A CA 1
ATOM 4824 C C . ARG A 1 633 ? 5.316 3.100 11.585 1.00 91.81 633 ARG A C 1
ATOM 4826 O O . ARG A 1 633 ? 6.334 3.174 12.264 1.00 91.81 633 ARG A O 1
ATOM 4833 N N . ALA A 1 634 ? 4.891 4.082 10.790 1.00 81.25 634 ALA A N 1
ATOM 4834 C CA . ALA A 1 634 ? 5.625 5.335 10.595 1.00 81.25 634 ALA A CA 1
ATOM 4835 C C . ALA A 1 634 ? 5.293 6.396 11.662 1.00 81.25 634 ALA A C 1
ATOM 4837 O O . ALA A 1 634 ? 6.097 7.282 11.930 1.00 81.25 634 ALA A O 1
ATOM 4838 N N . GLY A 1 635 ? 4.099 6.325 12.253 1.00 80.12 635 GLY A N 1
ATOM 4839 C CA . GLY A 1 635 ? 3.592 7.301 13.211 1.00 80.12 635 GLY A CA 1
ATOM 4840 C C . GLY A 1 635 ? 3.925 7.010 14.671 1.00 80.12 635 GLY A C 1
ATOM 4841 O O . GLY A 1 635 ? 3.935 7.955 15.448 1.00 80.12 635 GLY A O 1
ATOM 4842 N N . SER A 1 636 ? 4.189 5.763 15.068 1.00 95.56 636 SER A N 1
ATOM 4843 C CA . SER A 1 636 ? 4.591 5.385 16.433 1.00 95.56 636 SER A CA 1
ATOM 4844 C C . SER A 1 636 ? 6.111 5.234 16.499 1.00 95.56 636 SER A C 1
ATOM 4846 O O . SER A 1 636 ? 6.651 4.161 16.224 1.00 95.56 636 SER A O 1
ATOM 4848 N N . VAL A 1 637 ? 6.814 6.319 16.833 1.00 97.62 637 VAL A N 1
ATOM 4849 C CA . VAL A 1 637 ? 8.278 6.404 16.726 1.00 97.62 637 VAL A CA 1
ATOM 4850 C C . VAL A 1 637 ? 8.921 6.428 18.110 1.00 97.62 637 VAL A C 1
ATOM 4852 O O . VAL A 1 637 ? 8.709 7.369 18.868 1.00 97.62 637 VAL A O 1
ATOM 4855 N N . ILE A 1 638 ? 9.748 5.432 18.428 1.00 98.00 638 ILE A N 1
ATOM 4856 C CA . ILE A 1 638 ? 10.683 5.474 19.561 1.00 98.00 638 ILE A CA 1
ATOM 4857 C C . ILE A 1 638 ? 11.960 6.144 19.060 1.00 98.00 638 ILE A C 1
ATOM 4859 O O . ILE A 1 638 ? 12.545 5.702 18.070 1.00 98.00 638 ILE A O 1
ATOM 4863 N N . ASN A 1 639 ? 12.376 7.220 19.716 1.00 97.38 639 ASN A N 1
ATOM 4864 C CA . ASN A 1 639 ? 13.380 8.129 19.190 1.00 97.38 639 ASN A CA 1
ATOM 4865 C C . ASN A 1 639 ? 14.430 8.484 20.246 1.00 97.38 639 ASN A C 1
ATOM 4867 O O . ASN A 1 639 ? 14.093 8.835 21.367 1.00 97.38 639 ASN A O 1
ATOM 4871 N N . HIS A 1 640 ? 15.710 8.478 19.894 1.00 97.38 640 HIS A N 1
ATOM 4872 C CA . HIS A 1 640 ? 16.760 9.032 20.751 1.00 97.38 640 HIS A CA 1
ATOM 4873 C C . HIS A 1 640 ? 17.913 9.546 19.897 1.00 97.38 640 HIS A C 1
ATOM 4875 O O . HIS A 1 640 ? 18.152 9.016 18.819 1.00 97.38 640 HIS A O 1
ATOM 4881 N N . LEU A 1 641 ? 18.626 10.576 20.352 1.00 96.06 641 LEU A N 1
ATOM 4882 C CA . LEU A 1 641 ? 19.812 11.087 19.667 1.00 96.06 641 LEU A CA 1
ATOM 4883 C C . LEU A 1 641 ? 21.044 10.743 20.494 1.00 96.06 641 LEU A C 1
ATOM 4885 O O . LEU A 1 641 ? 21.308 11.374 21.516 1.00 96.06 641 LEU A O 1
ATOM 4889 N N . ALA A 1 642 ? 21.818 9.775 20.017 1.00 94.69 642 ALA A N 1
ATOM 4890 C CA . ALA A 1 642 ? 23.122 9.455 20.577 1.00 94.69 642 ALA A CA 1
ATOM 4891 C C . ALA A 1 642 ? 24.043 8.939 19.473 1.00 94.69 642 ALA A C 1
ATOM 4893 O O . ALA A 1 642 ? 23.657 8.075 18.691 1.00 94.69 642 ALA A O 1
ATOM 4894 N N . ALA A 1 643 ? 25.276 9.437 19.440 1.00 94.56 643 ALA A N 1
ATOM 4895 C CA . ALA A 1 643 ? 26.320 8.925 18.564 1.00 94.56 643 ALA A CA 1
ATOM 4896 C C . ALA A 1 643 ? 27.631 8.801 19.335 1.00 94.56 643 ALA A C 1
ATOM 4898 O O . ALA A 1 643 ? 27.880 9.562 20.270 1.00 94.56 643 ALA A O 1
ATOM 4899 N N . SER A 1 644 ? 28.467 7.839 18.946 1.00 93.31 644 SER A N 1
ATOM 4900 C CA . SER A 1 644 ? 29.649 7.415 19.698 1.00 93.31 644 SER A CA 1
ATOM 4901 C C . SER A 1 644 ? 30.574 8.578 20.058 1.00 93.31 644 SER A C 1
ATOM 4903 O O . SER A 1 644 ? 31.073 8.635 21.182 1.00 93.31 644 SER A O 1
ATOM 4905 N N . GLY A 1 645 ? 30.800 9.493 19.112 1.00 89.81 645 GLY A N 1
ATOM 4906 C CA . GLY A 1 645 ? 31.658 10.665 19.284 1.00 89.81 645 GLY A CA 1
ATOM 4907 C C . GLY A 1 645 ? 31.026 11.857 20.009 1.00 89.81 645 GLY A C 1
ATOM 4908 O O . GLY A 1 645 ? 31.729 12.829 20.268 1.00 89.81 645 GLY A O 1
ATOM 4909 N N . LEU A 1 646 ? 29.733 11.815 20.341 1.00 90.25 646 LEU A N 1
ATOM 4910 C CA . LEU A 1 646 ? 29.077 12.886 21.094 1.00 90.25 646 LEU A CA 1
ATOM 4911 C C . LEU A 1 646 ? 29.329 12.734 22.602 1.00 90.25 646 LEU A C 1
ATOM 4913 O O . LEU A 1 646 ? 29.514 11.627 23.119 1.00 90.25 646 LEU A O 1
ATOM 4917 N N . ALA A 1 647 ? 29.304 13.859 23.318 1.00 89.31 647 ALA A N 1
ATOM 4918 C CA . ALA A 1 647 ? 29.326 13.862 24.775 1.00 89.31 647 ALA A CA 1
ATOM 4919 C C . ALA A 1 647 ? 28.010 13.286 25.322 1.00 89.31 647 ALA A C 1
ATOM 4921 O O . ALA A 1 647 ? 26.920 13.702 24.923 1.00 89.31 647 ALA A O 1
ATOM 4922 N N . ALA A 1 648 ? 28.119 12.327 26.234 1.00 88.56 648 ALA A N 1
ATOM 4923 C CA . ALA A 1 648 ? 27.000 11.798 26.991 1.00 88.56 648 ALA A CA 1
ATOM 4924 C C . ALA A 1 648 ? 26.703 12.693 28.213 1.00 88.56 648 ALA A C 1
ATOM 4926 O O . ALA A 1 648 ? 27.577 13.446 28.657 1.00 88.56 648 ALA A O 1
ATOM 4927 N N . PRO A 1 649 ? 25.498 12.598 28.807 1.00 87.69 649 PRO A N 1
ATOM 4928 C CA . PRO A 1 649 ? 25.119 13.400 29.976 1.00 87.69 649 PRO A CA 1
ATOM 4929 C C . PRO A 1 649 ? 26.030 13.242 31.206 1.00 87.69 649 PRO A C 1
ATOM 4931 O O . PRO A 1 649 ? 26.042 14.110 32.072 1.00 87.69 649 PRO A O 1
ATOM 4934 N N . ASP A 1 650 ? 26.801 12.155 31.293 1.00 89.44 650 ASP A N 1
ATOM 4935 C CA . ASP A 1 650 ? 27.761 11.896 32.375 1.00 89.44 650 ASP A CA 1
ATOM 4936 C C . ASP A 1 650 ? 29.144 12.544 32.153 1.00 89.44 650 ASP A C 1
ATOM 4938 O O . ASP A 1 650 ? 30.077 12.300 32.921 1.00 89.44 650 ASP A O 1
ATOM 4942 N N . GLY A 1 651 ? 29.296 13.344 31.093 1.00 85.31 651 GLY A N 1
ATOM 4943 C CA . GLY A 1 651 ? 30.536 14.036 30.741 1.00 85.31 651 GLY A CA 1
ATOM 4944 C C . GLY A 1 651 ? 31.581 13.162 30.040 1.00 85.31 651 GLY A C 1
ATOM 4945 O O . GLY A 1 651 ? 32.648 13.662 29.686 1.00 85.31 651 GLY A O 1
ATOM 4946 N N . ARG A 1 652 ? 31.306 11.871 29.812 1.00 88.75 652 ARG A N 1
ATOM 4947 C CA . ARG A 1 652 ? 32.149 10.983 28.993 1.00 88.75 652 ARG A CA 1
ATOM 4948 C C . ARG A 1 652 ? 31.610 10.937 27.567 1.00 88.75 652 ARG A C 1
ATOM 4950 O O . ARG A 1 652 ? 30.454 11.258 27.323 1.00 88.75 652 ARG A O 1
ATOM 4957 N N . MET A 1 653 ? 32.422 10.507 26.604 1.00 88.25 653 MET A N 1
ATOM 4958 C CA . MET A 1 653 ? 31.883 10.175 25.279 1.00 88.25 653 MET A CA 1
ATOM 4959 C C . MET A 1 653 ? 30.897 9.007 25.395 1.00 88.25 653 MET A C 1
ATOM 4961 O O . MET A 1 653 ? 31.084 8.115 26.234 1.00 88.25 653 MET A O 1
ATOM 4965 N N . TRP A 1 654 ? 29.870 8.991 24.544 1.00 91.62 654 TRP A N 1
ATOM 4966 C CA . TRP A 1 654 ? 28.939 7.864 24.483 1.00 91.62 654 TRP A CA 1
ATOM 4967 C C . TRP A 1 654 ? 29.683 6.556 24.216 1.00 91.62 654 TRP A C 1
ATOM 4969 O O . TRP A 1 654 ? 29.547 5.606 24.982 1.00 91.62 654 TRP A O 1
ATOM 4979 N N . GLY A 1 655 ? 30.497 6.500 23.160 1.00 90.62 655 GLY A N 1
ATOM 4980 C CA . GLY A 1 655 ? 30.963 5.225 22.615 1.00 90.62 655 GLY A CA 1
ATOM 4981 C C . GLY A 1 655 ? 29.811 4.430 21.978 1.00 90.62 655 GLY A C 1
ATOM 4982 O O . GLY A 1 655 ? 28.681 4.473 22.458 1.00 90.62 655 GLY A O 1
ATOM 4983 N N . THR A 1 656 ? 30.079 3.668 20.914 1.00 90.19 656 THR A N 1
ATOM 4984 C CA . THR A 1 656 ? 29.053 2.936 20.138 1.00 90.19 656 THR A CA 1
ATOM 4985 C C . THR A 1 656 ? 28.048 2.179 21.009 1.00 90.19 656 THR A C 1
ATOM 4987 O O . THR A 1 656 ? 26.840 2.351 20.865 1.00 90.19 656 THR A O 1
ATOM 4990 N N . PHE A 1 657 ? 28.530 1.394 21.974 1.00 92.06 657 PHE A N 1
ATOM 4991 C CA . PHE A 1 657 ? 27.705 0.467 22.755 1.00 92.06 657 PHE A CA 1
ATOM 4992 C C . PHE A 1 657 ? 26.748 1.128 23.758 1.00 92.06 657 PHE A C 1
ATOM 4994 O O . PHE A 1 657 ? 25.921 0.440 24.351 1.00 92.06 657 PHE A O 1
ATOM 5001 N N . ARG A 1 658 ? 26.835 2.450 23.956 1.00 94.12 658 ARG A N 1
ATOM 5002 C CA . ARG A 1 658 ? 25.893 3.213 24.793 1.00 94.12 658 ARG A CA 1
ATOM 5003 C C . ARG A 1 658 ? 24.885 4.029 23.975 1.00 94.12 658 ARG A C 1
ATOM 5005 O O . ARG A 1 658 ? 24.010 4.650 24.564 1.00 94.12 658 ARG A O 1
ATOM 5012 N N . THR A 1 659 ? 24.992 4.019 22.646 1.00 96.69 659 THR A N 1
ATOM 5013 C CA . THR A 1 659 ? 24.112 4.778 21.740 1.00 96.69 659 THR A CA 1
ATOM 5014 C C . THR A 1 659 ? 22.750 4.164 21.380 1.00 96.69 659 THR A C 1
ATOM 5016 O O . THR A 1 659 ? 21.942 4.940 20.874 1.00 96.69 659 THR A O 1
ATOM 5019 N N . PRO A 1 660 ? 22.439 2.861 21.600 1.00 98.31 660 PRO A N 1
ATOM 5020 C CA . PRO A 1 660 ? 21.138 2.305 21.221 1.00 98.31 660 PRO A CA 1
ATOM 5021 C C . PRO A 1 660 ? 19.953 3.144 21.708 1.00 98.31 660 PRO A C 1
ATOM 5023 O O . PRO A 1 660 ? 19.877 3.458 22.896 1.00 98.31 660 PRO A O 1
ATOM 5026 N N . THR A 1 661 ? 19.010 3.468 20.818 1.00 98.69 661 THR A N 1
ATOM 5027 C CA . THR A 1 661 ? 17.703 4.028 21.210 1.00 98.69 661 THR A CA 1
ATOM 5028 C C . THR A 1 661 ? 16.920 3.012 22.045 1.00 98.69 661 THR A C 1
ATOM 5030 O O . THR A 1 661 ? 16.338 3.368 23.068 1.00 98.69 661 THR A O 1
ATOM 5033 N N . LEU A 1 662 ? 16.941 1.737 21.642 1.00 98.62 662 LEU A N 1
ATOM 5034 C CA . LEU A 1 662 ? 16.291 0.635 22.348 1.00 98.62 662 LEU A CA 1
ATOM 5035 C C . LEU A 1 662 ? 17.277 -0.516 22.602 1.00 98.62 662 LEU A C 1
ATOM 5037 O O . LEU A 1 662 ? 17.806 -1.116 21.664 1.00 98.62 662 LEU A O 1
ATOM 5041 N N . PHE A 1 663 ? 17.481 -0.852 23.876 1.00 98.56 663 PHE A N 1
ATOM 5042 C CA . PHE A 1 663 ? 18.192 -2.050 24.323 1.00 98.56 663 PHE A CA 1
ATOM 5043 C C . PHE A 1 663 ? 17.202 -3.165 24.651 1.00 98.56 663 PHE A C 1
ATOM 5045 O O . PHE A 1 663 ? 16.264 -2.953 25.418 1.00 98.56 663 PHE A O 1
ATOM 5052 N N . VAL A 1 664 ? 17.465 -4.373 24.160 1.00 98.44 664 VAL A N 1
ATOM 5053 C CA . VAL A 1 664 ? 16.741 -5.591 24.544 1.00 98.44 664 VAL A CA 1
ATOM 5054 C C . VAL A 1 664 ? 17.709 -6.537 25.244 1.00 98.44 664 VAL A C 1
ATOM 5056 O O . VAL A 1 664 ? 18.676 -6.986 24.641 1.00 98.44 664 VAL A O 1
ATOM 5059 N N . ARG A 1 665 ? 17.458 -6.824 26.524 1.00 97.50 665 ARG A N 1
ATOM 5060 C CA . ARG A 1 665 ? 18.312 -7.620 27.431 1.00 97.50 665 ARG A CA 1
ATOM 5061 C C . ARG A 1 665 ? 17.590 -8.813 28.052 1.00 97.50 665 ARG A C 1
ATOM 5063 O O . ARG A 1 665 ? 18.111 -9.446 28.966 1.00 97.50 665 ARG A O 1
ATOM 5070 N N . ALA A 1 666 ? 16.391 -9.117 27.577 1.00 95.62 666 ALA A N 1
ATOM 5071 C CA . ALA A 1 666 ? 15.567 -10.190 28.107 1.00 95.62 666 ALA A CA 1
ATOM 5072 C C . ALA A 1 666 ? 14.936 -11.014 26.981 1.00 95.62 666 ALA A C 1
ATOM 5074 O O . ALA A 1 666 ? 14.775 -10.503 25.865 1.00 95.62 666 ALA A O 1
ATOM 5075 N N . PRO A 1 667 ? 14.591 -12.285 27.249 1.00 94.94 667 PRO A N 1
ATOM 5076 C CA . PRO A 1 667 ? 14.070 -13.152 26.216 1.00 94.94 667 PRO A CA 1
ATOM 5077 C C . PRO A 1 667 ? 12.592 -12.884 25.911 1.00 94.94 667 PRO A C 1
ATOM 5079 O O . PRO A 1 667 ? 11.884 -12.219 26.669 1.00 94.94 667 PRO A O 1
ATOM 5082 N N . ASP A 1 668 ? 12.124 -13.443 24.797 1.00 95.19 668 ASP A N 1
ATOM 5083 C CA . ASP A 1 668 ? 10.720 -13.398 24.368 1.00 95.19 668 ASP A CA 1
ATOM 5084 C C . ASP A 1 668 ? 10.209 -11.959 24.134 1.00 95.19 668 ASP A C 1
ATOM 5086 O O . ASP A 1 668 ? 9.024 -11.659 24.280 1.00 95.19 668 ASP A O 1
ATOM 5090 N N . PHE A 1 669 ? 11.117 -11.048 23.769 1.00 97.94 669 PHE A N 1
ATOM 5091 C CA . PHE A 1 669 ? 10.781 -9.691 23.346 1.00 97.94 669 PHE A CA 1
ATOM 5092 C C . PHE A 1 669 ? 10.033 -9.697 22.009 1.00 97.94 669 PHE A C 1
ATOM 5094 O O . PHE A 1 669 ? 10.416 -10.406 21.076 1.00 97.94 669 PHE A O 1
ATOM 5101 N N . HIS A 1 670 ? 9.020 -8.841 21.881 1.00 98.38 670 HIS A N 1
ATOM 5102 C CA . HIS A 1 670 ? 8.316 -8.625 20.622 1.00 98.38 670 HIS A CA 1
ATOM 5103 C C . HIS A 1 670 ? 8.156 -7.127 20.337 1.00 98.38 670 HIS A C 1
ATOM 5105 O O . HIS A 1 670 ? 7.677 -6.393 21.192 1.00 98.38 670 HIS A O 1
ATOM 5111 N N . ALA A 1 671 ? 8.498 -6.676 19.131 1.00 98.25 671 ALA A N 1
ATOM 5112 C CA . ALA A 1 671 ? 8.094 -5.375 18.598 1.00 98.25 671 ALA A CA 1
ATOM 5113 C C . ALA A 1 671 ? 7.311 -5.534 17.286 1.00 98.25 671 ALA A C 1
ATOM 5115 O O . ALA A 1 671 ? 7.756 -6.261 16.394 1.00 98.25 671 ALA A O 1
ATOM 5116 N N . GLU A 1 672 ? 6.180 -4.837 17.152 1.00 97.75 672 GLU A N 1
ATOM 5117 C CA . GLU A 1 672 ? 5.331 -4.885 15.959 1.00 97.75 672 GLU A CA 1
ATOM 5118 C C . GLU A 1 672 ? 4.775 -3.508 15.560 1.00 97.75 672 GLU A C 1
ATOM 5120 O O . GLU A 1 672 ? 4.258 -2.774 16.399 1.00 97.75 672 GLU A O 1
ATOM 5125 N N . THR A 1 673 ? 4.828 -3.187 14.260 1.00 96.69 673 THR A N 1
ATOM 5126 C CA . THR A 1 673 ? 4.167 -2.009 13.649 1.00 96.69 673 THR A CA 1
ATOM 5127 C C . THR A 1 673 ? 4.587 -0.672 14.278 1.00 96.69 673 THR A C 1
ATOM 5129 O O . THR A 1 673 ? 3.756 0.153 14.631 1.00 96.69 673 THR A O 1
ATOM 5132 N N . LEU A 1 674 ? 5.895 -0.438 14.417 1.00 98.00 674 LEU A N 1
ATOM 5133 C CA . LEU A 1 674 ? 6.457 0.806 14.968 1.00 98.00 674 LEU A CA 1
ATOM 5134 C C . LEU A 1 674 ? 7.796 1.179 14.314 1.00 98.00 674 LEU A C 1
ATOM 5136 O O . LEU A 1 674 ? 8.408 0.359 13.626 1.00 98.00 674 LEU A O 1
ATOM 5140 N N . THR A 1 675 ? 8.280 2.394 14.566 1.00 98.69 675 THR A N 1
ATOM 5141 C CA . THR A 1 675 ? 9.618 2.848 14.160 1.00 98.69 675 THR A CA 1
ATOM 5142 C C . THR A 1 675 ? 10.541 2.948 15.373 1.00 98.69 675 THR A C 1
ATOM 5144 O O . THR A 1 675 ? 10.167 3.512 16.399 1.00 98.69 675 THR A O 1
ATOM 5147 N N . ILE A 1 676 ? 11.769 2.447 15.245 1.00 98.81 676 ILE A N 1
ATOM 5148 C CA . ILE A 1 676 ? 12.869 2.634 16.195 1.00 98.81 676 ILE A CA 1
ATOM 5149 C C . ILE A 1 676 ? 13.931 3.464 15.480 1.00 98.81 676 ILE A C 1
ATOM 5151 O O . ILE A 1 676 ? 14.579 2.988 14.547 1.00 98.81 676 ILE A O 1
ATOM 5155 N N . ASN A 1 677 ? 14.090 4.712 15.903 1.00 98.62 677 ASN A N 1
ATOM 5156 C CA . ASN A 1 677 ? 14.953 5.685 15.251 1.00 98.62 677 ASN A CA 1
ATOM 5157 C C . ASN A 1 677 ? 16.073 6.137 16.190 1.00 98.62 677 ASN A C 1
ATOM 5159 O O . ASN A 1 677 ? 15.821 6.536 17.331 1.00 98.62 677 ASN A O 1
ATOM 5163 N N . ASN A 1 678 ? 17.309 6.139 15.697 1.00 98.25 678 ASN A N 1
ATOM 5164 C CA . ASN A 1 678 ? 18.343 6.990 16.267 1.00 98.25 678 ASN A CA 1
ATOM 5165 C C . ASN A 1 678 ? 18.411 8.280 15.442 1.00 98.25 678 ASN A C 1
ATOM 5167 O O . ASN A 1 678 ? 18.782 8.262 14.270 1.00 98.25 678 ASN A O 1
ATOM 5171 N N . ALA A 1 679 ? 18.032 9.391 16.069 1.00 96.12 679 ALA A N 1
ATOM 5172 C CA . ALA A 1 679 ? 17.848 10.702 15.456 1.00 96.12 679 ALA A CA 1
ATOM 5173 C C . ALA A 1 679 ? 19.151 11.407 15.055 1.00 96.12 679 ALA A C 1
ATOM 5175 O O . ALA A 1 679 ? 19.108 12.553 14.610 1.00 96.12 679 ALA A O 1
ATOM 5176 N N . PHE A 1 680 ? 20.308 10.771 15.239 1.00 95.00 680 PHE A N 1
ATOM 5177 C CA . PHE A 1 680 ? 21.576 11.327 14.798 1.00 95.00 680 PHE A CA 1
ATOM 5178 C C . PHE A 1 680 ? 21.612 11.492 13.268 1.00 95.00 680 PHE A C 1
ATOM 5180 O O . PHE A 1 680 ? 21.529 10.522 12.509 1.00 95.00 680 PHE A O 1
ATOM 5187 N N . ASP A 1 681 ? 21.771 12.736 12.813 1.00 90.31 681 ASP A N 1
ATOM 5188 C CA . ASP A 1 681 ? 21.883 13.069 11.393 1.00 90.31 681 ASP A CA 1
ATOM 5189 C C . ASP A 1 681 ? 23.308 12.816 10.882 1.00 90.31 681 ASP A C 1
ATOM 5191 O O . ASP A 1 681 ? 24.154 13.710 10.810 1.00 90.31 681 ASP A O 1
ATOM 5195 N N . GLY A 1 682 ? 23.577 11.554 10.544 1.00 86.94 682 GLY A N 1
ATOM 5196 C CA . GLY A 1 682 ? 24.893 11.125 10.087 1.00 86.94 682 GLY A CA 1
ATOM 5197 C C . GLY A 1 682 ? 25.357 11.826 8.810 1.00 86.94 682 GLY A C 1
ATOM 5198 O O . GLY A 1 682 ? 26.533 12.164 8.708 1.00 86.94 682 GLY A O 1
ATOM 5199 N N . LEU A 1 683 ? 24.470 12.080 7.842 1.00 88.62 683 LEU A N 1
ATOM 5200 C CA . LEU A 1 683 ? 24.858 12.741 6.591 1.00 88.62 683 LEU A CA 1
ATOM 5201 C C . LEU A 1 683 ? 25.232 14.206 6.826 1.00 88.62 683 LEU A C 1
ATOM 5203 O O . LEU A 1 683 ? 26.271 14.658 6.337 1.00 88.62 683 LEU A O 1
ATOM 5207 N N . ALA A 1 684 ? 24.423 14.940 7.594 1.00 87.75 684 ALA A N 1
ATOM 5208 C CA . ALA A 1 684 ? 24.753 16.317 7.943 1.00 87.75 684 ALA A CA 1
ATOM 5209 C C . ALA A 1 684 ? 26.041 16.394 8.769 1.00 87.75 684 ALA A C 1
ATOM 5211 O O . ALA A 1 684 ? 26.825 17.320 8.590 1.00 87.75 684 ALA A O 1
ATOM 5212 N N . GLU A 1 685 ? 26.294 15.428 9.653 1.00 87.00 685 GLU A N 1
ATOM 5213 C CA . GLU A 1 685 ? 27.518 15.422 10.452 1.00 87.00 685 GLU A CA 1
ATOM 5214 C C . GLU A 1 685 ? 28.761 15.133 9.604 1.00 87.00 685 GLU A C 1
ATOM 5216 O O . GLU A 1 685 ? 29.741 15.868 9.682 1.00 87.00 685 GLU A O 1
ATOM 5221 N N . MET A 1 686 ? 28.714 14.118 8.741 1.00 80.31 686 MET A N 1
ATOM 5222 C CA . MET A 1 686 ? 29.856 13.713 7.913 1.00 80.31 686 MET A CA 1
ATOM 5223 C C . MET A 1 686 ? 30.209 14.709 6.806 1.00 80.31 686 MET A C 1
ATOM 5225 O O . MET A 1 686 ? 31.281 14.612 6.221 1.00 80.31 686 MET A O 1
ATOM 5229 N N . THR A 1 687 ? 29.327 15.654 6.491 1.00 82.50 687 THR A N 1
ATOM 5230 C CA . THR A 1 687 ? 29.589 16.700 5.489 1.00 82.50 687 THR A CA 1
ATOM 5231 C C . THR A 1 687 ? 30.241 17.950 6.093 1.00 82.50 687 THR A C 1
ATOM 5233 O O . THR A 1 687 ? 30.639 18.853 5.355 1.00 82.50 687 THR A O 1
ATOM 5236 N N . LYS A 1 688 ? 30.401 18.021 7.424 1.00 85.19 688 LYS A N 1
ATOM 5237 C CA . LYS A 1 688 ? 31.068 19.141 8.103 1.00 85.19 688 LYS A CA 1
ATOM 5238 C C . LYS A 1 688 ? 32.597 19.030 7.990 1.00 85.19 688 LYS A C 1
ATOM 5240 O O . LYS A 1 688 ? 33.128 17.940 8.176 1.00 85.19 688 LYS A O 1
ATOM 5245 N N . PRO A 1 689 ? 33.333 20.150 7.830 1.00 78.44 689 PRO A N 1
ATOM 5246 C CA . PRO A 1 689 ? 34.802 20.143 7.763 1.00 78.44 689 PRO A CA 1
ATOM 5247 C C . PRO A 1 689 ? 35.515 19.485 8.958 1.00 78.44 689 PRO A C 1
ATOM 5249 O O . PRO A 1 689 ? 36.602 18.947 8.793 1.00 78.44 689 PRO A O 1
ATOM 5252 N N . ASN A 1 690 ? 34.899 19.519 10.146 1.00 77.31 690 ASN A N 1
ATOM 5253 C CA . ASN A 1 690 ? 35.397 18.898 11.381 1.00 77.31 690 ASN A CA 1
ATOM 5254 C C . ASN A 1 690 ? 34.367 17.914 11.967 1.00 77.31 690 ASN A C 1
ATOM 5256 O O . ASN A 1 690 ? 34.243 17.798 13.186 1.00 77.31 690 ASN A O 1
ATOM 5260 N N . GLY A 1 691 ? 33.565 17.289 11.102 1.00 78.88 691 GLY A N 1
ATOM 5261 C CA . GLY A 1 691 ? 32.524 16.352 11.508 1.00 78.88 691 GLY A CA 1
ATOM 5262 C C . GLY A 1 691 ? 33.077 15.068 12.123 1.00 78.88 691 GLY A C 1
ATOM 5263 O O . GLY A 1 691 ? 34.268 14.752 12.038 1.00 78.88 691 GLY A O 1
ATOM 5264 N N . LEU A 1 692 ? 32.192 14.290 12.742 1.00 81.56 692 LEU A N 1
ATOM 5265 C CA . LEU A 1 692 ? 32.532 12.943 13.192 1.00 81.56 692 LEU A CA 1
ATOM 5266 C C . LEU A 1 692 ? 32.785 12.023 11.989 1.00 81.56 692 LEU A C 1
ATOM 5268 O O . LEU A 1 692 ? 31.883 11.724 11.206 1.00 81.56 692 LEU A O 1
ATOM 5272 N N . HIS A 1 693 ? 34.009 11.505 11.890 1.00 74.62 693 HIS A N 1
ATOM 5273 C CA . HIS A 1 693 ? 34.412 10.535 10.873 1.00 74.62 693 HIS A CA 1
ATOM 5274 C C . HIS A 1 693 ? 34.972 9.275 11.532 1.00 74.62 693 HIS A C 1
ATOM 5276 O O . HIS A 1 693 ? 35.654 9.334 12.555 1.00 74.62 693 HIS A O 1
ATOM 5282 N N . SER A 1 694 ? 34.734 8.114 10.920 1.00 66.31 694 SER A N 1
ATOM 5283 C CA . SER A 1 694 ? 35.019 6.790 11.495 1.00 66.31 694 SER A CA 1
ATOM 5284 C C . SER A 1 694 ? 36.510 6.504 11.791 1.00 66.31 694 SER A C 1
ATOM 5286 O O . SER A 1 694 ? 36.815 5.448 12.338 1.00 66.31 694 SER A O 1
ATOM 5288 N N . HIS A 1 695 ? 37.437 7.417 11.466 1.00 61.38 695 HIS A N 1
ATOM 5289 C CA . HIS A 1 695 ? 38.892 7.237 11.593 1.00 61.38 695 HIS A CA 1
ATOM 5290 C C . HIS A 1 695 ? 39.584 8.146 12.631 1.00 61.38 695 HIS A C 1
ATOM 5292 O O . HIS A 1 695 ? 40.775 7.965 12.874 1.00 61.38 695 HIS A O 1
ATOM 5298 N N . ASN A 1 696 ? 38.861 9.062 13.291 1.00 51.53 696 ASN A N 1
ATOM 5299 C CA . ASN A 1 696 ? 39.461 10.104 14.146 1.00 51.53 696 ASN A CA 1
ATOM 5300 C C . ASN A 1 696 ? 39.321 9.851 15.665 1.00 51.53 696 ASN A C 1
ATOM 5302 O O . ASN A 1 696 ? 39.438 10.776 16.461 1.00 51.53 696 ASN A O 1
ATOM 5306 N N . GLY A 1 697 ? 39.035 8.618 16.099 1.00 52.28 697 GLY A N 1
ATOM 5307 C CA . GLY A 1 697 ? 38.875 8.270 17.525 1.00 52.28 697 GLY A CA 1
ATOM 5308 C C . GLY A 1 697 ? 37.528 8.668 18.156 1.00 52.28 697 GLY A C 1
ATOM 5309 O O . GLY A 1 697 ? 37.167 8.119 19.194 1.00 52.28 697 GLY A O 1
ATOM 5310 N N . ALA A 1 698 ? 36.751 9.531 17.495 1.00 64.06 698 ALA A N 1
ATOM 5311 C CA . ALA A 1 698 ? 35.347 9.834 17.771 1.00 64.06 698 ALA A CA 1
ATOM 5312 C C . ALA A 1 698 ? 34.550 9.658 16.467 1.00 64.06 698 ALA A C 1
ATOM 5314 O O . ALA A 1 698 ? 34.771 10.391 15.505 1.00 64.06 698 ALA A O 1
ATOM 5315 N N . GLY A 1 699 ? 33.680 8.646 16.401 1.00 81.88 699 GLY A N 1
ATOM 5316 C CA . GLY A 1 699 ? 32.999 8.267 15.161 1.00 81.88 699 GLY A CA 1
ATOM 5317 C C . GLY A 1 699 ? 31.482 8.512 15.167 1.00 81.88 699 GLY A C 1
ATOM 5318 O O . GLY A 1 699 ? 30.888 8.735 16.228 1.00 81.88 699 GLY A O 1
ATOM 5319 N N . PRO A 1 700 ? 30.847 8.460 13.980 1.00 90.88 700 PRO A N 1
ATOM 5320 C CA . PRO A 1 700 ? 29.424 8.744 13.785 1.00 90.88 700 PRO A CA 1
ATOM 5321 C C . PRO A 1 700 ? 28.514 7.522 14.029 1.00 90.88 700 PRO A C 1
ATOM 5323 O O . PRO A 1 700 ? 27.383 7.498 13.551 1.00 90.88 700 PRO A O 1
ATOM 5326 N N . GLN A 1 701 ? 28.998 6.482 14.721 1.00 93.44 701 GLN A N 1
ATOM 5327 C CA . GLN A 1 701 ? 28.206 5.288 15.034 1.00 93.44 701 GLN A CA 1
ATOM 5328 C C . GLN A 1 701 ? 27.014 5.660 15.917 1.00 93.44 701 GLN A C 1
ATOM 5330 O O . GLN A 1 701 ? 27.208 6.284 16.962 1.00 93.44 701 GLN A O 1
ATOM 5335 N N . ALA A 1 702 ? 25.813 5.252 15.522 1.00 96.50 702 ALA A N 1
ATOM 5336 C CA . ALA A 1 702 ? 24.569 5.605 16.189 1.00 96.50 702 ALA A CA 1
ATOM 5337 C C . ALA A 1 702 ? 23.585 4.431 16.091 1.00 96.50 702 ALA A C 1
ATOM 5339 O O . ALA A 1 702 ? 22.927 4.217 15.075 1.00 96.50 702 ALA A O 1
ATOM 5340 N N . VAL A 1 703 ? 23.498 3.636 17.157 1.00 98.56 703 VAL A N 1
ATOM 5341 C CA . VAL A 1 703 ? 22.669 2.428 17.159 1.00 98.56 703 VAL A CA 1
ATOM 5342 C C . VAL A 1 703 ? 21.208 2.801 17.413 1.00 98.56 703 VAL A C 1
ATOM 5344 O O . VAL A 1 703 ? 20.900 3.566 18.324 1.00 98.56 703 VAL A O 1
ATOM 5347 N N . ALA A 1 704 ? 20.282 2.260 16.624 1.00 98.75 704 ALA A N 1
ATOM 5348 C CA . ALA A 1 704 ? 18.844 2.391 16.856 1.00 98.75 704 ALA A CA 1
ATOM 5349 C C . ALA A 1 704 ? 18.331 1.251 17.745 1.00 98.75 704 ALA A C 1
ATOM 5351 O O . ALA A 1 704 ? 17.658 1.491 18.745 1.00 98.75 704 ALA A O 1
ATOM 5352 N N . LEU A 1 705 ? 18.695 0.009 17.422 1.00 98.81 705 LEU A N 1
ATOM 5353 C CA . LEU A 1 705 ? 18.232 -1.177 18.138 1.00 98.81 705 LEU A CA 1
ATOM 5354 C C . LEU A 1 705 ? 19.390 -2.122 18.452 1.00 98.81 705 LEU A C 1
ATOM 5356 O O . LEU A 1 705 ? 20.139 -2.500 17.554 1.00 98.81 705 LEU A O 1
ATOM 5360 N N . MET A 1 706 ? 19.488 -2.557 19.708 1.00 98.56 706 MET A N 1
ATOM 5361 C CA . MET A 1 706 ? 20.456 -3.561 20.147 1.00 98.56 706 MET A CA 1
ATOM 5362 C C . MET A 1 706 ? 19.756 -4.772 20.775 1.00 98.56 706 MET A C 1
ATOM 5364 O O . MET A 1 706 ? 18.990 -4.622 21.727 1.00 98.56 706 MET A O 1
ATOM 5368 N N . MET A 1 707 ? 20.058 -5.969 20.263 1.00 98.38 707 MET A N 1
ATOM 5369 C CA . MET A 1 707 ? 19.769 -7.245 20.931 1.00 98.38 707 MET A CA 1
ATOM 5370 C C . MET A 1 707 ? 21.001 -7.603 21.765 1.00 98.38 707 MET A C 1
ATOM 5372 O O . MET A 1 707 ? 21.978 -8.153 21.259 1.00 98.38 707 MET A O 1
ATOM 5376 N N . ASP A 1 708 ? 20.983 -7.188 23.025 1.00 97.12 708 ASP A N 1
ATOM 5377 C CA . ASP A 1 708 ? 22.093 -7.302 23.968 1.00 97.12 708 ASP A CA 1
ATOM 5378 C C . ASP A 1 708 ? 22.038 -8.654 24.703 1.00 97.12 708 ASP A C 1
ATOM 5380 O O . ASP A 1 708 ? 21.105 -9.448 24.545 1.00 97.12 708 ASP A O 1
ATOM 5384 N N . LYS A 1 709 ? 23.041 -8.945 25.529 1.00 94.44 709 LYS A N 1
ATOM 5385 C CA . LYS A 1 709 ? 23.105 -10.157 26.349 1.00 94.44 709 LYS A CA 1
ATOM 5386 C C . LYS A 1 709 ? 21.814 -10.346 27.144 1.00 94.44 709 LYS A C 1
ATOM 5388 O O . LYS A 1 709 ? 21.365 -9.442 27.842 1.00 94.44 709 LYS A O 1
ATOM 5393 N N . GLY A 1 710 ? 21.252 -11.547 27.041 1.00 92.25 710 GLY A N 1
ATOM 5394 C CA . GLY A 1 710 ? 19.973 -11.910 27.653 1.00 92.25 710 GLY A CA 1
ATOM 5395 C C . GLY A 1 710 ? 18.780 -11.802 26.703 1.00 92.25 710 GLY A C 1
ATOM 5396 O O . GLY A 1 710 ? 17.759 -12.435 26.964 1.00 92.25 710 GLY A O 1
ATOM 5397 N N . SER A 1 711 ? 18.910 -11.097 25.572 1.00 94.94 711 SER A N 1
ATOM 5398 C CA . SER A 1 711 ? 17.963 -11.255 24.468 1.00 94.94 711 SER A CA 1
ATOM 5399 C C . SER A 1 711 ? 18.094 -12.657 23.878 1.00 94.94 711 SER A C 1
ATOM 5401 O O . SER A 1 711 ? 19.192 -13.145 23.622 1.00 94.94 711 SER A O 1
ATOM 5403 N N . ASP A 1 712 ? 16.967 -13.339 23.737 1.00 95.19 712 ASP A N 1
ATOM 5404 C CA . ASP A 1 712 ? 16.821 -14.599 23.016 1.00 95.19 712 ASP A CA 1
ATOM 5405 C C . ASP A 1 712 ? 15.341 -14.774 22.689 1.00 95.19 712 ASP A C 1
ATOM 5407 O O . ASP A 1 712 ? 14.478 -14.219 23.367 1.00 95.19 712 ASP A O 1
ATOM 5411 N N . ARG A 1 713 ? 15.018 -15.541 21.654 1.00 95.25 713 ARG A N 1
ATOM 5412 C CA . ARG A 1 713 ? 13.632 -15.707 21.204 1.00 95.25 713 ARG A CA 1
ATOM 5413 C C . ARG A 1 713 ? 12.918 -14.381 20.881 1.00 95.25 713 ARG A C 1
ATOM 5415 O O . ARG A 1 713 ? 11.721 -14.246 21.116 1.00 95.25 713 ARG A O 1
ATOM 5422 N N . ALA A 1 714 ? 13.645 -13.396 20.358 1.00 97.31 714 ALA A N 1
ATOM 5423 C CA . ALA A 1 714 ? 13.081 -12.086 20.052 1.00 97.31 714 ALA A CA 1
ATOM 5424 C C . ALA A 1 714 ? 12.420 -12.055 18.661 1.00 97.31 714 ALA A C 1
ATOM 5426 O O . ALA A 1 714 ? 12.882 -12.696 17.712 1.00 97.31 714 ALA A O 1
ATOM 5427 N N . VAL A 1 715 ? 11.350 -11.272 18.523 1.00 98.25 715 VAL A N 1
ATOM 5428 C CA . VAL A 1 715 ? 10.642 -11.044 17.257 1.00 98.25 715 VAL A CA 1
ATOM 5429 C C . VAL A 1 715 ? 10.482 -9.548 17.012 1.00 98.25 715 VAL A C 1
ATOM 5431 O O . VAL A 1 715 ? 9.956 -8.817 17.842 1.00 98.25 715 VAL A O 1
ATOM 5434 N N . VAL A 1 716 ? 10.888 -9.086 15.836 1.00 98.69 716 VAL A N 1
ATOM 5435 C CA . VAL A 1 716 ? 10.672 -7.719 15.362 1.00 98.69 716 VAL A CA 1
ATOM 5436 C C . VAL A 1 716 ? 9.980 -7.809 14.009 1.00 98.69 716 VAL A C 1
ATOM 5438 O O . VAL A 1 716 ? 10.544 -8.333 13.049 1.00 98.69 716 VAL A O 1
ATOM 5441 N N . ARG A 1 717 ? 8.734 -7.346 13.922 1.00 98.25 717 ARG A N 1
ATOM 5442 C CA . ARG A 1 717 ? 7.887 -7.543 12.743 1.00 98.25 717 ARG A CA 1
ATOM 5443 C C . ARG A 1 717 ? 7.276 -6.236 12.269 1.00 98.25 717 ARG A C 1
ATOM 5445 O O . ARG A 1 717 ? 6.676 -5.510 13.045 1.00 98.25 717 ARG A O 1
ATOM 5452 N N . ASN A 1 718 ? 7.327 -5.989 10.962 1.00 98.12 718 ASN A N 1
ATOM 5453 C CA . ASN A 1 718 ? 6.705 -4.809 10.357 1.00 98.12 718 ASN A CA 1
ATOM 5454 C C . ASN A 1 718 ? 7.181 -3.490 11.007 1.00 98.12 718 ASN A C 1
ATOM 5456 O O . ASN A 1 718 ? 6.385 -2.575 11.200 1.00 98.12 718 ASN A O 1
ATOM 5460 N N . CYS A 1 719 ? 8.465 -3.407 11.367 1.00 98.56 719 CYS A N 1
ATOM 5461 C CA . CYS A 1 719 ? 9.050 -2.222 11.995 1.00 98.56 719 CYS A CA 1
ATOM 5462 C C . CYS A 1 719 ? 10.035 -1.508 11.065 1.00 98.56 719 CYS A C 1
ATOM 5464 O O . CYS A 1 719 ? 10.673 -2.143 10.221 1.00 98.56 719 CYS A O 1
ATOM 5466 N N . ASP A 1 720 ? 10.203 -0.206 11.274 1.00 98.75 720 ASP A N 1
ATOM 5467 C CA . ASP A 1 720 ? 11.297 0.573 10.689 1.00 98.75 720 ASP A CA 1
ATOM 5468 C C . ASP A 1 720 ? 12.421 0.715 11.720 1.00 98.75 720 ASP A C 1
ATOM 5470 O O . ASP A 1 720 ? 12.170 1.071 12.868 1.00 98.75 720 ASP A O 1
ATOM 5474 N N . ILE A 1 721 ? 13.659 0.412 11.333 1.00 98.88 721 ILE A N 1
ATOM 5475 C CA . ILE A 1 721 ? 14.852 0.531 12.179 1.00 98.88 721 ILE A CA 1
ATOM 5476 C C . ILE A 1 721 ? 15.812 1.475 11.464 1.00 98.88 721 ILE A C 1
ATOM 5478 O O . ILE A 1 721 ? 16.418 1.117 10.449 1.00 98.88 721 ILE A O 1
ATOM 5482 N N . LEU A 1 722 ? 15.886 2.708 11.959 1.00 98.56 722 LEU A N 1
ATOM 5483 C CA . LEU A 1 722 ? 16.408 3.842 11.206 1.00 98.56 722 LEU A CA 1
ATOM 5484 C C . LEU A 1 722 ? 17.618 4.464 11.906 1.00 98.56 722 LEU A C 1
ATOM 5486 O O . LEU A 1 722 ? 17.533 4.886 13.058 1.00 98.56 722 LEU A O 1
ATOM 5490 N N . SER A 1 723 ? 18.744 4.529 11.194 1.00 97.56 723 SER A N 1
ATOM 5491 C CA . SER A 1 723 ? 19.887 5.388 11.514 1.00 97.56 723 SER A CA 1
ATOM 5492 C C . SER A 1 723 ? 20.819 5.522 10.289 1.00 97.56 723 SER A C 1
ATOM 5494 O O . SER A 1 723 ? 20.356 5.483 9.142 1.00 97.56 723 SER A O 1
ATOM 5496 N N . TYR A 1 724 ? 22.117 5.748 10.519 1.00 94.00 724 TYR A N 1
ATOM 5497 C CA . TYR A 1 724 ? 23.180 5.837 9.517 1.00 94.00 724 TYR A CA 1
ATOM 5498 C C . TYR A 1 724 ? 24.241 4.752 9.729 1.00 94.00 724 TYR A C 1
ATOM 5500 O O . TYR A 1 724 ? 24.157 3.690 9.120 1.00 94.00 724 TYR A O 1
ATOM 5508 N N . GLN A 1 725 ? 25.252 4.988 10.564 1.00 94.69 725 GLN A N 1
ATOM 5509 C CA . GLN A 1 725 ? 26.298 4.004 10.837 1.00 94.69 725 GLN A CA 1
ATOM 5510 C C . GLN A 1 725 ? 25.922 3.172 12.071 1.00 94.69 725 GLN A C 1
ATOM 5512 O O . GLN A 1 725 ? 25.472 3.740 13.062 1.00 94.69 725 GLN A O 1
ATOM 5517 N N . ASP A 1 726 ? 26.136 1.853 12.016 1.00 97.00 726 ASP A N 1
ATOM 5518 C CA . ASP A 1 726 ? 25.893 0.918 13.128 1.00 97.00 726 ASP A CA 1
ATOM 5519 C C . ASP A 1 726 ? 24.411 0.874 13.575 1.00 97.00 726 ASP A C 1
ATOM 5521 O O . ASP A 1 726 ? 24.101 0.822 14.758 1.00 97.00 726 ASP A O 1
ATOM 5525 N N . THR A 1 727 ? 23.457 0.903 12.635 1.00 98.75 727 THR A N 1
ATOM 5526 C CA . THR A 1 727 ? 22.016 1.063 12.935 1.00 98.75 727 THR A CA 1
ATOM 5527 C C . THR A 1 727 ? 21.409 -0.054 13.795 1.00 98.75 727 THR A C 1
ATOM 5529 O O . THR A 1 727 ? 20.652 0.222 14.727 1.00 98.75 727 THR A O 1
ATOM 5532 N N . LEU A 1 728 ? 21.699 -1.315 13.484 1.00 98.81 728 LEU A N 1
ATOM 5533 C CA . LEU A 1 728 ? 21.131 -2.490 14.138 1.00 98.81 728 LEU A CA 1
ATOM 5534 C C . LEU A 1 728 ? 22.253 -3.377 14.677 1.00 98.81 728 LEU A C 1
ATOM 5536 O O . LEU A 1 728 ? 23.135 -3.792 13.928 1.00 98.81 728 LEU A O 1
ATOM 5540 N N . PHE A 1 729 ? 22.163 -3.720 15.960 1.00 98.50 729 PHE A N 1
ATOM 5541 C CA . PHE A 1 729 ? 23.161 -4.521 16.659 1.00 98.50 729 PHE A CA 1
ATOM 5542 C C . PHE A 1 729 ? 22.550 -5.814 17.238 1.00 98.50 729 PHE A C 1
ATOM 5544 O O . PHE A 1 729 ? 22.230 -5.851 18.430 1.00 98.50 729 PHE A O 1
ATOM 5551 N N . PRO A 1 730 ? 22.330 -6.887 16.446 1.00 97.69 730 PRO A N 1
ATOM 5552 C CA . PRO A 1 730 ? 21.884 -8.168 16.971 1.00 97.69 730 PRO A CA 1
ATOM 5553 C C . PRO A 1 730 ? 23.087 -8.955 17.524 1.00 97.69 730 PRO A C 1
ATOM 5555 O O . PRO A 1 730 ? 23.670 -9.783 16.823 1.00 97.69 730 PRO A O 1
ATOM 5558 N N . ASP A 1 731 ? 23.501 -8.667 18.761 1.00 96.56 731 ASP A N 1
ATOM 5559 C CA . ASP A 1 731 ? 24.755 -9.188 19.331 1.00 96.56 731 ASP A CA 1
ATOM 5560 C C . ASP A 1 731 ? 24.620 -10.553 20.012 1.00 96.56 731 ASP A C 1
ATOM 5562 O O . ASP A 1 731 ? 25.556 -11.351 20.010 1.00 96.56 731 ASP A O 1
ATOM 5566 N N . ALA A 1 732 ? 23.452 -10.842 20.583 1.00 94.56 732 ALA A N 1
ATOM 5567 C CA . ALA A 1 732 ? 23.201 -12.071 21.325 1.00 94.56 732 ALA A CA 1
ATOM 5568 C C . ALA A 1 732 ? 21.848 -12.700 20.972 1.00 94.56 732 ALA A C 1
ATOM 5570 O O . ALA A 1 732 ? 20.979 -12.070 20.371 1.00 94.56 732 ALA A O 1
ATOM 5571 N N . GLY A 1 733 ? 21.695 -13.972 21.351 1.00 95.12 733 GLY A N 1
ATOM 5572 C CA . GLY A 1 733 ? 20.441 -14.707 21.206 1.00 95.12 733 GLY A CA 1
ATOM 5573 C C . GLY A 1 733 ? 20.030 -15.006 19.771 1.00 95.12 733 GLY A C 1
ATOM 5574 O O . GLY A 1 733 ? 20.812 -14.876 18.827 1.00 95.12 733 GLY A O 1
ATOM 5575 N N . ALA A 1 734 ? 18.795 -15.484 19.635 1.00 96.50 734 ALA A N 1
ATOM 5576 C CA . ALA A 1 734 ? 18.090 -15.613 18.370 1.00 96.50 734 ALA A CA 1
ATOM 5577 C C . ALA A 1 734 ? 17.021 -14.525 18.202 1.00 96.50 734 ALA A C 1
ATOM 5579 O O . ALA A 1 734 ? 16.132 -14.395 19.049 1.00 96.50 734 ALA A O 1
ATOM 5580 N N . THR A 1 735 ? 17.058 -13.830 17.062 1.00 98.25 735 THR A N 1
ATOM 5581 C CA . THR A 1 735 ? 16.079 -12.793 16.712 1.00 98.25 735 THR A CA 1
ATOM 5582 C C . THR A 1 735 ? 15.536 -12.980 15.298 1.00 98.25 735 THR A C 1
ATOM 5584 O O . THR A 1 735 ? 16.290 -13.111 14.332 1.00 98.25 735 THR A O 1
ATOM 5587 N N . LEU A 1 736 ? 14.210 -12.951 15.160 1.00 98.50 736 LEU A N 1
ATOM 5588 C CA . LEU A 1 736 ? 13.528 -12.846 13.873 1.00 98.50 736 LEU A CA 1
ATOM 5589 C C . LEU A 1 736 ? 13.245 -11.379 13.546 1.00 98.50 736 LEU A C 1
ATOM 5591 O O . LEU A 1 736 ? 12.535 -10.715 14.294 1.00 98.50 736 LEU A O 1
ATOM 5595 N N . PHE A 1 737 ? 13.690 -10.922 12.382 1.00 98.75 737 PHE A N 1
ATOM 5596 C CA . PHE A 1 737 ? 13.242 -9.685 11.750 1.00 98.75 737 PHE A CA 1
ATOM 5597 C C . PHE A 1 737 ? 12.354 -10.043 10.552 1.00 98.75 737 PHE A C 1
ATOM 5599 O O . PHE A 1 737 ? 12.811 -10.735 9.650 1.00 98.75 737 PHE A O 1
ATOM 5606 N N . ASP A 1 738 ? 11.093 -9.614 10.521 1.00 98.38 738 ASP A N 1
ATOM 5607 C CA . ASP A 1 738 ? 10.120 -10.016 9.489 1.00 98.38 738 ASP A CA 1
ATOM 5608 C C . ASP A 1 738 ? 9.403 -8.798 8.891 1.00 98.38 738 ASP A C 1
ATOM 5610 O O . ASP A 1 738 ? 8.674 -8.093 9.589 1.00 98.38 738 ASP A O 1
ATOM 5614 N N . ARG A 1 739 ? 9.569 -8.561 7.583 1.00 98.25 739 ARG A N 1
ATOM 5615 C CA . ARG A 1 739 ? 8.990 -7.410 6.850 1.00 98.25 739 ARG A CA 1
ATOM 5616 C C . ARG A 1 739 ? 9.396 -6.034 7.406 1.00 98.25 739 ARG A C 1
ATOM 5618 O O . ARG A 1 739 ? 8.627 -5.072 7.319 1.00 98.25 739 ARG A O 1
ATOM 5625 N N . CYS A 1 740 ? 10.598 -5.932 7.963 1.00 98.62 740 CYS A N 1
ATOM 5626 C CA . CYS A 1 740 ? 11.145 -4.676 8.477 1.00 98.62 740 CYS A CA 1
ATOM 5627 C C . CYS A 1 740 ? 11.821 -3.848 7.374 1.00 98.62 740 CYS A C 1
ATOM 5629 O O . CYS A 1 740 ? 12.277 -4.404 6.375 1.00 98.62 740 CYS A O 1
ATOM 5631 N N . LEU A 1 741 ? 11.905 -2.531 7.565 1.00 98.81 741 LEU A N 1
ATOM 5632 C CA . LEU A 1 741 ? 12.830 -1.655 6.839 1.00 98.81 741 LEU A CA 1
ATOM 5633 C C . LEU A 1 741 ? 14.023 -1.379 7.753 1.00 98.81 741 LEU A C 1
ATOM 5635 O O . LEU A 1 741 ? 13.835 -0.972 8.895 1.00 98.81 741 LEU A O 1
ATOM 5639 N N . ILE A 1 742 ? 15.236 -1.585 7.255 1.00 98.88 742 ILE A N 1
ATOM 5640 C CA . ILE A 1 742 ? 16.472 -1.283 7.979 1.00 98.88 742 ILE A CA 1
ATOM 5641 C C . ILE A 1 742 ? 17.311 -0.380 7.087 1.00 98.88 742 ILE A C 1
ATOM 5643 O O . ILE A 1 742 ? 17.669 -0.783 5.979 1.00 98.88 742 ILE A O 1
ATOM 5647 N N . THR A 1 743 ? 17.607 0.834 7.547 1.00 98.62 743 THR A N 1
ATOM 5648 C CA . THR A 1 743 ? 18.370 1.816 6.764 1.00 98.62 743 THR A CA 1
ATOM 5649 C C . THR A 1 743 ? 19.729 2.074 7.388 1.00 98.62 743 THR A C 1
ATOM 5651 O O . THR A 1 743 ? 19.792 2.284 8.593 1.00 98.62 743 THR A O 1
ATOM 5654 N N . GLY A 1 744 ? 20.785 2.187 6.590 1.00 97.44 744 GLY A N 1
ATOM 5655 C CA . GLY A 1 744 ? 22.063 2.688 7.090 1.00 97.44 744 GLY A CA 1
ATOM 5656 C C . GLY A 1 744 ? 23.159 2.736 6.032 1.00 97.44 744 GLY A C 1
ATOM 5657 O O . GLY A 1 744 ? 22.910 2.476 4.859 1.00 97.44 744 GLY A O 1
ATOM 5658 N N . SER A 1 745 ? 24.372 3.108 6.434 1.00 94.44 745 SER A N 1
ATOM 5659 C CA . SER A 1 745 ? 25.528 3.257 5.550 1.00 94.44 745 SER A CA 1
ATOM 5660 C C . SER A 1 745 ? 26.636 2.244 5.856 1.00 94.44 745 SER A C 1
ATOM 5662 O O . SER A 1 745 ? 26.756 1.230 5.175 1.00 94.44 745 SER A O 1
ATOM 5664 N N . TYR A 1 746 ? 27.453 2.485 6.882 1.00 94.69 746 TYR A N 1
ATOM 5665 C CA . TYR A 1 746 ? 28.564 1.610 7.262 1.00 94.69 746 TYR A CA 1
ATOM 5666 C C . TYR A 1 746 ? 28.103 0.672 8.366 1.00 94.69 746 TYR A C 1
ATOM 5668 O O . TYR A 1 746 ? 27.477 1.131 9.319 1.00 94.69 746 TYR A O 1
ATOM 5676 N N . ASP A 1 747 ? 28.430 -0.611 8.216 1.00 96.69 747 ASP A N 1
ATOM 5677 C CA . ASP A 1 747 ? 28.240 -1.680 9.201 1.00 96.69 747 ASP A CA 1
ATOM 5678 C C . ASP A 1 747 ? 26.858 -1.666 9.858 1.00 96.69 747 ASP A C 1
ATOM 5680 O O . ASP A 1 747 ? 26.701 -1.958 11.040 1.00 96.69 747 ASP A O 1
ATOM 5684 N N . PHE A 1 748 ? 25.829 -1.277 9.107 1.00 98.12 748 PHE A N 1
ATOM 5685 C CA . PHE A 1 748 ? 24.574 -0.883 9.736 1.00 98.12 748 PHE A CA 1
ATOM 5686 C C . PHE A 1 748 ? 23.763 -2.070 10.267 1.00 98.12 748 PHE A C 1
ATOM 5688 O O . PHE A 1 748 ? 22.763 -1.861 10.949 1.00 98.12 748 PHE A O 1
ATOM 5695 N N . ILE A 1 749 ? 24.214 -3.300 10.010 1.00 98.81 749 ILE A N 1
ATOM 5696 C CA . ILE A 1 749 ? 23.818 -4.513 10.724 1.00 98.81 749 ILE A CA 1
ATOM 5697 C C . ILE A 1 749 ? 25.094 -5.240 11.181 1.00 98.81 749 ILE A C 1
ATOM 5699 O O . ILE A 1 749 ? 25.786 -5.866 10.379 1.00 98.81 749 ILE A O 1
ATOM 5703 N N . PHE A 1 750 ? 25.427 -5.195 12.466 1.00 98.50 750 PHE A N 1
ATOM 5704 C CA . PHE A 1 750 ? 26.693 -5.732 12.992 1.00 98.50 750 PHE A CA 1
ATOM 5705 C C . PHE A 1 750 ? 26.472 -6.510 14.287 1.00 98.50 750 PHE A C 1
ATOM 5707 O O . PHE A 1 750 ? 25.465 -6.290 14.937 1.00 98.50 750 PHE A O 1
ATOM 5714 N N . GLY A 1 751 ? 27.368 -7.431 14.659 1.00 97.56 751 GLY A N 1
ATOM 5715 C CA . GLY A 1 751 ? 27.280 -8.181 15.927 1.00 97.56 751 GLY A CA 1
ATOM 5716 C C . GLY A 1 751 ? 27.409 -9.701 15.829 1.00 97.56 751 GLY A C 1
ATOM 5717 O O . GLY A 1 751 ? 27.619 -10.253 14.746 1.00 97.56 751 GLY A O 1
ATOM 5718 N N . GLY A 1 752 ? 27.349 -10.377 16.982 1.00 96.44 752 GLY A N 1
ATOM 5719 C CA . GLY A 1 752 ? 27.624 -11.815 17.111 1.00 96.44 752 GLY A CA 1
ATOM 5720 C C . GLY A 1 752 ? 26.418 -12.762 17.116 1.00 96.44 752 GLY A C 1
ATOM 5721 O O . GLY A 1 752 ? 26.613 -13.979 17.042 1.00 96.44 752 GLY A O 1
ATOM 5722 N N . GLY A 1 753 ? 25.190 -12.244 17.189 1.00 96.31 753 GLY A N 1
ATOM 5723 C CA . GLY A 1 753 ? 23.980 -13.030 17.432 1.00 96.31 753 GLY A CA 1
ATOM 5724 C C . GLY A 1 753 ? 23.504 -13.855 16.234 1.00 96.31 753 GLY A C 1
ATOM 5725 O O . GLY A 1 753 ? 24.049 -13.790 15.129 1.00 96.31 753 GLY A O 1
ATOM 5726 N N . ARG A 1 754 ? 22.446 -14.644 16.453 1.00 97.06 754 ARG A N 1
ATOM 5727 C CA . ARG A 1 754 ? 21.732 -15.375 15.396 1.00 97.06 754 ARG A CA 1
ATOM 5728 C C . ARG A 1 754 ? 20.540 -14.537 14.961 1.00 97.06 754 ARG A C 1
ATOM 5730 O O . ARG A 1 754 ? 19.621 -14.317 15.747 1.00 97.06 754 ARG A O 1
ATOM 5737 N N . ALA A 1 755 ? 20.523 -14.088 13.714 1.00 98.19 755 ALA A N 1
ATOM 5738 C CA . ALA A 1 755 ? 19.430 -13.259 13.214 1.00 98.19 755 ALA A CA 1
ATOM 5739 C C . ALA A 1 755 ? 18.901 -13.788 11.884 1.00 98.19 755 ALA A C 1
ATOM 5741 O O . ALA A 1 755 ? 19.666 -13.983 10.940 1.00 98.19 755 ALA A O 1
ATOM 5742 N N . TRP A 1 756 ? 17.587 -13.996 11.806 1.00 98.62 756 TRP A N 1
ATOM 5743 C CA . TRP A 1 756 ? 16.896 -14.317 10.559 1.00 98.62 756 TRP A CA 1
ATOM 5744 C C . TRP A 1 756 ? 16.124 -13.092 10.083 1.00 98.62 756 TRP A C 1
ATOM 5746 O O . TRP A 1 756 ? 15.204 -12.640 10.760 1.00 98.62 756 TRP A O 1
ATOM 5756 N N . PHE A 1 757 ? 16.475 -12.575 8.913 1.00 98.81 757 PHE A N 1
ATOM 5757 C CA . PHE A 1 757 ? 15.783 -11.482 8.244 1.00 98.81 757 PHE A CA 1
ATOM 5758 C C . PHE A 1 757 ? 14.905 -12.069 7.140 1.00 98.81 757 PHE A C 1
ATOM 5760 O O . PHE A 1 757 ? 15.414 -12.608 6.163 1.00 98.81 757 PHE A O 1
ATOM 5767 N N . GLU A 1 758 ? 13.590 -11.967 7.292 1.00 98.31 758 GLU A N 1
ATOM 5768 C CA . GLU A 1 758 ? 12.588 -12.515 6.383 1.00 98.31 758 GLU A CA 1
ATOM 5769 C C . GLU A 1 758 ? 11.878 -11.378 5.651 1.00 98.31 758 GLU A C 1
ATOM 5771 O O . GLU A 1 758 ? 11.163 -10.580 6.263 1.00 98.31 758 GLU A O 1
ATOM 5776 N N . ARG A 1 759 ? 12.027 -11.315 4.323 1.00 98.44 759 ARG A N 1
ATOM 5777 C CA . ARG A 1 759 ? 11.311 -10.346 3.470 1.00 98.44 759 ARG A CA 1
ATOM 5778 C C . ARG A 1 759 ? 11.474 -8.889 3.931 1.00 98.44 759 ARG A C 1
ATOM 5780 O O . ARG A 1 759 ? 10.559 -8.080 3.778 1.00 98.44 759 ARG A O 1
ATOM 5787 N N . CYS A 1 760 ? 12.630 -8.558 4.503 1.00 98.62 760 CYS A N 1
ATOM 5788 C CA . CYS A 1 760 ? 12.972 -7.200 4.914 1.00 98.62 760 CYS A CA 1
ATOM 5789 C C . CYS A 1 760 ? 13.453 -6.365 3.721 1.00 98.62 760 CYS A C 1
ATOM 5791 O O . CYS A 1 760 ? 14.028 -6.887 2.761 1.00 98.62 760 CYS A O 1
ATOM 5793 N N . GLU A 1 761 ? 13.261 -5.054 3.807 1.00 98.75 761 GLU A N 1
ATOM 5794 C CA . GLU A 1 761 ? 13.973 -4.089 2.980 1.00 98.75 761 GLU A CA 1
ATOM 5795 C C . GLU A 1 761 ? 15.220 -3.605 3.725 1.00 98.75 761 GLU A C 1
ATOM 5797 O O . GLU A 1 761 ? 15.142 -3.144 4.861 1.00 98.75 761 GLU A O 1
ATOM 5802 N N . ILE A 1 762 ? 16.369 -3.721 3.074 1.00 98.81 762 ILE A N 1
ATOM 5803 C CA . ILE A 1 762 ? 17.682 -3.340 3.581 1.00 98.81 762 ILE A CA 1
ATOM 5804 C C . ILE A 1 762 ? 18.161 -2.189 2.696 1.00 98.81 762 ILE A C 1
ATOM 5806 O O . ILE A 1 762 ? 18.555 -2.426 1.555 1.00 98.81 762 ILE A O 1
ATOM 5810 N N . ARG A 1 763 ? 18.045 -0.947 3.173 1.00 98.75 763 ARG A N 1
ATOM 5811 C CA . ARG A 1 763 ? 18.242 0.252 2.349 1.00 98.75 763 ARG A CA 1
ATOM 5812 C C . ARG A 1 763 ? 19.546 0.966 2.685 1.00 98.75 763 ARG A C 1
ATOM 5814 O O . ARG A 1 763 ? 19.701 1.518 3.774 1.00 98.75 763 ARG A O 1
ATOM 5821 N N . SER A 1 764 ? 20.468 0.994 1.731 1.00 98.56 764 SER A N 1
ATOM 5822 C CA . SER A 1 764 ? 21.728 1.723 1.866 1.00 98.56 764 SER A CA 1
ATOM 5823 C C . SER A 1 764 ? 21.528 3.228 1.712 1.00 98.56 764 SER A C 1
ATOM 5825 O O . SER A 1 764 ? 20.883 3.675 0.764 1.00 98.56 764 SER A O 1
ATOM 5827 N N . ARG A 1 765 ? 22.095 4.007 2.635 1.00 95.88 765 ARG A N 1
ATOM 5828 C CA . ARG A 1 765 ? 22.017 5.474 2.653 1.00 95.88 765 ARG A CA 1
ATOM 5829 C C . ARG A 1 765 ? 23.266 6.112 2.057 1.00 95.88 765 ARG A C 1
ATOM 5831 O O . ARG A 1 765 ? 24.353 5.543 2.122 1.00 95.88 765 ARG A O 1
ATOM 5838 N N . LEU A 1 766 ? 23.096 7.314 1.510 1.00 92.06 766 LEU A N 1
ATOM 5839 C CA . LEU A 1 766 ? 24.163 8.095 0.885 1.00 92.06 766 LEU A CA 1
ATOM 5840 C C . LEU A 1 766 ? 25.284 8.451 1.876 1.00 92.06 766 LEU A C 1
ATOM 5842 O O . LEU A 1 766 ? 25.024 8.908 2.990 1.00 92.06 766 LEU A O 1
ATOM 5846 N N . ARG A 1 767 ? 26.533 8.329 1.413 1.00 87.75 767 ARG A N 1
ATOM 5847 C CA . ARG A 1 767 ? 27.734 8.893 2.043 1.00 87.75 767 ARG A CA 1
ATOM 5848 C C . ARG A 1 767 ? 28.505 9.726 1.026 1.00 87.75 767 ARG A C 1
ATOM 5850 O O . ARG A 1 767 ? 29.402 9.233 0.351 1.00 87.75 767 ARG A O 1
ATOM 5857 N N . SER A 1 768 ? 28.139 10.998 0.914 1.00 76.50 768 SER A N 1
ATOM 5858 C CA . SER A 1 768 ? 28.744 11.902 -0.066 1.00 76.50 768 SER A CA 1
ATOM 5859 C C . SER A 1 768 ? 30.268 11.980 0.093 1.00 76.50 768 SER A C 1
ATOM 5861 O O . SER A 1 768 ? 30.757 12.316 1.168 1.00 76.50 768 SER A O 1
ATOM 5863 N N . GLY A 1 769 ? 31.003 11.743 -0.997 1.00 72.94 769 GLY A N 1
ATOM 5864 C CA . GLY A 1 769 ? 32.456 11.942 -1.075 1.00 72.94 769 GLY A CA 1
ATOM 5865 C C . GLY A 1 769 ? 33.315 10.699 -0.824 1.00 72.94 769 GLY A C 1
ATOM 5866 O O . GLY A 1 769 ? 34.509 10.743 -1.119 1.00 72.94 769 GLY A O 1
ATOM 5867 N N . ASP A 1 770 ? 32.734 9.588 -0.360 1.00 76.56 770 ASP A N 1
ATOM 5868 C CA . ASP A 1 770 ? 33.446 8.317 -0.203 1.00 76.56 770 ASP A CA 1
ATOM 5869 C C . ASP A 1 770 ? 33.328 7.470 -1.488 1.00 76.56 770 ASP A C 1
ATOM 5871 O O . ASP A 1 770 ? 32.251 7.323 -2.059 1.00 76.56 770 ASP A O 1
ATOM 5875 N N . ALA A 1 771 ? 34.426 6.851 -1.941 1.00 82.69 771 ALA A N 1
ATOM 5876 C CA . ALA A 1 771 ? 34.381 5.899 -3.065 1.00 82.69 771 ALA A CA 1
ATOM 5877 C C . ALA A 1 771 ? 33.651 4.588 -2.705 1.00 82.69 771 ALA A C 1
ATOM 5879 O O . ALA A 1 771 ? 33.163 3.873 -3.580 1.00 82.69 771 ALA A O 1
ATOM 5880 N N . VAL A 1 772 ? 33.598 4.273 -1.409 1.00 92.19 772 VAL A N 1
ATOM 5881 C CA . VAL A 1 772 ? 32.826 3.173 -0.832 1.00 92.19 772 VAL A CA 1
ATOM 5882 C C . VAL A 1 772 ? 31.808 3.796 0.106 1.00 92.19 772 VAL A C 1
ATOM 5884 O O . VAL A 1 772 ? 32.175 4.351 1.130 1.00 92.19 772 VAL A O 1
ATOM 5887 N N . GLU A 1 773 ? 30.530 3.710 -0.228 1.00 92.56 773 GLU A N 1
ATOM 5888 C CA . GLU A 1 773 ? 29.472 4.409 0.504 1.00 92.56 773 GLU A CA 1
ATOM 5889 C C . GLU A 1 773 ? 28.777 3.513 1.535 1.00 92.56 773 GLU A C 1
ATOM 5891 O O . GLU A 1 773 ? 27.977 3.993 2.339 1.00 92.56 773 GLU A O 1
ATOM 5896 N N . GLY A 1 774 ? 29.083 2.211 1.559 1.00 94.31 774 GLY A N 1
ATOM 5897 C CA . GLY A 1 774 ? 28.390 1.302 2.460 1.00 94.31 774 GLY A CA 1
ATOM 5898 C C . GLY A 1 774 ? 29.026 -0.065 2.680 1.00 94.31 774 GLY A C 1
ATOM 5899 O O . GLY A 1 774 ? 29.669 -0.638 1.798 1.00 94.31 774 GLY A O 1
ATOM 5900 N N . TYR A 1 775 ? 28.736 -0.617 3.856 1.00 97.56 775 TYR A N 1
ATOM 5901 C CA . TYR A 1 775 ? 28.897 -2.032 4.183 1.00 97.56 775 TYR A CA 1
ATOM 5902 C C . TYR A 1 775 ? 27.601 -2.469 4.863 1.00 97.56 775 TYR A C 1
ATOM 5904 O O . TYR A 1 775 ? 27.257 -1.926 5.912 1.00 97.56 775 TYR A O 1
ATOM 5912 N N . ILE A 1 776 ? 26.860 -3.404 4.265 1.00 98.62 776 ILE A N 1
ATOM 5913 C CA . ILE A 1 776 ? 25.552 -3.791 4.810 1.00 98.62 776 ILE A CA 1
ATOM 5914 C C . ILE A 1 776 ? 25.717 -4.510 6.144 1.00 98.62 776 ILE A C 1
ATOM 5916 O O . ILE A 1 776 ? 25.096 -4.111 7.129 1.00 98.62 776 ILE A O 1
ATOM 5920 N N . VAL A 1 777 ? 26.567 -5.542 6.183 1.00 98.56 777 VAL A N 1
ATOM 5921 C CA . VAL A 1 777 ? 26.819 -6.287 7.418 1.00 98.56 777 VAL A CA 1
ATOM 5922 C C . VAL A 1 777 ? 28.262 -6.233 7.907 1.00 98.56 777 VAL A C 1
ATOM 5924 O O . VAL A 1 777 ? 29.205 -6.275 7.115 1.00 98.56 777 VAL A O 1
ATOM 5927 N N . ALA A 1 778 ? 28.421 -6.258 9.228 1.00 98.31 778 ALA A N 1
ATOM 5928 C CA . ALA A 1 778 ? 29.696 -6.492 9.900 1.00 98.31 778 ALA A CA 1
ATOM 5929 C C . ALA A 1 778 ? 29.554 -7.549 11.014 1.00 98.31 778 ALA A C 1
ATOM 5931 O O . ALA A 1 778 ? 29.545 -7.223 12.204 1.00 98.31 778 ALA A O 1
ATOM 5932 N N . PRO A 1 779 ? 29.360 -8.832 10.658 1.00 98.19 779 PRO A N 1
ATOM 5933 C CA . PRO A 1 779 ? 29.118 -9.879 11.639 1.00 98.19 779 PRO A CA 1
ATOM 5934 C C . PRO A 1 779 ? 30.400 -10.220 12.400 1.00 98.19 779 PRO A C 1
ATOM 5936 O O . PRO A 1 779 ? 31.468 -10.386 11.810 1.00 98.19 779 PRO A O 1
ATOM 5939 N N . SER A 1 780 ? 30.250 -10.432 13.700 1.00 97.44 780 SER A N 1
ATOM 5940 C CA . SER A 1 780 ? 31.265 -10.955 14.612 1.00 97.44 780 SER A CA 1
ATOM 5941 C C . SER A 1 780 ? 30.796 -12.276 15.206 1.00 97.44 780 SER A C 1
ATOM 5943 O O . SER A 1 780 ? 30.844 -12.486 16.410 1.00 97.44 780 SER A O 1
ATOM 5945 N N . THR A 1 781 ? 30.259 -13.164 14.374 1.00 97.75 781 THR A N 1
ATOM 5946 C CA . THR A 1 781 ? 29.772 -14.478 14.802 1.00 97.75 781 THR A CA 1
ATOM 5947 C C . THR A 1 781 ? 30.935 -15.356 15.292 1.00 97.75 781 THR A C 1
ATOM 5949 O O . THR A 1 781 ? 31.917 -15.504 14.546 1.00 97.75 781 THR A O 1
ATOM 5952 N N . PRO A 1 782 ? 30.840 -15.967 16.489 1.00 96.44 782 PRO A N 1
ATOM 5953 C CA . PRO A 1 782 ? 31.836 -16.919 16.977 1.00 96.44 782 PRO A CA 1
ATOM 5954 C C . PRO A 1 782 ? 31.973 -18.141 16.062 1.00 96.44 782 PRO A C 1
ATOM 5956 O O . PRO A 1 782 ? 30.986 -18.585 15.469 1.00 96.44 782 PRO A O 1
ATOM 5959 N N . ILE A 1 783 ? 33.177 -18.699 15.939 1.00 95.50 783 ILE A N 1
ATOM 5960 C CA . ILE A 1 783 ? 33.474 -19.844 15.064 1.00 95.50 783 ILE A CA 1
ATOM 5961 C C . ILE A 1 783 ? 32.667 -21.093 15.447 1.00 95.50 783 ILE A C 1
ATOM 5963 O O . ILE A 1 783 ? 32.237 -21.841 14.573 1.00 95.50 783 ILE A O 1
ATOM 5967 N N . GLU A 1 784 ? 32.396 -21.281 16.737 1.00 95.19 784 GLU A N 1
ATOM 5968 C CA . GLU A 1 784 ? 31.603 -22.380 17.287 1.00 95.19 784 GLU A CA 1
ATOM 5969 C C . GLU A 1 784 ? 30.098 -22.239 17.020 1.00 95.19 784 GLU A C 1
ATOM 5971 O O . GLU A 1 784 ? 29.360 -23.223 17.068 1.00 95.19 784 GLU A O 1
ATOM 5976 N N . GLN A 1 785 ? 29.624 -21.028 16.717 1.00 95.06 785 GLN A N 1
ATOM 5977 C CA . GLN A 1 785 ? 28.220 -20.775 16.419 1.00 95.06 785 GLN A CA 1
ATOM 5978 C C . GLN A 1 785 ? 27.960 -21.023 14.934 1.00 95.06 785 GLN A C 1
ATOM 5980 O O . GLN A 1 785 ? 28.473 -20.296 14.087 1.00 95.06 785 GLN A O 1
ATOM 5985 N N . ALA A 1 786 ? 27.140 -22.024 14.603 1.00 91.50 786 ALA A N 1
ATOM 5986 C CA . ALA A 1 786 ? 26.919 -22.469 13.219 1.00 91.50 786 ALA A CA 1
ATOM 5987 C C . ALA A 1 786 ? 26.361 -21.374 12.287 1.00 91.50 786 ALA A C 1
ATOM 5989 O O . ALA A 1 786 ? 26.789 -21.271 11.139 1.00 91.50 786 ALA A O 1
ATOM 5990 N N . TYR A 1 787 ? 25.445 -20.540 12.788 1.00 95.12 787 TYR A N 1
ATOM 5991 C CA . TYR A 1 787 ? 24.769 -19.499 12.012 1.00 95.12 787 TYR A CA 1
ATOM 5992 C C . TYR A 1 787 ? 24.988 -18.115 12.622 1.00 95.12 787 TYR A C 1
ATOM 5994 O O . TYR A 1 787 ? 24.972 -17.965 13.840 1.00 95.12 787 TYR A O 1
ATOM 6002 N N . GLY A 1 788 ? 25.156 -17.099 11.779 1.00 97.25 788 GLY A N 1
ATOM 6003 C CA . GLY A 1 788 ? 25.117 -15.690 12.175 1.00 97.25 788 GLY A CA 1
ATOM 6004 C C . GLY A 1 788 ? 23.866 -15.027 11.615 1.00 97.25 788 GLY A C 1
ATOM 6005 O O . GLY A 1 788 ? 22.747 -15.341 12.029 1.00 97.25 788 GLY A O 1
ATOM 6006 N N . PHE A 1 789 ? 24.048 -14.144 10.636 1.00 98.62 789 PHE A N 1
ATOM 6007 C CA . PHE A 1 789 ? 22.948 -13.429 9.991 1.00 98.62 789 PHE A CA 1
ATOM 6008 C C . PHE A 1 789 ? 22.489 -14.137 8.716 1.00 98.62 789 PHE A C 1
ATOM 6010 O O . PHE A 1 789 ? 23.281 -14.378 7.807 1.00 98.62 789 PHE A O 1
ATOM 6017 N N . ILE A 1 790 ? 21.199 -14.438 8.611 1.00 98.69 790 ILE A N 1
ATOM 6018 C CA . ILE A 1 790 ? 20.599 -15.031 7.414 1.00 98.69 790 ILE A CA 1
ATOM 6019 C C . ILE A 1 790 ? 19.556 -14.072 6.857 1.00 98.69 790 ILE A C 1
ATOM 6021 O O . ILE A 1 790 ? 18.596 -13.736 7.541 1.00 98.69 790 ILE A O 1
ATOM 6025 N N . PHE A 1 791 ? 19.729 -13.648 5.609 1.00 98.81 791 PHE A N 1
ATOM 6026 C CA . PHE A 1 791 ? 18.766 -12.826 4.882 1.00 98.81 791 PHE A CA 1
ATOM 6027 C C . PHE A 1 791 ? 18.031 -13.706 3.883 1.00 98.81 791 PHE A C 1
ATOM 6029 O O . PHE A 1 791 ? 18.665 -14.285 3.008 1.00 98.81 791 PHE A O 1
ATOM 6036 N N . HIS A 1 792 ? 16.712 -13.797 3.995 1.00 98.44 792 HIS A N 1
ATOM 6037 C CA . HIS A 1 792 ? 15.872 -14.661 3.180 1.00 98.44 792 HIS A CA 1
ATOM 6038 C C . HIS A 1 792 ? 14.751 -13.852 2.514 1.00 98.44 792 HIS A C 1
ATOM 6040 O O . HIS A 1 792 ? 13.968 -13.172 3.179 1.00 98.44 792 HIS A O 1
ATOM 6046 N N . GLU A 1 793 ? 14.700 -13.888 1.177 1.00 98.06 793 GLU A N 1
ATOM 6047 C CA . GLU A 1 793 ? 13.767 -13.096 0.351 1.00 98.06 793 GLU A CA 1
ATOM 6048 C C . GLU A 1 793 ? 13.810 -11.572 0.618 1.00 98.06 793 GLU A C 1
ATOM 6050 O O . GLU A 1 793 ? 12.841 -10.853 0.359 1.00 98.06 793 GLU A O 1
ATOM 6055 N N . CYS A 1 794 ? 14.929 -11.048 1.125 1.00 98.69 794 CYS A N 1
ATOM 6056 C CA . CYS A 1 794 ? 15.088 -9.617 1.385 1.00 98.69 794 CYS A CA 1
ATOM 6057 C C . CYS A 1 794 ? 15.328 -8.815 0.095 1.00 98.69 794 CYS A C 1
ATOM 6059 O O . CYS A 1 794 ? 15.765 -9.343 -0.933 1.00 98.69 794 CYS A O 1
ATOM 6061 N N . ARG A 1 795 ? 15.076 -7.505 0.156 1.00 98.69 795 ARG A N 1
ATOM 6062 C CA . ARG A 1 795 ? 15.384 -6.548 -0.915 1.00 98.69 795 ARG A CA 1
ATOM 6063 C C . ARG A 1 795 ? 16.469 -5.592 -0.445 1.00 98.69 795 ARG A C 1
ATOM 6065 O O . ARG A 1 795 ? 16.253 -4.868 0.516 1.00 98.69 795 ARG A O 1
ATOM 6072 N N . LEU A 1 796 ? 17.604 -5.585 -1.130 1.00 98.69 796 LEU A N 1
ATOM 6073 C CA . LEU A 1 796 ? 18.692 -4.643 -0.909 1.00 98.69 796 LEU A CA 1
ATOM 6074 C C . LEU A 1 796 ? 18.483 -3.468 -1.867 1.00 98.69 796 LEU A C 1
ATOM 6076 O O . LEU A 1 796 ? 18.649 -3.619 -3.080 1.00 98.69 796 LEU A O 1
ATOM 6080 N N . THR A 1 797 ? 18.040 -2.339 -1.324 1.00 98.62 797 THR A N 1
ATOM 6081 C CA . THR A 1 797 ? 17.693 -1.105 -2.044 1.00 98.62 797 THR A CA 1
ATOM 6082 C C . THR A 1 797 ? 18.638 0.023 -1.633 1.00 98.62 797 THR A C 1
ATOM 6084 O O . THR A 1 797 ? 19.452 -0.136 -0.725 1.00 98.62 797 THR A O 1
ATOM 6087 N N . ARG A 1 798 ? 18.543 1.180 -2.289 1.00 97.81 798 ARG A N 1
ATOM 6088 C CA . ARG A 1 798 ? 19.365 2.349 -1.972 1.00 97.81 798 ARG A CA 1
ATOM 6089 C C . ARG A 1 798 ? 18.552 3.632 -1.954 1.00 97.81 798 ARG A C 1
ATOM 6091 O O . ARG A 1 798 ? 17.575 3.755 -2.693 1.00 97.81 798 ARG A O 1
ATOM 6098 N N . ASP A 1 799 ? 18.984 4.581 -1.136 1.00 96.38 799 ASP A N 1
ATOM 6099 C CA . ASP A 1 799 ? 18.540 5.966 -1.233 1.00 96.38 799 ASP A CA 1
ATOM 6100 C C . ASP A 1 799 ? 18.970 6.562 -2.584 1.00 96.38 799 ASP A C 1
ATOM 6102 O O . ASP A 1 799 ? 19.956 6.146 -3.208 1.00 96.38 799 ASP A O 1
ATOM 6106 N N . ALA A 1 800 ? 18.227 7.569 -3.040 1.00 91.00 800 ALA A N 1
ATOM 6107 C CA . ALA A 1 800 ? 18.619 8.336 -4.213 1.00 91.00 800 ALA A CA 1
ATOM 6108 C C . ALA A 1 800 ? 20.004 8.974 -3.991 1.00 91.00 800 ALA A C 1
ATOM 6110 O O . ALA A 1 800 ? 20.291 9.506 -2.922 1.00 91.00 800 ALA A O 1
ATOM 6111 N N . GLY A 1 801 ? 20.858 8.918 -5.014 1.00 90.00 801 GLY A N 1
ATOM 6112 C CA . GLY A 1 801 ? 22.214 9.475 -4.973 1.00 90.00 801 GLY A CA 1
ATOM 6113 C C . GLY A 1 801 ? 23.318 8.486 -4.590 1.00 90.00 801 GLY A C 1
ATOM 6114 O O . GLY A 1 801 ? 24.458 8.742 -4.951 1.00 90.00 801 GLY A O 1
ATOM 6115 N N . VAL A 1 802 ? 23.004 7.346 -3.956 1.00 95.38 802 VAL A N 1
ATOM 6116 C CA . VAL A 1 802 ? 23.997 6.277 -3.715 1.00 95.38 802 VAL A CA 1
ATOM 6117 C C . VAL A 1 802 ? 24.534 5.780 -5.058 1.00 95.38 802 VAL A C 1
ATOM 6119 O O . VAL A 1 802 ? 23.756 5.435 -5.949 1.00 95.38 802 VAL A O 1
ATOM 6122 N N . LEU A 1 803 ? 25.848 5.756 -5.221 1.00 94.81 803 LEU A N 1
ATOM 6123 C CA . LEU A 1 803 ? 26.538 5.384 -6.445 1.00 94.81 803 LEU A CA 1
ATOM 6124 C C . LEU A 1 803 ? 26.359 3.897 -6.783 1.00 94.81 803 LEU A C 1
ATOM 6126 O O . LEU A 1 803 ? 26.094 3.033 -5.948 1.00 94.81 803 LEU A O 1
ATOM 6130 N N . LYS A 1 804 ? 26.521 3.586 -8.068 1.00 95.69 804 LYS A N 1
ATOM 6131 C CA . LYS A 1 804 ? 26.570 2.206 -8.548 1.00 95.69 804 LYS A CA 1
ATOM 6132 C C . LYS A 1 804 ? 27.847 1.533 -8.035 1.00 95.69 804 LYS A C 1
ATOM 6134 O O . LYS A 1 804 ? 28.913 2.141 -8.073 1.00 95.69 804 LYS A O 1
ATOM 6139 N N . HIS A 1 805 ? 27.751 0.268 -7.627 1.00 95.56 805 HIS A N 1
ATOM 6140 C CA . HIS A 1 805 ? 28.874 -0.538 -7.132 1.00 95.56 805 HIS A CA 1
ATOM 6141 C C . HIS A 1 805 ? 29.639 0.040 -5.918 1.00 95.56 805 HIS A C 1
ATOM 6143 O O . HIS A 1 805 ? 30.790 -0.342 -5.699 1.00 95.56 805 HIS A O 1
ATOM 6149 N N . SER A 1 806 ? 29.038 0.936 -5.131 1.00 96.06 806 SER A N 1
ATOM 6150 C CA . SER A 1 806 ? 29.694 1.597 -3.994 1.00 96.06 806 SER A CA 1
ATOM 6151 C C . SER A 1 806 ? 29.471 0.916 -2.640 1.00 96.06 806 SER A C 1
ATOM 6153 O O . SER A 1 806 ? 30.092 1.312 -1.654 1.00 96.06 806 SER A O 1
ATOM 6155 N N . VAL A 1 807 ? 28.615 -0.109 -2.558 1.00 98.00 807 VAL A N 1
ATOM 6156 C CA . VAL A 1 807 ? 28.233 -0.750 -1.289 1.00 98.00 807 VAL A CA 1
ATOM 6157 C C . VAL A 1 807 ? 28.572 -2.235 -1.292 1.00 98.00 807 VAL A C 1
ATOM 6159 O O . VAL A 1 807 ? 28.140 -2.981 -2.166 1.00 98.00 807 VAL A O 1
ATOM 6162 N N . PHE A 1 808 ? 29.299 -2.706 -0.281 1.00 98.38 808 PHE A N 1
ATOM 6163 C CA . PHE A 1 808 ? 29.560 -4.136 -0.102 1.00 98.38 808 PHE A CA 1
ATOM 6164 C C . PHE A 1 808 ? 28.444 -4.810 0.707 1.00 98.38 808 PHE A C 1
ATOM 6166 O O . PHE A 1 808 ? 27.889 -4.226 1.639 1.00 98.38 808 PHE A O 1
ATOM 6173 N N . LEU A 1 809 ? 28.181 -6.085 0.408 1.00 98.38 809 LEU A N 1
ATOM 6174 C CA . LEU A 1 809 ? 27.323 -6.960 1.211 1.00 98.38 809 LEU A CA 1
ATOM 6175 C C . LEU A 1 809 ? 27.798 -7.024 2.662 1.00 98.38 809 LEU A C 1
ATOM 6177 O O . LEU A 1 809 ? 26.973 -7.062 3.564 1.00 98.38 809 LEU A O 1
ATOM 6181 N N . GLY A 1 810 ? 29.108 -6.988 2.903 1.00 97.50 810 GLY A N 1
ATOM 6182 C CA . GLY A 1 810 ? 29.638 -6.877 4.254 1.00 97.50 810 GLY A CA 1
ATOM 6183 C C . GLY A 1 810 ? 31.136 -7.107 4.375 1.00 97.50 810 GLY A C 1
ATOM 6184 O O . GLY A 1 810 ? 31.837 -7.327 3.381 1.00 97.50 810 GLY A O 1
ATOM 6185 N N . ARG A 1 811 ? 31.611 -7.060 5.621 1.00 97.88 811 ARG A N 1
ATOM 6186 C CA . ARG A 1 811 ? 33.012 -7.261 6.014 1.00 97.88 811 ARG A CA 1
ATOM 6187 C C . ARG A 1 811 ? 33.123 -7.958 7.379 1.00 97.88 811 ARG A C 1
ATOM 6189 O O . ARG A 1 811 ? 32.217 -7.805 8.190 1.00 97.88 811 ARG A O 1
ATOM 6196 N N . PRO A 1 812 ? 34.166 -8.758 7.655 1.00 97.00 812 PRO A N 1
ATOM 6197 C CA . PRO A 1 812 ? 34.185 -9.616 8.840 1.00 97.00 812 PRO A CA 1
ATOM 6198 C C . PRO A 1 812 ? 34.687 -8.865 10.074 1.00 97.00 812 PRO A C 1
ATOM 6200 O O . PRO A 1 812 ? 35.876 -8.567 10.193 1.00 97.00 812 PRO A O 1
ATOM 6203 N N . TRP A 1 813 ? 33.788 -8.558 11.008 1.00 96.38 813 TRP A N 1
ATOM 6204 C CA . TRP A 1 813 ? 34.164 -7.818 12.206 1.00 96.38 813 TRP A CA 1
ATOM 6205 C C . TRP A 1 813 ? 34.777 -8.732 13.259 1.00 96.38 813 TRP A C 1
ATOM 6207 O O . TRP A 1 813 ? 34.155 -9.675 13.748 1.00 96.38 813 TRP A O 1
ATOM 6217 N N . ARG A 1 814 ? 36.012 -8.407 13.644 1.00 95.19 814 ARG A N 1
ATOM 6218 C CA . ARG A 1 814 ? 36.729 -9.067 14.729 1.00 95.19 814 ARG A CA 1
ATOM 6219 C C . ARG A 1 814 ? 36.877 -8.113 15.920 1.00 95.19 814 ARG A C 1
ATOM 6221 O O . ARG A 1 814 ? 37.771 -7.263 15.895 1.00 95.19 814 ARG A O 1
ATOM 6228 N N . PRO A 1 815 ? 36.026 -8.222 16.956 1.00 92.44 815 PRO A N 1
ATOM 6229 C CA . PRO A 1 815 ? 36.096 -7.348 18.120 1.00 92.44 815 PRO A CA 1
ATOM 6230 C C . PRO A 1 815 ? 37.398 -7.561 18.902 1.00 92.44 815 PRO A C 1
ATOM 6232 O O . PRO A 1 815 ? 37.924 -8.672 18.981 1.00 92.44 815 PRO A O 1
ATOM 6235 N N . SER A 1 816 ? 37.919 -6.490 19.500 1.00 91.69 816 SER A N 1
ATOM 6236 C CA . SER A 1 816 ? 39.129 -6.552 20.326 1.00 91.69 816 SER A CA 1
ATOM 6237 C C . SER A 1 816 ? 38.814 -7.053 21.737 1.00 91.69 816 SER A C 1
ATOM 6239 O O . SER A 1 816 ? 38.124 -6.363 22.493 1.00 91.69 816 SER A O 1
ATOM 6241 N N . SER A 1 817 ? 39.404 -8.184 22.127 1.00 93.31 817 SER A N 1
ATOM 6242 C CA . SER A 1 817 ? 39.311 -8.752 23.480 1.00 93.31 817 SER A CA 1
ATOM 6243 C C . SER A 1 817 ? 40.626 -8.591 24.238 1.00 93.31 817 SER A C 1
ATOM 6245 O O . SER A 1 817 ? 41.692 -8.439 23.641 1.00 93.31 817 SER A O 1
ATOM 6247 N N . ALA A 1 818 ? 40.546 -8.603 25.568 1.00 94.12 818 ALA A N 1
ATOM 6248 C CA . ALA A 1 818 ? 41.720 -8.669 26.429 1.00 94.12 818 ALA A CA 1
ATOM 6249 C C . ALA A 1 818 ? 42.102 -10.133 26.689 1.00 94.12 818 ALA A C 1
ATOM 6251 O O . ALA A 1 818 ? 41.253 -10.943 27.060 1.00 94.12 818 ALA A O 1
ATOM 6252 N N . PHE A 1 819 ? 43.383 -10.439 26.531 1.00 93.56 819 PHE A N 1
ATOM 6253 C CA . PHE A 1 819 ? 44.008 -11.725 26.811 1.00 93.56 819 PHE A CA 1
ATOM 6254 C C . PHE A 1 819 ? 45.164 -11.520 27.802 1.00 93.56 819 PHE A C 1
ATOM 6256 O O . PHE A 1 819 ? 45.646 -10.391 27.946 1.00 93.56 819 PHE A O 1
ATOM 6263 N N . PRO A 1 820 ? 45.655 -12.580 28.474 1.00 93.75 820 PRO A N 1
ATOM 6264 C CA . PRO A 1 820 ? 46.835 -12.474 29.337 1.00 93.75 820 PRO A CA 1
ATOM 6265 C C . PRO A 1 820 ? 48.073 -11.885 28.640 1.00 93.75 820 PRO A C 1
ATOM 6267 O O . PRO A 1 820 ? 48.936 -11.324 29.305 1.00 93.75 820 PRO A O 1
ATOM 6270 N N . ASP A 1 821 ? 48.155 -11.996 27.311 1.00 91.75 821 ASP A N 1
ATOM 6271 C CA . ASP A 1 821 ? 49.277 -11.557 26.481 1.00 91.75 821 ASP A CA 1
ATOM 6272 C C . ASP A 1 821 ? 49.006 -10.283 25.657 1.00 91.75 821 ASP A C 1
ATOM 6274 O O . ASP A 1 821 ? 49.802 -9.934 24.789 1.00 91.75 821 ASP A O 1
ATOM 6278 N N . GLY A 1 822 ? 47.913 -9.559 25.926 1.00 91.88 822 GLY A N 1
ATOM 6279 C CA . GLY A 1 822 ? 47.635 -8.258 25.309 1.00 91.88 822 GLY A CA 1
ATOM 6280 C C . GLY A 1 822 ? 46.178 -8.065 24.895 1.00 91.88 822 GLY A C 1
ATOM 6281 O O . GLY A 1 822 ? 45.305 -8.875 25.194 1.00 91.88 822 GLY A O 1
ATOM 6282 N N . ARG A 1 823 ? 45.897 -6.958 24.198 1.00 93.00 823 ARG A N 1
ATOM 6283 C CA . ARG A 1 823 ? 44.562 -6.644 23.667 1.00 93.00 823 ARG A CA 1
ATOM 6284 C C . ARG A 1 823 ? 44.608 -6.596 22.146 1.00 93.00 823 ARG A C 1
ATOM 6286 O O . ARG A 1 823 ? 45.214 -5.694 21.578 1.00 93.00 823 ARG A O 1
ATOM 6293 N N . TYR A 1 824 ? 43.951 -7.551 21.503 1.00 94.56 824 TYR A N 1
ATOM 6294 C CA . TYR A 1 824 ? 43.945 -7.711 20.050 1.00 94.56 824 TYR A CA 1
ATOM 6295 C C . TYR A 1 824 ? 42.609 -8.290 19.574 1.00 94.56 824 TYR A C 1
ATOM 6297 O O . TYR A 1 824 ? 41.757 -8.670 20.381 1.00 94.56 824 TYR A O 1
ATOM 6305 N N . GLY A 1 825 ? 42.399 -8.306 18.258 1.00 94.69 825 GLY A N 1
ATOM 6306 C CA . GLY A 1 825 ? 41.205 -8.866 17.638 1.00 94.69 825 GLY A CA 1
ATOM 6307 C C . GLY A 1 825 ? 41.055 -10.345 17.978 1.00 94.69 825 GLY A C 1
ATOM 6308 O O . GLY A 1 825 ? 41.939 -11.155 17.701 1.00 94.69 825 GLY A O 1
ATOM 6309 N N . ASP A 1 826 ? 39.924 -10.692 18.574 1.00 95.81 826 ASP A N 1
ATOM 6310 C CA . ASP A 1 826 ? 39.696 -11.996 19.172 1.00 95.81 826 ASP A CA 1
ATOM 6311 C C . ASP A 1 826 ? 39.465 -13.079 18.105 1.00 95.81 826 ASP A C 1
ATOM 6313 O O . ASP A 1 826 ? 38.493 -13.003 17.345 1.00 95.81 826 ASP A O 1
ATOM 6317 N N . PRO A 1 827 ? 40.343 -14.099 18.027 1.00 93.56 827 PRO A N 1
ATOM 6318 C CA . PRO A 1 827 ? 40.296 -15.102 16.972 1.00 93.56 827 PRO A CA 1
ATOM 6319 C C . PRO A 1 827 ? 39.056 -15.990 17.007 1.00 93.56 827 PRO A C 1
ATOM 6321 O O . PRO A 1 827 ? 38.765 -16.638 16.004 1.00 93.56 827 PRO A O 1
ATOM 6324 N N . ARG A 1 828 ? 38.302 -15.992 18.114 1.00 95.31 828 ARG A N 1
ATOM 6325 C CA . ARG A 1 828 ? 37.028 -16.710 18.208 1.00 95.31 828 ARG A CA 1
ATOM 6326 C C . ARG A 1 828 ? 35.984 -16.158 17.247 1.00 95.31 828 ARG A C 1
ATOM 6328 O O . ARG A 1 828 ? 35.125 -16.909 16.807 1.00 95.31 828 ARG A O 1
ATOM 6335 N N . PHE A 1 829 ? 36.054 -14.877 16.895 1.00 96.25 829 PHE A N 1
ATOM 6336 C CA . PHE A 1 829 ? 35.066 -14.241 16.032 1.00 96.25 829 PHE A CA 1
ATOM 6337 C C . PHE A 1 829 ? 35.575 -14.156 14.590 1.00 96.25 829 PHE A C 1
ATOM 6339 O O . PHE A 1 829 ? 36.579 -13.504 14.281 1.00 96.25 829 PHE A O 1
ATOM 6346 N N . VAL A 1 830 ? 34.864 -14.841 13.697 1.00 94.19 830 VAL A N 1
ATOM 6347 C CA . VAL A 1 830 ? 35.172 -14.905 12.256 1.00 94.19 830 VAL A CA 1
ATOM 6348 C C . VAL A 1 830 ? 34.082 -14.274 11.391 1.00 94.19 830 VAL A C 1
ATOM 6350 O O . VAL A 1 830 ? 34.331 -13.954 10.235 1.00 94.19 830 VAL A O 1
ATOM 6353 N N . GLY A 1 831 ? 32.881 -14.077 11.944 1.00 96.50 831 GLY A N 1
ATOM 6354 C CA . GLY A 1 831 ? 31.731 -13.581 11.194 1.00 96.50 831 GLY A CA 1
ATOM 6355 C C . GLY A 1 831 ? 31.057 -14.668 10.353 1.00 96.50 831 GLY A C 1
ATOM 6356 O O . GLY A 1 831 ? 31.709 -15.548 9.786 1.00 96.50 831 GLY A O 1
ATOM 6357 N N . ALA A 1 832 ? 29.727 -14.624 10.285 1.00 98.00 832 ALA A N 1
ATOM 6358 C CA . ALA A 1 832 ? 28.938 -15.487 9.418 1.00 98.00 832 ALA A CA 1
ATOM 6359 C C . ALA A 1 832 ? 27.700 -14.752 8.903 1.00 98.00 832 ALA A C 1
ATOM 6361 O O . ALA A 1 832 ? 26.874 -14.302 9.698 1.00 98.00 832 ALA A O 1
ATOM 6362 N N . THR A 1 833 ? 27.548 -14.684 7.580 1.00 98.44 833 THR A N 1
ATOM 6363 C CA . THR A 1 833 ? 26.352 -14.123 6.941 1.00 98.44 833 THR A CA 1
ATOM 6364 C C . THR A 1 833 ? 26.013 -14.873 5.665 1.00 98.44 833 THR A C 1
ATOM 6366 O O . THR A 1 833 ? 26.890 -15.156 4.851 1.00 98.44 833 THR A O 1
ATOM 6369 N N . THR A 1 834 ? 24.727 -15.149 5.452 1.00 98.25 834 THR A N 1
ATOM 6370 C CA . THR A 1 834 ? 24.219 -15.731 4.204 1.00 98.25 834 THR A CA 1
ATOM 6371 C C . THR A 1 834 ? 23.063 -14.912 3.631 1.00 98.25 834 THR A C 1
ATOM 6373 O O . THR A 1 834 ? 22.107 -14.613 4.342 1.00 98.25 834 THR A O 1
ATOM 6376 N N . PHE A 1 835 ? 23.115 -14.599 2.333 1.00 98.44 835 PHE A N 1
ATOM 6377 C CA . PHE A 1 835 ? 21.986 -14.030 1.580 1.00 98.44 835 PHE A CA 1
ATOM 6378 C C . PHE A 1 835 ? 21.336 -15.103 0.692 1.00 98.44 835 PHE A C 1
ATOM 6380 O O . PHE A 1 835 ? 21.980 -15.638 -0.210 1.00 98.44 835 PHE A O 1
ATOM 6387 N N . LEU A 1 836 ? 20.058 -15.398 0.926 1.00 97.69 836 LEU A N 1
ATOM 6388 C CA . LEU A 1 836 ? 19.258 -16.423 0.256 1.00 97.69 836 LEU A CA 1
ATOM 6389 C C . LEU A 1 836 ? 18.095 -15.780 -0.508 1.00 97.69 836 LEU A C 1
ATOM 6391 O O . LEU A 1 836 ? 17.195 -15.177 0.075 1.00 97.69 836 LEU A O 1
ATOM 6395 N N . ASN A 1 837 ? 18.077 -15.955 -1.828 1.00 97.62 837 ASN A N 1
ATOM 6396 C CA . ASN A 1 837 ? 16.993 -15.514 -2.712 1.00 97.62 837 ASN A CA 1
ATOM 6397 C C . ASN A 1 837 ? 16.678 -14.007 -2.632 1.00 97.62 837 ASN A C 1
ATOM 6399 O O . ASN A 1 837 ? 15.556 -13.589 -2.925 1.00 97.62 837 ASN A O 1
ATOM 6403 N N . CYS A 1 838 ? 17.657 -13.186 -2.249 1.00 98.06 838 CYS A N 1
ATOM 6404 C CA . CYS A 1 838 ? 17.475 -11.746 -2.106 1.00 98.06 838 CYS A CA 1
ATOM 6405 C C . CYS A 1 838 ? 17.499 -11.029 -3.462 1.00 98.06 838 CYS A C 1
ATOM 6407 O O . CYS A 1 838 ? 18.241 -11.398 -4.373 1.00 98.06 838 CYS A O 1
ATOM 6409 N N . TRP A 1 839 ? 16.723 -9.958 -3.597 1.00 98.44 839 TRP A N 1
ATOM 6410 C CA . TRP A 1 839 ? 16.842 -9.026 -4.719 1.00 98.44 839 TRP A CA 1
ATOM 6411 C C . TRP A 1 839 ? 17.830 -7.912 -4.355 1.00 98.44 839 TRP A C 1
ATOM 6413 O O . TRP A 1 839 ? 17.762 -7.388 -3.249 1.00 98.44 839 TRP A O 1
ATOM 6423 N N . MET A 1 840 ? 18.736 -7.552 -5.262 1.00 98.38 840 MET A N 1
ATOM 6424 C CA . MET A 1 840 ? 19.841 -6.620 -5.031 1.00 98.38 840 MET A CA 1
ATOM 6425 C C . MET A 1 840 ? 19.884 -5.546 -6.120 1.00 98.38 840 MET A C 1
ATOM 6427 O O . MET A 1 840 ? 19.933 -5.880 -7.307 1.00 98.38 840 MET A O 1
ATOM 6431 N N . ASP A 1 841 ? 19.876 -4.274 -5.720 1.00 98.19 841 ASP A N 1
ATOM 6432 C CA . ASP A 1 841 ? 19.999 -3.133 -6.633 1.00 98.19 841 ASP A CA 1
ATOM 6433 C C . ASP A 1 841 ? 21.461 -2.836 -7.030 1.00 98.19 841 ASP A C 1
ATOM 6435 O O . ASP A 1 841 ? 22.397 -3.337 -6.413 1.00 98.19 841 ASP A O 1
ATOM 6439 N N . ASP A 1 842 ? 21.681 -1.994 -8.037 1.00 97.12 842 ASP A N 1
ATOM 6440 C CA . ASP A 1 842 ? 22.974 -1.803 -8.716 1.00 97.12 842 ASP A CA 1
ATOM 6441 C C . ASP A 1 842 ? 24.096 -1.137 -7.889 1.00 97.12 842 ASP A C 1
ATOM 6443 O O . ASP A 1 842 ? 25.261 -1.189 -8.280 1.00 97.12 842 ASP A O 1
ATOM 6447 N N . HIS A 1 843 ? 23.798 -0.565 -6.722 1.00 97.62 843 HIS A N 1
ATOM 6448 C CA . HIS A 1 843 ? 24.820 -0.127 -5.756 1.00 97.62 843 HIS A CA 1
ATOM 6449 C C . HIS A 1 843 ? 25.698 -1.255 -5.202 1.00 97.62 843 HIS A C 1
ATOM 6451 O O . HIS A 1 843 ? 26.797 -0.970 -4.728 1.00 97.62 843 HIS A O 1
ATOM 6457 N N . ILE A 1 844 ? 25.257 -2.517 -5.252 1.00 98.19 844 ILE A N 1
ATOM 6458 C CA . ILE A 1 844 ? 26.049 -3.619 -4.700 1.00 98.19 844 ILE A CA 1
ATOM 6459 C C . ILE A 1 844 ? 27.336 -3.812 -5.510 1.00 98.19 844 ILE A C 1
ATOM 6461 O O . ILE A 1 844 ? 27.317 -3.996 -6.728 1.00 98.19 844 ILE A O 1
ATOM 6465 N N . ALA A 1 845 ? 28.472 -3.767 -4.817 1.00 96.12 845 ALA A N 1
ATOM 6466 C CA . ALA A 1 845 ? 29.796 -3.915 -5.394 1.00 96.12 845 ALA A CA 1
ATOM 6467 C C . ALA A 1 845 ? 29.974 -5.319 -6.013 1.00 96.12 845 ALA A C 1
ATOM 6469 O O . ALA A 1 845 ? 29.659 -6.317 -5.357 1.00 96.12 845 ALA A O 1
ATOM 6470 N N . PRO A 1 846 ? 30.559 -5.448 -7.221 1.00 94.31 846 PRO A N 1
ATOM 6471 C CA . PRO A 1 846 ? 30.780 -6.741 -7.878 1.00 94.31 846 PRO A CA 1
ATOM 6472 C C . PRO A 1 846 ? 31.651 -7.723 -7.088 1.00 94.31 846 PRO A C 1
ATOM 6474 O O . PRO A 1 846 ? 31.545 -8.931 -7.271 1.00 94.31 846 PRO A O 1
ATOM 6477 N N . ALA A 1 847 ? 32.505 -7.234 -6.186 1.00 94.38 847 ALA A N 1
ATOM 6478 C CA . ALA A 1 847 ? 33.262 -8.096 -5.282 1.00 94.38 847 ALA A CA 1
ATOM 6479 C C . ALA A 1 847 ? 32.370 -8.795 -4.238 1.00 94.38 847 ALA A C 1
ATOM 6481 O O . ALA A 1 847 ? 32.761 -9.822 -3.689 1.00 94.38 847 ALA A O 1
ATOM 6482 N N . GLY A 1 848 ? 31.177 -8.260 -3.965 1.00 95.88 848 GLY A N 1
ATOM 6483 C CA . GLY A 1 848 ? 30.259 -8.722 -2.930 1.00 95.88 848 GLY A CA 1
ATOM 6484 C C . GLY A 1 848 ? 30.744 -8.338 -1.538 1.00 95.88 848 GLY A C 1
ATOM 6485 O O . GLY A 1 848 ? 30.111 -7.534 -0.866 1.00 95.88 848 GLY A O 1
ATOM 6486 N N . TRP A 1 849 ? 31.893 -8.860 -1.122 1.00 97.50 849 TRP A N 1
ATOM 6487 C CA . TRP A 1 849 ? 32.422 -8.744 0.239 1.00 97.50 849 TRP A CA 1
ATOM 6488 C C . TRP A 1 849 ? 33.769 -8.026 0.264 1.00 97.50 849 TRP A C 1
ATOM 6490 O O . TRP A 1 849 ? 34.476 -7.970 -0.744 1.00 97.50 849 TRP A O 1
ATOM 6500 N N . THR A 1 850 ? 34.152 -7.492 1.421 1.00 97.56 850 THR A N 1
ATOM 6501 C CA . THR A 1 850 ? 35.467 -6.867 1.607 1.00 97.56 850 THR A CA 1
ATOM 6502 C C . THR A 1 850 ? 36.098 -7.237 2.945 1.00 97.56 850 THR A C 1
ATOM 6504 O O . THR A 1 850 ? 35.452 -7.814 3.817 1.00 97.56 850 THR A O 1
ATOM 6507 N N . ALA A 1 851 ? 37.386 -6.942 3.085 1.00 96.44 851 ALA A N 1
ATOM 6508 C CA . ALA A 1 851 ? 38.161 -7.228 4.284 1.00 96.44 851 ALA A CA 1
ATOM 6509 C C . ALA A 1 851 ? 37.963 -6.135 5.349 1.00 96.44 851 ALA A C 1
ATOM 6511 O O . ALA A 1 851 ? 37.594 -5.000 5.035 1.00 96.44 851 ALA A O 1
ATOM 6512 N N . MET A 1 852 ? 38.237 -6.462 6.611 1.00 94.75 852 MET A N 1
ATOM 6513 C CA . MET A 1 852 ? 38.171 -5.514 7.727 1.00 94.75 852 MET A CA 1
ATOM 6514 C C . MET A 1 852 ? 39.468 -5.536 8.530 1.00 94.75 852 MET A C 1
ATOM 6516 O O . MET A 1 852 ? 40.076 -6.590 8.711 1.00 94.75 852 MET A O 1
ATOM 6520 N N . TRP A 1 853 ? 39.896 -4.368 9.005 1.00 92.69 853 TRP A N 1
ATOM 6521 C CA . TRP A 1 853 ? 41.073 -4.252 9.857 1.00 92.69 853 TRP A CA 1
ATOM 6522 C C . TRP A 1 853 ? 40.750 -4.642 11.306 1.00 92.69 853 TRP A C 1
ATOM 6524 O O . TRP A 1 853 ? 39.639 -4.432 11.791 1.00 92.69 853 TRP A O 1
ATOM 6534 N N . TYR A 1 854 ? 41.746 -5.177 12.003 1.00 92.62 854 TYR A N 1
ATOM 6535 C CA . TYR A 1 854 ? 41.752 -5.429 13.438 1.00 92.62 854 TYR A CA 1
ATOM 6536 C C . TYR A 1 854 ? 43.177 -5.276 13.991 1.00 92.62 854 TYR A C 1
ATOM 6538 O O . TYR A 1 854 ? 44.164 -5.289 13.249 1.00 92.62 854 TYR A O 1
ATOM 6546 N N . THR A 1 855 ? 43.299 -5.136 15.311 1.00 93.56 855 THR A N 1
ATOM 6547 C CA . THR A 1 855 ? 44.607 -5.133 15.979 1.00 93.56 855 THR A CA 1
ATOM 6548 C C . THR A 1 855 ? 45.156 -6.553 16.042 1.00 93.56 855 THR A C 1
ATOM 6550 O O . THR A 1 855 ? 44.554 -7.404 16.688 1.00 93.56 855 THR A O 1
ATOM 6553 N N . GLY A 1 856 ? 46.280 -6.816 15.381 1.00 92.31 856 GLY A N 1
ATOM 6554 C CA . GLY A 1 856 ? 46.981 -8.095 15.417 1.00 92.31 856 GLY A CA 1
ATOM 6555 C C . GLY A 1 856 ? 47.579 -8.387 16.791 1.00 92.31 856 GLY A C 1
ATOM 6556 O O . GLY A 1 856 ? 47.758 -7.492 17.618 1.00 92.31 856 GLY A O 1
ATOM 6557 N N . LYS A 1 857 ? 47.897 -9.660 17.043 1.00 92.25 857 LYS A N 1
ATOM 6558 C CA . LYS A 1 857 ? 48.553 -10.096 18.288 1.00 92.25 857 LYS A CA 1
ATOM 6559 C C . LYS A 1 857 ? 49.944 -9.470 18.471 1.00 92.25 857 LYS A C 1
ATOM 6561 O O . LYS A 1 857 ? 50.398 -9.282 19.591 1.00 92.25 857 LYS A O 1
ATOM 6566 N N . ASP A 1 858 ? 50.582 -9.111 17.364 1.00 90.88 858 ASP A N 1
ATOM 6567 C CA . ASP A 1 858 ? 51.820 -8.332 17.281 1.00 90.88 858 ASP A CA 1
ATOM 6568 C C . ASP A 1 858 ? 51.633 -6.834 17.609 1.00 90.88 858 ASP A C 1
ATOM 6570 O O . ASP A 1 858 ? 52.596 -6.072 17.588 1.00 90.88 858 ASP A O 1
ATOM 6574 N N . GLY A 1 859 ? 50.404 -6.396 17.899 1.00 87.19 859 GLY A N 1
ATOM 6575 C CA . GLY A 1 859 ? 50.052 -5.003 18.156 1.00 87.19 859 GLY A CA 1
ATOM 6576 C C . GLY A 1 859 ? 49.774 -4.181 16.895 1.00 87.19 859 GLY A C 1
ATOM 6577 O O . GLY A 1 859 ? 49.450 -3.000 17.018 1.00 87.19 859 GLY A O 1
ATOM 6578 N N . ASN A 1 860 ? 49.850 -4.760 15.689 1.00 90.38 860 ASN A N 1
ATOM 6579 C CA . ASN A 1 860 ? 49.607 -4.033 14.442 1.00 90.38 860 ASN A CA 1
ATOM 6580 C C . ASN A 1 860 ? 48.113 -3.676 14.291 1.00 90.38 860 ASN A C 1
ATOM 6582 O O . ASN A 1 860 ? 47.298 -4.576 14.071 1.00 90.38 860 ASN A O 1
ATOM 6586 N N . PRO A 1 861 ? 47.714 -2.387 14.324 1.00 85.12 861 PRO A N 1
ATOM 6587 C CA . PRO A 1 861 ? 46.307 -1.980 14.269 1.00 85.12 861 PRO A CA 1
ATOM 6588 C C . PRO A 1 861 ? 45.651 -2.160 12.889 1.00 85.12 861 PRO A C 1
ATOM 6590 O O . PRO A 1 861 ? 44.465 -1.872 12.743 1.00 85.12 861 PRO A O 1
ATOM 6593 N N . ARG A 1 862 ? 46.401 -2.592 11.865 1.00 89.06 862 ARG A N 1
ATOM 6594 C CA . ARG A 1 862 ? 45.923 -2.760 10.483 1.00 89.06 862 ARG A CA 1
ATOM 6595 C C . ARG A 1 862 ? 46.085 -4.184 9.956 1.00 89.06 862 ARG A C 1
ATOM 6597 O O . ARG A 1 862 ? 46.282 -4.386 8.760 1.00 89.06 862 ARG A O 1
ATOM 6604 N N . THR A 1 863 ? 45.993 -5.173 10.837 1.00 92.81 863 THR A N 1
ATOM 6605 C CA . THR A 1 863 ? 45.910 -6.570 10.398 1.00 92.81 863 THR A CA 1
ATOM 6606 C C . THR A 1 863 ? 44.558 -6.787 9.722 1.00 92.81 863 THR A C 1
ATOM 6608 O O . THR A 1 863 ? 43.541 -6.360 10.256 1.00 92.81 863 THR A O 1
ATOM 6611 N N . MET A 1 864 ? 44.523 -7.396 8.536 1.00 93.12 864 MET A N 1
ATOM 6612 C CA . MET A 1 864 ? 43.289 -7.537 7.753 1.00 93.12 864 MET A CA 1
ATOM 6613 C C . MET A 1 864 ? 42.718 -8.946 7.878 1.00 93.12 864 MET A C 1
ATOM 6615 O O . MET A 1 864 ? 43.393 -9.910 7.527 1.00 93.12 864 MET A O 1
ATOM 6619 N N . LEU A 1 865 ? 41.462 -9.058 8.313 1.00 94.12 865 LEU A N 1
ATOM 6620 C CA . LEU A 1 865 ? 40.690 -10.292 8.209 1.00 94.12 865 LEU A CA 1
ATOM 6621 C C . LEU A 1 865 ? 40.014 -10.327 6.838 1.00 94.12 865 LEU A C 1
ATOM 6623 O O . LEU A 1 865 ? 39.258 -9.412 6.488 1.00 94.12 865 LEU A O 1
ATOM 6627 N N . GLN A 1 866 ? 40.317 -11.357 6.051 1.00 95.75 866 GLN A N 1
ATOM 6628 C CA . GLN A 1 866 ? 39.781 -11.494 4.706 1.00 95.75 866 GLN A CA 1
ATOM 6629 C C . GLN A 1 866 ? 38.385 -12.145 4.739 1.00 95.75 866 GLN A C 1
ATOM 6631 O O . GLN A 1 866 ? 38.133 -13.007 5.578 1.00 95.75 866 GLN A O 1
ATOM 6636 N N . PRO A 1 867 ? 37.452 -11.773 3.844 1.00 95.19 867 PRO A N 1
ATOM 6637 C CA . PRO A 1 867 ? 36.164 -12.447 3.693 1.00 95.19 867 PRO A CA 1
ATOM 6638 C C . PRO A 1 867 ? 36.284 -13.932 3.326 1.00 95.19 867 PRO A C 1
ATOM 6640 O O . PRO A 1 867 ? 35.344 -14.672 3.589 1.00 95.19 867 PRO A O 1
ATOM 6643 N N . GLU A 1 868 ? 37.402 -14.382 2.749 1.00 94.81 868 GLU A N 1
ATOM 6644 C CA . GLU A 1 868 ? 37.678 -15.806 2.505 1.00 94.81 868 GLU A CA 1
ATOM 6645 C C . GLU A 1 868 ? 37.925 -16.588 3.806 1.00 94.81 868 GLU A C 1
ATOM 6647 O O . GLU A 1 868 ? 37.649 -17.784 3.860 1.00 94.81 868 GLU A O 1
ATOM 6652 N N . ASP A 1 869 ? 38.374 -15.905 4.863 1.00 94.06 869 ASP A N 1
ATOM 6653 C CA . ASP A 1 869 ? 38.546 -16.468 6.208 1.00 94.06 869 ASP A CA 1
ATOM 6654 C C . ASP A 1 869 ? 37.262 -16.346 7.058 1.00 94.06 869 ASP A C 1
ATOM 6656 O O . ASP A 1 869 ? 37.226 -16.753 8.223 1.00 94.06 869 ASP A O 1
ATOM 6660 N N . ALA A 1 870 ? 36.201 -15.766 6.486 1.00 96.12 870 ALA A N 1
ATOM 6661 C CA . ALA A 1 870 ? 34.895 -15.581 7.104 1.00 96.12 870 ALA A CA 1
ATOM 6662 C C . ALA A 1 870 ? 33.847 -16.510 6.478 1.00 96.12 870 ALA A C 1
ATOM 6664 O O . ALA A 1 870 ? 34.009 -17.045 5.382 1.00 96.12 870 ALA A O 1
ATOM 6665 N N . ARG A 1 871 ? 32.709 -16.692 7.154 1.00 97.06 871 ARG A N 1
ATOM 6666 C CA . ARG A 1 871 ? 31.627 -17.567 6.669 1.00 97.06 871 ARG A CA 1
ATOM 6667 C C . ARG A 1 871 ? 30.583 -16.770 5.899 1.00 97.06 871 ARG A C 1
ATOM 6669 O O . ARG A 1 871 ? 29.445 -16.608 6.342 1.00 97.06 871 ARG A O 1
ATOM 6676 N N . PHE A 1 872 ? 30.999 -16.225 4.762 1.00 97.94 872 PHE A N 1
ATOM 6677 C CA . PHE A 1 872 ? 30.149 -15.424 3.884 1.00 97.94 872 PHE A CA 1
ATOM 6678 C C . PHE A 1 872 ? 29.639 -16.232 2.710 1.00 97.94 872 PHE A C 1
ATOM 6680 O O . PHE A 1 872 ? 30.423 -16.857 2.001 1.00 97.94 872 PHE A O 1
ATOM 6687 N N . ALA A 1 873 ? 28.327 -16.196 2.492 1.00 96.88 873 ALA A N 1
ATOM 6688 C CA . ALA A 1 873 ? 27.695 -17.006 1.470 1.00 96.88 873 ALA A CA 1
ATOM 6689 C C . ALA A 1 873 ? 26.522 -16.307 0.773 1.00 96.88 873 ALA A C 1
ATOM 6691 O O . ALA A 1 873 ? 25.832 -15.455 1.339 1.00 96.88 873 ALA A O 1
ATOM 6692 N N . THR A 1 874 ? 26.267 -16.696 -0.475 1.00 97.06 874 THR A N 1
ATOM 6693 C CA . THR A 1 874 ? 25.100 -16.246 -1.244 1.00 97.06 874 THR A CA 1
ATOM 6694 C C . THR A 1 874 ? 24.449 -17.397 -2.010 1.00 97.06 874 THR A C 1
ATOM 6696 O O . THR A 1 874 ? 25.119 -18.341 -2.434 1.00 97.06 874 THR A O 1
ATOM 6699 N N . PHE A 1 875 ? 23.134 -17.311 -2.215 1.00 96.62 875 PHE A N 1
ATOM 6700 C CA . PHE A 1 875 ? 22.370 -18.211 -3.074 1.00 96.62 875 PHE A CA 1
ATOM 6701 C C . PHE A 1 875 ? 21.188 -17.485 -3.715 1.00 96.62 875 PHE A C 1
ATOM 6703 O O . PHE A 1 875 ? 20.472 -16.744 -3.047 1.00 96.62 875 PHE A O 1
ATOM 6710 N N . GLY A 1 876 ? 20.938 -17.734 -5.002 1.00 94.19 876 GLY A N 1
ATOM 6711 C CA . GLY A 1 876 ? 19.695 -17.317 -5.661 1.00 94.19 876 GLY A CA 1
ATOM 6712 C C . GLY A 1 876 ? 19.456 -15.802 -5.757 1.00 94.19 876 GLY A C 1
ATOM 6713 O O . GLY A 1 876 ? 18.314 -15.399 -5.988 1.00 94.19 876 GLY A O 1
ATOM 6714 N N . SER A 1 877 ? 20.488 -14.966 -5.578 1.00 93.31 877 SER A N 1
ATOM 6715 C CA . SER A 1 877 ? 20.365 -13.505 -5.658 1.00 93.31 877 SER A CA 1
ATOM 6716 C C . SER A 1 877 ? 19.860 -13.036 -7.030 1.00 93.31 877 SER A C 1
ATOM 6718 O O . SER A 1 877 ? 20.231 -13.577 -8.074 1.00 93.31 877 SER A O 1
ATOM 6720 N N . ARG A 1 878 ? 19.013 -12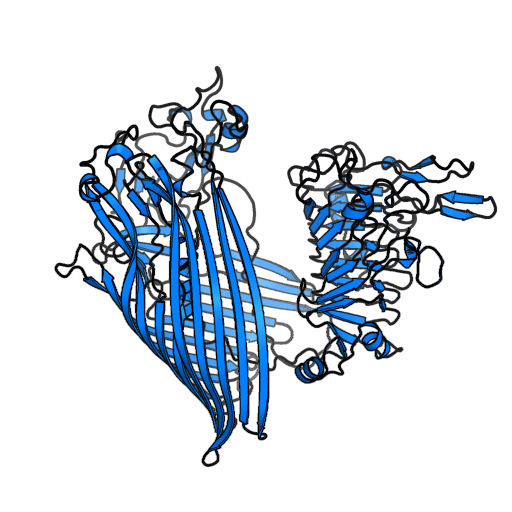.003 -7.036 1.00 95.00 878 ARG A N 1
ATOM 6721 C CA . ARG A 1 878 ? 18.327 -11.447 -8.220 1.00 95.00 878 ARG A CA 1
ATOM 6722 C C . ARG A 1 878 ? 18.526 -9.928 -8.290 1.00 95.00 878 ARG A C 1
ATOM 6724 O O . ARG A 1 878 ? 19.042 -9.345 -7.350 1.00 95.00 878 ARG A O 1
ATOM 6731 N N . GLY A 1 879 ? 18.075 -9.279 -9.364 1.00 94.62 879 GLY A N 1
ATOM 6732 C CA . GLY A 1 879 ? 18.157 -7.813 -9.520 1.00 94.62 879 GLY A CA 1
ATOM 6733 C C . GLY A 1 879 ? 19.376 -7.328 -10.318 1.00 94.62 879 GLY A C 1
ATOM 6734 O O . GLY A 1 879 ? 20.121 -8.170 -10.828 1.00 94.62 879 GLY A O 1
ATOM 6735 N N . PRO A 1 880 ? 19.527 -6.005 -10.518 1.00 91.12 880 PRO A N 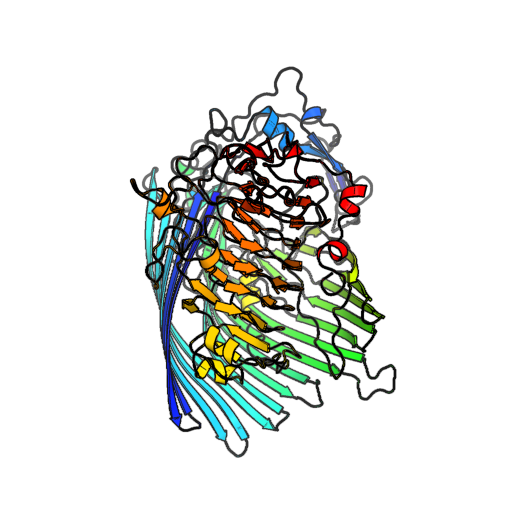1
ATOM 6736 C CA . PRO A 1 880 ? 20.608 -5.415 -11.315 1.00 91.12 880 PRO A CA 1
ATOM 6737 C C . PRO A 1 880 ? 21.970 -5.405 -10.603 1.00 91.12 880 PRO A C 1
ATOM 6739 O O . PRO A 1 880 ? 22.993 -5.416 -11.276 1.00 91.12 880 PRO A O 1
ATOM 6742 N N . GLY A 1 881 ? 21.997 -5.458 -9.268 1.00 90.62 881 GLY A N 1
ATOM 6743 C CA . GLY A 1 881 ? 23.214 -5.668 -8.476 1.00 90.62 881 GLY A CA 1
ATOM 6744 C C . GLY A 1 881 ? 23.599 -7.135 -8.312 1.00 90.62 881 GLY A C 1
ATOM 6745 O O . GLY A 1 881 ? 24.532 -7.444 -7.572 1.00 90.62 881 GLY A O 1
ATOM 6746 N N . ARG A 1 882 ? 22.882 -8.067 -8.963 1.00 84.19 882 ARG A N 1
ATOM 6747 C CA . ARG A 1 882 ? 23.289 -9.475 -8.957 1.00 84.19 882 ARG A CA 1
ATOM 6748 C C . ARG A 1 882 ? 24.578 -9.605 -9.770 1.00 84.19 882 ARG A C 1
ATOM 6750 O O . ARG A 1 882 ? 24.589 -9.357 -10.974 1.00 84.19 882 ARG A O 1
ATOM 6757 N N . ALA A 1 883 ? 25.649 -10.028 -9.117 1.00 74.25 883 ALA A N 1
ATOM 6758 C CA . ALA A 1 883 ? 26.915 -10.334 -9.763 1.00 74.25 883 ALA A CA 1
ATOM 6759 C C . ALA A 1 883 ? 27.334 -11.770 -9.438 1.00 74.25 883 ALA A C 1
ATOM 6761 O O . ALA A 1 883 ? 26.905 -12.355 -8.440 1.00 74.25 883 ALA A O 1
ATOM 6762 N N . ALA A 1 884 ? 28.199 -12.340 -10.275 1.00 80.12 884 ALA A N 1
ATOM 6763 C CA . ALA A 1 884 ? 29.047 -13.437 -9.834 1.00 80.12 884 ALA A CA 1
ATOM 6764 C C . ALA A 1 884 ? 30.082 -12.829 -8.881 1.00 80.12 884 ALA A C 1
ATOM 6766 O O . ALA A 1 884 ? 31.119 -12.348 -9.332 1.00 80.12 884 ALA A O 1
ATOM 6767 N N . PHE A 1 885 ? 29.733 -12.742 -7.595 1.00 90.31 885 PHE A N 1
ATOM 6768 C CA . PHE A 1 885 ? 30.577 -12.069 -6.615 1.00 90.31 885 PHE A CA 1
ATOM 6769 C C . PHE A 1 885 ? 31.983 -12.663 -6.627 1.00 90.31 885 PHE A C 1
ATOM 6771 O O . PHE A 1 885 ? 32.144 -13.880 -6.560 1.00 90.31 885 PHE A O 1
ATOM 6778 N N . ALA A 1 886 ? 32.992 -11.797 -6.735 1.00 89.38 886 ALA A N 1
ATOM 6779 C CA . ALA A 1 886 ? 34.383 -12.239 -6.832 1.00 89.38 886 ALA A CA 1
ATOM 6780 C C . ALA A 1 886 ? 34.922 -12.831 -5.517 1.00 89.38 886 ALA A C 1
ATOM 6782 O O . ALA A 1 886 ? 35.990 -13.437 -5.515 1.00 89.38 886 ALA A O 1
ATOM 6783 N N . ARG A 1 887 ? 34.211 -12.627 -4.401 1.00 94.12 887 ARG A N 1
ATOM 6784 C CA . ARG A 1 887 ? 34.595 -13.061 -3.053 1.00 94.12 887 ARG A CA 1
ATOM 6785 C C . ARG A 1 887 ? 33.408 -13.706 -2.341 1.00 94.12 887 ARG A C 1
ATOM 6787 O O . ARG A 1 887 ? 32.255 -13.451 -2.694 1.00 94.12 887 ARG A O 1
ATOM 6794 N N . GLY A 1 888 ? 33.697 -14.483 -1.298 1.00 92.00 888 GLY A N 1
ATOM 6795 C CA . GLY A 1 888 ? 32.700 -15.234 -0.530 1.00 92.00 888 GLY A CA 1
ATOM 6796 C C . GLY A 1 888 ? 32.201 -16.493 -1.248 1.00 92.00 888 GLY A C 1
ATOM 6797 O O . GLY A 1 888 ? 32.371 -16.668 -2.454 1.00 92.00 888 GLY A O 1
ATOM 6798 N N . ALA A 1 889 ? 31.583 -17.397 -0.494 1.00 93.88 889 ALA A N 1
ATOM 6799 C CA . ALA A 1 889 ? 31.079 -18.655 -1.019 1.00 93.88 889 ALA A CA 1
ATOM 6800 C C . ALA A 1 889 ? 29.770 -18.471 -1.806 1.00 93.88 889 ALA A C 1
ATOM 6802 O O . ALA A 1 889 ? 28.919 -17.624 -1.504 1.00 93.88 889 ALA A O 1
ATOM 6803 N N . ARG A 1 890 ? 29.565 -19.338 -2.796 1.00 93.75 890 ARG A N 1
ATOM 6804 C CA . ARG A 1 890 ? 28.279 -19.510 -3.471 1.00 93.75 890 ARG A CA 1
ATOM 6805 C C . ARG A 1 890 ? 27.738 -20.881 -3.112 1.00 93.75 890 ARG A C 1
ATOM 6807 O O . ARG A 1 890 ? 28.352 -21.881 -3.466 1.00 93.75 890 ARG A O 1
ATOM 6814 N N . LEU A 1 891 ? 26.601 -20.912 -2.427 1.00 95.75 891 LEU A N 1
ATOM 6815 C CA . LEU A 1 891 ? 26.003 -22.177 -2.019 1.00 95.75 891 LEU A CA 1
ATOM 6816 C C . LEU A 1 891 ? 25.434 -22.915 -3.233 1.00 95.75 891 LEU A C 1
ATOM 6818 O O . LEU A 1 891 ? 24.938 -22.314 -4.192 1.00 95.75 891 LEU A O 1
ATOM 6822 N N . THR A 1 892 ? 25.461 -24.235 -3.161 1.00 95.25 892 THR A N 1
ATOM 6823 C CA . THR A 1 892 ? 24.646 -25.122 -3.986 1.00 95.25 892 THR A CA 1
ATOM 6824 C C . THR A 1 892 ? 23.187 -25.089 -3.523 1.00 95.25 892 THR A C 1
ATOM 6826 O O . THR A 1 892 ? 22.870 -24.637 -2.423 1.00 95.25 892 THR A O 1
ATOM 6829 N N . ALA A 1 893 ? 22.271 -25.603 -4.348 1.00 91.88 893 ALA A N 1
ATOM 6830 C CA . ALA A 1 893 ? 20.860 -25.698 -3.969 1.00 91.88 893 ALA A CA 1
ATOM 6831 C C . ALA A 1 893 ? 20.643 -26.554 -2.706 1.00 91.88 893 ALA A C 1
ATOM 6833 O O . ALA A 1 893 ? 19.807 -26.207 -1.875 1.00 91.88 893 ALA A O 1
ATOM 6834 N N . ASN A 1 894 ? 21.425 -27.625 -2.529 1.00 92.50 894 ASN A N 1
ATOM 6835 C CA . ASN A 1 894 ? 21.336 -28.501 -1.358 1.00 92.50 894 ASN A CA 1
ATOM 6836 C C . ASN A 1 894 ? 21.848 -27.811 -0.087 1.00 92.50 894 ASN A C 1
ATOM 6838 O O . ASN A 1 894 ? 21.200 -27.886 0.955 1.00 92.50 894 ASN A O 1
ATOM 6842 N N . GLU A 1 895 ? 22.973 -27.098 -0.173 1.00 94.25 895 GLU A N 1
ATOM 6843 C CA . GLU A 1 895 ? 23.488 -26.307 0.950 1.00 94.25 895 GLU A CA 1
ATOM 6844 C C . GLU A 1 895 ? 22.512 -25.191 1.324 1.00 94.25 895 GLU A C 1
ATOM 6846 O O . GLU A 1 895 ? 22.187 -25.034 2.498 1.00 94.25 895 GLU A O 1
ATOM 6851 N N . ALA A 1 896 ? 21.964 -24.471 0.341 1.00 93.81 896 ALA A N 1
ATOM 6852 C CA . ALA A 1 896 ? 20.958 -23.442 0.587 1.00 93.81 896 ALA A CA 1
ATOM 6853 C C . ALA A 1 896 ? 19.685 -24.014 1.238 1.00 93.81 896 ALA A C 1
ATOM 6855 O O . ALA A 1 896 ? 19.170 -23.423 2.183 1.00 93.81 896 ALA A O 1
ATOM 6856 N N . ALA A 1 897 ? 19.212 -25.185 0.797 1.00 90.06 897 ALA A N 1
ATOM 6857 C CA . ALA A 1 897 ? 18.063 -25.869 1.394 1.00 90.06 897 ALA A CA 1
ATOM 6858 C C . ALA A 1 897 ? 18.327 -26.365 2.830 1.00 90.06 897 ALA A C 1
ATOM 6860 O O . ALA A 1 897 ? 17.385 -26.548 3.603 1.00 90.06 897 ALA A O 1
ATOM 6861 N N . SER A 1 898 ? 19.594 -26.573 3.205 1.00 92.62 898 SER A N 1
ATOM 6862 C CA . SER A 1 898 ? 19.976 -26.966 4.567 1.00 92.62 898 SER A CA 1
ATOM 6863 C C . SER A 1 898 ? 19.934 -25.808 5.571 1.00 92.62 898 SER A C 1
ATOM 6865 O O . SER A 1 898 ? 19.850 -26.046 6.774 1.00 92.62 898 SER A O 1
ATOM 6867 N N . VAL A 1 899 ? 19.945 -24.554 5.103 1.00 94.00 899 VAL A N 1
ATOM 6868 C CA . VAL A 1 899 ? 19.830 -23.367 5.959 1.00 94.00 899 VAL A CA 1
ATOM 6869 C C . VAL A 1 899 ? 18.359 -23.138 6.309 1.00 94.00 899 VAL A C 1
ATOM 6871 O O . VAL A 1 899 ? 17.638 -22.411 5.626 1.00 94.00 899 VAL A O 1
ATOM 6874 N N . ARG A 1 900 ? 17.890 -23.777 7.385 1.00 92.12 900 ARG A N 1
ATOM 6875 C CA . ARG A 1 900 ? 16.503 -23.653 7.851 1.00 92.12 900 ARG A CA 1
ATOM 6876 C C . ARG A 1 900 ? 16.374 -22.609 8.949 1.00 92.12 900 ARG A C 1
ATOM 6878 O O . ARG A 1 900 ? 17.167 -22.571 9.888 1.00 92.12 900 ARG A O 1
ATOM 6885 N N . ARG A 1 901 ? 15.288 -21.835 8.900 1.00 92.81 901 ARG A N 1
ATOM 6886 C CA . ARG A 1 901 ? 14.938 -20.859 9.942 1.00 92.81 901 ARG A CA 1
ATOM 6887 C C . ARG A 1 901 ? 14.889 -21.474 11.346 1.00 92.81 901 ARG A C 1
ATOM 6889 O O . ARG A 1 901 ? 15.346 -20.846 12.298 1.00 92.81 901 ARG A O 1
ATOM 6896 N N . SER A 1 902 ? 14.403 -22.711 11.462 1.00 91.00 902 SER A N 1
ATOM 6897 C CA . SER A 1 902 ? 14.362 -23.466 12.720 1.00 91.00 902 SER A CA 1
ATOM 6898 C C . SER A 1 902 ? 15.727 -23.673 13.363 1.00 91.00 902 SER A C 1
ATOM 6900 O O . SER A 1 902 ? 15.834 -23.677 14.587 1.00 91.00 902 SER A O 1
ATOM 6902 N N . ASP A 1 903 ? 16.763 -23.836 12.548 1.00 90.69 903 ASP A N 1
ATOM 6903 C CA . ASP A 1 903 ? 18.103 -24.185 13.011 1.00 90.69 903 ASP A CA 1
ATOM 6904 C C . ASP A 1 903 ? 18.859 -22.922 13.446 1.00 90.69 903 ASP A C 1
ATOM 6906 O O . ASP A 1 903 ? 19.661 -22.945 14.378 1.00 90.69 903 ASP A O 1
ATOM 6910 N N . VAL A 1 904 ? 18.533 -21.792 12.814 1.00 91.06 904 VAL A N 1
ATOM 6911 C CA . VAL A 1 904 ? 19.064 -20.467 13.149 1.00 91.06 904 VAL A CA 1
ATOM 6912 C C . VAL A 1 904 ? 18.424 -19.943 14.433 1.00 91.06 904 VAL A C 1
ATOM 6914 O O . VAL A 1 904 ? 19.130 -19.517 15.345 1.00 91.06 904 VAL A O 1
ATOM 6917 N N . LEU A 1 905 ? 17.091 -19.991 14.528 1.00 91.44 905 LEU A N 1
ATOM 6918 C CA . LEU A 1 905 ? 16.350 -19.360 15.622 1.00 91.44 905 LEU A CA 1
ATOM 6919 C C . LEU A 1 905 ? 16.047 -20.292 16.807 1.00 91.44 905 LEU A C 1
ATOM 6921 O O . LEU A 1 905 ? 15.733 -19.820 17.898 1.00 91.44 905 LEU A O 1
ATOM 6925 N N . GLY A 1 906 ? 16.141 -21.609 16.615 1.00 80.19 906 GLY A N 1
ATOM 6926 C CA . GLY A 1 906 ? 15.640 -22.605 17.562 1.00 80.19 906 GLY A CA 1
ATOM 6927 C C . GLY A 1 906 ? 14.129 -22.852 17.420 1.00 80.19 906 GLY A C 1
ATOM 6928 O O . GLY A 1 906 ? 13.364 -21.990 16.990 1.00 80.19 906 GLY A O 1
ATOM 6929 N N . GLY A 1 907 ? 13.677 -24.052 17.804 1.00 61.06 907 GLY A N 1
ATOM 6930 C CA . GLY A 1 907 ? 12.326 -24.557 17.505 1.00 61.06 907 GLY A CA 1
ATOM 6931 C C . GLY A 1 907 ? 11.139 -23.764 18.075 1.00 61.06 907 GLY A C 1
ATOM 6932 O O . GLY A 1 907 ? 10.020 -23.967 17.620 1.00 61.06 907 GLY A O 1
ATOM 6933 N N . ALA A 1 908 ? 11.350 -22.866 19.042 1.00 57.75 908 ALA A N 1
ATOM 6934 C CA . ALA A 1 908 ? 10.288 -22.016 19.595 1.00 57.75 908 ALA A CA 1
ATOM 6935 C C . ALA A 1 908 ? 9.956 -20.792 18.712 1.00 57.75 908 ALA A C 1
ATOM 6937 O O . ALA A 1 908 ? 8.856 -20.257 18.811 1.00 57.75 908 ALA A O 1
ATOM 6938 N N . LEU A 1 909 ? 10.889 -20.365 17.853 1.00 52.44 909 LEU A N 1
ATOM 6939 C CA . LEU A 1 909 ? 10.761 -19.207 16.952 1.00 52.44 909 LEU A CA 1
ATOM 6940 C C . LEU A 1 909 ? 10.607 -19.576 15.461 1.00 52.44 909 LEU A C 1
ATOM 6942 O O . LEU A 1 909 ? 10.388 -18.686 14.625 1.00 52.44 909 LEU A O 1
ATOM 6946 N N . ALA A 1 910 ? 10.818 -20.856 15.141 1.00 40.09 910 ALA A N 1
ATOM 6947 C CA . ALA A 1 910 ? 10.892 -21.415 13.791 1.00 40.09 910 ALA A CA 1
ATOM 6948 C C . ALA A 1 910 ? 9.645 -21.134 12.946 1.00 40.09 910 ALA A C 1
ATOM 6950 O O . ALA A 1 910 ? 8.529 -21.448 13.416 1.00 40.09 910 ALA A O 1
#

Radius of gyration: 32.72 Å; chains: 1; bounding box: 92×64×86 Å

Foldseek 3Di:
DQAVPFDWACPVPQFATQTDRNDPQADLQVDDAPPQAHWDKDKDKDKDKDKDKDKDKDWDPPDPFKIKIKMKMKMKIKIWMWIKIQQCGRGDDDDPPPDGSVQFWDKDAQACPPVPYDPNRDGIGIDGPVVSVCVRVVLVPCDDRNPIDACVHQVRQQRGKMKMKMKIKMKIKMWGFDADPNKTKTWMKMKMKMKMKMKIWGWDDDPNDIDIDIDIDMDMDIKIKIKMWICPDVFKIKIKIKMKDWDDDDRVQLHAAWHFDPPDATATEGHHVPDDIWIKIKIKIKMWGRPDVFWIKMKMKMKIFTAKDKAWDWDKAQQLVPPGDQSVCPPVPDHSRDIYIYTHIDMDGFGMKIWMKIWTKDQCCVDDPPRNQKIKIKIKIAMDGWTWDQDPVDPVRIDIDGDALDFRMKMKMKIWGDDPFKIKIKMKIKTAKGWHHACDPDPPFGTKIWGIWIFIKMKMWGPPDQFKIKIKIKTRQVQIWTWMATHPPVRRTPDTDTDDIDMDIDMDTHADDDDDDDDDDDPDDDDDDDDDDDDDDPPPPPPDVVSVVVVVVVPPPPPDDPPPPPDPQAQEECDDCVVCVVRVYHYDVAPQVLLVPDDQVQPEAHHYEQEFDEHEAQEENQGARYAYEYPAQERREQEYAAFQQDQDPVRDGCHQVNQESYEYAAENYHYYRYEQEHPQPQQVQLPDPPGAPPPDVRHGRHERYADDHRYANYEYENHEQDDEHCHYHDAAYEYEYYQYEQEYWEQVYEYAYQYEYHQYEQEYEADPPDQAGHFSHAYFHFPPDPHHYEYEQYEDYYDPPQDFQRYAPHEYDFDWDQDPQGTKRDPRTQGAYEYEQYEYERNYHLQRYAWDFMQDSVRRRGDIRGLQSHHYEYENYHYPNDHPRNDHYYDDPVRSVVPDPCSRRPVSND

Sequence (910 aa):
ENSDNYSYDYRDNRNAPLIRFGYDVTDPLAYNFGAARSEIRLRPQGVTNTIETAQLDGGYDLTPSLTLKAGVNYKEYDFHSWALARVNEGVVPQLPAGVTLASLTEMVSGFGRNLGAPDGTVRNWVAPNLAAFADLFNIYSGTGLFELSGASNANARGNIRSVTEKDSAAYLQLDFNTELAGVPVRGDIGVRYVKTRQSSTGYQLVAGAAQQTTVDRDYDDVLPALNVTAEVTPDFLVRFGAAKVMTRPNLGSVTPGGSLSTVGVFSVSSGNPYLNPIRATTYDLSAEWYFAPDALLSVGLFYKDIDSYIQTSRTSQPFNQSGLPQDLLNGLGVSPSDVFLFSRPVNTEGGPLKGVEISYQQPFSFLPGPFDNLGAIFNVTMVDSKISYISSRSPTGFVENDLLGLSKTAYNATLYYEDDRFSARVSAAYRDRYLTAVPSGTSTNDIDGVRDIVTVDASASYALNDRIKVTFEGLNLTDAFNEQYTDSRRDSIYVYSHTGGSTTSAFATPSRNTPNSPGRLGADRLAGRRPLFPIGAAMRLSVSRRQALVSAALLPMMASTRSWAATRGYDAVVGTTEAGRRVGAPAYPALSAAIAAAPADGRKPFRILITRGIWTEQVVVDKPFIHLIGEDRAGSVINHLAASGLAAPDGRMWGTFRTPTLFVRAPDFHAETLTINNAFDGLAEMTKPNGLHSHNGAGPQAVALMMDKGSDRAVVRNCDILSYQDTLFPDAGATLFDRCLITGSYDFIFGGGRAWFERCEIRSRLRSGDAVEGYIVAPSTPIEQAYGFIFHECRLTRDAGVLKHSVFLGRPWRPSSAFPDGRYGDPRFVGATTFLNCWMDDHIAPAGWTAMWYTGKDGNPRTMLQPEDARFATFGSRGPGRAAFARGARLTANEAASVRRSDVLGGALA

pLDDT: mean 86.14, std 18.51, range [19.19, 98.88]

=== Feature glossary ===
A reading guide for the features in this record.

Start from the sequence.

  · Sequence gives the chain of amino acids in standard one-letter code (A=alanine, C=cysteine, …, Y=tyrosine), read N→C. It is the only feature that is directly encoded by the gene; all structural features are derived from the folded form of this sequence.

Fold it, and you get atomic coordinates and the backbone conformation that goes with them.

  · The mmCIF table is the protein's shape written out atom by atom. For each backbone N, Cα, C, and carbonyl O, it records an (x, y, z) coordinate triple in Å plus the residue type, chain letter, and residue number.

  · Backbone dihedral angles. Every residue except chain termini has a φ (preceding-C → N → Cα → C) and a ψ (N → Cα → C → next-N). They are reported in degrees following the IUPAC sign convention. Secondary structure is essentially a statement about which (φ, ψ) basin each residue occupies.

  · DSSP 8-state secondary structure assigns each residue one of H (α-helix), G (3₁₀-helix), I (π-helix), E (extended β-strand), B (isolated β-bridge), T (hydrogen-bonded turn), S (bend), or '-' (coil). The assignment is computed from backbone hydrogen-bond geometry via the Kabsch–Sander algorithm.

  · P-SEA three-state annotation labels each residue as helix, strand, or coil based purely on the geometry of the Cα trace. It serves as a fallback when the full backbone (and thus DSSP) is unavailable.

Summarize the fold with a handful of shape descriptors and a per-residue structural alphabet.

  · Radius of gyration (Rg) is the root-mean-square distance of Cα atoms from their centroid — a single number for overall size and compactness. A globular domain of N residues has Rg ≈ 2.2·N^0.38 Å; an extended or disordered chain has a much larger Rg. The Cα contact count is the number of residue pairs whose Cα atoms are within 8 Å and are more than four positions apart in sequence — a standard proxy for tertiary packing density. The bounding box is the smallest axis-aligned box enclosing all Cα atoms.

  · Foldseek's 3Di representation compresses backbone geometry into a per-residue letter drawn from a learned twenty-state alphabet. It captures the tertiary interaction pattern around each residue — which residues are packed against it in space, regardless of where they are in sequence.

  · Accessible surface area quantifies burial. A residue with SASA near zero is packed into the hydrophobic core; one with SASA >100 Å² sits on the surface. Computed here via the Shrake–Rupley numerical algorithm with a 1.4 Å probe.

Ask how reliable the model is.

  · For AlphaFold models, the B-factor field carries pLDDT — the model's own estimate of local accuracy on a 0–100 scale. Regions with pLDDT<50 should be treated as essentially unmodeled; they often correspond to intrinsically disordered segments.

  · For experimental (PDB) structures, the B-factor (temperature factor) quantifies the positional spread of each atom in the crystal — a combination of thermal vibration and static disorder — in units of Å². High B-factors mark flexible loops or poorly resolved regions; low B-factors mark the rigid, well-ordered core.

  · PAE(i, j) answers: if I align the predicted and true structures on residue i, how far off (in Å) do I expect residue j to be? A block-diagonal PAE matrix with low values on the blocks and high values off-diagonal is the signature of a multi-domain protein with confidently predicted domains but uncertain inter-domain orientation.

Place it in context: what it resembles, what it is annotated as, and how it looks.

  · Structural nearest neighbors (via Foldseek easy-search vs the PDB). Reported per hit: target PDB id, E-value, and alignment TM-score. A TM-score above ~0.5 is the conventional threshold for 'same fold'.

  · Functional annotations link the protein to curated databases. InterPro entries identify conserved domains and families by matching the sequence against member-database signatures (Pfam, PROSITE, CDD, …). Gene Ontology (GO) terms describe molecular function, biological process, and cellular component in a controlled vocabulary. CATH places the structure in a hierarchical fold classification (Class/Architecture/Topology/Homologous-superfamily). The organism is the source species.

  · Plot images: a contact map (which residues are close in 3D, as an N×N binary image), a Ramachandran scatter (backbone torsion angles, revealing secondary-structure composition at a glance), and — for AlphaFold structures — a PAE heatmap (pairwise prediction confidence).

  · Structure images are PyMOL renders from six orthogonal camera directions. Cartoon representation draws helices as coils and strands as arrows; sticks shows the backbone as bonds; surface shows the solvent-excluded envelope. Rainbow coloring maps sequence position to hue (blue→red, N→C); chain coloring assigns a distinct color per polypeptide.